Protein 8V9M (pdb70)

InterPro domains:
  IPR005814 Aminotransferase class-III [PF00202] (50-436)
  IPR005814 Aminotransferase class-III [PIRSF000521] (23-436)
  IPR005814 Aminotransferase class-III [cd00610] (43-436)
  IPR010164 Ornithine aminotransferase [TIGR01885] (40-436)
  IPR015421 Pyridoxal phosphate-dependent transferase, major domain [G3DSA:3.40.640.10] (94-344)
  IPR015422 Pyridoxal phosphate-dependent transferase, small domain [G3DSA:3.90.1150.10] (47-427)
  IPR015424 Pyridoxal phosphate-dependent transferase [SSF53383] (38-435)
  IPR049704 Aminotransferases class-III pyridoxal-phosphate attachment site [PS00600] (260-297)
  IPR050103 Class-III Pyridoxal-phosphate-dependent Aminotransferase [PTHR11986] (35-436)

Foldseek 3Di:
DDDDLVSVVVVCVPPPDPLDDDQSFAFDDWFFQWTAGPVGFIFGEQCLVLQQQLVTPPNVLLVVLLVVCVVPFWADFVVDDDDQLVVLFVVVCVVQVAATKWKDFAQLQLVVVVVVLLQLCCVPPVPAPPPLAAEEEAELAARDQDLARLLQYPPCVRPPPPDDGDPRYHYDHPLDLVRVLVVLVDLRYRAYEYECFRAQSFRRHHDPPSLVSRQVSCVVSVHFYEYECQNVALLQQLDNGSSVVVPHDGQKYKYWNLLQSPPGRMIMIGHYCSRPPSQDPPRDDDRNTSTNSSSSSSVSSSVSSVVVVLSNLQQVVVVVLQVLVVVPDCQAWVDWDGGRQWIKTFGPDDPPDWPSVLQSVLVVLRYHWDDDPGGMIIGHTRSPDDNVNSVVSSVSSCCSSVVD/DDDDLVSVVVVCVVPHDPPDDDQSFAFDDWFFQWTAGPVGFIFGEQCLVLQQQLVTPPDVLLVVLLVVCVVPFFFPFPVDDDDQLVVLFVVVCVVQVAATKFKDFAQLQLVVVVVVLLQLCLCPPLNAPPPLAAEEEAELAARDQDLARLLQYPDCVRPPPPDDGDPRYHYDHPLDLVRVLVVLVDLRYRAYEYECFHALSFRRHHDPCSLVSVQVSCVVSVHFYEYEQQNVALLQQLDNGPSVVVPDDGQKYKYWRNLQSPPGRMIMIGHYDSRPPSQDPPRDHDRNTSTNSSSSSSVSSSVSSVVVVLSNLQQVVVVVLQVLVVVDDCQFWVDWDGGRQWIKTFGPDDPPDFVSVLQSVLVVLRYHWDASDRGMTIGHTRSPDDNVNSVVSSVSSRCSSVVD/DDDDLVRVVVVCVVPPDPPDDDQSFAFDDWFFQWTAGPVGAIFGEFCCVLQQQLVTPPNVLLVVLLVVCVVPFWFPFPVDDDPQLVVLFVVVCVVQVAATKAKDFAQLLLVVVVVVLLQLCLCPPVNADPPQAAEEEAALAARDQDLARLLQYPDCVRPPPPDDGDPRYHYDHPLDLVRVLVVLVPLRYRAYEYECFRALSFRRHHDPCSLVSVLVSCVVSVHFYEYEQQNVALLQQLYNGSSVVVPHDGQKYKHWRNLQSPPGRMIMIGHYCSRPVSQDPPRDHDGNTSTNSSSSSSVSSSVSCVVVVLSNLLQVQVVVLQVLVVPPDCQAWVDWDGGRQWIKTFGNDDPPDWQSVLQSVLVVLRYHWHASDRGMIIGGTRSPDDNVNSVVSSVSSVCSSVVD

Sequence (1212 aa):
GPPTSDDIFEREYKYGAHNYHPLPVALERGKGIYLWDVEGRKYFDFLSSYSAVNQGHCHPKIVNALKSQVDKLTLTSRAFYNNVLGEYEEYITKLFNYHKVLPMNTGVEAGETACKLARKKWGYTVKGIQKYKAKIVFAAGNFWGRTLSAISSSTDPTSYDGFGPFMPGFDIIPYNDLPALERALQDPNVAAFMVEPIQGEAGVVVPDPGYLMGVRELCTRHQVLFIADEIQTGLARTGRWLAVDYENVRPDIVLLGKKALSGGLYPVSAVLCDDDIMLTIKPGEHGSTYGGNPLGCRVAIAALEVLEEENLAENADKLGIILRNELMKLPSDVVTAVRGKGLLNAIVIKETKDWDAWKVCLRLRDNGLLAKPTHGDIIRFAPPLVIKEDELRESIEIINKTILSFGPPTSDDIFEREYKYGAHNYHPLPVALERGKGIYLWDVEGRKYFDFLSSYSAVNQGHCHPKIVNALKSQVDKLTLTSRAFYNNVLGEYEEYITKLFNNYHKVLPMNTGVEAGETACKLARKWGYTVKGIQKYKAKIVFAAGNFWGRTLSAISSSTDPTSYDDGFGPFMPGFDIIPYNDLPALERALQDPNVAAFMVEPIQGEAGVVVPDPGYLMGVRELCTRHQVLFIADEIQTGLARTGRWLAVDYENVRPDIVLLGKALSGGLYPVSAVLCDDDIMLTIKPGEHGSTYGGNPLGCRVAIAALEVLEEENLAENADKLGIILRNELMKLPSDVVTAVRGKGLLNAIVIKETKDWDAWKVCLRLRDNGLLAKPTHGDIIRFAPPLVIKEDELRESIEIINKTILSFGPPTSDDIFEREYKYGAHNYHPLPVALERGKGIYLWDVEGRKYFDFLSSYSAVNQGHCHPKIVNALKSQVDKLTLTSRAFYNNVLGEYEEYITKLFNYHKVLPMNTGVEAGETACKLARKWGYTVKGIQKYKAKIVFAAGNFWGRTLSAISSSTDPTSYDGFGPFMPGFDIIPYNDLPALERALQDPNVAAFMVEPIQGEAGVVVPDPGYLMGVRELCTRHQVLFIADEIQTGLARTGRWLAVDYENVRPDIVLLGKALSGGLYPVSAVLCDDDIMLTIKPGEHGSSTYGGNPLGCRVAIAALEVLEEENLAENADKLGIILRNELMKLPSDVVTAVRGKGLLNAIVIKETKDWDAWKVCLRLRDNGLLAKPTHGDIIRFAPPLVIKEDELRESIEIINKTILSF

Organism: Homo sapiens (NCBI:txid9606)

Solvent-accessible surface area: 52910 Å² total; per-residue (Å²): 122,120,58,68,11,105,76,32,69,97,136,119,146,138,161,34,89,117,112,170,144,94,26,50,26,7,72,124,118,14,109,22,8,37,21,36,2,40,86,52,132,107,10,10,5,0,32,0,51,68,3,17,9,0,2,0,25,70,26,94,63,0,35,94,20,46,132,59,5,79,125,142,67,52,60,37,39,125,80,143,219,19,114,0,18,41,96,0,48,99,56,0,15,145,44,20,112,16,109,80,13,28,8,10,19,59,20,27,49,0,0,45,0,0,8,91,0,0,63,69,17,0,30,85,78,38,59,12,122,135,175,109,5,62,0,0,0,1,35,26,11,67,13,14,153,48,116,17,3,6,8,0,3,32,67,44,108,4,3,71,73,119,38,127,52,63,102,23,26,49,62,18,50,25,54,18,56,36,4,0,62,46,24,5,98,48,98,43,1,0,0,0,5,3,18,2,3,4,0,39,25,0,1,47,45,12,84,130,28,5,9,107,16,0,45,53,14,0,94,162,47,95,4,9,0,0,0,8,1,16,26,2,2,3,2,1,0,3,89,65,10,3,0,53,60,30,142,13,107,2,31,0,0,0,0,1,64,1,0,2,1,44,41,44,83,14,0,0,0,0,0,32,44,116,13,11,97,12,27,118,139,87,70,50,42,33,91,110,2,7,8,0,16,2,4,56,0,0,20,4,0,0,56,1,4,81,119,76,81,5,9,80,40,0,35,133,10,0,87,30,0,40,78,34,0,110,153,14,53,73,81,42,9,52,34,30,69,14,59,1,0,2,0,0,0,20,4,56,89,70,211,97,30,36,0,81,86,0,0,44,88,0,50,97,42,16,0,13,4,65,18,26,108,22,40,14,0,6,0,2,0,0,0,32,1,121,78,98,33,0,101,88,0,8,113,17,0,44,114,0,6,103,57,110,122,117,59,67,12,108,73,32,72,101,135,119,142,138,166,34,91,114,113,170,142,84,16,49,26,7,71,124,130,14,114,22,8,39,22,42,1,39,90,51,132,108,7,11,4,0,37,0,52,77,2,15,9,0,1,0,24,66,25,86,73,0,38,96,17,45,134,55,6,76,128,141,69,50,61,34,34,121,81,143,219,22,116,0,16,41,95,1,49,99,58,0,14,143,39,18,108,14,107,78,14,29,8,10,21,58,19,27,51,0,0,44,0,0,7,90,0,0,66,72,17,0,34,88,78,40,59,13,125,129,168,116,5,54,0,0,1,0,34,26,12,66,15,14,157,47,112,10,3,8,16,0,10,64,68,77,110,3,70,106,78,117,40,132,94,71,103,27,23,51,68,18,71,24,56,39,56,83,5,0,60,161,24,4,111,42,97,50,0,0,0,0,5,3,16,3,2,4,1,52,26,0,0,46,44,12,86,133,28,6,9,20,16,0,41,50,13,0,50,17,27,80,5,8,0,0,0,9,1,16,24,3,2,2,2,0,0,3,89,62,10,3,0,53,49,22,47,10,101,2,33,0,0,0,0,0,70,2,0,1,1,46,40,44,81,12,0,0,0,0,0,34,43,118,13,13,92,10,25,111,138,88,74,49,39,35,91,114,2,7,8,0,16,2,3,61,0,0,20,5,0,0,52,1,4,82,113,79,75,6,14,103,45,0,39,119,4,0,87,19,0,37,76,37,1,112,151,15,53,97,102,30,10,79,37,32,66,14,56,1,0,0,0,0,0,14,3,111,86,68,214,89,25,34,0,75,99,0,0,47,86,0,53,100,68,17,0,12,4,58,22,30,77,41,50,15,0,8,0,2,0,0,0,37,1,113,68,87,35,0,100,97,0,8,90,30,0,27,119,0,2,101,63,104,123,117,60,68,13,103,71,35,72,59,130,113,158,146,169,34,91,115,114,152,141,85,14,50,25,6,72,121,132,10,91,20,9,35,23,50,1,42,90,50,129,110,8,10,3,0,37,0,49,94,1,18,9,0,2,0,25,58,21,80,44,0,39,96,20,44,133,66,5,76,130,146,69,52,62,36,37,124,78,144,216,18,116,1,15,40,96,1,51,102,65,0,13,142,54,20,112,14,107,78,13,28,10,9,20,58,18,28,52,0,0,45,0,0,8,89,0,0,61,68,14,0,33,84,81,44,56,13,115,133,177,107,4,60,0,0,1,1,36,26,12,64,14,15,156,49,120,18,2,7,9,0,4,31,68,41,110,3,2,72,75,114,39,130,53,70,103,17,28,44,62,17,52,23,52,19,55,39,4,0,63,48,22,4,98,50,100,43,0,0,0,0,6,4,18,4,2,4,0,53,25,0,0,47,42,11,86,120,24,5,6,45,11,0,40,92,7,0,92,142,53,96,6,8,0,0,0,8,0,16,25,2,3,3,2,0,0,2,32,59,11,3,0,57,14,10,85,10,110,1,33,0,0,0,0,0,67,2,0,1,1,44,40,42,84,13,0,0,0,0,0,23,48,97,7,12,89,10,27,115,139,87,71,49,42,35,90,112,2,7,8,0,15,1,4,62,0,0,17,10,0,0,67,3,6,88,132,78,80,7,16,91,41,0,2,85,9,0,36,34,0,24,75,40,0,124,152,17,59,61,85,27,9,49,39,26,65,12,42,1,0,0,0,0,0,20,4,64,86,69,212,90,25,35,0,69,97,0,0,45,86,0,54,99,69,17,0,13,3,57,26,31,80,42,48,16,0,9,0,0,0,0,0,33,1,132,80,104,39,0,98,93,0,6,91,24,0,35,128,0,2,97,62,113

Structure (mmCIF, N/CA/C/O backbone):
data_8V9M
#
_entry.id   8V9M
#
_cell.length_a   115.334
_cell.length_b   115.334
_cell.length_c   186.292
_cell.angle_alpha   90.000
_cell.angle_beta   90.000
_cell.angle_gamma   120.000
#
_symmetry.space_group_name_H-M   'P 32 2 1'
#
loop_
_entity.id
_entity.type
_entity.pdbx_description
1 polymer 'Ornithine aminotransferase, mitochondrial'
2 non-polymer '3-fluoro-5-[({3-hydroxy-2-methyl-5-[(phosphonooxy)methyl]pyridin-4-yl}methyl)amino]benzoic acid'
3 non-polymer GLYCEROL
4 water water
#
loop_
_atom_site.group_PDB
_atom_site.id
_atom_site.type_symbol
_atom_site.label_atom_id
_atom_site.label_alt_id
_atom_site.label_comp_id
_atom_site.label_asym_id
_atom_site.label_entity_id
_atom_site.label_seq_id
_atom_site.pdbx_PDB_ins_code
_atom_site.Cartn_x
_atom_site.Cartn_y
_atom_site.Cartn_z
_atom_site.occupancy
_atom_site.B_iso_or_equiv
_atom_site.auth_seq_id
_atom_site.auth_comp_id
_atom_site.auth_asym_id
_atom_site.auth_atom_id
_atom_site.pdbx_PDB_model_num
ATOM 1 N N . GLY A 1 1 ? 12.72749 2.53538 25.95430 1.000 70.21831 36 GLY A N 1
ATOM 2 C CA . GLY A 1 1 ? 13.46883 2.28410 24.72926 1.000 69.13436 36 GLY A CA 1
ATOM 3 C C . GLY A 1 1 ? 12.69127 1.41953 23.74488 1.000 69.44241 36 GLY A C 1
ATOM 4 O O . GLY A 1 1 ? 11.60057 0.95892 24.05380 1.000 67.05507 36 GLY A O 1
ATOM 5 N N . PRO A 1 2 ? 13.25797 1.18335 22.56497 1.000 71.69956 37 PRO A N 1
ATOM 6 C CA . PRO A 1 2 ? 12.56268 0.38436 21.54288 1.000 68.95232 37 PRO A CA 1
ATOM 7 C C . PRO A 1 2 ? 12.59347 -1.08886 21.90702 1.000 61.65491 37 PRO A C 1
ATOM 8 O O . PRO A 1 2 ? 13.56852 -1.56123 22.51238 1.000 65.32211 37 PRO A O 1
ATOM 12 N N . PRO A 1 3 ? 11.56446 -1.86095 21.55364 1.000 67.54438 38 PRO A N 1
ATOM 13 C CA . PRO A 1 3 ? 11.57582 -3.28782 21.92036 1.000 60.82611 38 PRO A CA 1
ATOM 14 C C . PRO A 1 3 ? 12.77729 -4.01956 21.32746 1.000 57.53323 38 PRO A C 1
ATOM 15 O O . PRO A 1 3 ? 13.21953 -3.72374 20.21117 1.000 56.27348 38 PRO A O 1
ATOM 19 N N . THR A 1 4 ? 13.34632 -4.93485 22.12630 1.000 50.91969 39 THR A N 1
ATOM 20 C CA . THR A 1 4 ? 14.37484 -5.85167 21.65143 1.000 52.59991 39 THR A CA 1
ATOM 21 C C . THR A 1 4 ? 13.70079 -6.94874 20.84942 1.000 50.32746 39 THR A C 1
ATOM 22 O O . THR A 1 4 ? 12.46719 -7.05949 20.82265 1.000 50.42512 39 THR A O 1
ATOM 26 N N . SER A 1 5 ? 14.52129 -7.82488 20.26489 1.000 48.41650 40 SER A N 1
ATOM 27 C CA . SER A 1 5 ? 13.99014 -8.96068 19.52852 1.000 47.76662 40 SER A CA 1
ATOM 28 C C . SER A 1 5 ? 13.14502 -9.84469 20.43385 1.000 50.87852 40 SER A C 1
ATOM 29 O O . SER A 1 5 ? 12.01654 -10.22608 20.08059 1.000 45.45777 40 SER A O 1
ATOM 32 N N . ASP A 1 6 ? 13.66352 -10.14741 21.62889 1.000 50.45856 41 ASP A N 1
ATOM 33 C CA . ASP A 1 6 ? 12.92706 -11.00120 22.55999 1.000 53.12059 41 ASP A CA 1
ATOM 34 C C . ASP A 1 6 ? 11.59872 -10.37527 22.96310 1.000 49.01218 41 ASP A C 1
ATOM 35 O O . ASP A 1 6 ? 10.57166 -11.06992 23.02811 1.000 47.46239 41 ASP A O 1
ATOM 40 N N . ASP A 1 7 ? 11.60475 -9.06973 23.25660 1.000 52.60458 42 ASP A N 1
ATOM 41 C CA . ASP A 1 7 ? 10.35232 -8.35539 23.48178 1.000 47.71080 42 ASP A CA 1
ATOM 42 C C . ASP A 1 7 ? 9.38431 -8.59477 22.34510 1.000 46.77151 42 ASP A C 1
ATOM 43 O O . ASP A 1 7 ? 8.19389 -8.84163 22.58316 1.000 45.17477 42 ASP A O 1
ATOM 48 N N . ILE A 1 8 ? 9.86857 -8.48378 21.10227 1.000 42.66538 43 ILE A N 1
ATOM 49 C CA . ILE A 1 8 ? 8.98209 -8.60530 19.94077 1.000 48.64946 43 ILE A CA 1
ATOM 50 C C . ILE A 1 8 ? 8.34365 -10.00001 19.86562 1.000 45.13341 43 ILE A C 1
ATOM 51 O O . ILE A 1 8 ? 7.13701 -10.14114 19.56837 1.000 41.88893 43 ILE A O 1
ATOM 56 N N . PHE A 1 9 ? 9.13932 -11.04793 20.12381 1.000 42.42210 44 PHE A N 1
ATOM 57 C CA . PHE A 1 9 ? 8.63433 -12.41920 20.12178 1.000 43.17201 44 PHE A CA 1
ATOM 58 C C . PHE A 1 9 ? 7.59778 -12.61232 21.22231 1.000 43.23679 44 PHE A C 1
ATOM 59 O O . PHE A 1 9 ? 6.56683 -13.26821 21.02018 1.000 38.43935 44 PHE A O 1
ATOM 67 N N . GLU A 1 10 ? 7.87191 -12.05326 22.39332 1.000 47.12897 45 GLU A N 1
ATOM 68 C CA . GLU A 1 10 ? 6.98173 -12.24175 23.52527 1.000 44.56999 45 GLU A CA 1
ATOM 69 C C . GLU A 1 10 ? 5.65887 -11.50937 23.30840 1.000 41.82174 45 GLU A C 1
ATOM 70 O O . GLU A 1 10 ? 4.59571 -12.05224 23.61682 1.000 40.48851 45 GLU A O 1
ATOM 76 N N . ARG A 1 11 ? 5.68667 -10.30909 22.72150 1.000 40.03362 46 ARG A N 1
ATOM 77 C CA . ARG A 1 11 ? 4.43419 -9.58079 22.51624 1.000 39.14230 46 ARG A CA 1
ATOM 78 C C . ARG A 1 11 ? 3.51932 -10.32029 21.53485 1.000 41.51463 46 ARG A C 1
ATOM 79 O O . ARG A 1 11 ? 2.29785 -10.38724 21.73392 1.000 40.35652 46 ARG A O 1
ATOM 87 N N . GLU A 1 12 ? 4.09170 -10.89199 20.46728 1.000 37.18813 47 GLU A N 1
ATOM 88 C CA . GLU A 1 12 ? 3.26711 -11.67369 19.54060 1.000 35.32388 47 GLU A CA 1
ATOM 89 C C . GLU A 1 12 ? 2.74153 -12.93887 20.20904 1.000 36.41936 47 GLU A C 1
ATOM 90 O O . GLU A 1 12 ? 1.62753 -13.37982 19.91976 1.000 37.49366 47 GLU A O 1
ATOM 96 N N . TYR A 1 13 ? 3.55376 -13.55549 21.07871 1.000 39.45397 48 TYR A N 1
ATOM 97 C CA . TYR A 1 13 ? 3.11122 -14.74560 21.79410 1.000 38.20553 48 TYR A CA 1
ATOM 98 C C . TYR A 1 13 ? 1.85363 -14.45532 22.59639 1.000 37.72349 48 TYR A C 1
ATOM 99 O O . TYR A 1 13 ? 0.94530 -15.29180 22.64542 1.000 34.91543 48 TYR A O 1
ATOM 108 N N . LYS A 1 14 ? 1.80182 -13.26680 23.24788 1.000 36.56785 49 LYS A N 1
ATOM 109 C CA . LYS A 1 14 ? 0.67817 -12.90578 24.11738 1.000 34.39642 49 LYS A CA 1
ATOM 110 C C . LYS A 1 14 ? -0.56646 -12.54721 23.31455 1.000 38.79646 49 LYS A C 1
ATOM 111 O O . LYS A 1 14 ? -1.67227 -12.99398 23.65557 1.000 34.99808 49 LYS A O 1
ATOM 117 N N . TYR A 1 15 ? -0.42300 -11.77304 22.23367 1.000 33.86311 50 TYR A N 1
ATOM 118 C CA . TYR A 1 15 ? -1.59369 -11.14505 21.59474 1.000 34.91286 50 TYR A CA 1
ATOM 119 C C . TYR A 1 15 ? -1.92361 -11.65611 20.19812 1.000 37.09385 50 TYR A C 1
ATOM 120 O O . TYR A 1 15 ? -2.96143 -11.27807 19.63643 1.000 31.64578 50 TYR A O 1
ATOM 129 N N . GLY A 1 16 ? -1.12508 -12.54537 19.61431 1.000 32.26776 51 GLY A N 1
ATOM 130 C CA . GLY A 1 16 ? -1.40243 -13.04613 18.29308 1.000 29.20409 51 GLY A CA 1
ATOM 131 C C . GLY A 1 16 ? -1.64288 -14.54413 18.33432 1.000 29.93235 51 GLY A C 1
ATOM 132 O O . GLY A 1 16 ? -1.14048 -15.23425 19.21861 1.000 30.24775 51 GLY A O 1
ATOM 133 N N . ALA A 1 17 ? -2.41739 -15.03953 17.36355 1.000 27.97566 52 ALA A N 1
ATOM 134 C CA . ALA A 1 17 ? -2.58565 -16.49212 17.16176 1.000 25.96343 52 ALA A CA 1
ATOM 135 C C . ALA A 1 17 ? -1.23676 -17.19827 17.01631 1.000 26.36622 52 ALA A C 1
ATOM 136 O O . ALA A 1 17 ? -0.21740 -16.60849 16.61764 1.000 30.00489 52 ALA A O 1
ATOM 138 N N . HIS A 1 18 ? -1.23673 -18.47517 17.37235 1.000 27.51700 53 HIS A N 1
ATOM 139 C CA . HIS A 1 18 ? -0.02231 -19.29028 17.33935 1.000 29.52632 53 HIS A CA 1
ATOM 140 C C . HIS A 1 18 ? 0.01257 -20.15118 16.07717 1.000 29.94887 53 HIS A C 1
ATOM 141 O O . HIS A 1 18 ? 0.37385 -21.33307 16.09378 1.000 27.21861 53 HIS A O 1
ATOM 148 N N . ASN A 1 19 ? -0.35533 -19.56625 14.94693 1.000 26.08080 54 ASN A N 1
ATOM 149 C CA . ASN A 1 19 ? -0.41480 -20.34394 13.72293 1.000 26.06326 54 ASN A CA 1
ATOM 150 C C . ASN A 1 19 ? 0.92749 -20.42451 12.99693 1.000 29.08514 54 ASN A C 1
ATOM 151 O O . ASN A 1 19 ? 1.01809 -21.16853 12.00472 1.000 28.40094 54 ASN A O 1
ATOM 156 N N . TYR A 1 20 ? 1.94729 -19.71032 13.47309 1.000 28.73586 55 TYR A N 1
ATOM 157 C CA . TYR A 1 20 ? 3.28306 -19.83494 12.90495 1.000 29.20257 55 TYR A CA 1
ATOM 158 C C . TYR A 1 20 ? 4.27644 -20.03387 14.02125 1.000 32.75660 55 TYR A C 1
ATOM 159 O O . TYR A 1 20 ? 4.04908 -19.61900 15.14995 1.000 32.13542 55 TYR A O 1
ATOM 168 N N . HIS A 1 21 ? 5.40357 -20.64449 13.66697 1.000 32.71217 56 HIS A N 1
ATOM 169 C CA . HIS A 1 21 ? 6.56847 -20.72020 14.53457 1.000 37.15704 56 HIS A CA 1
ATOM 170 C C . HIS A 1 21 ? 7.73424 -20.18728 13.70629 1.000 35.99798 56 HIS A C 1
ATOM 171 O O . HIS A 1 21 ? 8.48686 -20.95800 13.08754 1.000 36.87162 56 HIS A O 1
ATOM 178 N N . PRO A 1 22 ? 7.88238 -18.87023 13.62732 1.000 36.52491 57 PRO A N 1
ATOM 179 C CA . PRO A 1 22 ? 8.91746 -18.29939 12.74870 1.000 35.79267 57 PRO A CA 1
ATOM 180 C C . PRO A 1 22 ? 10.31151 -18.54435 13.30022 1.000 34.78606 57 PRO A C 1
ATOM 181 O O . PRO A 1 22 ? 10.51123 -18.73310 14.50322 1.000 36.11350 57 PRO A O 1
ATOM 185 N N . LEU A 1 23 ? 11.27876 -18.49167 12.39890 1.000 38.76485 58 LEU A N 1
ATOM 186 C CA . LEU A 1 23 ? 12.66880 -18.42151 12.84282 1.000 35.52484 58 LEU A CA 1
ATOM 187 C C . LEU A 1 23 ? 12.83879 -17.19432 13.73034 1.000 40.07660 58 LEU A C 1
ATOM 188 O O . LEU A 1 23 ? 12.32255 -16.12140 13.39100 1.000 39.16402 58 LEU A O 1
ATOM 193 N N . PRO A 1 24 ? 13.53513 -17.31078 14.88247 1.000 38.85687 59 PRO A N 1
ATOM 194 C CA . PRO A 1 24 ? 13.66349 -16.17102 15.81635 1.000 41.02917 59 PRO A CA 1
ATOM 195 C C . PRO A 1 24 ? 14.60310 -15.05646 15.35426 1.000 40.50042 59 PRO A C 1
ATOM 196 O O . PRO A 1 24 ? 15.76572 -15.01326 15.77971 1.000 41.34327 59 PRO A O 1
ATOM 200 N N . VAL A 1 25 ? 14.09378 -14.15811 14.51289 1.000 38.41103 60 VAL A N 1
ATOM 201 C CA . VAL A 1 25 ? 14.76333 -12.95320 14.05028 1.000 44.75607 60 VAL A CA 1
ATOM 202 C C . VAL A 1 25 ? 13.68505 -11.89589 13.81346 1.000 45.36581 60 VAL A C 1
ATOM 203 O O . VAL A 1 25 ? 12.62812 -12.18741 13.24671 1.000 43.44891 60 VAL A O 1
ATOM 207 N N . ALA A 1 26 ? 13.93978 -10.66623 14.25292 1.000 45.59583 61 ALA A N 1
ATOM 208 C CA . ALA A 1 26 ? 12.88692 -9.63480 14.26702 1.000 46.71861 61 ALA A CA 1
ATOM 209 C C . ALA A 1 26 ? 13.33218 -8.46591 13.38986 1.000 47.39504 61 ALA A C 1
ATOM 210 O O . ALA A 1 26 ? 14.12874 -7.62954 13.82311 1.000 47.36479 61 ALA A O 1
ATOM 212 N N . LEU A 1 27 ? 12.80765 -8.39983 12.17103 1.000 46.69729 62 LEU A N 1
ATOM 213 C CA . LEU A 1 27 ? 13.26968 -7.41914 11.20271 1.000 41.64775 62 LEU A CA 1
ATOM 214 C C . LEU A 1 27 ? 12.47891 -6.12350 11.27470 1.000 43.16581 62 LEU A C 1
ATOM 215 O O . LEU A 1 27 ? 11.25732 -6.12147 11.50472 1.000 41.34695 62 LEU A O 1
ATOM 220 N N . GLU A 1 28 ? 13.17166 -5.01637 11.02226 1.000 46.96943 63 GLU A N 1
ATOM 221 C CA . GLU A 1 28 ? 12.49850 -3.73369 10.92206 1.000 45.43800 63 GLU A CA 1
ATOM 222 C C . GLU A 1 28 ? 12.81227 -2.97110 9.65401 1.000 45.65085 63 GLU A C 1
ATOM 223 O O . GLU A 1 28 ? 12.14848 -1.96257 9.39845 1.000 45.26083 63 GLU A O 1
ATOM 229 N N . ARG A 1 29 ? 13.77074 -3.42083 8.84034 1.000 44.64582 64 ARG A N 1
ATOM 230 C CA . ARG A 1 29 ? 14.10929 -2.70223 7.62493 1.000 43.73794 64 ARG A CA 1
ATOM 231 C C . ARG A 1 29 ? 14.57153 -3.67420 6.55306 1.000 43.76139 64 ARG A C 1
ATOM 232 O O . ARG A 1 29 ? 15.26211 -4.64813 6.84828 1.000 45.67918 64 ARG A O 1
ATOM 240 N N . GLY A 1 30 ? 14.17163 -3.39714 5.31879 1.000 42.40582 65 GLY A N 1
ATOM 241 C CA . GLY A 1 30 ? 14.60174 -4.17246 4.17435 1.000 43.37029 65 GLY A CA 1
ATOM 242 C C . GLY A 1 30 ? 14.95631 -3.27691 3.00422 1.000 44.67577 65 GLY A C 1
ATOM 243 O O . GLY A 1 30 ? 14.24116 -2.31792 2.70452 1.000 46.18733 65 GLY A O 1
ATOM 244 N N . LYS A 1 31 ? 16.04553 -3.58085 2.31518 1.000 43.45033 66 LYS A N 1
ATOM 245 C CA . LYS A 1 31 ? 16.39188 -2.83030 1.11726 1.000 46.37367 66 LYS A CA 1
ATOM 246 C C . LYS A 1 31 ? 17.14814 -3.75400 0.18535 1.000 43.40591 66 LYS A C 1
ATOM 247 O O . LYS A 1 31 ? 18.21435 -4.25356 0.55975 1.000 44.01524 66 LYS A O 1
ATOM 253 N N . GLY A 1 32 ? 16.57985 -3.98284 -1.00333 1.000 42.43871 67 GLY A N 1
ATOM 254 C CA . GLY A 1 32 ? 17.21463 -4.87710 -1.97133 1.000 42.00719 67 GLY A CA 1
ATOM 255 C C . GLY A 1 32 ? 17.34683 -6.28339 -1.41442 1.000 48.33362 67 GLY A C 1
ATOM 256 O O . GLY A 1 32 ? 16.35592 -6.91399 -0.98876 1.000 40.57649 67 GLY A O 1
ATOM 257 N N . ILE A 1 33 ? 18.58637 -6.79529 -1.41760 1.000 44.00697 68 ILE A N 1
ATOM 258 C CA . ILE A 1 33 ? 18.83243 -8.16821 -0.97285 1.000 41.32943 68 ILE A CA 1
ATOM 259 C C . ILE A 1 33 ? 18.98787 -8.28218 0.53611 1.000 41.26655 68 ILE A C 1
ATOM 260 O O . ILE A 1 33 ? 19.16198 -9.39998 1.03975 1.000 41.29078 68 ILE A O 1
ATOM 265 N N . TYR A 1 34 ? 18.90055 -7.17648 1.28142 1.000 42.27409 69 TYR A N 1
ATOM 266 C CA . TYR A 1 34 ? 19.23349 -7.20543 2.69681 1.000 42.97272 69 TYR A CA 1
ATOM 267 C C . TYR A 1 34 ? 18.05801 -6.92911 3.62948 1.000 42.37539 69 TYR A C 1
ATOM 268 O O . TYR A 1 34 ? 17.12910 -6.19361 3.30037 1.000 42.88501 69 TYR A O 1
ATOM 277 N N . LEU A 1 35 ? 18.19802 -7.42282 4.85248 1.000 44.57393 70 LEU A N 1
ATOM 278 C CA . LEU A 1 35 ? 17.27287 -7.16541 5.94942 1.000 42.21982 70 LEU A CA 1
ATOM 279 C C . LEU A 1 35 ? 18.07173 -6.81971 7.20423 1.000 50.58229 70 LEU A C 1
ATOM 280 O O . LEU A 1 35 ? 19.17679 -7.32679 7.41095 1.000 44.91151 70 LEU A O 1
ATOM 285 N N . TRP A 1 36 ? 17.49623 -5.95810 8.04825 1.000 44.23052 71 TRP A N 1
ATOM 286 C CA . TRP A 1 36 ? 18.10883 -5.48732 9.29185 1.000 45.74667 71 TRP A CA 1
ATOM 287 C C . TRP A 1 36 ? 17.17458 -5.77411 10.44755 1.000 46.09054 71 TRP A C 1
ATOM 288 O O . TRP A 1 36 ? 15.99139 -5.49242 10.35148 1.000 47.12947 71 TRP A O 1
ATOM 299 N N . ASP A 1 37 ? 17.70496 -6.28826 11.54833 1.000 48.91796 72 ASP A N 1
ATOM 300 C CA . ASP A 1 37 ? 16.84279 -6.54045 12.68622 1.000 45.89967 72 ASP A CA 1
ATOM 301 C C . ASP A 1 37 ? 16.91078 -5.36502 13.65629 1.000 46.71270 72 ASP A C 1
ATOM 302 O O . ASP A 1 37 ? 17.63698 -4.38596 13.45066 1.000 48.19847 72 ASP A O 1
ATOM 307 N N . VAL A 1 38 ? 16.11452 -5.44734 14.72606 1.000 47.61279 73 VAL A N 1
ATOM 308 C CA . VAL A 1 38 ? 15.99620 -4.30927 15.62811 1.000 47.72440 73 VAL A CA 1
ATOM 309 C C . VAL A 1 38 ? 17.26601 -4.05324 16.41839 1.000 51.49549 73 VAL A C 1
ATOM 310 O O . VAL A 1 38 ? 17.42417 -2.95403 16.96197 1.000 54.92541 73 VAL A O 1
ATOM 314 N N . GLU A 1 39 ? 18.19750 -5.00487 16.46707 1.000 49.87910 74 GLU A N 1
ATOM 315 C CA . GLU A 1 39 ? 19.51526 -4.72812 17.02497 1.000 53.17864 74 GLU A CA 1
ATOM 316 C C . GLU A 1 39 ? 20.47775 -4.14119 15.99917 1.000 53.23313 74 GLU A C 1
ATOM 317 O O . GLU A 1 39 ? 21.60997 -3.79807 16.35875 1.000 56.29786 74 GLU A O 1
ATOM 323 N N . GLY A 1 40 ? 20.05409 -3.98492 14.74802 1.000 53.50004 75 GLY A N 1
ATOM 324 C CA . GLY A 1 40 ? 20.89022 -3.41058 13.71886 1.000 52.61826 75 GLY A CA 1
ATOM 325 C C . GLY A 1 40 ? 21.71420 -4.41303 12.94255 1.000 53.76967 75 GLY A C 1
ATOM 326 O O . GLY A 1 40 ? 22.56815 -4.00047 12.14726 1.000 54.82484 75 GLY A O 1
ATOM 327 N N . ARG A 1 41 ? 21.50737 -5.70724 13.17525 1.000 51.56844 76 ARG A N 1
ATOM 328 C CA . ARG A 1 41 ? 22.20997 -6.73517 12.42806 1.000 52.09549 76 ARG A CA 1
ATOM 329 C C . ARG A 1 41 ? 21.68116 -6.80344 11.00281 1.000 52.48247 76 ARG A C 1
ATOM 330 O O . ARG A 1 41 ? 20.46551 -6.69651 10.76340 1.000 48.43114 76 ARG A O 1
ATOM 338 N N . LYS A 1 42 ? 22.61434 -6.98794 10.05665 1.000 50.13987 77 LYS A N 1
ATOM 339 C CA . LYS A 1 42 ? 22.33482 -7.05298 8.62648 1.000 50.94204 77 LYS A CA 1
ATOM 340 C C . LYS A 1 42 ? 22.38821 -8.50133 8.14092 1.000 47.15167 77 LYS A C 1
ATOM 341 O O . LYS A 1 42 ? 23.32303 -9.23033 8.47454 1.000 47.72904 77 LYS A O 1
ATOM 347 N N . TYR A 1 43 ? 21.39727 -8.90337 7.32867 1.000 45.43929 78 TYR A N 1
ATOM 348 C CA . TYR A 1 43 ? 21.29743 -10.26619 6.81977 1.000 44.96488 78 TYR A CA 1
ATOM 349 C C . TYR A 1 43 ? 21.01793 -10.27939 5.31895 1.000 43.28305 78 TYR A C 1
ATOM 350 O O . TYR A 1 43 ? 20.36373 -9.37841 4.78097 1.000 44.51525 78 TYR A O 1
ATOM 359 N N . PHE A 1 44 ? 21.49443 -11.32901 4.64878 1.000 42.61013 79 PHE A N 1
ATOM 360 C CA . PHE A 1 44 ? 21.06310 -11.61877 3.28739 1.000 41.47489 79 PHE A CA 1
ATOM 361 C C . PHE A 1 44 ? 19.70160 -12.27958 3.36900 1.000 39.71229 79 PHE A C 1
ATOM 362 O O . PHE A 1 44 ? 19.50961 -13.18745 4.17202 1.000 40.45783 79 PHE A O 1
ATOM 370 N N . ASP A 1 45 ? 18.77267 -11.84523 2.54595 1.000 38.88134 80 ASP A N 1
ATOM 371 C CA . ASP A 1 45 ? 17.45805 -12.49174 2.48496 1.000 37.20798 80 ASP A CA 1
ATOM 372 C C . ASP A 1 45 ? 17.54370 -13.60694 1.46332 1.000 36.21708 80 ASP A C 1
ATOM 373 O O . ASP A 1 45 ? 17.63566 -13.32660 0.27046 1.000 37.61167 80 ASP A O 1
ATOM 378 N N . PHE A 1 46 ? 17.48612 -14.86328 1.92152 1.000 36.15794 81 PHE A N 1
ATOM 379 C CA . PHE A 1 46 ? 17.47373 -16.00051 1.00388 1.000 36.53354 81 PHE A CA 1
ATOM 380 C C . PHE A 1 46 ? 16.14038 -16.74267 0.99977 1.000 37.14387 81 PHE A C 1
ATOM 381 O O . PHE A 1 46 ? 16.06823 -17.90219 0.56889 1.000 33.81586 81 PHE A O 1
ATOM 389 N N . LEU A 1 47 ? 15.08213 -16.07366 1.43190 1.000 37.73252 82 LEU A N 1
ATOM 390 C CA . LEU A 1 47 ? 13.70279 -16.52301 1.27033 1.000 36.41883 82 LEU A CA 1
ATOM 391 C C . LEU A 1 47 ? 12.89164 -15.67127 0.30216 1.000 37.01138 82 LEU A C 1
ATOM 392 O O . LEU A 1 47 ? 12.03822 -16.20374 -0.39794 1.000 36.24649 82 LEU A O 1
ATOM 397 N N . SER A 1 48 ? 13.13630 -14.36318 0.25120 1.000 34.71246 83 SER A N 1
ATOM 398 C CA . SER A 1 48 ? 12.42532 -13.43829 -0.62817 1.000 34.57821 83 SER A CA 1
ATOM 399 C C . SER A 1 48 ? 10.92674 -13.51876 -0.43773 1.000 37.72525 83 SER A C 1
ATOM 400 O O . SER A 1 48 ? 10.17861 -13.35795 -1.40354 1.000 35.95588 83 SER A O 1
ATOM 403 N N . SER A 1 49 ? 10.50019 -13.80517 0.78937 1.000 34.27019 84 SER A N 1
ATOM 404 C CA . SER A 1 49 ? 9.06607 -13.82182 1.12996 1.000 39.07586 84 SER A CA 1
ATOM 405 C C . SER A 1 49 ? 8.28619 -14.71493 0.16312 1.000 44.11089 84 SER A C 1
ATOM 406 O O . SER A 1 49 ? 7.19809 -14.36549 -0.31306 1.000 39.50618 84 SER A O 1
ATOM 409 N N . TYR A 1 50 ? 8.87683 -15.88918 -0.15410 1.000 38.90683 85 TYR A N 1
ATOM 410 C CA . TYR A 1 50 ? 8.30366 -16.90758 -1.04132 1.000 37.58038 85 TYR A CA 1
ATOM 411 C C . TYR A 1 50 ? 8.04766 -16.38042 -2.44350 1.000 42.50654 85 TYR A C 1
ATOM 412 O O . TYR A 1 50 ? 7.03528 -16.72168 -3.05353 1.000 43.86895 85 TYR A O 1
ATOM 421 N N . SER A 1 51 ? 8.96304 -15.56770 -2.96413 1.000 35.28185 86 SER A N 1
ATOM 422 C CA . SER A 1 51 ? 9.01291 -15.00888 -4.33048 1.000 36.59418 86 SER A CA 1
ATOM 423 C C . SER A 1 51 ? 8.37615 -13.61032 -4.36352 1.000 45.72430 86 SER A C 1
ATOM 424 O O . SER A 1 51 ? 8.57463 -12.85332 -5.34899 1.000 43.79210 86 SER A O 1
ATOM 427 N N . ALA A 1 52 ? 7.75279 -13.16700 -3.28125 1.000 34.25673 87 ALA A N 1
ATOM 428 C CA . ALA A 1 52 ? 7.07767 -11.88394 -3.36966 1.000 37.74242 87 ALA A CA 1
ATOM 429 C C . ALA A 1 52 ? 8.05886 -10.72020 -3.49879 1.000 38.74554 87 ALA A C 1
ATOM 430 O O . ALA A 1 52 ? 7.71904 -9.71066 -4.12510 1.000 40.14163 87 ALA A O 1
ATOM 432 N N . VAL A 1 53 ? 9.27856 -10.81394 -2.96038 1.000 36.03170 88 VAL A N 1
ATOM 433 C CA . VAL A 1 53 ? 10.17163 -9.68622 -3.24309 1.000 36.47608 88 VAL A CA 1
ATOM 434 C C . VAL A 1 53 ? 11.28021 -10.12259 -4.21017 1.000 35.51134 88 VAL A C 1
ATOM 435 O O . VAL A 1 53 ? 12.48081 -9.91716 -3.95811 1.000 37.77304 88 VAL A O 1
ATOM 439 N N . ASN A 1 54 ? 10.87516 -10.67460 -5.35934 1.000 35.26600 89 ASN A N 1
ATOM 440 C CA . ASN A 1 54 ? 11.82801 -10.90887 -6.44300 1.000 35.59196 89 ASN A CA 1
ATOM 441 C C . ASN A 1 54 ? 12.65532 -9.66506 -6.75748 1.000 40.12534 89 ASN A C 1
ATOM 442 O O . ASN A 1 54 ? 13.85790 -9.76037 -7.04402 1.000 37.17124 89 ASN A O 1
ATOM 447 N N . GLN A 1 55 ? 12.01634 -8.50677 -6.75369 1.000 35.56919 90 GLN A N 1
ATOM 448 C CA . GLN A 1 55 ? 12.60910 -7.21331 -7.12239 1.000 38.21201 90 GLN A CA 1
ATOM 449 C C . GLN A 1 55 ? 13.46999 -6.60497 -6.01923 1.000 39.19601 90 GLN A C 1
ATOM 450 O O . GLN A 1 55 ? 13.96738 -5.46203 -6.18682 1.000 38.24694 90 GLN A O 1
ATOM 456 N N . GLY A 1 56 ? 13.67606 -7.33266 -4.92361 1.000 36.93654 91 GLY A N 1
ATOM 457 C CA . GLY A 1 56 ? 14.28981 -6.80514 -3.72442 1.000 43.08126 91 GLY A CA 1
ATOM 458 C C . GLY A 1 56 ? 13.30984 -6.04711 -2.83885 1.000 42.09908 91 GLY A C 1
ATOM 459 O O . GLY A 1 56 ? 12.25236 -5.57871 -3.27744 1.000 41.66927 91 GLY A O 1
ATOM 460 N N . HIS A 1 57 ? 13.67822 -5.92341 -1.55829 1.000 38.14395 92 HIS A N 1
ATOM 461 C CA . HIS A 1 57 ? 12.83127 -5.19177 -0.61909 1.000 40.27213 92 HIS A CA 1
ATOM 462 C C . HIS A 1 57 ? 12.76170 -3.72294 -1.01883 1.000 41.90343 92 HIS A C 1
ATOM 463 O O . HIS A 1 57 ? 13.77979 -3.12026 -1.38384 1.000 43.43530 92 HIS A O 1
ATOM 470 N N . CYS A 1 58 ? 11.55232 -3.15102 -0.98203 1.000 44.51148 93 CYS A N 1
ATOM 471 C CA . CYS A 1 58 ? 11.36635 -1.69875 -1.13472 1.000 43.84616 93 CYS A CA 1
ATOM 472 C C . CYS A 1 58 ? 12.01611 -1.13973 -2.39835 1.000 41.08375 93 CYS A C 1
ATOM 473 O O . CYS A 1 58 ? 12.79696 -0.17192 -2.35176 1.000 42.67574 93 CYS A O 1
ATOM 476 N N . HIS A 1 59 ? 11.71140 -1.75171 -3.54324 1.000 44.19958 94 HIS A N 1
ATOM 477 C CA . HIS A 1 59 ? 12.31993 -1.29776 -4.80019 1.000 40.94947 94 HIS A CA 1
ATOM 478 C C . HIS A 1 59 ? 11.87550 0.13137 -5.08610 1.000 49.33932 94 HIS A C 1
ATOM 479 O O . HIS A 1 59 ? 10.67581 0.41110 -5.10463 1.000 47.74834 94 HIS A O 1
ATOM 486 N N . PRO A 1 60 ? 12.79589 1.05963 -5.33087 1.000 44.98361 95 PRO A N 1
ATOM 487 C CA . PRO A 1 60 ? 12.37608 2.46922 -5.39300 1.000 46.06803 95 PRO A CA 1
ATOM 488 C C . PRO A 1 60 ? 11.32608 2.75644 -6.45290 1.000 44.31410 95 PRO A C 1
ATOM 489 O O . PRO A 1 60 ? 10.44572 3.59185 -6.22725 1.000 50.34426 95 PRO A O 1
ATOM 493 N N . LYS A 1 61 ? 11.40885 2.11594 -7.61904 1.000 43.85846 96 LYS A N 1
ATOM 494 C CA . LYS A 1 61 ? 10.39612 2.35727 -8.64185 1.000 48.87051 96 LYS A CA 1
ATOM 495 C C . LYS A 1 61 ? 9.02563 1.88531 -8.18027 1.000 49.08645 96 LYS A C 1
ATOM 496 O O . LYS A 1 61 ? 8.01495 2.54551 -8.44784 1.000 44.76504 96 LYS A O 1
ATOM 502 N N . ILE A 1 62 ? 8.97036 0.75594 -7.48121 1.000 43.66400 97 ILE A N 1
ATOM 503 C CA . ILE A 1 62 ? 7.65749 0.27383 -7.03783 1.000 39.08045 97 ILE A CA 1
ATOM 504 C C . ILE A 1 62 ? 7.13430 1.13495 -5.88231 1.000 44.67258 97 ILE A C 1
ATOM 505 O O . ILE A 1 62 ? 5.94392 1.46421 -5.83143 1.000 41.69458 97 ILE A O 1
ATOM 510 N N . VAL A 1 63 ? 8.01553 1.53049 -4.95925 1.000 40.60582 98 VAL A N 1
ATOM 511 C CA . VAL A 1 63 ? 7.64357 2.49134 -3.91981 1.000 42.45668 98 VAL A CA 1
ATOM 512 C C . VAL A 1 63 ? 7.09505 3.77663 -4.54061 1.000 46.36610 98 VAL A C 1
ATOM 513 O O . VAL A 1 63 ? 6.06991 4.30583 -4.11562 1.000 44.82987 98 VAL A O 1
ATOM 517 N N . ASN A 1 64 ? 7.78890 4.31632 -5.53656 1.000 47.40725 99 ASN A N 1
ATOM 518 C CA . ASN A 1 64 ? 7.34832 5.55904 -6.17320 1.000 50.64761 99 ASN A CA 1
ATOM 519 C C . ASN A 1 64 ? 5.95268 5.45040 -6.76176 1.000 47.40995 99 ASN A C 1
ATOM 520 O O . ASN A 1 64 ? 5.18891 6.42439 -6.73236 1.000 48.53302 99 ASN A O 1
ATOM 525 N N . ALA A 1 65 ? 5.62459 4.30114 -7.36016 1.000 44.52147 100 ALA A N 1
ATOM 526 C CA . ALA A 1 65 ? 4.29601 4.16147 -7.92442 1.000 41.78723 100 ALA A CA 1
ATOM 527 C C . ALA A 1 65 ? 3.26729 4.16992 -6.81533 1.000 44.16127 100 ALA A C 1
ATOM 528 O O . ALA A 1 65 ? 2.21177 4.81307 -6.94580 1.000 46.50216 100 ALA A O 1
ATOM 530 N N . LEU A 1 66 ? 3.57831 3.48384 -5.70340 1.000 40.49029 101 LEU A N 1
ATOM 531 C CA . LEU A 1 66 ? 2.67163 3.45185 -4.55917 1.000 41.52126 101 LEU A CA 1
ATOM 532 C C . LEU A 1 66 ? 2.46128 4.85954 -3.98683 1.000 41.63446 101 LEU A C 1
ATOM 533 O O . LEU A 1 66 ? 1.33195 5.27179 -3.71433 1.000 42.99259 101 LEU A O 1
ATOM 538 N N . LYS A 1 67 ? 3.54713 5.61186 -3.78751 1.000 42.90188 102 LYS A N 1
ATOM 539 C CA . LYS A 1 67 ? 3.42694 6.92752 -3.17559 1.000 46.49189 102 LYS A CA 1
ATOM 540 C C . LYS A 1 67 ? 2.71954 7.91055 -4.09920 1.000 44.48081 102 LYS A C 1
ATOM 541 O O . LYS A 1 67 ? 2.01156 8.81375 -3.62379 1.000 52.34626 102 LYS A O 1
ATOM 547 N N . SER A 1 68 ? 2.88796 7.75886 -5.41151 1.000 44.86680 103 SER A N 1
ATOM 548 C CA . SER A 1 68 ? 2.18905 8.63983 -6.34630 1.000 48.16293 103 SER A CA 1
ATOM 549 C C . SER A 1 68 ? 0.69258 8.34268 -6.37724 1.000 45.10406 103 SER A C 1
ATOM 550 O O . SER A 1 68 ? -0.13646 9.25737 -6.42817 1.000 47.03555 103 SER A O 1
ATOM 553 N N . GLN A 1 69 ? 0.31388 7.07061 -6.34545 1.000 44.94320 104 GLN A N 1
ATOM 554 C CA . GLN A 1 69 ? -1.10168 6.76042 -6.49944 1.000 41.82135 104 GLN A CA 1
ATOM 555 C C . GLN A 1 69 ? -1.87920 6.90451 -5.19780 1.000 40.68869 104 GLN A C 1
ATOM 556 O O . GLN A 1 69 ? -3.08238 7.19754 -5.23012 1.000 42.16579 104 GLN A O 1
ATOM 562 N N . VAL A 1 70 ? -1.22964 6.69658 -4.04861 1.000 45.82692 105 VAL A N 1
ATOM 563 C CA . VAL A 1 70 ? -1.92681 6.81909 -2.76600 1.000 46.74257 105 VAL A CA 1
ATOM 564 C C . VAL A 1 70 ? -2.39764 8.25072 -2.53445 1.000 44.07643 105 VAL A C 1
ATOM 565 O O . VAL A 1 70 ? -3.33226 8.48432 -1.75776 1.000 50.84174 105 VAL A O 1
ATOM 569 N N . ASP A 1 71 ? -1.78577 9.21588 -3.21585 1.000 43.71430 106 ASP A N 1
ATOM 570 C CA . ASP A 1 71 ? -2.26170 10.59566 -3.14860 1.000 48.74226 106 ASP A CA 1
ATOM 571 C C . ASP A 1 71 ? -3.46414 10.85401 -4.04617 1.000 52.14152 106 ASP A C 1
ATOM 572 O O . ASP A 1 71 ? -4.13575 11.87711 -3.88142 1.000 55.14264 106 ASP A O 1
ATOM 577 N N . LYS A 1 72 ? -3.75108 9.97484 -5.00294 1.000 51.84667 107 LYS A N 1
ATOM 578 C CA . LYS A 1 72 ? -4.84167 10.23249 -5.92998 1.000 42.89166 107 LYS A CA 1
ATOM 579 C C . LYS A 1 72 ? -6.10197 9.46047 -5.57226 1.000 45.32163 107 LYS A C 1
ATOM 580 O O . LYS A 1 72 ? -7.18441 10.03974 -5.50654 1.000 42.14872 107 LYS A O 1
ATOM 586 N N . LEU A 1 73 ? -5.96902 8.17688 -5.29439 1.000 44.89010 108 LEU A N 1
ATOM 587 C CA . LEU A 1 73 ? -7.13560 7.30839 -5.17651 1.000 41.92000 108 LEU A CA 1
ATOM 588 C C . LEU A 1 73 ? -6.68044 5.90722 -4.84236 1.000 41.16954 108 LEU A C 1
ATOM 589 O O . LEU A 1 73 ? -5.77187 5.39669 -5.50478 1.000 41.18095 108 LEU A O 1
ATOM 594 N N . THR A 1 74 ? -7.32104 5.23102 -3.86265 1.000 40.65675 109 THR A N 1
ATOM 595 C CA . THR A 1 74 ? -6.85828 3.88103 -3.55202 1.000 37.49779 109 THR A CA 1
ATOM 596 C C . THR A 1 74 ? -7.92114 2.80960 -3.71429 1.000 34.48467 109 THR A C 1
ATOM 597 O O . THR A 1 74 ? -7.57659 1.66050 -4.03395 1.000 36.05429 109 THR A O 1
ATOM 601 N N . LEU A 1 75 ? -9.18679 3.14144 -3.55097 1.000 37.25272 110 LEU A N 1
ATOM 602 C CA . LEU A 1 75 ? -10.20639 2.09071 -3.59659 1.000 36.52398 110 LEU A CA 1
ATOM 603 C C . LEU A 1 75 ? -11.55084 2.69451 -3.93015 1.000 40.11790 110 LEU A C 1
ATOM 604 O O . LEU A 1 75 ? -12.06730 3.48036 -3.13569 1.000 37.27865 110 LEU A O 1
ATOM 609 N N . THR A 1 76 ? -12.13683 2.29084 -5.06210 1.000 35.87526 111 THR A N 1
ATOM 610 C CA . THR A 1 76 ? -13.52258 2.65686 -5.37111 1.000 38.79637 111 THR A CA 1
ATOM 611 C C . THR A 1 76 ? -14.50178 1.52511 -5.13872 1.000 39.88909 111 THR A C 1
ATOM 612 O O . THR A 1 76 ? -15.71109 1.79241 -4.96531 1.000 39.34201 111 THR A O 1
ATOM 616 N N . SER A 1 77 ? -13.99106 0.29709 -5.04668 1.000 32.25582 112 SER A N 1
ATOM 617 C CA . SER A 1 77 ? -14.77122 -0.94490 -5.20615 1.000 33.40976 112 SER A CA 1
ATOM 618 C C . SER A 1 77 ? -15.14742 -1.13330 -6.66787 1.000 36.57629 112 SER A C 1
ATOM 619 O O . SER A 1 77 ? -15.01429 -0.19380 -7.47148 1.000 35.54826 112 SER A O 1
ATOM 622 N N . ARG A 1 78 ? -15.60088 -2.33892 -7.03667 1.000 31.52386 113 ARG A N 1
ATOM 623 C CA . ARG A 1 78 ? -15.96554 -2.57779 -8.42669 1.000 32.98063 113 ARG A CA 1
ATOM 624 C C . ARG A 1 78 ? -17.40080 -2.16989 -8.73008 1.000 34.29392 113 ARG A C 1
ATOM 625 O O . ARG A 1 78 ? -17.90418 -2.48590 -9.82199 1.000 37.15326 113 ARG A O 1
ATOM 633 N N . ALA A 1 79 ? -18.06740 -1.47384 -7.79889 1.000 34.01948 114 ALA A N 1
ATOM 634 C CA . ALA A 1 79 ? -19.36298 -0.89997 -8.12233 1.000 35.81257 114 ALA A CA 1
ATOM 635 C C . ALA A 1 79 ? -19.24330 0.20287 -9.17034 1.000 36.43887 114 ALA A C 1
ATOM 636 O O . ALA A 1 79 ? -20.24839 0.58072 -9.78824 1.000 36.05765 114 ALA A O 1
ATOM 638 N N . PHE A 1 80 ? -18.04128 0.75325 -9.32316 1.000 37.92212 115 PHE A N 1
ATOM 639 C CA . PHE A 1 80 ? -17.68752 1.78277 -10.29169 1.000 37.71800 115 PHE A CA 1
ATOM 640 C C . PHE A 1 80 ? -16.38296 1.39425 -10.95776 1.000 36.63347 115 PHE A C 1
ATOM 641 O O . PHE A 1 80 ? -15.73149 0.42629 -10.55271 1.000 35.81370 115 PHE A O 1
ATOM 649 N N . TYR A 1 81 ? -16.00924 2.16264 -11.98986 1.000 39.79671 116 TYR A N 1
ATOM 650 C CA . TYR A 1 81 ? -14.72184 2.03511 -12.66416 1.000 36.28680 116 TYR A CA 1
ATOM 651 C C . TYR A 1 81 ? -13.71332 2.99443 -12.05439 1.000 40.95544 116 TYR A C 1
ATOM 652 O O . TYR A 1 81 ? -14.04395 4.14683 -11.74718 1.000 40.99785 116 TYR A O 1
ATOM 661 N N . ASN A 1 82 ? -12.47397 2.52976 -11.91711 1.000 37.99990 117 ASN A N 1
ATOM 662 C CA . ASN A 1 82 ? -11.34745 3.41739 -11.67077 1.000 37.73292 117 ASN A CA 1
ATOM 663 C C . ASN A 1 82 ? -10.52539 3.47911 -12.95443 1.000 44.85079 117 ASN A C 1
ATOM 664 O O . ASN A 1 82 ? -10.66932 2.63355 -13.84170 1.000 44.22558 117 ASN A O 1
ATOM 669 N N . ASN A 1 83 ? -9.65961 4.48315 -13.08026 1.000 41.18891 118 ASN A N 1
ATOM 670 C CA . ASN A 1 83 ? -9.00369 4.67771 -14.36262 1.000 38.68022 118 ASN A CA 1
ATOM 671 C C . ASN A 1 83 ? -7.76519 3.82717 -14.56720 1.000 43.16555 118 ASN A C 1
ATOM 672 O O . ASN A 1 83 ? -7.27844 3.75748 -15.70148 1.000 45.35473 118 ASN A O 1
ATOM 677 N N . VAL A 1 84 ? -7.26685 3.16056 -13.52941 1.000 40.15105 119 VAL A N 1
ATOM 678 C CA . VAL A 1 84 ? -6.00063 2.44609 -13.62006 1.000 36.08266 119 VAL A CA 1
ATOM 679 C C . VAL A 1 84 ? -6.18334 1.01432 -14.11035 1.000 36.00629 119 VAL A C 1
ATOM 680 O O . VAL A 1 84 ? -5.32068 0.50499 -14.83853 1.000 36.53812 119 VAL A O 1
ATOM 684 N N . LEU A 1 85 ? -7.29307 0.36155 -13.72553 1.000 35.62521 120 LEU A N 1
ATOM 685 C CA . LEU A 1 85 ? -7.43422 -1.09009 -13.89956 1.000 35.79335 120 LEU A CA 1
ATOM 686 C C . LEU A 1 85 ? -7.30374 -1.51286 -15.36415 1.000 32.07348 120 LEU A C 1
ATOM 687 O O . LEU A 1 85 ? -6.62105 -2.50186 -15.66835 1.000 35.34021 120 LEU A O 1
ATOM 692 N N . GLY A 1 86 ? -7.90102 -0.75994 -16.29766 1.000 34.32136 121 GLY A N 1
ATOM 693 C CA . GLY A 1 86 ? -7.79522 -1.16421 -17.69211 1.000 35.92798 121 GLY A CA 1
ATOM 694 C C . GLY A 1 86 ? -6.39355 -1.00349 -18.25916 1.000 37.36583 121 GLY A C 1
ATOM 695 O O . GLY A 1 86 ? -5.97379 -1.77286 -19.14176 1.000 36.38626 121 GLY A O 1
ATOM 696 N N . GLU A 1 87 ? -5.65731 -0.00426 -17.78210 1.000 36.94824 122 GLU A N 1
ATOM 697 C CA . GLU A 1 87 ? -4.27390 0.15838 -18.21804 1.000 35.63623 122 GLU A CA 1
ATOM 698 C C . GLU A 1 87 ? -3.45032 -1.04192 -17.77987 1.000 36.77585 122 GLU A C 1
ATOM 699 O O . GLU A 1 87 ? -2.63475 -1.58801 -18.55626 1.000 39.25849 122 GLU A O 1
ATOM 705 N N . TYR A 1 88 ? -3.66302 -1.47893 -16.53706 1.000 35.93202 123 TYR A N 1
ATOM 706 C CA . TYR A 1 88 ? -2.99113 -2.68445 -16.05229 1.000 36.23636 123 TYR A CA 1
ATOM 707 C C . TYR A 1 88 ? -3.44881 -3.91816 -16.82843 1.000 34.12646 123 TYR A C 1
ATOM 708 O O . TYR A 1 88 ? -2.62882 -4.77755 -17.19161 1.000 33.23819 123 TYR A O 1
ATOM 717 N N . GLU A 1 89 ? -4.75934 -4.04299 -17.06734 1.000 34.07035 124 GLU A N 1
ATOM 718 C CA . GLU A 1 89 ? -5.26694 -5.23490 -17.74063 1.000 32.22991 124 GLU A CA 1
ATOM 719 C C . GLU A 1 89 ? -4.69582 -5.37680 -19.15177 1.000 33.51826 124 GLU A C 1
ATOM 720 O O . GLU A 1 89 ? -4.27260 -6.47918 -19.56077 1.000 35.63328 124 GLU A O 1
ATOM 726 N N . GLU A 1 90 ? -4.69495 -4.29408 -19.91416 1.000 32.97967 125 GLU A N 1
ATOM 727 C CA . GLU A 1 90 ? -4.02215 -4.28862 -21.20990 1.000 33.41901 125 GLU A CA 1
ATOM 728 C C . GLU A 1 90 ? -2.55035 -4.67172 -21.10282 1.000 37.71089 125 GLU A C 1
ATOM 729 O O . GLU A 1 90 ? -2.05968 -5.51124 -21.87536 1.000 39.74879 125 GLU A O 1
ATOM 735 N N . TYR A 1 91 ? -1.82181 -4.06962 -20.16235 1.000 34.21301 126 TYR A N 1
ATOM 736 C CA . TYR A 1 91 ? -0.38536 -4.35804 -20.04182 1.000 36.94897 126 TYR A CA 1
ATOM 737 C C . TYR A 1 91 ? -0.11448 -5.85046 -19.79673 1.000 35.58438 126 TYR A C 1
ATOM 738 O O . TYR A 1 91 ? 0.69885 -6.47206 -20.50652 1.000 35.87420 126 TYR A O 1
ATOM 747 N N . ILE A 1 92 ? -0.78100 -6.43793 -18.79205 1.000 33.23546 127 ILE A N 1
ATOM 748 C CA . ILE A 1 92 ? -0.44425 -7.79870 -18.38420 1.000 32.82913 127 ILE A CA 1
ATOM 749 C C . ILE A 1 92 ? -0.96217 -8.82629 -19.38706 1.000 33.62040 127 ILE A C 1
ATOM 750 O O . ILE A 1 92 ? -0.28508 -9.83072 -19.64893 1.000 34.47072 127 ILE A O 1
ATOM 755 N N . THR A 1 93 ? -2.15099 -8.60113 -19.98069 1.000 32.03411 128 THR A N 1
ATOM 756 C CA . THR A 1 93 ? -2.61532 -9.55152 -20.99531 1.000 34.47922 128 THR A CA 1
ATOM 757 C C . THR A 1 93 ? -1.70964 -9.56198 -22.22815 1.000 33.23880 128 THR A C 1
ATOM 758 O O . THR A 1 93 ? -1.44527 -10.63321 -22.79014 1.000 34.15439 128 THR A O 1
ATOM 762 N N . LYS A 1 94 ? -1.22989 -8.38269 -22.66809 1.000 36.56602 129 LYS A N 1
ATOM 763 C CA . LYS A 1 94 ? -0.27428 -8.31228 -23.79103 1.000 35.00926 129 LYS A CA 1
ATOM 764 C C . LYS A 1 94 ? 1.05466 -8.96807 -23.42112 1.000 39.12574 129 LYS A C 1
ATOM 765 O O . LYS A 1 94 ? 1.67092 -9.66079 -24.24791 1.000 41.15050 129 LYS A O 1
ATOM 771 N N . LEU A 1 95 ? 1.50491 -8.77123 -22.17820 1.000 34.67559 130 LEU A N 1
ATOM 772 C CA . LEU A 1 95 ? 2.78459 -9.31177 -21.74716 1.000 36.54994 130 LEU A CA 1
ATOM 773 C C . LEU A 1 95 ? 2.76949 -10.83207 -21.77163 1.000 34.36422 130 LEU A C 1
ATOM 774 O O . LEU A 1 95 ? 3.73926 -11.46056 -22.21753 1.000 35.36298 130 LEU A O 1
ATOM 779 N N . PHE A 1 96 ? 1.66642 -11.43842 -21.34933 1.000 31.17867 131 PHE A N 1
ATOM 780 C CA . PHE A 1 96 ? 1.57466 -12.89390 -21.27691 1.000 31.14611 131 PHE A CA 1
ATOM 781 C C . PHE A 1 96 ? 0.79758 -13.53157 -22.43054 1.000 33.15217 131 PHE A C 1
ATOM 782 O O . PHE A 1 96 ? 0.77508 -14.77194 -22.52737 1.000 33.95081 131 PHE A O 1
ATOM 790 N N . ASN A 1 97 ? 0.23570 -12.72805 -23.33368 1.000 32.36908 132 ASN A N 1
ATOM 791 C CA . ASN A 1 97 ? -0.44264 -13.19766 -24.54896 1.000 33.97458 132 ASN A CA 1
ATOM 792 C C . ASN A 1 97 ? -1.66685 -14.07280 -24.22460 1.000 32.55448 132 ASN A C 1
ATOM 793 O O . ASN A 1 97 ? -1.80556 -15.21374 -24.71127 1.000 30.74291 132 ASN A O 1
ATOM 798 N N . TYR A 1 98 ? -2.53305 -13.57266 -23.33917 1.000 28.85983 133 TYR A N 1
ATOM 799 C CA . TYR A 1 98 ? -3.84915 -14.15544 -23.09735 1.000 28.97843 133 TYR A CA 1
ATOM 800 C C . TYR A 1 98 ? -4.87791 -13.07029 -23.36941 1.000 29.33148 133 TYR A C 1
ATOM 801 O O . TYR A 1 98 ? -4.55421 -11.88286 -23.32167 1.000 29.81362 133 TYR A O 1
ATOM 810 N N . HIS A 1 99 ? -6.11128 -13.46459 -23.68224 1.000 28.37287 134 HIS A N 1
ATOM 811 C CA . HIS A 1 99 ? -7.09233 -12.41387 -24.00490 1.000 27.69942 134 HIS A CA 1
ATOM 812 C C . HIS A 1 99 ? -7.35733 -11.50695 -22.81269 1.000 29.79371 134 HIS A C 1
ATOM 813 O O . HIS A 1 99 ? -7.53178 -10.29180 -22.98830 1.000 30.88774 134 HIS A O 1
ATOM 820 N N . LYS A 1 100 ? -7.41594 -12.07461 -21.60109 1.000 28.86134 135 LYS A N 1
ATOM 821 C CA . LYS A 1 100 ? -8.03341 -11.36585 -20.49233 1.000 28.62613 135 LYS A CA 1
ATOM 822 C C . LYS A 1 100 ? -7.39733 -11.77720 -19.16945 1.000 25.30289 135 LYS A C 1
ATOM 823 O O . LYS A 1 100 ? -6.84025 -12.86113 -19.02701 1.000 27.92673 135 LYS A O 1
ATOM 829 N N . VAL A 1 101 ? -7.55982 -10.91449 -18.18265 1.000 29.62395 136 VAL A N 1
ATOM 830 C CA . VAL A 1 101 ? -7.14547 -11.18618 -16.81537 1.000 25.90115 136 VAL A CA 1
ATOM 831 C C . VAL A 1 101 ? -8.31749 -10.92196 -15.87726 1.000 25.23729 136 VAL A C 1
ATOM 832 O O . VAL A 1 101 ? -9.13393 -10.01159 -16.10601 1.000 26.40167 136 VAL A O 1
ATOM 836 N N . LEU A 1 102 ? -8.37799 -11.70442 -14.80716 1.000 24.43118 137 LEU A N 1
ATOM 837 C CA . LEU A 1 102 ? -9.30812 -11.43493 -13.72566 1.000 24.97864 137 LEU A CA 1
ATOM 838 C C . LEU A 1 102 ? -8.49762 -11.06701 -12.50045 1.000 28.70727 137 LEU A C 1
ATOM 839 O O . LEU A 1 102 ? -7.70705 -11.89781 -12.04853 1.000 25.13195 13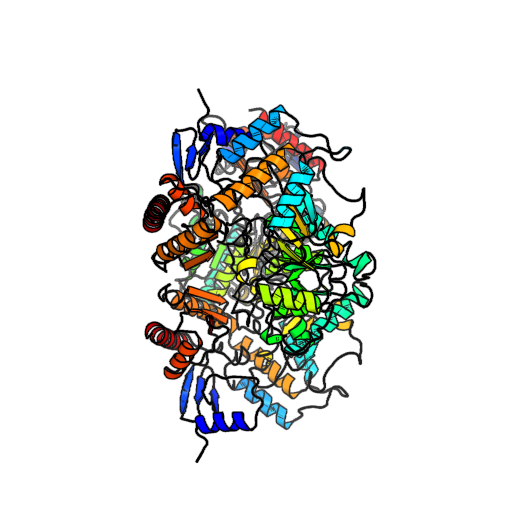7 LEU A O 1
ATOM 844 N N . PRO A 1 103 ? -8.60875 -9.85717 -11.95124 1.000 26.05466 138 PRO A N 1
ATOM 845 C CA . PRO A 1 103 ? -7.75984 -9.46289 -10.81678 1.000 25.11353 138 PRO A CA 1
ATOM 846 C C . PRO A 1 103 ? -8.32250 -9.87603 -9.46570 1.000 24.04001 138 PRO A C 1
ATOM 847 O O . PRO A 1 103 ? -9.51486 -9.71264 -9.16744 1.000 26.80750 138 PRO A O 1
ATOM 851 N N . MET A 1 104 ? -7.44385 -10.41462 -8.63337 1.000 23.31248 139 MET A N 1
ATOM 852 C CA . MET A 1 104 ? -7.79112 -10.73189 -7.25458 1.000 26.90637 139 MET A CA 1
ATOM 853 C C . MET A 1 104 ? -6.67902 -10.23174 -6.34714 1.000 25.73247 139 MET A C 1
ATOM 854 O O . MET A 1 104 ? -5.85385 -9.42362 -6.79999 1.000 27.96107 139 MET A O 1
ATOM 859 N N . ASN A 1 105 ? -6.67387 -10.59969 -5.05457 1.000 25.67229 140 ASN A N 1
ATOM 860 C CA . ASN A 1 105 ? -5.67868 -10.04748 -4.12705 1.000 26.26229 140 ASN A CA 1
ATOM 861 C C . ASN A 1 105 ? -4.61001 -11.05069 -3.71162 1.000 26.07194 140 ASN A C 1
ATOM 862 O O . ASN A 1 105 ? -3.43215 -10.80486 -3.91092 1.000 27.44783 140 ASN A O 1
ATOM 867 N N . THR A 1 106 ? -5.00784 -12.21308 -3.17454 1.000 26.21635 141 THR A N 1
ATOM 868 C CA . THR A 1 106 ? -4.05022 -13.18112 -2.65027 1.000 25.95517 141 THR A CA 1
ATOM 869 C C . THR A 1 106 ? -3.93390 -14.38216 -3.58935 1.000 24.29072 141 THR A C 1
ATOM 870 O O . THR A 1 106 ? -4.74149 -14.59154 -4.49720 1.000 23.42185 141 THR A O 1
ATOM 874 N N . GLY A 1 107 ? -2.87371 -15.16340 -3.38426 1.000 22.94190 142 GLY A N 1
ATOM 875 C CA . GLY A 1 107 ? -2.66132 -16.29573 -4.26884 1.000 21.37217 142 GLY A CA 1
ATOM 876 C C . GLY A 1 107 ? -3.77415 -17.31219 -4.15381 1.000 22.17373 142 GLY A C 1
ATOM 877 O O . GLY A 1 107 ? -4.23903 -17.85765 -5.15336 1.000 23.44280 142 GLY A O 1
ATOM 878 N N . VAL A 1 108 ? -4.22195 -17.57518 -2.93662 1.000 19.51666 143 VAL A N 1
ATOM 879 C CA . VAL A 1 108 ? -5.28302 -18.57187 -2.82569 1.000 21.20878 143 VAL A CA 1
ATOM 880 C C . VAL A 1 108 ? -6.56036 -18.10856 -3.52697 1.000 22.47453 143 VAL A C 1
ATOM 881 O O . VAL A 1 108 ? -7.29016 -18.92540 -4.08462 1.000 22.46105 143 VAL A O 1
ATOM 885 N N . GLU A 1 109 ? -6.82390 -16.78590 -3.57482 1.000 22.30435 144 GLU A N 1
ATOM 886 C CA . GLU A 1 109 ? -8.00780 -16.31825 -4.28817 1.000 22.31444 144 GLU A CA 1
ATOM 887 C C . GLU A 1 109 ? -7.86633 -16.54343 -5.78328 1.000 19.83697 144 GLU A C 1
ATOM 888 O O . GLU A 1 109 ? -8.86253 -16.83630 -6.46119 1.000 22.10325 144 GLU A O 1
ATOM 894 N N . ALA A 1 110 ? -6.62891 -16.41596 -6.31762 1.000 21.90215 145 ALA A N 1
ATOM 895 C CA . ALA A 1 110 ? -6.41881 -16.75351 -7.72536 1.000 23.01351 145 ALA A CA 1
ATOM 896 C C . ALA A 1 110 ? -6.71141 -18.22890 -7.99392 1.000 22.95463 145 ALA A C 1
ATOM 897 O O . ALA A 1 110 ? -7.40520 -18.57273 -8.97249 1.000 22.50982 145 ALA A O 1
ATOM 899 N N . GLY A 1 111 ? -6.25964 -19.10127 -7.08878 1.000 21.38818 146 GLY A N 1
ATOM 900 C CA . GLY A 1 111 ? -6.57546 -20.52254 -7.19731 1.000 18.62999 146 GLY A CA 1
ATOM 901 C C . GLY A 1 111 ? -8.07725 -20.78339 -7.12662 1.000 20.94477 146 GLY A C 1
ATOM 902 O O . GLY A 1 111 ? -8.59999 -21.56812 -7.90396 1.000 20.38255 146 GLY A O 1
ATOM 903 N N . GLU A 1 112 ? -8.76359 -20.16653 -6.16355 1.000 19.90785 147 GLU A N 1
ATOM 904 C CA . GLU A 1 112 ? -10.21635 -20.33350 -6.06613 1.000 21.05918 147 GLU A CA 1
ATOM 905 C C . GLU A 1 112 ? -10.90765 -19.88869 -7.34864 1.000 22.37030 147 GLU A C 1
ATOM 906 O O . GLU A 1 112 ? -11.82360 -20.58606 -7.85634 1.000 20.11541 147 GLU A O 1
ATOM 912 N N . THR A 1 113 ? -10.45580 -18.75770 -7.89910 1.000 20.65442 148 THR A N 1
ATOM 913 C CA . THR A 1 113 ? -11.00836 -18.25994 -9.14139 1.000 22.35791 148 THR A CA 1
ATOM 914 C C . THR A 1 113 ? -10.81827 -19.29253 -10.25237 1.000 20.45093 148 THR A C 1
ATOM 915 O O . THR A 1 113 ? -11.72228 -19.53652 -11.06525 1.000 21.51241 148 THR A O 1
ATOM 919 N N . ALA A 1 114 ? -9.63487 -19.88099 -10.32735 1.000 20.52973 149 ALA A N 1
ATOM 920 C CA . ALA A 1 114 ? -9.36869 -20.84385 -11.38764 1.000 22.15457 149 ALA A CA 1
ATOM 921 C C . ALA A 1 114 ? -10.25761 -22.07249 -11.23356 1.000 21.13794 149 ALA A C 1
ATOM 922 O O . ALA A 1 114 ? -10.69872 -22.64093 -12.23159 1.000 22.31594 149 ALA A O 1
ATOM 924 N N . CYS A 1 115 ? -10.49238 -22.52816 -9.99571 1.000 19.51034 150 CYS A N 1
ATOM 925 C CA . CYS A 1 115 ? -11.40477 -23.67106 -9.80529 1.000 18.22852 150 CYS A CA 1
ATOM 926 C C . CYS A 1 115 ? -12.81727 -23.32710 -10.23443 1.000 17.75269 150 CYS A C 1
ATOM 927 O O . CYS A 1 115 ? -13.52889 -24.15118 -10.81867 1.000 18.59418 150 CYS A O 1
ATOM 930 N N . LYS A 1 116 ? -13.25460 -22.10077 -9.92355 1.000 17.72762 151 LYS A N 1
ATOM 931 C CA . LYS A 1 116 ? -14.58316 -21.65058 -10.34680 1.000 16.22268 151 LYS A CA 1
ATOM 932 C C . LYS A 1 116 ? -14.65733 -21.54786 -11.86598 1.000 20.22855 151 LYS A C 1
ATOM 933 O O . LYS A 1 116 ? -15.65568 -21.97161 -12.46996 1.000 21.13216 151 LYS A O 1
ATOM 939 N N . LEU A 1 117 ? -13.61041 -20.99576 -12.50100 1.000 21.34550 152 LEU A N 1
ATOM 940 C CA . LEU A 1 117 ? -13.60778 -20.96081 -13.96212 1.000 22.47735 152 LEU A CA 1
ATOM 941 C C . LEU A 1 117 ? -13.65325 -22.37147 -14.52798 1.000 21.74639 152 LEU A C 1
ATOM 942 O O . LEU A 1 117 ? -14.33746 -22.62207 -15.52399 1.000 21.88802 152 LEU A O 1
ATOM 947 N N . ALA A 1 118 ? -12.84331 -23.29556 -13.97226 1.000 18.67812 153 ALA A N 1
ATOM 948 C CA . ALA A 1 118 ? -12.80396 -24.64252 -14.53323 1.000 18.39421 153 ALA A CA 1
ATOM 949 C C . ALA A 1 118 ? -14.16500 -25.31128 -14.40754 1.000 19.81855 153 ALA A C 1
ATOM 950 O O . ALA A 1 118 ? -14.64030 -25.96293 -15.35175 1.000 21.24278 153 ALA A O 1
ATOM 952 N N . ARG A 1 119 ? -14.79133 -25.19246 -13.24634 1.000 18.66750 154 ARG A N 1
ATOM 953 C CA . ARG A 1 119 ? -16.10755 -25.78834 -13.07855 1.000 19.37592 154 ARG A CA 1
ATOM 954 C C . ARG A 1 119 ? -17.15525 -25.18439 -14.02749 1.000 21.59339 154 ARG A C 1
ATOM 955 O O . ARG A 1 119 ? -17.90567 -25.91994 -14.69869 1.000 20.85030 154 ARG A O 1
ATOM 963 N N A LYS A 1 120 ? -17.19953 -23.85297 -14.13088 0.562 19.80270 155 LYS A N 1
ATOM 964 N N B LYS A 1 120 ? -17.20788 -23.85871 -14.10464 0.438 19.82100 155 LYS A N 1
ATOM 965 C CA A LYS A 1 120 ? -18.23562 -23.20347 -14.94088 0.562 18.75943 155 LYS A CA 1
ATOM 966 C CA B LYS A 1 120 ? -18.19276 -23.18659 -14.94830 0.438 18.83124 155 LYS A CA 1
ATOM 967 C C A LYS A 1 120 ? -18.00728 -23.48242 -16.42220 0.562 21.17920 155 LYS A C 1
ATOM 968 C C B LYS A 1 120 ? -17.98958 -23.53124 -16.41183 0.438 21.19443 155 LYS A C 1
ATOM 969 O O A LYS A 1 120 ? -18.96287 -23.61347 -17.18826 0.562 23.34354 155 LYS A O 1
ATOM 970 O O B LYS A 1 120 ? -18.95014 -23.75827 -17.15002 0.438 23.22032 155 LYS A O 1
ATOM 981 N N . TRP A 1 121 ? -16.73183 -23.58169 -16.85178 1.000 20.94887 156 TRP A N 1
ATOM 982 C CA . TRP A 1 121 ? -16.46512 -24.00601 -18.21470 1.000 18.49418 156 TRP A CA 1
ATOM 983 C C . TRP A 1 121 ? -16.83857 -25.48015 -18.40934 1.000 19.40787 156 TRP A C 1
ATOM 984 O O . TRP A 1 121 ? -17.38336 -25.86109 -19.45040 1.000 23.00199 156 TRP A O 1
ATOM 995 N N . GLY A 1 122 ? -16.58519 -26.31162 -17.39960 1.000 18.44907 157 GLY A N 1
ATOM 996 C CA . GLY A 1 122 ? -16.93239 -27.72357 -17.53157 1.000 20.10232 157 GLY A CA 1
ATOM 997 C C . GLY A 1 122 ? -18.42598 -27.90366 -17.70796 1.000 21.13763 157 GLY A C 1
ATOM 998 O O . GLY A 1 122 ? -18.87122 -28.73833 -18.51350 1.000 21.97987 157 GLY A O 1
ATOM 999 N N . TYR A 1 123 ? -19.21255 -27.09456 -16.98982 1.000 20.05658 158 TYR A N 1
ATOM 1000 C CA . TYR A 1 123 ? -20.66775 -27.25672 -17.11637 1.000 20.09029 158 TYR A CA 1
ATOM 1001 C C . TYR A 1 123 ? -21.18955 -26.60375 -18.38403 1.000 25.50035 158 TYR A C 1
ATOM 1002 O O . TYR A 1 123 ? -21.99003 -27.19967 -19.11318 1.000 29.06678 158 TYR A O 1
ATOM 1011 N N . THR A 1 124 ? -20.71554 -25.40608 -18.69205 1.000 22.45211 159 THR A N 1
ATOM 1012 C CA . THR A 1 124 ? -21.37219 -24.67113 -19.76642 1.000 21.77523 159 THR A CA 1
ATOM 1013 C C . THR A 1 124 ? -20.76741 -24.95004 -21.12714 1.000 30.66273 159 THR A C 1
ATOM 1014 O O . THR A 1 124 ? -21.46405 -24.83315 -22.14188 1.000 31.53045 159 THR A O 1
ATOM 1018 N N . VAL A 1 125 ? -19.48588 -25.27265 -21.20914 1.000 26.63648 160 VAL A N 1
ATOM 1019 C CA . VAL A 1 125 ? -18.84011 -25.56365 -22.49431 1.000 26.29742 160 VAL A CA 1
ATOM 1020 C C . VAL A 1 125 ? -18.66847 -27.04926 -22.69659 1.000 26.87553 160 VAL A C 1
ATOM 1021 O O . VAL A 1 125 ? -19.07503 -27.58130 -23.72067 1.000 29.64076 160 VAL A O 1
ATOM 1025 N N . LYS A 1 126 ? -18.04234 -27.75197 -21.74129 1.000 23.44010 161 LYS A N 1
ATOM 1026 C CA . LYS A 1 126 ? -17.76972 -29.17787 -21.94942 1.000 25.16416 161 LYS A CA 1
ATOM 1027 C C . LYS A 1 126 ? -19.04203 -30.00919 -21.85463 1.000 24.91209 161 LYS A C 1
ATOM 1028 O O . LYS A 1 126 ? -19.09356 -31.10044 -22.44127 1.000 28.79806 161 LYS A O 1
ATOM 1034 N N . GLY A 1 127 ? -20.05696 -29.54574 -21.11049 1.000 23.97595 162 GLY A N 1
ATOM 1035 C CA . GLY A 1 127 ? -21.31897 -30.26332 -21.05560 1.000 22.69905 162 GLY A CA 1
ATOM 1036 C C . GLY A 1 127 ? -21.41934 -31.24696 -19.90025 1.000 24.28684 162 GLY A C 1
ATOM 1037 O O . GLY A 1 127 ? -22.29608 -32.13594 -19.91097 1.000 22.46735 162 GLY A O 1
ATOM 1038 N N . ILE A 1 128 ? -20.56636 -31.09718 -18.89055 1.000 19.54640 163 ILE A N 1
ATOM 1039 C CA . ILE A 1 128 ? -20.64956 -31.95121 -17.70631 1.000 21.99115 163 ILE A CA 1
ATOM 1040 C C . ILE A 1 128 ? -21.96059 -31.64417 -17.00770 1.000 20.78512 163 ILE A C 1
ATOM 1041 O O . ILE A 1 128 ? -22.37832 -30.47395 -16.92461 1.000 20.89994 163 ILE A O 1
ATOM 1046 N N . GLN A 1 129 ? -22.61027 -32.68284 -16.45986 1.000 20.10582 164 GLN A N 1
ATOM 1047 C CA . GLN A 1 129 ? -23.87683 -32.45445 -15.74075 1.000 20.32153 164 GLN A CA 1
ATOM 1048 C C . GLN A 1 129 ? -23.60210 -31.74672 -14.41792 1.000 19.70339 164 GLN A C 1
ATOM 1049 O O . GLN A 1 129 ? -22.67219 -32.10341 -13.73512 1.000 19.42894 164 GLN A O 1
ATOM 1055 N N . LYS A 1 130 ? -24.44587 -30.75514 -14.03608 1.000 19.39329 165 LYS A N 1
ATOM 1056 C CA . LYS A 1 130 ? -24.26651 -30.14761 -12.70573 1.000 18.57847 165 LYS A CA 1
ATOM 1057 C C . LYS A 1 130 ? -24.66155 -31.13975 -11.61626 1.000 19.31791 165 LYS A C 1
ATOM 1058 O O . LYS A 1 130 ? -25.73920 -31.73207 -11.70488 1.000 20.30671 165 LYS A O 1
ATOM 1064 N N . TYR A 1 131 ? -23.81707 -31.32361 -10.57603 1.000 16.43207 166 TYR A N 1
ATOM 1065 C CA . TYR A 1 131 ? -22.49163 -30.74344 -10.26156 1.000 16.72195 166 TYR A CA 1
ATOM 1066 C C . TYR A 1 131 ? -21.43342 -31.85228 -10.19228 1.000 20.67385 166 TYR A C 1
ATOM 1067 O O . TYR A 1 131 ? -20.83776 -32.12981 -9.11555 1.000 19.50056 166 TYR A O 1
ATOM 1076 N N . LYS A 1 132 ? -21.16159 -32.50057 -11.33362 1.000 17.75075 167 LYS A N 1
ATOM 1077 C CA . LYS A 1 132 ? -20.26825 -33.64820 -11.34917 1.000 18.02911 167 LYS A CA 1
ATOM 1078 C C . LYS A 1 132 ? -18.85100 -33.29486 -11.77909 1.000 18.79704 167 LYS A C 1
ATOM 1079 O O . LYS A 1 132 ? -18.03978 -34.22185 -11.96844 1.000 19.62021 167 LYS A O 1
ATOM 1085 N N . ALA A 1 133 ? -18.51504 -32.00927 -11.92373 1.000 16.89950 168 ALA A N 1
ATOM 1086 C CA . ALA A 1 133 ? -17.19630 -31.67077 -12.45970 1.000 17.78688 168 ALA A CA 1
ATOM 1087 C C . ALA A 1 133 ? -16.10666 -31.99720 -11.45801 1.000 19.24445 168 ALA A C 1
ATOM 1088 O O . ALA A 1 133 ? -16.23876 -31.75325 -10.24499 1.000 19.96676 168 ALA A O 1
ATOM 1090 N N . LYS A 1 134 ? -15.00028 -32.50748 -11.95680 1.000 20.27015 169 LYS A N 1
ATOM 1091 C CA . LYS A 1 134 ? -13.88487 -32.81408 -11.08060 1.000 19.15841 169 LYS A CA 1
ATOM 1092 C C . LYS A 1 134 ? -12.66800 -31.97750 -11.48538 1.000 15.76321 169 LYS A C 1
ATOM 1093 O O . LYS A 1 134 ? -12.51736 -31.56342 -12.64523 1.000 16.67378 169 LYS A O 1
ATOM 1099 N N . ILE A 1 135 ? -11.81545 -31.67824 -10.50678 1.000 17.32609 170 ILE A N 1
ATOM 1100 C CA . ILE A 1 135 ? -10.51487 -31.05472 -10.76988 1.000 17.70774 170 ILE A CA 1
ATOM 1101 C C . ILE A 1 135 ? -9.44413 -31.97399 -10.19805 1.000 15.16441 170 ILE A C 1
ATOM 1102 O O . ILE A 1 135 ? -9.56683 -32.44917 -9.05933 1.000 17.18662 170 ILE A O 1
ATOM 1107 N N . VAL A 1 136 ? -8.39924 -32.23048 -10.97646 1.000 16.40976 171 VAL A N 1
ATOM 1108 C CA . VAL A 1 136 ? -7.27580 -33.09058 -10.55246 1.000 16.37582 171 VAL A CA 1
ATOM 1109 C C . VAL A 1 136 ? -6.12936 -32.19865 -10.09407 1.000 17.98532 171 VAL A C 1
ATOM 1110 O O . VAL A 1 136 ? -5.85423 -31.16900 -10.70389 1.000 18.82448 171 VAL A O 1
ATOM 1114 N N . PHE A 1 137 ? -5.47466 -32.59259 -8.98484 1.000 17.93029 172 PHE A N 1
ATOM 1115 C CA . PHE A 1 137 ? -4.30555 -31.92678 -8.41610 1.000 18.08732 172 PHE A CA 1
ATOM 1116 C C . PHE A 1 137 ? -3.18095 -32.94157 -8.24584 1.000 17.58133 172 PHE A C 1
ATOM 1117 O O . PHE A 1 137 ? -3.44921 -34.15005 -8.26531 1.000 18.61252 172 PHE A O 1
ATOM 1125 N N . ALA A 1 138 ? -1.95531 -32.43773 -8.03516 1.000 17.73938 173 ALA A N 1
ATOM 1126 C CA . ALA A 1 138 ? -0.78397 -33.28564 -7.82695 1.000 18.49525 173 ALA A CA 1
ATOM 1127 C C . ALA A 1 138 ? -0.44006 -33.33929 -6.34004 1.000 20.04630 173 ALA A C 1
ATOM 1128 O O . ALA A 1 138 ? -0.37848 -32.29703 -5.66409 1.000 21.58268 173 ALA A O 1
ATOM 1130 N N . ALA A 1 139 ? -0.19866 -34.55702 -5.83629 1.000 18.39776 174 ALA A N 1
ATOM 1131 C CA . ALA A 1 139 ? 0.20543 -34.72272 -4.43772 1.000 19.13001 174 ALA A CA 1
ATOM 1132 C C . ALA A 1 139 ? 1.42399 -33.84092 -4.18202 1.000 19.29776 174 ALA A C 1
ATOM 1133 O O . ALA A 1 139 ? 2.32080 -33.75616 -5.03096 1.000 23.11588 174 ALA A O 1
ATOM 1135 N N . GLY A 1 140 ? 1.48423 -33.22472 -2.97056 1.000 19.11743 175 GLY A N 1
ATOM 1136 C CA . GLY A 1 140 ? 2.52225 -32.24515 -2.66282 1.000 23.27735 175 GLY A CA 1
ATOM 1137 C C . GLY A 1 140 ? 2.13171 -30.80066 -2.93415 1.000 21.58886 175 GLY A C 1
ATOM 1138 O O . GLY A 1 140 ? 2.89487 -29.88423 -2.56422 1.000 22.85993 175 GLY A O 1
ATOM 1139 N N . ASN A 1 141 ? 1.03589 -30.57732 -3.66215 1.000 20.35252 176 ASN A N 1
ATOM 1140 C CA . ASN A 1 141 ? 0.64437 -29.21982 -4.00900 1.000 17.39138 176 ASN A CA 1
ATOM 1141 C C . ASN A 1 141 ? 0.42960 -28.40506 -2.75891 1.000 21.18227 176 ASN A C 1
ATOM 1142 O O . ASN A 1 141 ? 0.02931 -28.90850 -1.70547 1.000 22.65816 176 ASN A O 1
ATOM 1147 N N . PHE A 1 142 ? 0.70124 -27.11283 -2.88967 1.000 20.07748 177 PHE A N 1
ATOM 1148 C CA . PHE A 1 142 ? 0.27158 -26.16303 -1.88252 1.000 20.99158 177 PHE A CA 1
ATOM 1149 C C . PHE A 1 142 ? -0.19915 -24.92493 -2.61803 1.000 24.66603 177 PHE A C 1
ATOM 1150 O O . PHE A 1 142 ? 0.57924 -24.30577 -3.34889 1.000 25.29606 177 PHE A O 1
ATOM 1158 N N . TRP A 1 143 ? -1.44994 -24.52326 -2.39526 1.000 21.48399 178 TRP A N 1
ATOM 1159 C CA . TRP A 1 143 ? -1.86110 -23.24890 -2.97941 1.000 21.62526 178 TRP A CA 1
ATOM 1160 C C . TRP A 1 143 ? -2.64988 -22.40965 -1.98765 1.000 22.94196 178 TRP A C 1
ATOM 1161 O O . TRP A 1 143 ? -3.37415 -21.50417 -2.38174 1.000 23.56886 178 TRP A O 1
ATOM 1172 N N . GLY A 1 144 ? -2.43265 -22.63018 -0.69496 1.000 22.23166 179 GLY A N 1
ATOM 1173 C CA . GLY A 1 144 ? -3.01844 -21.70234 0.25333 1.000 21.28061 179 GLY A CA 1
ATOM 1174 C C . GLY A 1 144 ? -3.84772 -22.41003 1.32959 1.000 22.40800 179 GLY A C 1
ATOM 1175 O O . GLY A 1 144 ? -3.78141 -23.63641 1.51429 1.000 22.89664 179 GLY A O 1
ATOM 1176 N N . ARG A 1 145 ? -4.66347 -21.63319 2.04072 1.000 20.92349 180 ARG A N 1
ATOM 1177 C CA . ARG A 1 145 ? -5.20554 -22.10158 3.31324 1.000 20.14203 180 ARG A CA 1
ATOM 1178 C C . ARG A 1 145 ? -6.71727 -22.04689 3.42015 1.000 21.60087 180 ARG A C 1
ATOM 1179 O O . ARG A 1 145 ? -7.24298 -22.29753 4.50337 1.000 23.93227 180 ARG A O 1
ATOM 1187 N N . THR A 1 146 ? -7.43863 -21.77992 2.33897 1.000 20.77034 181 THR A N 1
ATOM 1188 C CA . THR A 1 146 ? -8.90316 -21.85025 2.39619 1.000 20.49804 181 THR A CA 1
ATOM 1189 C C . THR A 1 146 ? -9.34051 -23.31730 2.51227 1.000 21.08659 181 THR A C 1
ATOM 1190 O O . THR A 1 146 ? -8.53780 -24.27025 2.33427 1.000 19.60673 181 THR A O 1
ATOM 1194 N N . LEU A 1 147 ? -10.60929 -23.51981 2.88243 1.000 19.21826 182 LEU A N 1
ATOM 1195 C CA . LEU A 1 147 ? -11.10425 -24.90761 2.97449 1.000 18.03354 182 LEU A CA 1
ATOM 1196 C C . LEU A 1 147 ? -10.94269 -25.63878 1.64878 1.000 20.06623 182 LEU A C 1
ATOM 1197 O O . LEU A 1 147 ? -10.59915 -26.82372 1.65112 1.000 21.79088 182 LEU A O 1
ATOM 1202 N N . SER A 1 148 ? -11.09055 -24.94816 0.51052 1.000 20.37879 183 SER A N 1
ATOM 1203 C CA . SER A 1 148 ? -10.90717 -25.63854 -0.76773 1.000 20.30185 183 SER A CA 1
ATOM 1204 C C . SER A 1 148 ? -9.43423 -26.00138 -0.98086 1.000 19.83571 183 SER A C 1
ATOM 1205 O O . SER A 1 148 ? -9.10111 -27.09878 -1.43167 1.000 19.87982 183 SER A O 1
ATOM 1208 N N . ALA A 1 149 ? -8.51961 -25.07260 -0.66781 1.000 18.08490 184 ALA A N 1
ATOM 1209 C CA . ALA A 1 149 ? -7.11360 -25.32324 -0.94409 1.000 21.52500 184 ALA A CA 1
ATOM 1210 C C . ALA A 1 149 ? -6.58992 -26.49266 -0.10123 1.000 21.54855 184 ALA A C 1
ATOM 1211 O O . ALA A 1 149 ? -5.82646 -27.31940 -0.60870 1.000 23.40634 184 ALA A O 1
ATOM 1213 N N . ILE A 1 150 ? -6.98494 -26.57728 1.18713 1.000 18.41450 185 ILE A N 1
ATOM 1214 C CA . ILE A 1 150 ? -6.52650 -27.69000 2.01487 1.000 19.03573 185 ILE A CA 1
ATOM 1215 C C . ILE A 1 150 ? -7.18844 -28.98966 1.61725 1.000 20.68089 185 ILE A C 1
ATOM 1216 O O . ILE A 1 150 ? -6.66241 -30.05469 1.93736 1.000 20.47564 185 ILE A O 1
ATOM 1221 N N . SER A 1 151 ? -8.34827 -28.94273 0.93482 1.000 20.31864 186 SER A N 1
ATOM 1222 C CA . SER A 1 151 ? -9.02245 -30.16678 0.50078 1.000 20.04421 186 SER A CA 1
ATOM 1223 C C . SER A 1 151 ? -8.26081 -30.87499 -0.60985 1.000 21.53408 186 SER A C 1
ATOM 1224 O O . SER A 1 151 ? -8.45300 -32.07458 -0.78385 1.000 21.38882 186 SER A O 1
ATOM 1227 N N . SER A 1 152 ? -7.40949 -30.17748 -1.36964 1.000 19.69307 187 SER A N 1
ATOM 1228 C CA . SER A 1 152 ? -6.59554 -30.84910 -2.37613 1.000 21.86999 187 SER A CA 1
ATOM 1229 C C . SER A 1 152 ? -5.21612 -31.24554 -1.85831 1.000 21.03494 187 SER A C 1
ATOM 1230 O O . SER A 1 152 ? -4.41797 -31.83957 -2.60248 1.000 23.48621 187 SER A O 1
ATOM 1233 N N . SER A 1 153 ? -4.89342 -30.89443 -0.60304 1.000 19.90775 188 SER A N 1
ATOM 1234 C CA . SER A 1 153 ? -3.54395 -31.14321 -0.07636 1.000 18.19302 188 SER A CA 1
ATOM 1235 C C . SER A 1 153 ? -3.40561 -32.58163 0.39795 1.000 20.56322 188 SER A C 1
ATOM 1236 O O . SER A 1 153 ? -4.35861 -33.19194 0.89229 1.000 21.17847 188 SER A O 1
ATOM 1239 N N . THR A 1 154 ? -2.19418 -33.13375 0.24594 1.000 18.77852 189 THR A N 1
ATOM 1240 C CA . THR A 1 154 ? -1.86984 -34.38408 0.94267 1.000 20.36244 189 THR A CA 1
ATOM 1241 C C . THR A 1 154 ? -1.06799 -34.14334 2.20668 1.000 20.74187 189 THR A C 1
ATOM 1242 O O . THR A 1 154 ? -0.48186 -35.09612 2.74823 1.000 24.52809 189 THR A O 1
ATOM 1246 N N . ASP A 1 155 ? -0.96119 -32.88085 2.65359 1.000 20.41304 190 ASP A N 1
ATOM 1247 C CA . ASP A 1 155 ? -0.14465 -32.59122 3.82526 1.000 24.26362 190 ASP A CA 1
ATOM 1248 C C . ASP A 1 155 ? -1.07371 -32.55593 5.03114 1.000 23.19964 190 ASP A C 1
ATOM 1249 O O . ASP A 1 155 ? -1.90031 -31.65173 5.10765 1.000 21.12690 190 ASP A O 1
ATOM 1254 N N . PRO A 1 156 ? -0.96092 -33.46675 6.01680 1.000 23.56774 191 PRO A N 1
ATOM 1255 C CA . PRO A 1 156 ? -1.89243 -33.39838 7.15957 1.000 22.86993 191 PRO A CA 1
ATOM 1256 C C . PRO A 1 156 ? -1.82780 -32.07973 7.92887 1.000 22.64543 191 PRO A C 1
ATOM 1257 O O . PRO A 1 156 ? -2.84396 -31.67947 8.52784 1.000 23.31132 191 PRO A O 1
ATOM 1261 N N . THR A 1 157 ? -0.68382 -31.39980 7.95652 1.000 23.05974 192 THR A N 1
ATOM 1262 C CA . THR A 1 157 ? -0.68664 -30.09245 8.61100 1.000 24.01993 192 THR A CA 1
ATOM 1263 C C . THR A 1 157 ? -1.63315 -29.11259 7.94337 1.000 25.69311 192 THR A C 1
ATOM 1264 O O . THR A 1 157 ? -2.09738 -28.17358 8.61027 1.000 28.33752 192 THR A O 1
ATOM 1268 N N . SER A 1 158 ? -1.92493 -29.28523 6.65436 1.000 23.22442 193 SER A N 1
ATOM 1269 C CA . SER A 1 158 ? -2.88701 -28.43210 5.98501 1.000 22.94988 193 SER A CA 1
ATOM 1270 C C . SER A 1 158 ? -4.31156 -28.84044 6.32675 1.000 23.27983 193 SER A C 1
ATOM 1271 O O . SER A 1 158 ? -5.15714 -27.97739 6.59253 1.000 22.25747 193 SER A O 1
ATOM 1274 N N . TYR A 1 159 ? -4.63603 -30.15057 6.27354 1.000 19.86051 194 TYR A N 1
ATOM 1275 C CA . TYR A 1 159 ? -6.05935 -30.51417 6.33651 1.000 17.77609 194 TYR A CA 1
ATOM 1276 C C . TYR A 1 159 ? -6.54332 -31.10922 7.64992 1.000 20.01515 194 TYR A C 1
ATOM 1277 O O . TYR A 1 159 ? -7.75519 -31.07378 7.89295 1.000 19.67246 194 TYR A O 1
ATOM 1286 N N . ASP A 1 160 ? -5.66818 -31.67668 8.47482 1.000 20.51513 195 ASP A N 1
ATOM 1287 C CA . ASP A 1 160 ? -6.14217 -32.41700 9.64182 1.000 19.32844 195 ASP A CA 1
ATOM 1288 C C . ASP A 1 160 ? -6.84480 -31.49424 10.63619 1.000 24.17811 195 ASP A C 1
ATOM 1289 O O . ASP A 1 160 ? -6.32984 -30.43387 11.00894 1.000 20.71316 195 ASP A O 1
ATOM 1294 N N . GLY A 1 161 ? -8.04917 -31.88965 11.03479 1.000 19.18685 196 GLY A N 1
ATOM 1295 C CA . GLY A 1 161 ? -8.84525 -31.09856 11.95775 1.000 20.83889 196 GLY A CA 1
ATOM 1296 C C . GLY A 1 161 ? -9.72762 -30.04563 11.32519 1.000 17.61443 196 GLY A C 1
ATOM 1297 O O . GLY A 1 161 ? -10.40981 -29.32792 12.04071 1.000 19.04102 196 GLY A O 1
ATOM 1298 N N . PHE A 1 162 ? -9.77857 -29.93808 9.98843 1.000 18.98527 197 PHE A N 1
ATOM 1299 C CA . PHE A 1 162 ? -10.47768 -28.81801 9.37445 1.000 18.76125 197 PHE A CA 1
ATOM 1300 C C . PHE A 1 162 ? -11.53984 -29.26594 8.40620 1.000 20.05863 197 PHE A C 1
ATOM 1301 O O . PHE A 1 162 ? -12.16422 -28.40638 7.75019 1.000 18.67364 197 PHE A O 1
ATOM 1309 N N . GLY A 1 163 ? -11.79484 -30.58909 8.29573 1.000 18.29599 198 GLY A N 1
ATOM 1310 C CA . GLY A 1 163 ? -12.86251 -31.03600 7.40680 1.000 17.25479 198 GLY A CA 1
ATOM 1311 C C . GLY A 1 163 ? -14.26225 -30.83253 8.00801 1.000 17.78036 198 GLY A C 1
ATOM 1312 O O . GLY A 1 163 ? -14.43869 -30.32305 9.13019 1.000 18.81776 198 GLY A O 1
ATOM 1313 N N . PRO A 1 164 ? -15.28799 -31.25775 7.26992 1.000 15.20890 199 PRO A N 1
ATOM 1314 C CA . PRO A 1 164 ? -15.23202 -32.07918 6.04434 1.000 17.74281 199 PRO A CA 1
ATOM 1315 C C . PRO A 1 164 ? -14.77756 -31.29189 4.84565 1.000 19.31427 199 PRO A C 1
ATOM 1316 O O . PRO A 1 164 ? -14.77764 -30.05081 4.79781 1.000 20.42202 199 PRO A O 1
ATOM 1320 N N . PHE A 1 165 ? -14.41598 -31.98821 3.78609 1.000 17.78051 200 PHE A N 1
ATOM 1321 C CA . PHE A 1 165 ? -13.63167 -31.41505 2.69871 1.000 17.36404 200 PHE A CA 1
ATOM 1322 C C . PHE A 1 165 ? -14.47012 -31.26133 1.43828 1.000 17.83665 200 PHE A C 1
ATOM 1323 O O . PHE A 1 165 ? -15.51665 -31.90118 1.27290 1.000 19.51350 200 PHE A O 1
ATOM 1331 N N . MET A 1 166 ? -13.97039 -30.40089 0.57501 1.000 18.02276 201 MET A N 1
ATOM 1332 C CA . MET A 1 166 ? -14.59422 -30.08174 -0.70067 1.000 20.53654 201 MET A CA 1
ATOM 1333 C C . MET A 1 166 ? -14.61044 -31.31998 -1.58505 1.000 18.78558 201 MET A C 1
ATOM 1334 O O . MET A 1 166 ? -13.54291 -31.92880 -1.83003 1.000 19.03805 201 MET A O 1
ATOM 1339 N N . PRO A 1 167 ? -15.76702 -31.71222 -2.09550 1.000 17.30584 202 PRO A N 1
ATOM 1340 C CA . PRO A 1 167 ? -15.84337 -32.82004 -3.03977 1.000 16.75349 202 PRO A CA 1
ATOM 1341 C C . PRO A 1 167 ? -15.39731 -32.38652 -4.43291 1.000 18.31566 202 PRO A C 1
ATOM 1342 O O . PRO A 1 167 ? -15.27649 -31.19222 -4.75674 1.000 19.28338 202 PRO A O 1
ATOM 1346 N N . GLY A 1 168 ? -15.06005 -33.40237 -5.22660 1.000 21.77899 203 GLY A N 1
ATOM 1347 C CA . GLY A 1 168 ? -14.76090 -33.12479 -6.62004 1.000 18.84047 203 GLY A CA 1
ATOM 1348 C C . GLY A 1 168 ? -13.30654 -32.82263 -6.85859 1.000 17.80337 203 GLY A C 1
ATOM 1349 O O . GLY A 1 168 ? -12.96873 -32.38542 -7.96931 1.000 19.09289 203 GLY A O 1
ATOM 1350 N N . PHE A 1 169 ? -12.45034 -33.07431 -5.87494 1.000 18.10495 204 PHE A N 1
ATOM 1351 C CA . PHE A 1 169 ? -11.01139 -32.83364 -5.99914 1.000 17.62288 204 PHE A CA 1
ATOM 1352 C C . PHE A 1 169 ? -10.30437 -34.17036 -5.93915 1.000 24.05729 204 PHE A C 1
ATOM 1353 O O . PHE A 1 169 ? -10.32664 -34.81668 -4.87853 1.000 27.16095 204 PHE A O 1
ATOM 1361 N N . ASP A 1 170 ? -9.62793 -34.55019 -7.02933 1.000 19.54366 205 ASP A N 1
ATOM 1362 C CA . ASP A 1 170 ? -8.91436 -35.81735 -7.10387 1.000 19.95662 205 ASP A CA 1
ATOM 1363 C C . ASP A 1 170 ? -7.41558 -35.55520 -7.07900 1.000 19.87662 205 ASP A C 1
ATOM 1364 O O . ASP A 1 170 ? -6.96713 -34.48971 -7.49734 1.000 18.92563 205 ASP A O 1
ATOM 1369 N N . ILE A 1 171 ? -6.64469 -36.50427 -6.53552 1.000 16.79196 206 ILE A N 1
ATOM 1370 C CA . ILE A 1 171 ? -5.21161 -36.25010 -6.36181 1.000 16.93606 206 ILE A CA 1
ATOM 1371 C C . ILE A 1 171 ? -4.43504 -37.37874 -7.02703 1.000 19.95694 206 ILE A C 1
ATOM 1372 O O . ILE A 1 171 ? -4.75631 -38.55112 -6.80629 1.000 22.04809 206 ILE A O 1
ATOM 1377 N N . ILE A 1 172 ? -3.40384 -37.03535 -7.81466 1.000 20.15670 207 ILE A N 1
ATOM 1378 C CA . ILE A 1 172 ? -2.49988 -38.01755 -8.42721 1.000 17.58459 207 ILE A CA 1
ATOM 1379 C C . ILE A 1 172 ? -1.07263 -37.63412 -8.06662 1.000 19.13989 207 ILE A C 1
ATOM 1380 O O . ILE A 1 172 ? -0.80583 -36.49337 -7.64160 1.000 18.92164 207 ILE A O 1
ATOM 1385 N N . PRO A 1 173 ? -0.11637 -38.55563 -8.22328 1.000 18.40372 208 PRO A N 1
ATOM 1386 C CA . PRO A 1 173 ? 1.29367 -38.17798 -8.00779 1.000 19.72413 208 PRO A CA 1
ATOM 1387 C C . PRO A 1 173 ? 1.76382 -37.05403 -8.93369 1.000 21.20549 208 PRO A C 1
ATOM 1388 O O . PRO A 1 173 ? 1.34002 -36.93148 -10.08726 1.000 20.29426 208 PRO A O 1
ATOM 1392 N N . TYR A 1 174 ? 2.68002 -36.23992 -8.41403 1.000 21.77824 209 TYR A N 1
ATOM 1393 C CA . TYR A 1 174 ? 3.38612 -35.27685 -9.24357 1.000 21.60978 209 TYR A CA 1
ATOM 1394 C C . TYR A 1 174 ? 4.33232 -35.98642 -10.19750 1.000 20.66747 209 TYR A C 1
ATOM 1395 O O . TYR A 1 174 ? 4.79540 -37.10444 -9.94582 1.000 21.78151 209 TYR A O 1
ATOM 1404 N N . ASN A 1 175 ? 4.66719 -35.29672 -11.29167 1.000 20.64154 210 ASN A N 1
ATOM 1405 C CA . ASN A 1 175 ? 5.74541 -35.75651 -12.17773 1.000 22.85564 210 ASN A CA 1
ATOM 1406 C C . ASN A 1 175 ? 5.45612 -37.16177 -12.71444 1.000 22.42440 210 ASN A C 1
ATOM 1407 O O . ASN A 1 175 ? 6.36635 -38.00764 -12.81476 1.000 22.19907 210 ASN A O 1
ATOM 1412 N N . ASP A 1 176 ? 4.17379 -37.42243 -13.03614 1.000 22.58637 211 ASP A N 1
ATOM 1413 C CA . ASP A 1 176 ? 3.70261 -38.77677 -13.39463 1.000 22.93239 211 ASP A CA 1
ATOM 1414 C C . ASP A 1 176 ? 2.68305 -38.66904 -14.53139 1.000 23.12958 211 ASP A C 1
ATOM 1415 O O . ASP A 1 176 ? 1.48001 -38.47078 -14.30653 1.000 19.92056 211 ASP A O 1
ATOM 1420 N N . LEU A 1 177 ? 3.19823 -38.76765 -15.76405 1.000 21.67974 212 LEU A N 1
ATOM 1421 C CA . LEU A 1 177 ? 2.28815 -38.68771 -16.89069 1.000 19.55152 212 LEU A CA 1
ATOM 1422 C C . LEU A 1 177 ? 1.34609 -39.87795 -17.01598 1.000 18.35575 212 LEU A C 1
ATOM 1423 O O . LEU A 1 177 ? 0.15297 -39.67678 -17.29356 1.000 20.23517 212 LEU A O 1
ATOM 1428 N N . PRO A 1 178 ? 1.78823 -41.12518 -16.80325 1.000 21.43181 213 PRO A N 1
ATOM 1429 C CA . PRO A 1 178 ? 0.79496 -42.21227 -16.83888 1.000 21.06891 213 PRO A CA 1
ATOM 1430 C C . PRO A 1 178 ? -0.32845 -42.00939 -15.87482 1.000 18.94176 213 PRO A C 1
ATOM 1431 O O . PRO A 1 178 ? -1.47891 -42.34198 -16.18607 1.000 19.04399 213 PRO A O 1
ATOM 1435 N N . ALA A 1 179 ? -0.05872 -41.43750 -14.69545 1.000 19.84984 214 ALA A N 1
ATOM 1436 C CA . ALA A 1 179 ? -1.14486 -41.28008 -13.74345 1.000 17.84877 214 ALA A CA 1
ATOM 1437 C C . ALA A 1 179 ? -2.12582 -40.20276 -14.18334 1.000 19.16290 214 ALA A C 1
ATOM 1438 O O . ALA A 1 179 ? -3.33820 -40.29773 -13.91306 1.000 19.06201 214 ALA A O 1
ATOM 1440 N N . LEU A 1 180 ? -1.60532 -39.14482 -14.81975 1.000 17.99676 215 LEU A N 1
ATOM 1441 C CA . LEU A 1 180 ? -2.49405 -38.12933 -15.37053 1.000 18.04953 215 LEU A CA 1
ATOM 1442 C C . LEU A 1 180 ? -3.31671 -38.70161 -16.51205 1.000 17.71302 215 LEU A C 1
ATOM 1443 O O . LEU A 1 180 ? -4.52216 -38.47888 -16.56912 1.000 18.08222 215 LEU A O 1
ATOM 1448 N N . GLU A 1 181 ? -2.68205 -39.46947 -17.40638 1.000 20.68736 216 GLU A N 1
ATOM 1449 C CA . GLU A 1 181 ? -3.44413 -40.08406 -18.48998 1.000 20.80581 216 GLU A CA 1
ATOM 1450 C C . GLU A 1 181 ? -4.55479 -40.96054 -17.94166 1.000 20.52910 216 GLU A C 1
ATOM 1451 O O . GLU A 1 181 ? -5.66977 -40.98238 -18.46838 1.000 20.48027 216 GLU A O 1
ATOM 1457 N N . ARG A 1 182 ? -4.26351 -41.69878 -16.87229 1.000 19.54770 217 ARG A N 1
ATOM 1458 C CA . ARG A 1 182 ? -5.30704 -42.51825 -16.26846 1.000 19.65406 217 ARG A CA 1
ATOM 1459 C C . ARG A 1 182 ? -6.41462 -41.65560 -15.65473 1.000 20.48199 217 ARG A C 1
ATOM 1460 O O . ARG A 1 182 ? -7.59916 -41.94824 -15.83328 1.000 20.24604 217 ARG A O 1
ATOM 1468 N N . ALA A 1 183 ? -6.05767 -40.55389 -14.94798 1.000 16.32667 218 ALA A N 1
ATOM 1469 C CA . ALA A 1 183 ? -7.09583 -39.70389 -14.35347 1.000 20.03256 218 ALA A CA 1
ATOM 1470 C C . ALA A 1 183 ? -7.96782 -39.03955 -15.39883 1.000 19.99068 218 ALA A C 1
ATOM 1471 O O . ALA A 1 183 ? -9.16550 -38.86002 -15.16716 1.000 21.39546 218 ALA A O 1
ATOM 1473 N N . LEU A 1 184 ? -7.41504 -38.65852 -16.56018 1.000 17.47738 219 LEU A N 1
ATOM 1474 C CA . LEU A 1 184 ? -8.23096 -37.91939 -17.53312 1.000 19.64520 219 LEU A CA 1
ATOM 1475 C C . LEU A 1 184 ? -9.16825 -38.82119 -18.36774 1.000 22.38249 219 LEU A C 1
ATOM 1476 O O . LEU A 1 184 ? -9.87720 -38.31582 -19.24538 1.000 20.97929 219 LEU A O 1
ATOM 1481 N N . GLN A 1 185 ? -9.26293 -40.11727 -18.06870 1.000 18.72283 220 GLN A N 1
ATOM 1482 C CA . GLN A 1 185 ? -10.25209 -40.95762 -18.76431 1.000 19.43762 220 GLN A CA 1
ATOM 1483 C C . GLN A 1 185 ? -11.68433 -40.62548 -18.36157 1.000 23.22409 220 GLN A C 1
ATOM 1484 O O . GLN A 1 185 ? -12.62062 -40.99759 -19.07556 1.000 22.93769 220 GLN A O 1
ATOM 1490 N N . ASP A 1 186 ? -11.87162 -39.98292 -17.21065 1.000 19.04703 221 ASP A N 1
ATOM 1491 C CA . ASP A 1 186 ? -13.19428 -39.64061 -16.73088 1.000 19.08433 221 ASP A CA 1
ATOM 1492 C C . ASP A 1 186 ? -13.64709 -38.36760 -17.42882 1.000 20.68269 221 ASP A C 1
ATOM 1493 O O . ASP A 1 186 ? -13.04129 -37.30838 -17.20487 1.000 19.33718 221 ASP A O 1
ATOM 1498 N N . PRO A 1 187 ? -14.70941 -38.39131 -18.25120 1.000 20.29274 222 PRO A N 1
ATOM 1499 C CA . PRO A 1 187 ? -15.07466 -37.16477 -18.96840 1.000 21.13820 222 PRO A CA 1
ATOM 1500 C C . PRO A 1 187 ? -15.63163 -36.11364 -18.05968 1.000 22.02305 222 PRO A C 1
ATOM 1501 O O . PRO A 1 187 ? -15.84477 -34.97782 -18.50877 1.000 22.09515 222 PRO A O 1
ATOM 1505 N N . ASN A 1 188 ? -15.86272 -36.42553 -16.79035 1.000 18.51570 223 ASN A N 1
ATOM 1506 C CA . ASN A 1 188 ? -16.30661 -35.37202 -15.86448 1.000 17.45966 223 ASN A CA 1
ATOM 1507 C C . ASN A 1 188 ? -15.14364 -34.54039 -15.28114 1.000 18.21323 223 ASN A C 1
ATOM 1508 O O . ASN A 1 188 ? -15.38999 -33.56647 -14.54261 1.000 19.02917 223 ASN A O 1
ATOM 1513 N N . VAL A 1 189 ? -13.89889 -34.87107 -15.62417 1.000 17.79037 224 VAL A N 1
ATOM 1514 C CA . VAL A 1 189 ? -12.79228 -34.01311 -15.22287 1.000 19.15043 224 VAL A CA 1
ATOM 1515 C C . VAL A 1 189 ? -12.80608 -32.72905 -16.03689 1.000 20.00175 224 VAL A C 1
ATOM 1516 O O . VAL A 1 189 ? -12.83453 -32.73918 -17.28213 1.000 21.08474 224 VAL A O 1
ATOM 1520 N N . ALA A 1 190 ? -12.77823 -31.59961 -15.34147 1.000 17.85441 225 ALA A N 1
ATOM 1521 C CA . ALA A 1 190 ? -12.76595 -30.33214 -16.05276 1.000 17.61422 225 ALA A CA 1
ATOM 1522 C C . ALA A 1 190 ? -11.36827 -29.72604 -16.17707 1.000 20.71467 225 ALA A C 1
ATOM 1523 O O . ALA A 1 190 ? -11.13270 -28.95313 -17.11542 1.000 19.66362 225 ALA A O 1
ATOM 1525 N N . ALA A 1 191 ? -10.46588 -30.03103 -15.23983 1.000 17.45259 226 ALA A N 1
ATOM 1526 C CA . ALA A 1 191 ? -9.16043 -29.36739 -15.26182 1.000 17.10573 226 ALA A CA 1
ATOM 1527 C C . ALA A 1 191 ? -8.17616 -30.15953 -14.43187 1.000 17.02119 226 ALA A C 1
ATOM 1528 O O . ALA A 1 191 ? -8.56535 -30.96591 -13.57395 1.000 18.61819 226 ALA A O 1
ATOM 1530 N N . PHE A 1 192 ? -6.89006 -29.87113 -14.70771 1.000 18.68538 227 PHE A N 1
ATOM 1531 C CA . PHE A 1 192 ? -5.73596 -30.31201 -13.92519 1.000 19.36992 227 PHE A CA 1
ATOM 1532 C C . PHE A 1 192 ? -4.96481 -29.05921 -13.49388 1.000 19.99481 227 PHE A C 1
ATOM 1533 O O . PHE A 1 192 ? -4.58219 -28.25378 -14.33019 1.000 19.66400 227 PHE A O 1
ATOM 1541 N N . MET A 1 193 ? -4.79632 -28.86326 -12.18190 1.000 17.11254 228 MET A N 1
ATOM 1542 C CA . MET A 1 193 ? -4.01571 -27.77541 -11.59956 1.000 18.09497 228 MET A CA 1
ATOM 1543 C C . MET A 1 193 ? -2.69116 -28.30147 -11.12429 1.000 21.11936 228 MET A C 1
ATOM 1544 O O . MET A 1 193 ? -2.66625 -29.28807 -10.37720 1.000 19.83998 228 MET A O 1
ATOM 1549 N N . VAL A 1 194 ? -1.60577 -27.60362 -11.46658 1.000 18.35087 229 VAL A N 1
ATOM 1550 C CA . VAL A 1 194 ? -0.29728 -28.14298 -11.17405 1.000 17.02387 229 VAL A CA 1
ATOM 1551 C C . VAL A 1 194 ? 0.68879 -26.97340 -11.10693 1.000 18.95325 229 VAL A C 1
ATOM 1552 O O . VAL A 1 194 ? 0.60068 -26.00633 -11.88203 1.000 21.39698 229 VAL A O 1
ATOM 1556 N N . GLU A 1 195 ? 1.65786 -27.08527 -10.17114 1.000 22.44687 230 GLU A N 1
ATOM 1557 C CA . GLU A 1 195 ? 2.80029 -26.15790 -10.09977 1.000 23.43494 230 GLU A CA 1
ATOM 1558 C C . GLU A 1 195 ? 3.91307 -26.64737 -11.02162 1.000 23.80931 230 GLU A C 1
ATOM 1559 O O . GLU A 1 195 ? 4.25031 -27.83593 -10.97157 1.000 21.64133 230 GLU A O 1
ATOM 1565 N N . PRO A 1 196 ? 4.51976 -25.77681 -11.85283 1.000 21.64084 231 PRO A N 1
ATOM 1566 C CA . PRO A 1 196 ? 5.58501 -26.24322 -12.78156 1.000 22.76374 231 PRO A CA 1
ATOM 1567 C C . PRO A 1 196 ? 6.82361 -26.73429 -12.06262 1.000 23.77207 231 PRO A C 1
ATOM 1568 O O . PRO A 1 196 ? 7.60229 -27.51946 -12.61784 1.000 26.82493 231 PRO A O 1
ATOM 1572 N N . ILE A 1 197 ? 7.02000 -26.23986 -10.85049 1.000 23.65879 232 ILE A N 1
ATOM 1573 C CA . ILE A 1 197 ? 7.97116 -26.71053 -9.86877 1.000 24.72047 232 ILE A CA 1
ATOM 1574 C C . ILE A 1 197 ? 7.22444 -26.57516 -8.56230 1.000 23.33100 232 ILE A C 1
ATOM 1575 O O . ILE A 1 197 ? 6.68575 -25.49396 -8.27982 1.000 26.35339 232 ILE A O 1
ATOM 1580 N N . GLN A 1 198 ? 7.19105 -27.65494 -7.76774 1.000 23.21486 233 GLN A N 1
ATOM 1581 C CA . GLN A 1 198 ? 6.45905 -27.63926 -6.50736 1.000 22.14648 233 GLN A CA 1
ATOM 1582 C C . GLN A 1 198 ? 7.28543 -26.93720 -5.45624 1.000 29.24822 233 GLN A C 1
ATOM 1583 O O . GLN A 1 198 ? 8.36643 -27.39631 -5.09825 1.000 26.85157 233 GLN A O 1
ATOM 1589 N N . GLY A 1 199 ? 6.74287 -25.85724 -4.93015 1.000 28.18196 234 GLY A N 1
ATOM 1590 C CA . GLY A 1 199 ? 7.46374 -25.02383 -3.98312 1.000 29.44879 234 GLY A CA 1
ATOM 1591 C C . GLY A 1 199 ? 7.49982 -25.62913 -2.59230 1.000 26.44734 234 GLY A C 1
ATOM 1592 O O . GLY A 1 199 ? 8.56572 -26.05964 -2.14860 1.000 27.67495 234 GLY A O 1
ATOM 1593 N N . GLU A 1 200 ? 6.35285 -25.68161 -1.89462 1.000 26.15948 235 GLU A N 1
ATOM 1594 C CA . GLU A 1 200 ? 6.35592 -26.15037 -0.51172 1.000 27.37977 235 GLU A CA 1
ATOM 1595 C C . GLU A 1 200 ? 6.56345 -27.65714 -0.38749 1.000 28.33944 235 GLU A C 1
ATOM 1596 O O . GLU A 1 200 ? 6.91817 -28.13329 0.69337 1.000 34.50214 235 GLU A O 1
ATOM 1602 N N . ALA A 1 201 ? 6.44976 -28.41751 -1.47458 1.000 24.24148 236 ALA A N 1
ATOM 1603 C CA . ALA A 1 201 ? 6.84523 -29.81377 -1.41008 1.000 27.92020 236 ALA A CA 1
ATOM 1604 C C . ALA A 1 201 ? 8.35524 -29.97547 -1.25459 1.000 30.57220 236 ALA A C 1
ATOM 1605 O O . ALA A 1 201 ? 8.83286 -31.08288 -0.95682 1.000 31.12170 236 ALA A O 1
ATOM 1607 N N . GLY A 1 202 ? 9.10927 -28.89245 -1.44144 1.000 25.95459 237 GLY A N 1
ATOM 1608 C CA . GLY A 1 202 ? 10.54751 -28.92302 -1.34049 1.000 26.97621 237 GLY A CA 1
ATOM 1609 C C . GLY A 1 202 ? 11.34608 -28.60803 -2.60364 1.000 29.16461 237 GLY A C 1
ATOM 1610 O O . GLY A 1 202 ? 12.40532 -29.20277 -2.82369 1.000 29.35472 237 GLY A O 1
ATOM 1611 N N . VAL A 1 203 ? 10.86289 -27.68111 -3.42595 1.000 25.38100 238 VAL A N 1
ATOM 1612 C CA . VAL A 1 203 ? 11.45674 -27.35648 -4.72140 1.000 23.99729 238 VAL A CA 1
ATOM 1613 C C . VAL A 1 203 ? 11.61333 -28.64030 -5.53434 1.000 26.98615 238 VAL A C 1
ATOM 1614 O O . VAL A 1 203 ? 12.72732 -29.04659 -5.93827 1.000 27.06599 238 VAL A O 1
ATOM 1618 N N . VAL A 1 204 ? 10.47024 -29.23199 -5.85212 1.000 26.33857 239 VAL A N 1
ATOM 1619 C CA . VAL A 1 204 ? 10.46136 -30.48344 -6.59935 1.000 28.33717 239 VAL A CA 1
ATOM 1620 C C . VAL A 1 204 ? 10.31981 -30.13086 -8.06929 1.000 26.51185 239 VAL A C 1
ATOM 1621 O O . VAL A 1 204 ? 9.25951 -29.65239 -8.50344 1.000 25.91472 239 VAL A O 1
ATOM 1625 N N . VAL A 1 205 ? 11.40374 -30.33929 -8.80473 1.000 25.27771 240 VAL A N 1
ATOM 1626 C CA . VAL A 1 205 ? 11.45910 -30.06223 -10.23797 1.000 27.25394 240 VAL A CA 1
ATOM 1627 C C . VAL A 1 205 ? 11.06098 -31.33837 -10.98959 1.000 29.50344 240 VAL A C 1
ATOM 1628 O O . VAL A 1 205 ? 11.72374 -32.36484 -10.83316 1.000 26.08064 240 VAL A O 1
ATOM 1632 N N . PRO A 1 206 ? 10.02525 -31.31041 -11.80665 1.000 24.33262 241 PRO A N 1
ATOM 1633 C CA . PRO A 1 206 ? 9.64409 -32.50881 -12.55826 1.000 26.49192 241 PRO A CA 1
ATOM 1634 C C . PRO A 1 206 ? 10.63844 -32.78118 -13.68984 1.000 25.18640 241 PRO A C 1
ATOM 1635 O O . PRO A 1 206 ? 11.49859 -31.97999 -14.04538 1.000 28.21877 241 PRO A O 1
ATOM 1639 N N . ASP A 1 207 ? 10.52618 -33.97023 -14.24911 1.000 23.91921 242 ASP A N 1
ATOM 1640 C CA . ASP A 1 207 ? 11.47748 -34.37400 -15.26352 1.000 28.16952 242 ASP A CA 1
ATOM 1641 C C . ASP A 1 207 ? 11.24899 -33.56009 -16.53314 1.000 29.68885 242 ASP A C 1
ATOM 1642 O O . ASP A 1 207 ? 10.11969 -33.20169 -16.85451 1.000 29.51509 242 ASP A O 1
ATOM 1647 N N . PRO A 1 208 ? 12.30425 -33.29192 -17.28419 1.000 26.40727 243 PRO A N 1
ATOM 1648 C CA . PRO A 1 208 ? 12.14164 -32.73228 -18.63316 1.000 27.31422 243 PRO A CA 1
ATOM 1649 C C . PRO A 1 208 ? 11.04880 -33.45958 -19.41142 1.000 29.42955 243 PRO A C 1
ATOM 1650 O O . PRO A 1 208 ? 10.92817 -34.68742 -19.36261 1.000 30.09256 243 PRO A O 1
ATOM 1654 N N . GLY A 1 209 ? 10.21044 -32.67721 -20.09878 1.000 28.38289 244 GLY A N 1
ATOM 1655 C CA . GLY A 1 209 ? 9.10617 -33.22472 -20.84920 1.000 24.66528 244 GLY A CA 1
ATOM 1656 C C . GLY A 1 209 ? 7.80989 -33.34719 -20.08235 1.000 24.44973 244 GLY A C 1
ATOM 1657 O O . GLY A 1 209 ? 6.77577 -33.64028 -20.69380 1.000 25.78036 244 GLY A O 1
ATOM 1658 N N . TYR A 1 210 ? 7.83317 -33.19929 -18.75440 1.000 24.91770 245 TYR A N 1
ATOM 1659 C CA . TYR A 1 210 ? 6.59446 -33.32940 -17.99201 1.000 22.60598 245 TYR A CA 1
ATOM 1660 C C . TYR A 1 210 ? 5.57904 -32.28336 -18.42605 1.000 21.60038 245 TYR A C 1
ATOM 1661 O O . TYR A 1 210 ? 4.40406 -32.60060 -18.66434 1.000 22.24720 245 TYR A O 1
ATOM 1670 N N . LEU A 1 211 ? 6.01009 -31.01200 -18.49435 1.000 23.15834 246 LEU A N 1
ATOM 1671 C CA . LEU A 1 211 ? 5.03712 -29.95276 -18.77092 1.000 22.47253 246 LEU A CA 1
ATOM 1672 C C . LEU A 1 211 ? 4.49345 -30.09025 -20.18770 1.000 24.39548 246 LEU A C 1
ATOM 1673 O O . LEU A 1 211 ? 3.28599 -29.92436 -20.39262 1.000 21.36608 246 LEU A O 1
ATOM 1678 N N . MET A 1 212 ? 5.33727 -30.46899 -21.15838 1.000 25.98074 247 MET A N 1
ATOM 1679 C CA . MET A 1 212 ? 4.80854 -30.72855 -22.50039 1.000 26.52986 247 MET A CA 1
ATOM 1680 C C . MET A 1 212 ? 3.82433 -31.88963 -22.48724 1.000 26.24253 247 MET A C 1
ATOM 1681 O O . MET A 1 212 ? 2.78229 -31.83204 -23.15981 1.000 23.99000 247 MET A O 1
ATOM 1686 N N . GLY A 1 213 ? 4.13632 -32.96119 -21.72854 1.000 24.04346 248 GLY A N 1
ATOM 1687 C CA . GLY A 1 213 ? 3.23863 -34.09905 -21.67634 1.000 23.09570 248 GLY A CA 1
ATOM 1688 C C . GLY A 1 213 ? 1.90374 -33.75575 -21.00459 1.000 23.02877 248 GLY A C 1
ATOM 1689 O O . GLY A 1 213 ? 0.84260 -34.24195 -21.40280 1.000 22.35863 248 GLY A O 1
ATOM 1690 N N . VAL A 1 214 ? 1.94032 -32.89315 -19.98843 1.000 20.73298 249 VAL A N 1
ATOM 1691 C CA . VAL A 1 214 ? 0.70589 -32.42357 -19.36505 1.000 18.66339 249 VAL A CA 1
ATOM 1692 C C . VAL A 1 214 ? -0.15305 -31.66894 -20.38501 1.000 20.74485 249 VAL A C 1
ATOM 1693 O O . VAL A 1 214 ? -1.37500 -31.88565 -20.50456 1.000 19.59411 249 VAL A O 1
ATOM 1697 N N . ARG A 1 215 ? 0.48801 -30.76360 -21.13278 1.000 21.53703 250 ARG A N 1
ATOM 1698 C CA . ARG A 1 215 ? -0.24429 -29.99966 -22.13688 1.000 21.53749 250 ARG A CA 1
ATOM 1699 C C . ARG A 1 215 ? -0.87093 -30.92801 -23.17655 1.000 25.36065 250 ARG A C 1
ATOM 1700 O O . ARG A 1 215 ? -2.03542 -30.75578 -23.55910 1.000 22.68977 250 ARG A O 1
ATOM 1708 N N . GLU A 1 216 ? -0.10820 -31.91683 -23.64742 1.000 23.45302 251 GLU A N 1
ATOM 1709 C CA . GLU A 1 216 ? -0.61012 -32.82465 -24.67685 1.000 21.88846 251 GLU A CA 1
ATOM 1710 C C . GLU A 1 216 ? -1.78734 -33.62759 -24.15147 1.000 22.50603 251 GLU A C 1
ATOM 1711 O O . GLU A 1 216 ? -2.83379 -33.73740 -24.81609 1.000 25.29702 251 GLU A O 1
ATOM 1713 N N . LEU A 1 217 ? -1.67621 -34.15501 -22.92393 1.000 20.77840 252 LEU A N 1
ATOM 1714 C CA . LEU A 1 217 ? -2.77952 -34.97179 -22.40485 1.000 18.18703 252 LEU A CA 1
ATOM 1715 C C . LEU A 1 217 ? -4.02923 -34.13901 -22.13001 1.000 24.37161 252 LEU A C 1
ATOM 1716 O O . LEU A 1 217 ? -5.15248 -34.60136 -22.36435 1.000 21.94312 252 LEU A O 1
ATOM 1721 N N . CYS A 1 218 ? -3.86324 -32.90815 -21.61456 1.000 19.87368 253 CYS A N 1
ATOM 1722 C CA . CYS A 1 218 ? -5.02940 -32.06814 -21.34510 1.000 21.79850 253 CYS A CA 1
ATOM 1723 C C . CYS A 1 218 ? -5.75874 -31.76009 -22.64201 1.000 20.53374 253 CYS A C 1
ATOM 1724 O O . CYS A 1 218 ? -6.99262 -31.75366 -22.67641 1.000 21.11123 253 CYS A O 1
ATOM 1727 N N . THR A 1 219 ? -5.01039 -31.44990 -23.70552 1.000 21.63567 254 THR A N 1
ATOM 1728 C CA . THR A 1 219 ? -5.62289 -31.11671 -25.00192 1.000 23.19015 254 THR A CA 1
ATOM 1729 C C . THR A 1 219 ? -6.35013 -32.31934 -25.57291 1.000 21.49454 254 THR A C 1
ATOM 1730 O O . THR A 1 219 ? -7.52101 -32.19741 -26.00899 1.000 23.29711 254 THR A O 1
ATOM 1734 N N . ARG A 1 220 ? -5.70431 -33.46611 -25.50785 1.000 21.08604 255 ARG A N 1
ATOM 1735 C CA . ARG A 1 220 ? -6.26275 -34.71177 -26.02171 1.000 22.18534 255 ARG A CA 1
ATOM 1736 C C . ARG A 1 220 ? -7.59757 -35.03813 -25.37166 1.000 23.39457 255 ARG A C 1
ATOM 1737 O O . ARG A 1 220 ? -8.53055 -35.47912 -26.04657 1.000 25.38151 255 ARG A O 1
ATOM 1745 N N . HIS A 1 221 ? -7.71996 -34.83145 -24.05951 1.000 21.54219 256 HIS A N 1
ATOM 1746 C CA . HIS A 1 221 ? -8.93500 -35.24752 -23.33793 1.000 21.65824 256 HIS A CA 1
ATOM 1747 C C . HIS A 1 221 ? -9.87500 -34.08955 -23.01455 1.000 22.03819 256 HIS A C 1
ATOM 1748 O O . HIS A 1 221 ? -10.85347 -34.27406 -22.27814 1.000 22.92918 256 HIS A O 1
ATOM 1755 N N . GLN A 1 222 ? -9.65202 -32.91132 -23.60503 1.000 23.37550 257 GLN A N 1
ATOM 1756 C CA . GLN A 1 222 ? -10.52471 -31.75658 -23.42129 1.000 22.10028 257 GLN A CA 1
ATOM 1757 C C . GLN A 1 222 ? -10.62108 -31.34103 -21.95049 1.000 26.56918 257 GLN A C 1
ATOM 1758 O O . GLN A 1 222 ? -11.71253 -31.27265 -21.37449 1.000 23.17453 257 GLN A O 1
ATOM 1764 N N . VAL A 1 223 ? -9.45924 -31.10556 -21.34487 1.000 21.60169 258 VAL A N 1
ATOM 1765 C CA . VAL A 1 223 ? -9.33203 -30.75240 -19.92341 1.000 19.64730 258 VAL A CA 1
ATOM 1766 C C . VAL A 1 223 ? -8.52483 -29.46235 -19.87310 1.000 20.03697 258 VAL A C 1
ATOM 1767 O O . VAL A 1 223 ? -7.55099 -29.31551 -20.62262 1.000 21.90208 258 VAL A O 1
ATOM 1771 N N . LEU A 1 224 ? -8.89028 -28.54827 -18.97517 1.000 18.97691 259 LEU A N 1
ATOM 1772 C CA . LEU A 1 224 ? -8.10337 -27.33075 -18.85939 1.000 20.45937 259 LEU A CA 1
ATOM 1773 C C . LEU A 1 224 ? -6.81579 -27.55827 -18.07942 1.000 21.88822 259 LEU A C 1
ATOM 1774 O O . LEU A 1 224 ? -6.81600 -28.20150 -17.03543 1.000 21.59589 259 LEU A O 1
ATOM 1779 N N . PHE A 1 225 ? -5.70713 -27.05325 -18.60849 1.000 19.55167 260 PHE A N 1
ATOM 1780 C CA . PHE A 1 225 ? -4.41336 -27.07553 -17.90899 1.000 19.85348 260 PHE A CA 1
ATOM 1781 C C . PHE A 1 225 ? -4.26712 -25.76803 -17.13245 1.000 20.40083 260 PHE A C 1
ATOM 1782 O O . PHE A 1 225 ? -4.05920 -24.71570 -17.73596 1.000 23.37585 260 PHE A O 1
ATOM 1790 N N . ILE A 1 226 ? -4.38524 -25.83558 -15.80284 1.000 18.67380 261 ILE A N 1
ATOM 1791 C CA . ILE A 1 226 ? -4.15100 -24.67070 -14.92190 1.000 18.14345 261 ILE A CA 1
ATOM 1792 C C . ILE A 1 226 ? -2.72958 -24.72537 -14.37635 1.000 20.46325 261 ILE A C 1
ATOM 1793 O O . ILE A 1 226 ? -2.38049 -25.68391 -13.67581 1.000 21.12255 261 ILE A O 1
ATOM 1798 N N . ALA A 1 227 ? -1.89998 -23.71094 -14.68626 1.000 20.09713 262 ALA A N 1
ATOM 1799 C CA . ALA A 1 227 ? -0.50187 -23.68448 -14.20871 1.000 22.03481 262 ALA A CA 1
ATOM 1800 C C . ALA A 1 227 ? -0.42664 -22.68421 -13.05614 1.000 26.12268 262 ALA A C 1
ATOM 1801 O O . ALA A 1 227 ? -0.69402 -21.49857 -13.23886 1.000 23.52002 262 ALA A O 1
ATOM 1803 N N . ASP A 1 228 ? -0.14951 -23.17119 -11.84363 1.000 19.20711 263 ASP A N 1
ATOM 1804 C CA . ASP A 1 228 ? -0.04128 -22.27574 -10.71667 1.000 20.91704 263 ASP A CA 1
ATOM 1805 C C . ASP A 1 228 ? 1.39941 -21.74555 -10.72488 1.000 22.69933 263 ASP A C 1
ATOM 1806 O O . ASP A 1 228 ? 2.31507 -22.43705 -10.29997 1.000 25.54998 263 ASP A O 1
ATOM 1811 N N . GLU A 1 229 ? 1.58453 -20.51412 -11.21533 1.000 23.71475 264 GLU A N 1
ATOM 1812 C CA . GLU A 1 229 ? 2.90529 -19.86274 -11.26494 1.000 23.56427 264 GLU A CA 1
ATOM 1813 C C . GLU A 1 229 ? 3.01493 -18.76051 -10.21680 1.000 23.91765 264 GLU A C 1
ATOM 1814 O O . GLU A 1 229 ? 3.75337 -17.78496 -10.38774 1.000 26.41485 264 GLU A O 1
ATOM 1820 N N . ILE A 1 230 ? 2.29762 -18.90708 -9.11360 1.000 22.79218 265 ILE A N 1
ATOM 1821 C CA . ILE A 1 230 ? 2.29315 -17.86986 -8.08920 1.000 25.78275 265 ILE A CA 1
ATOM 1822 C C . ILE A 1 230 ? 3.67566 -17.77129 -7.43418 1.000 29.31699 265 ILE A C 1
ATOM 1823 O O . ILE A 1 230 ? 4.13800 -16.68007 -7.10976 1.000 27.64546 265 ILE A O 1
ATOM 1828 N N . GLN A 1 231 ? 4.40189 -18.89338 -7.31383 1.000 26.63180 266 GLN A N 1
ATOM 1829 C CA . GLN A 1 231 ? 5.76542 -18.82480 -6.80952 1.000 31.26901 266 GLN A CA 1
ATOM 1830 C C . GLN A 1 231 ? 6.78760 -18.89330 -7.92466 1.000 27.50969 266 GLN A C 1
ATOM 1831 O O . GLN A 1 231 ? 7.82247 -18.20737 -7.84534 1.000 28.50508 266 GLN A O 1
ATOM 1837 N N . THR A 1 232 ? 6.53410 -19.71884 -8.95752 1.000 28.00205 267 THR A N 1
ATOM 1838 C CA . THR A 1 232 ? 7.51336 -19.91324 -10.02906 1.000 28.29994 267 THR A CA 1
ATOM 1839 C C . THR A 1 232 ? 7.51086 -18.81177 -11.09706 1.000 30.98306 267 THR A C 1
ATOM 1840 O O . THR A 1 232 ? 8.51846 -18.65779 -11.81182 1.000 30.93714 267 THR A O 1
ATOM 1844 N N . GLY A 1 233 ? 6.42278 -18.04584 -11.23622 1.000 28.06109 268 GLY A N 1
ATOM 1845 C CA . GLY A 1 233 ? 6.33607 -17.07965 -12.30384 1.000 28.72336 268 GLY A CA 1
ATOM 1846 C C . GLY A 1 233 ? 7.18684 -15.83727 -12.02511 1.000 34.65446 268 GLY A C 1
ATOM 1847 O O . GLY A 1 233 ? 7.89574 -15.71707 -11.01263 1.000 36.10748 268 GLY A O 1
ATOM 1848 N N . LEU A 1 234 ? 7.16175 -14.92055 -13.00466 1.000 31.88430 269 LEU A N 1
ATOM 1849 C CA . LEU A 1 234 ? 7.71914 -13.56559 -12.82089 1.000 33.38305 269 LEU A CA 1
ATOM 1850 C C . LEU A 1 234 ? 9.20881 -13.61251 -12.50708 1.000 34.41605 269 LEU A C 1
ATOM 1851 O O . LEU A 1 234 ? 9.70097 -12.99475 -11.55526 1.000 32.63208 269 LEU A O 1
ATOM 1856 N N . ALA A 1 235 ? 9.92428 -14.39145 -13.31705 1.000 32.57177 270 ALA A N 1
ATOM 1857 C CA . ALA A 1 235 ? 11.37249 -14.39518 -13.51097 1.000 32.75574 270 ALA A CA 1
ATOM 1858 C C . ALA A 1 235 ? 12.11550 -15.26204 -12.49759 1.000 33.80598 270 ALA A C 1
ATOM 1859 O O . ALA A 1 235 ? 13.32664 -15.47970 -12.67119 1.000 35.83363 270 ALA A O 1
ATOM 1861 N N . ARG A 1 236 ? 11.44323 -15.74223 -11.43761 1.000 36.37022 271 ARG A N 1
ATOM 1862 C CA . ARG A 1 236 ? 12.12547 -16.42703 -10.33030 1.000 35.04356 271 ARG A CA 1
ATOM 1863 C C . ARG A 1 236 ? 12.88874 -17.66679 -10.81835 1.000 35.87890 271 ARG A C 1
ATOM 1864 O O . ARG A 1 236 ? 14.00678 -17.92921 -10.35659 1.000 37.58206 271 ARG A O 1
ATOM 1872 N N . THR A 1 237 ? 12.36726 -18.38814 -11.81245 1.000 31.74760 272 THR A N 1
ATOM 1873 C CA . THR A 1 237 ? 13.10121 -19.55351 -12.32525 1.000 31.53693 272 THR A CA 1
ATOM 1874 C C . THR A 1 237 ? 13.99874 -19.27095 -13.53503 1.000 34.30284 272 THR A C 1
ATOM 1875 O O . THR A 1 237 ? 14.57299 -20.21044 -14.07894 1.000 34.30480 272 THR A O 1
ATOM 1879 N N . GLY A 1 238 ? 14.13622 -18.02851 -13.98466 1.000 35.41715 273 GLY A N 1
ATOM 1880 C CA . GLY A 1 238 ? 14.97496 -17.72811 -15.13393 1.000 37.98985 273 GLY A CA 1
ATOM 1881 C C . GLY A 1 238 ? 14.24641 -17.60803 -16.45498 1.000 37.60096 273 GLY A C 1
ATOM 1882 O O . GLY A 1 238 ? 14.91545 -17.56989 -17.51119 1.000 37.29101 273 GLY A O 1
ATOM 1883 N N . ARG A 1 239 ? 12.90292 -17.61636 -16.43510 1.000 38.82389 274 ARG A N 1
ATOM 1884 C CA . ARG A 1 239 ? 12.06390 -17.22018 -17.56240 1.000 39.86848 274 ARG A CA 1
ATOM 1885 C C . ARG A 1 239 ? 10.89637 -16.41404 -17.01088 1.000 36.77365 274 ARG A C 1
ATOM 1886 O O . ARG A 1 239 ? 10.68949 -16.36824 -15.79973 1.000 38.39809 274 ARG A O 1
ATOM 1894 N N . TRP A 1 240 ? 10.11613 -15.75613 -17.89007 1.000 36.55152 275 TRP A N 1
ATOM 1895 C CA . TRP A 1 240 ? 8.90477 -15.08016 -17.41827 1.000 35.84390 275 TRP A CA 1
ATOM 1896 C C . TRP A 1 240 ? 7.98152 -16.04978 -16.68140 1.000 34.49727 275 TRP A C 1
ATOM 1897 O O . TRP A 1 240 ? 7.43029 -15.71490 -15.62676 1.000 40.93660 275 TRP A O 1
ATOM 1908 N N . LEU A 1 241 ? 7.79445 -17.24177 -17.22495 1.000 30.29026 276 LEU A N 1
ATOM 1909 C CA . LEU A 1 241 ? 7.03142 -18.30557 -16.55976 1.000 26.57123 276 LEU A CA 1
ATOM 1910 C C . LEU A 1 241 ? 7.85361 -19.58906 -16.58455 1.000 29.90182 276 LEU A C 1
ATOM 1911 O O . LEU A 1 241 ? 8.58320 -19.85099 -17.54896 1.000 31.83827 276 LEU A O 1
ATOM 1916 N N . ALA A 1 242 ? 7.74304 -20.39514 -15.53537 1.000 26.54063 277 ALA A N 1
ATOM 1917 C CA . ALA A 1 242 ? 8.52415 -21.64913 -15.58264 1.000 27.48965 277 ALA A CA 1
ATOM 1918 C C . ALA A 1 242 ? 8.08636 -22.53765 -16.75566 1.000 26.73144 277 ALA A C 1
ATOM 1919 O O . ALA A 1 242 ? 8.89894 -23.30537 -17.29272 1.000 30.10057 277 ALA A O 1
ATOM 1921 N N . VAL A 1 243 ? 6.81384 -22.44916 -17.17802 1.000 27.76226 278 VAL A N 1
ATOM 1922 C CA . VAL A 1 243 ? 6.37936 -23.20708 -18.35596 1.000 28.50084 278 VAL A CA 1
ATOM 1923 C C . VAL A 1 243 ? 7.05779 -22.75526 -19.64065 1.000 25.94377 278 VAL A C 1
ATOM 1924 O O . VAL A 1 243 ? 7.02951 -23.50463 -20.62275 1.000 27.23088 278 VAL A O 1
ATOM 1928 N N . ASP A 1 244 ? 7.71651 -21.58060 -19.66293 1.000 29.64950 279 ASP A N 1
ATOM 1929 C CA . ASP A 1 244 ? 8.39067 -21.15984 -20.88209 1.000 27.08082 279 ASP A CA 1
ATOM 1930 C C . ASP A 1 244 ? 9.56428 -22.08267 -21.22756 1.000 31.50270 279 ASP A C 1
ATOM 1931 O O . ASP A 1 244 ? 9.98496 -22.12841 -22.38573 1.000 30.78171 279 ASP A O 1
ATOM 1936 N N . TYR A 1 245 ? 10.10381 -22.81245 -20.25855 1.000 28.15409 280 TYR A N 1
ATOM 1937 C CA . TYR A 1 245 ? 11.28673 -23.64431 -20.54294 1.000 31.53598 280 TYR A CA 1
ATOM 1938 C C . TYR A 1 245 ? 10.94981 -24.76049 -21.52409 1.000 33.66038 280 TYR A C 1
ATOM 1939 O O . TYR A 1 245 ? 11.84340 -25.25177 -22.22177 1.000 33.65475 280 TYR A O 1
ATOM 1948 N N . GLU A 1 246 ? 9.68298 -25.18040 -21.59043 1.000 29.31756 281 GLU A N 1
ATOM 1949 C CA . GLU A 1 246 ? 9.24496 -26.16126 -22.58566 1.000 33.84525 281 GLU A CA 1
ATOM 1950 C C . GLU A 1 246 ? 8.26615 -25.57632 -23.60454 1.000 35.22978 281 GLU A C 1
ATOM 1951 O O . GLU A 1 246 ? 7.60883 -26.32915 -24.32792 1.000 33.55723 281 GLU A O 1
ATOM 1957 N N . ASN A 1 247 ? 8.21358 -24.25069 -23.71294 1.000 30.58590 282 ASN A N 1
ATOM 1958 C CA . ASN A 1 247 ? 7.35194 -23.55036 -24.67462 1.000 36.44144 282 ASN A CA 1
ATOM 1959 C C . ASN A 1 247 ? 5.90929 -24.01346 -24.58212 1.000 30.30636 282 ASN A C 1
ATOM 1960 O O . ASN A 1 247 ? 5.23152 -24.19690 -25.59076 1.000 33.63845 282 ASN A O 1
ATOM 1965 N N . VAL A 1 248 ? 5.42958 -24.18881 -23.34558 1.000 26.39722 283 VAL A N 1
ATOM 1966 C CA . VAL A 1 248 ? 4.11125 -24.72850 -23.07187 1.000 27.66858 283 VAL A CA 1
ATOM 1967 C C . VAL A 1 248 ? 3.16074 -23.58780 -22.73141 1.000 27.47519 283 VAL A C 1
ATOM 1968 O O . VAL A 1 248 ? 3.50834 -22.69656 -21.95553 1.000 27.78861 283 VAL A O 1
ATOM 1972 N N . ARG A 1 249 ? 1.96871 -23.61597 -23.32379 1.000 25.09675 284 ARG A N 1
ATOM 1973 C CA . ARG A 1 249 ? 0.92576 -22.62780 -23.03867 1.000 28.10828 284 ARG A CA 1
ATOM 1974 C C . ARG A 1 249 ? -0.21366 -23.23883 -22.23418 1.000 25.25628 284 ARG A C 1
ATOM 1975 O O . ARG A 1 249 ? -1.09183 -23.90160 -22.80469 1.000 24.89197 284 ARG A O 1
ATOM 1983 N N . PRO A 1 250 ? -0.29357 -22.99656 -20.93532 1.000 25.05823 285 PRO A N 1
ATOM 1984 C CA . PRO A 1 250 ? -1.45615 -23.44463 -20.18308 1.000 22.23989 285 PRO A CA 1
ATOM 1985 C C . PRO A 1 250 ? -2.73725 -22.74904 -20.63349 1.000 23.88974 285 PRO A C 1
ATOM 1986 O O . PRO A 1 250 ? -2.73293 -21.69093 -21.28288 1.000 24.70495 285 PRO A O 1
ATOM 1990 N N . ASP A 1 251 ? -3.85531 -23.35804 -20.26123 1.000 21.66635 286 ASP A N 1
ATOM 1991 C CA . ASP A 1 251 ? -5.15088 -22.68403 -20.48093 1.000 23.63635 286 ASP A CA 1
ATOM 1992 C C . ASP A 1 251 ? -5.40839 -21.57114 -19.47938 1.000 22.97539 286 ASP A C 1
ATOM 1993 O O . ASP A 1 251 ? -6.03156 -20.55530 -19.81386 1.000 24.95037 286 ASP A O 1
ATOM 1998 N N . ILE A 1 252 ? -5.01934 -21.77964 -18.23374 1.000 23.72487 287 ILE A N 1
ATOM 1999 C CA . ILE A 1 252 ? -5.14569 -20.76942 -17.18584 1.000 24.36133 287 ILE A CA 1
ATOM 2000 C C . ILE A 1 252 ? -3.78888 -20.62039 -16.50659 1.000 24.51007 287 ILE A C 1
ATOM 2001 O O . ILE A 1 252 ? -3.20157 -21.62324 -16.11023 1.000 27.05113 287 ILE A O 1
ATOM 2006 N N . VAL A 1 253 ? -3.31802 -19.37655 -16.32371 1.000 24.69433 288 VAL A N 1
ATOM 2007 C CA . VAL A 1 253 ? -2.06447 -19.08112 -15.62842 1.000 22.68718 288 VAL A CA 1
ATOM 2008 C C . VAL A 1 253 ? -2.38784 -18.26248 -14.37941 1.000 23.44613 288 VAL A C 1
ATOM 2009 O O . VAL A 1 253 ? -3.15523 -17.28918 -14.45968 1.000 26.72689 288 VAL A O 1
ATOM 2013 N N . LEU A 1 254 ? -1.87908 -18.70039 -13.22406 1.000 21.32767 289 LEU A N 1
ATOM 2014 C CA . LEU A 1 254 ? -2.04308 -17.97859 -11.95636 1.000 24.22939 289 LEU A CA 1
ATOM 2015 C C . LEU A 1 254 ? -0.75961 -17.24876 -11.57205 1.000 23.51017 289 LEU A C 1
ATOM 2016 O O . LEU A 1 254 ? 0.33973 -17.84682 -11.58499 1.000 26.10308 289 LEU A O 1
ATOM 2021 N N . LEU A 1 255 ? -0.89176 -15.95082 -11.28183 1.000 24.70602 290 LEU A N 1
ATOM 2022 C CA . LEU A 1 255 ? 0.22650 -15.14786 -10.80554 1.000 26.75172 290 LEU A CA 1
ATOM 2023 C C . LEU A 1 255 ? -0.14486 -14.52239 -9.46277 1.000 29.12895 290 LEU A C 1
ATOM 2024 O O . LEU A 1 255 ? -1.32162 -14.30082 -9.16231 1.000 26.85619 290 LEU A O 1
ATOM 2029 N N . GLY A 1 256 ? 0.88132 -14.16112 -8.70795 1.000 27.39048 291 GLY A N 1
ATOM 2030 C CA . GLY A 1 256 ? 0.70922 -13.49894 -7.42098 1.000 28.73807 291 GLY A CA 1
ATOM 2031 C C . GLY A 1 256 ? 2.07612 -13.06728 -6.92144 1.000 30.79379 291 GLY A C 1
ATOM 2032 O O . GLY A 1 256 ? 2.97483 -12.86727 -7.71040 1.000 33.37220 291 GLY A O 1
ATOM 2033 N N . LYS A 1 257 ? 2.20659 -12.94295 -5.59692 1.000 34.23632 292 LYS A N 1
ATOM 2034 C CA A LYS A 1 257 ? 3.47925 -12.68793 -4.93414 0.581 31.70424 292 LYS A CA 1
ATOM 2035 C CA B LYS A 1 257 ? 3.49175 -12.69152 -4.94427 0.419 31.74832 292 LYS A CA 1
ATOM 2036 C C . LYS A 1 257 ? 4.29963 -11.56509 -5.57636 1.000 36.81732 292 LYS A C 1
ATOM 2037 O O . LYS A 1 257 ? 4.09676 -10.37730 -5.25313 1.000 38.61019 292 LYS A O 1
ATOM 2048 N N . ALA A 1 258 ? 5.25434 -11.90325 -6.44930 1.000 36.30101 293 ALA A N 1
ATOM 2049 C CA . ALA A 1 258 ? 6.12930 -10.87859 -7.02530 1.000 36.03470 293 ALA A CA 1
ATOM 2050 C C . ALA A 1 258 ? 5.40164 -9.87007 -7.90315 1.000 35.13179 293 ALA A C 1
ATOM 2051 O O . ALA A 1 258 ? 6.00386 -8.85269 -8.28667 1.000 34.53111 293 ALA A O 1
ATOM 2053 N N . LEU A 1 259 ? 4.13848 -10.13270 -8.23365 1.000 32.96339 294 LEU A N 1
ATOM 2054 C CA . LEU A 1 259 ? 3.31801 -9.22978 -9.01334 1.000 30.15862 294 LEU A CA 1
ATOM 2055 C C . LEU A 1 259 ? 3.28641 -7.82592 -8.42176 1.000 30.92315 294 LEU A C 1
ATOM 2056 O O . LEU A 1 259 ? 3.05613 -6.86234 -9.16339 1.000 34.08873 294 LEU A O 1
ATOM 2061 N N . SER A 1 260 ? 3.55887 -7.69447 -7.12163 1.000 34.96062 295 SER A N 1
ATOM 2062 C CA . SER A 1 260 ? 3.53855 -6.40823 -6.42263 1.000 34.62502 295 SER A CA 1
ATOM 2063 C C . SER A 1 260 ? 4.88265 -5.98015 -5.86503 1.000 34.47433 295 SER A C 1
ATOM 2064 O O . SER A 1 260 ? 4.97114 -4.92403 -5.19184 1.000 34.84822 295 SER A O 1
ATOM 2067 N N . GLY A 1 261 ? 5.90763 -6.80681 -6.04265 1.000 36.26607 296 GLY A N 1
ATOM 2068 C CA . GLY A 1 261 ? 7.18343 -6.56615 -5.40147 1.000 34.55677 296 GLY A CA 1
ATOM 2069 C C . GLY A 1 261 ? 7.10986 -6.56774 -3.89312 1.000 35.87289 296 GLY A C 1
ATOM 2070 O O . GLY A 1 261 ? 7.99050 -6.00012 -3.23563 1.000 40.51855 296 GLY A O 1
ATOM 2071 N N . GLY A 1 262 ? 6.05396 -7.15738 -3.32903 1.000 31.80404 297 GLY A N 1
ATOM 2072 C CA . GLY A 1 262 ? 5.86825 -7.22968 -1.89594 1.000 36.44155 297 GLY A CA 1
ATOM 2073 C C . GLY A 1 262 ? 5.20869 -6.00722 -1.27802 1.000 35.92882 297 GLY A C 1
ATOM 2074 O O . GLY A 1 262 ? 5.07530 -5.95540 -0.04180 1.000 37.94888 297 GLY A O 1
ATOM 2075 N N . LEU A 1 263 ? 4.80647 -5.01879 -2.08444 1.000 33.15086 298 LEU A N 1
ATOM 2076 C CA . LEU A 1 263 ? 4.21812 -3.78816 -1.53020 1.000 33.19268 298 LEU A CA 1
ATOM 2077 C C . LEU A 1 263 ? 2.70110 -3.86866 -1.35331 1.000 36.77691 298 LEU A C 1
ATOM 2078 O O . LEU A 1 263 ? 2.11378 -2.96996 -0.73688 1.000 34.77717 298 LEU A O 1
ATOM 2083 N N . TYR A 1 264 ? 2.03942 -4.91769 -1.86038 1.000 34.62214 299 TYR A N 1
ATOM 2084 C CA . TYR A 1 264 ? 0.56277 -4.95507 -1.87782 1.000 31.46355 299 TYR A CA 1
ATOM 2085 C C . TYR A 1 264 ? 0.10457 -6.36493 -2.27176 1.000 30.15205 299 TYR A C 1
ATOM 2086 O O . TYR A 1 264 ? 0.70179 -6.93165 -3.17960 1.000 34.13662 299 TYR A O 1
ATOM 2095 N N . PRO A 1 265 ? -0.94426 -6.96615 -1.69389 1.000 28.72897 300 PRO A N 1
ATOM 2096 C CA . PRO A 1 265 ? -1.35977 -8.29642 -2.18482 1.000 30.39762 300 PRO A CA 1
ATOM 2097 C C . PRO A 1 265 ? -2.11883 -8.16440 -3.49602 1.000 28.49325 300 PRO A C 1
ATOM 2098 O O . PRO A 1 265 ? -3.26282 -7.70112 -3.52248 1.000 29.04384 300 PRO A O 1
ATOM 2102 N N . VAL A 1 266 ? -1.48216 -8.56849 -4.58956 1.000 27.46920 301 VAL A N 1
ATOM 2103 C CA . VAL A 1 266 ? -2.07785 -8.54038 -5.92208 1.000 29.90128 301 VAL A CA 1
ATOM 2104 C C . VAL A 1 266 ? -1.92310 -9.92159 -6.55205 1.000 29.59123 301 VAL A C 1
ATOM 2105 O O . VAL A 1 266 ? -0.83582 -10.50439 -6.50588 1.000 28.77000 301 VAL A O 1
ATOM 2109 N N . SER A 1 267 ? -3.01562 -10.46542 -7.10779 1.000 27.48724 302 SER A N 1
ATOM 2110 C CA . SER A 1 267 ? -2.89660 -11.73215 -7.81151 1.000 29.35791 302 SER A CA 1
ATOM 2111 C C . SER A 1 267 ? -3.67590 -11.64274 -9.10921 1.000 28.95577 302 SER A C 1
ATOM 2112 O O . SER A 1 267 ? -4.46328 -10.71468 -9.31972 1.000 27.83323 302 SER A O 1
ATOM 2115 N N . ALA A 1 268 ? -3.47998 -12.63512 -9.98257 1.000 25.25434 303 ALA A N 1
ATOM 2116 C CA . ALA A 1 268 ? -4.03070 -12.51372 -11.32794 1.000 25.66909 303 ALA A CA 1
ATOM 2117 C C . ALA A 1 268 ? -4.32388 -13.88037 -11.90234 1.000 29.81247 303 ALA A C 1
ATOM 2118 O O . ALA A 1 268 ? -3.58329 -14.85136 -11.67520 1.000 25.33481 303 ALA A O 1
ATOM 2120 N N . VAL A 1 269 ? -5.41055 -13.93927 -12.65463 1.000 22.92595 304 VAL A N 1
ATOM 2121 C CA . VAL A 1 269 ? -5.80478 -15.15391 -13.35108 1.000 22.32983 304 VAL A CA 1
ATOM 2122 C C . VAL A 1 269 ? -5.88863 -14.82054 -14.82875 1.000 24.38715 304 VAL A C 1
ATOM 2123 O O . VAL A 1 269 ? -6.70308 -13.98321 -15.22441 1.000 27.18025 304 VAL A O 1
ATOM 2127 N N . LEU A 1 270 ? -5.04486 -15.46354 -15.63940 1.000 23.30950 305 LEU A N 1
ATOM 2128 C CA . LEU A 1 270 ? -4.98997 -15.20320 -17.07545 1.000 24.55509 305 LEU A CA 1
ATOM 2129 C C . LEU A 1 270 ? -5.60609 -16.35367 -17.87493 1.000 30.89553 305 LEU A C 1
ATOM 2130 O O . LEU A 1 270 ? -5.23655 -17.52427 -17.68794 1.000 26.67882 305 LEU A O 1
ATOM 2135 N N . CYS A 1 271 ? -6.48287 -16.01826 -18.82040 1.000 26.49819 306 CYS A N 1
ATOM 2136 C CA . CYS A 1 271 ? -6.92268 -17.02636 -19.78257 1.000 26.96831 306 CYS A CA 1
ATOM 2137 C C . CYS A 1 271 ? -7.63741 -16.34584 -20.94477 1.000 28.59517 306 CYS A C 1
ATOM 2138 O O . CYS A 1 271 ? -7.92018 -15.14007 -20.90421 1.000 27.95196 306 CYS A O 1
ATOM 2141 N N . ASP A 1 272 ? -7.98093 -17.16207 -21.95253 1.000 26.69700 307 ASP A N 1
ATOM 2142 C CA . ASP A 1 272 ? -8.64193 -16.64161 -23.13892 1.000 27.33489 307 ASP A CA 1
ATOM 2143 C C . ASP A 1 272 ? -10.15468 -16.52935 -22.91327 1.000 24.89753 307 ASP A C 1
ATOM 2144 O O . ASP A 1 272 ? -10.71340 -17.06073 -21.93369 1.000 26.93479 307 ASP A O 1
ATOM 2149 N N . ASP A 1 273 ? -10.81755 -15.86186 -23.86990 1.000 27.80444 308 ASP A N 1
ATOM 2150 C CA . ASP A 1 273 ? -12.24899 -15.54683 -23.75204 1.000 27.87002 308 ASP A CA 1
ATOM 2151 C C . ASP A 1 273 ? -13.11763 -16.79084 -23.61095 1.000 29.98691 308 ASP A C 1
ATOM 2152 O O . ASP A 1 273 ? -14.13351 -16.77584 -22.88926 1.000 28.33785 308 ASP A O 1
ATOM 2157 N N . ASP A 1 274 ? -12.76229 -17.88080 -24.29866 1.000 29.51804 309 ASP A N 1
ATOM 2158 C CA . ASP A 1 274 ? -13.65849 -19.02979 -24.22771 1.000 26.77386 309 ASP A CA 1
ATOM 2159 C C . ASP A 1 274 ? -13.74341 -19.58358 -22.82139 1.000 31.07939 309 ASP A C 1
ATOM 2160 O O . ASP A 1 274 ? -14.72012 -20.28630 -22.49252 1.000 27.24192 309 ASP A O 1
ATOM 2165 N N . ILE A 1 275 ? -12.74793 -19.30528 -21.98801 1.000 25.55025 310 ILE A N 1
ATOM 2166 C CA . ILE A 1 275 ? -12.78508 -19.71607 -20.56559 1.000 25.41900 310 ILE A CA 1
ATOM 2167 C C . ILE A 1 275 ? -13.23301 -18.56928 -19.68546 1.000 26.28891 310 ILE A C 1
ATOM 2168 O O . ILE A 1 275 ? -14.15240 -18.69320 -18.87015 1.000 25.65085 310 ILE A O 1
ATOM 2173 N N . MET A 1 276 ? -12.63684 -17.40581 -19.87949 1.000 26.84757 311 MET A N 1
ATOM 2174 C CA . MET A 1 276 ? -12.93027 -16.29902 -18.97447 1.000 23.37481 311 MET A CA 1
ATOM 2175 C C . MET A 1 276 ? -14.41499 -15.96180 -18.95966 1.000 27.05095 311 MET A C 1
ATOM 2176 O O . MET A 1 276 ? -14.97225 -15.58120 -17.91942 1.000 27.15194 311 MET A O 1
ATOM 2181 N N . LEU A 1 277 ? -15.02661 -15.91304 -20.13389 1.000 26.85306 312 LEU A N 1
ATOM 2182 C CA . LEU A 1 277 ? -16.35990 -15.34715 -20.23041 1.000 26.54791 312 LEU A CA 1
ATOM 2183 C C . LEU A 1 277 ? -17.43329 -16.33692 -19.82735 1.000 28.65013 312 LEU A C 1
ATOM 2184 O O . LEU A 1 277 ? -18.63174 -16.03029 -19.96060 1.000 28.58426 312 LEU A O 1
ATOM 2189 N N . THR A 1 278 ? -17.04649 -17.49090 -19.28476 1.000 24.66695 313 THR A N 1
ATOM 2190 C CA . THR A 1 278 ? -18.07746 -18.33768 -18.68507 1.000 22.82382 313 THR A CA 1
ATOM 2191 C C . THR A 1 278 ? -18.59945 -17.74605 -17.40022 1.000 27.28194 313 THR A C 1
ATOM 2192 O O . THR A 1 278 ? -19.72434 -18.10011 -16.98242 1.000 26.83397 313 THR A O 1
ATOM 2196 N N . ILE A 1 279 ? -17.83939 -16.83893 -16.77574 1.000 25.14333 314 ILE A N 1
ATOM 2197 C CA . ILE A 1 279 ? -18.30439 -16.09947 -15.58991 1.000 25.23346 314 ILE A CA 1
ATOM 2198 C C . ILE A 1 279 ? -18.94878 -14.79973 -16.02997 1.000 25.35650 314 ILE A C 1
ATOM 2199 O O . ILE A 1 279 ? -18.33729 -13.98122 -16.72549 1.000 28.07577 314 ILE A O 1
ATOM 2204 N N . LYS A 1 280 ? -20.19585 -14.62198 -15.66120 1.000 24.79252 315 LYS A N 1
ATOM 2205 C CA . LYS A 1 280 ? -20.98064 -13.48844 -16.12521 1.000 26.55033 315 LYS A CA 1
ATOM 2206 C C . LYS A 1 280 ? -21.01341 -12.39062 -15.06393 1.000 26.61655 315 LYS A C 1
ATOM 2207 O O . LYS A 1 280 ? -20.62326 -12.60890 -13.90912 1.000 25.18963 315 LYS A O 1
ATOM 2213 N N . PRO A 1 281 ? -21.48039 -11.18977 -15.40843 1.000 30.27564 316 PRO A N 1
ATOM 2214 C CA . PRO A 1 281 ? -21.49696 -10.10996 -14.41267 1.000 27.55951 316 PRO A CA 1
ATOM 2215 C C . PRO A 1 281 ? -22.25655 -10.48627 -13.14454 1.000 29.76993 316 PRO A C 1
ATOM 2216 O O . PRO A 1 281 ? -23.37380 -11.03196 -13.17821 1.000 27.75776 316 PRO A O 1
ATOM 2220 N N . GLY A 1 282 ? -21.63912 -10.19514 -12.00880 1.000 25.69641 317 GLY A N 1
ATOM 2221 C CA . GLY A 1 282 ? -22.31026 -10.46444 -10.74041 1.000 24.23181 317 GLY A CA 1
ATOM 2222 C C . GLY A 1 282 ? -22.01200 -11.82213 -10.14130 1.000 25.93157 317 GLY A C 1
ATOM 2223 O O . GLY A 1 282 ? -22.53244 -12.12363 -9.05854 1.000 27.75264 317 GLY A O 1
ATOM 2224 N N . GLU A 1 283 ? -21.16467 -12.62839 -10.78591 1.000 25.14592 318 GLU A N 1
ATOM 2225 C CA . GLU A 1 283 ? -20.93653 -14.01860 -10.37534 1.000 21.89221 318 GLU A CA 1
ATOM 2226 C C . GLU A 1 283 ? -19.57103 -14.23489 -9.73376 1.000 21.86700 318 GLU A C 1
ATOM 2227 O O . GLU A 1 283 ? -19.26156 -15.36084 -9.32838 1.000 24.68441 318 GLU A O 1
ATOM 2233 N N . HIS A 1 284 ? -18.72354 -13.21410 -9.67164 1.000 22.67584 319 HIS A N 1
ATOM 2234 C CA . HIS A 1 284 ? -17.43111 -13.44931 -9.03527 1.000 21.06997 319 HIS A CA 1
ATOM 2235 C C . HIS A 1 284 ? -16.74750 -12.12136 -8.80838 1.000 29.32379 319 HIS A C 1
ATOM 2236 O O . HIS A 1 284 ? -17.00058 -11.14125 -9.52532 1.000 28.55877 319 HIS A O 1
ATOM 2243 N N . GLY A 1 285 ? -15.87705 -12.10057 -7.82827 1.000 25.13231 320 GLY A N 1
ATOM 2244 C CA . GLY A 1 285 ? -15.05688 -10.90556 -7.60412 1.000 28.67314 320 GLY A CA 1
ATOM 2245 C C . GLY A 1 285 ? -14.54234 -10.87367 -6.18293 1.000 28.08329 320 GLY A C 1
ATOM 2246 O O . GLY A 1 285 ? -14.36400 -11.91995 -5.54996 1.000 26.29568 320 GLY A O 1
ATOM 2247 N N . SER A 1 286 ? -14.31889 -9.65180 -5.70459 1.000 27.61467 321 SER A N 1
ATOM 2248 C CA . SER A 1 286 ? -13.55973 -9.37044 -4.49826 1.000 26.88251 321 SER A CA 1
ATOM 2249 C C . SER A 1 286 ? -13.65912 -7.87380 -4.20556 1.000 24.47960 321 SER A C 1
ATOM 2250 O O . SER A 1 286 ? -13.61544 -7.07387 -5.13612 1.000 28.82867 321 SER A O 1
ATOM 2253 N N . THR A 1 287 ? -13.77511 -7.48939 -2.92913 1.000 25.12209 322 THR A N 1
ATOM 2254 C CA . THR A 1 287 ? -13.78923 -6.05971 -2.61995 1.000 27.68377 322 THR A CA 1
ATOM 2255 C C . THR A 1 287 ? -12.55330 -5.33920 -3.17160 1.000 28.61621 322 THR A C 1
ATOM 2256 O O . THR A 1 287 ? -12.66787 -4.29341 -3.82894 1.000 29.52764 322 THR A O 1
ATOM 2260 N N . TYR A 1 288 ? -11.35345 -5.85667 -2.88353 1.000 29.68010 323 TYR A N 1
ATOM 2261 C CA . TYR A 1 288 ? -10.14342 -5.12651 -3.22460 1.000 30.10005 323 TYR A CA 1
ATOM 2262 C C . TYR A 1 288 ? -9.57531 -5.51262 -4.58282 1.000 30.15230 323 TYR A C 1
ATOM 2263 O O . TYR A 1 288 ? -8.63813 -4.82604 -5.05432 1.000 31.34610 323 TYR A O 1
ATOM 2272 N N . GLY A 1 289 ? -10.11526 -6.58214 -5.21600 1.000 28.54339 324 GLY A N 1
ATOM 2273 C CA . GLY A 1 289 ? -9.59737 -7.00240 -6.52142 1.000 31.01637 324 GLY A CA 1
ATOM 2274 C C . GLY A 1 289 ? -9.60769 -5.88235 -7.55128 1.000 33.87180 324 GLY A C 1
ATOM 2275 O O . GLY A 1 289 ? -10.65080 -5.24725 -7.76609 1.000 32.02252 324 GLY A O 1
ATOM 2276 N N . GLY A 1 290 ? -8.45134 -5.59499 -8.17926 1.000 26.95999 325 GLY A N 1
ATOM 2277 C CA . GLY A 1 290 ? -8.38948 -4.61482 -9.24890 1.000 29.25541 325 GLY A CA 1
ATOM 2278 C C . GLY A 1 290 ? -8.45504 -3.17695 -8.78959 1.000 32.49413 325 GLY A C 1
ATOM 2279 O O . GLY A 1 290 ? -8.68642 -2.27461 -9.61773 1.000 30.84301 325 GLY A O 1
ATOM 2280 N N . ASN A 1 291 ? -8.23296 -2.92240 -7.49962 1.000 30.04201 326 ASN A N 1
ATOM 2281 C CA . ASN A 1 291 ? -8.21390 -1.54100 -7.00654 1.000 34.39046 326 ASN A CA 1
ATOM 2282 C C . ASN A 1 291 ? -7.03146 -0.76957 -7.60445 1.000 33.69908 326 ASN A C 1
ATOM 2283 O O . ASN A 1 291 ? -5.98755 -1.35131 -7.96688 1.000 34.38996 326 ASN A O 1
ATOM 2288 N N . PRO A 1 292 ? -7.16985 0.54162 -7.73771 1.000 32.85411 327 PRO A N 1
ATOM 2289 C CA . PRO A 1 292 ? -6.16695 1.29582 -8.51031 1.000 36.74809 327 PRO A CA 1
ATOM 2290 C C . PRO A 1 292 ? -4.79661 1.36708 -7.85737 1.000 34.47222 327 PRO A C 1
ATOM 2291 O O . PRO A 1 292 ? -3.79913 1.55927 -8.56007 1.000 36.18285 327 PRO A O 1
ATOM 2295 N N . LEU A 1 293 ? -4.70626 1.30217 -6.52920 1.000 36.98354 328 LEU A N 1
ATOM 2296 C CA . LEU A 1 293 ? -3.39977 1.34426 -5.88531 1.000 39.20320 328 LEU A CA 1
ATOM 2297 C C . LEU A 1 293 ? -2.58545 0.07365 -6.19030 1.000 34.73712 328 LEU A C 1
ATOM 2298 O O . LEU A 1 293 ? -1.44128 0.16014 -6.66071 1.000 35.05542 328 LEU A O 1
ATOM 2303 N N . GLY A 1 294 ? -3.18946 -1.10905 -5.97061 1.000 34.61474 329 GLY A N 1
ATOM 2304 C CA . GLY A 1 294 ? -2.53380 -2.37605 -6.34070 1.000 31.33478 329 GLY A CA 1
ATOM 2305 C C . GLY A 1 294 ? -2.15174 -2.43894 -7.80870 1.000 36.63678 329 GLY A C 1
ATOM 2306 O O . GLY A 1 294 ? -1.07010 -2.93846 -8.16589 1.000 33.22640 329 GLY A O 1
ATOM 2307 N N . CYS A 1 295 ? -3.00255 -1.89774 -8.67532 1.000 36.79806 330 CYS A N 1
ATOM 2308 C CA . CYS A 1 295 ? -2.71374 -1.92806 -10.10346 1.000 38.02830 330 CYS A CA 1
ATOM 2309 C C . CYS A 1 295 ? -1.50351 -1.06618 -10.44456 1.000 36.75327 330 CYS A C 1
ATOM 2310 O O . CYS A 1 295 ? -0.65090 -1.50220 -11.21683 1.000 35.16471 330 CYS A O 1
ATOM 2313 N N . ARG A 1 296 ? -1.41097 0.16932 -9.90515 1.000 37.61776 331 ARG A N 1
ATOM 2314 C CA . ARG A 1 296 ? -0.18995 0.96891 -10.16981 1.000 36.04713 331 ARG A CA 1
ATOM 2315 C C . ARG A 1 296 ? 1.06000 0.24594 -9.68683 1.000 38.87128 331 ARG A C 1
ATOM 2316 O O . ARG A 1 296 ? 2.11562 0.27131 -10.33804 1.000 39.19284 331 ARG A O 1
ATOM 2324 N N . VAL A 1 297 ? 0.95100 -0.41884 -8.53962 1.000 38.84098 332 VAL A N 1
ATOM 2325 C CA . VAL A 1 297 ? 2.08656 -1.12825 -7.97989 1.000 36.56751 332 VAL A CA 1
ATOM 2326 C C . VAL A 1 297 ? 2.46228 -2.29342 -8.88912 1.000 37.15359 332 VAL A C 1
ATOM 2327 O O . VAL A 1 297 ? 3.64862 -2.51606 -9.19455 1.000 36.97844 332 VAL A O 1
ATOM 2331 N N . ALA A 1 298 ? 1.44773 -3.02049 -9.37817 1.000 36.79262 333 ALA A N 1
ATOM 2332 C CA . ALA A 1 298 ? 1.70206 -4.19212 -10.22759 1.000 35.39988 333 ALA A CA 1
ATOM 2333 C C . ALA A 1 298 ? 2.31049 -3.80271 -11.56991 1.000 38.84397 333 ALA A C 1
ATOM 2334 O O . ALA A 1 298 ? 3.22510 -4.47939 -12.05953 1.000 37.33902 333 ALA A O 1
ATOM 2336 N N . ILE A 1 299 ? 1.84637 -2.71164 -12.17550 1.000 38.58408 334 ILE A N 1
ATOM 2337 C CA . ILE A 1 299 ? 2.47057 -2.23389 -13.41092 1.000 37.83712 334 ILE A CA 1
ATOM 2338 C C . ILE A 1 299 ? 3.95795 -1.97030 -13.18984 1.000 41.77387 334 ILE A C 1
ATOM 2339 O O . ILE A 1 299 ? 4.81106 -2.46267 -13.94334 1.000 42.34724 334 ILE A O 1
ATOM 2344 N N . ALA A 1 300 ? 4.29092 -1.23647 -12.11981 1.000 38.11205 335 ALA A N 1
ATOM 2345 C CA . ALA A 1 300 ? 5.68893 -0.92113 -11.82562 1.000 42.29289 335 ALA A CA 1
ATOM 2346 C C . ALA A 1 300 ? 6.49341 -2.17881 -11.53812 1.000 39.46781 335 ALA A C 1
ATOM 2347 O O . ALA A 1 300 ? 7.65088 -2.31334 -11.97791 1.000 38.09517 335 ALA A O 1
ATOM 2349 N N . ALA A 1 301 ? 5.90716 -3.10317 -10.78147 1.000 38.91351 336 ALA A N 1
ATOM 2350 C CA . ALA A 1 301 ? 6.60415 -4.33722 -10.45375 1.000 36.53439 336 ALA A CA 1
ATOM 2351 C C . ALA A 1 301 ? 6.91468 -5.13582 -11.70998 1.000 39.64948 336 ALA A C 1
ATOM 2352 O O . ALA A 1 301 ? 7.99072 -5.74167 -11.82669 1.000 37.99011 336 ALA A O 1
ATOM 2354 N N . LEU A 1 302 ? 5.97188 -5.16368 -12.65692 1.000 36.19374 337 LEU A N 1
ATOM 2355 C CA . LEU A 1 302 ? 6.19718 -5.91322 -13.88168 1.000 36.68560 337 LEU A CA 1
ATOM 2356 C C . LEU A 1 302 ? 7.24554 -5.21745 -14.71930 1.000 40.49148 337 LEU A C 1
ATOM 2357 O O . LEU A 1 302 ? 8.12062 -5.87414 -15.29675 1.000 39.61320 337 LEU A O 1
ATOM 2362 N N . GLU A 1 303 ? 7.16634 -3.88348 -14.78992 1.000 39.95754 338 GLU A N 1
ATOM 2363 C CA . GLU A 1 303 ? 8.17069 -3.11713 -15.53232 1.000 45.17994 338 GLU A CA 1
ATOM 2364 C C . GLU A 1 303 ? 9.57706 -3.35228 -14.99160 1.000 46.94734 338 GLU A C 1
ATOM 2365 O O . GLU A 1 303 ? 10.54454 -3.39291 -15.76306 1.000 51.88574 338 GLU A O 1
ATOM 2371 N N . VAL A 1 304 ? 9.72759 -3.45309 -13.66935 1.000 39.95517 339 VAL A N 1
ATOM 2372 C CA . VAL A 1 304 ? 11.05465 -3.67042 -13.09744 1.000 42.80328 339 VAL A CA 1
ATOM 2373 C C . VAL A 1 304 ? 11.63811 -4.99212 -13.57766 1.000 42.35385 339 VAL A C 1
ATOM 2374 O O . VAL A 1 304 ? 12.81761 -5.07817 -13.96100 1.000 44.61926 339 VAL A O 1
ATOM 2378 N N . LEU A 1 305 ? 10.83341 -6.04699 -13.55703 1.000 41.28634 340 LEU A N 1
ATOM 2379 C CA . LEU A 1 305 ? 11.33112 -7.34625 -13.99095 1.000 39.64945 340 LEU A CA 1
ATOM 2380 C C . LEU A 1 305 ? 11.76710 -7.30677 -15.44650 1.000 41.89025 340 LEU A C 1
ATOM 2381 O O . LEU A 1 305 ? 12.76224 -7.93797 -15.82434 1.000 42.63114 340 LEU A O 1
ATOM 2386 N N . GLU A 1 306 ? 11.03485 -6.57395 -16.28153 1.000 43.40409 341 GLU A N 1
ATOM 2387 C CA . GLU A 1 306 ? 11.40310 -6.47777 -17.69090 1.000 46.55758 341 GLU A CA 1
ATOM 2388 C C . GLU A 1 306 ? 12.65158 -5.62140 -17.87196 1.000 45.61320 341 GLU A C 1
ATOM 2389 O O . GLU A 1 306 ? 13.65995 -6.08161 -18.42976 1.000 45.87486 341 GLU A O 1
ATOM 2395 N N . GLU A 1 307 ? 12.62020 -4.38248 -17.36065 1.000 47.38349 342 GLU A N 1
ATOM 2396 C CA . GLU A 1 307 ? 13.69723 -3.42163 -17.64387 1.000 43.18894 342 GLU A CA 1
ATOM 2397 C C . GLU A 1 307 ? 15.03256 -3.89449 -17.09955 1.000 46.10226 342 GLU A C 1
ATOM 2398 O O . GLU A 1 307 ? 16.09775 -3.56742 -17.65622 1.000 48.91357 342 GLU A O 1
ATOM 2404 N N . GLU A 1 308 ? 15.02235 -4.59179 -15.97971 1.000 40.79089 343 GLU A N 1
ATOM 2405 C CA . GLU A 1 308 ? 16.26316 -5.01135 -15.35126 1.000 46.86395 343 GLU A CA 1
ATOM 2406 C C . GLU A 1 308 ? 16.69635 -6.42188 -15.74307 1.000 44.34323 343 GLU A C 1
ATOM 2407 O O . GLU A 1 308 ? 17.69376 -6.91196 -15.20940 1.000 47.34425 343 GLU A O 1
ATOM 2413 N N . ASN A 1 309 ? 15.97302 -7.08793 -16.63957 1.000 46.18091 344 ASN A N 1
ATOM 2414 C CA . ASN A 1 309 ? 16.40118 -8.37092 -17.17752 1.000 46.07598 344 ASN A CA 1
ATOM 2415 C C . ASN A 1 309 ? 16.63994 -9.36501 -16.04739 1.000 45.22062 344 ASN A C 1
ATOM 2416 O O . ASN A 1 309 ? 17.65591 -10.05720 -15.96860 1.000 43.22224 344 ASN A O 1
ATOM 2421 N N . LEU A 1 310 ? 15.68190 -9.40238 -15.13013 1.000 47.05238 345 LEU A N 1
ATOM 2422 C CA . LEU A 1 310 ? 15.85132 -10.20725 -13.92917 1.000 43.96621 345 LEU A CA 1
ATOM 2423 C C . LEU A 1 310 ? 15.73296 -11.70606 -14.21930 1.000 41.35962 345 LEU A C 1
ATOM 2424 O O . LEU A 1 310 ? 16.36965 -12.50473 -13.53504 1.000 40.68591 345 LEU A O 1
ATOM 2429 N N . ALA A 1 311 ? 15.00407 -12.10175 -15.26047 1.000 41.53381 346 ALA A N 1
ATOM 2430 C CA . ALA A 1 311 ? 14.95995 -13.52420 -15.58341 1.000 42.03620 346 ALA A CA 1
ATOM 2431 C C . ALA A 1 311 ? 16.32225 -14.00762 -16.06205 1.000 44.06008 346 ALA A C 1
ATOM 2432 O O . ALA A 1 311 ? 16.79655 -15.06099 -15.62640 1.000 39.18812 346 ALA A O 1
ATOM 2434 N N . GLU A 1 312 ? 16.99337 -13.21676 -16.90683 1.000 47.04589 347 GLU A N 1
ATOM 2435 C CA . GLU A 1 312 ? 18.33966 -13.57422 -17.35728 1.000 43.89163 347 GLU A CA 1
ATOM 2436 C C . GLU A 1 312 ? 19.28707 -13.63173 -16.17538 1.000 43.01362 347 GLU A C 1
ATOM 2437 O O . GLU A 1 312 ? 20.09419 -14.55477 -16.06041 1.000 42.82726 347 GLU A O 1
ATOM 2443 N N . ASN A 1 313 ? 19.16782 -12.66799 -15.25175 1.000 46.39700 348 ASN A N 1
ATOM 2444 C CA . ASN A 1 313 ? 20.03860 -12.66684 -14.08198 1.000 45.53221 348 ASN A CA 1
ATOM 2445 C C . ASN A 1 313 ? 19.77010 -13.88911 -13.21257 1.000 42.81587 348 ASN A C 1
ATOM 2446 O O . ASN A 1 313 ? 20.71321 -14.53142 -12.73740 1.000 40.49302 348 ASN A O 1
ATOM 2451 N N . ALA A 1 314 ? 18.48296 -14.24475 -13.02522 1.000 38.70382 349 ALA A N 1
ATOM 2452 C CA . ALA A 1 314 ? 18.13821 -15.40953 -12.20519 1.000 36.58572 349 ALA A CA 1
ATOM 2453 C C . ALA A 1 314 ? 18.70964 -16.69299 -12.80742 1.000 42.55420 349 ALA A C 1
ATOM 2454 O O . ALA A 1 314 ? 19.24355 -17.54751 -12.09169 1.000 38.59362 349 ALA A O 1
ATOM 2456 N N . ASP A 1 315 ? 18.59527 -16.84002 -14.12535 1.000 37.08404 350 ASP A N 1
ATOM 2457 C CA . ASP A 1 315 ? 19.15022 -18.00557 -14.79848 1.000 38.18740 350 ASP A CA 1
ATOM 2458 C C . ASP A 1 315 ? 20.65495 -18.09654 -14.60707 1.000 41.01563 350 ASP A C 1
ATOM 2459 O O . ASP A 1 315 ? 21.16975 -19.12530 -14.15130 1.000 40.34269 350 ASP A O 1
ATOM 2464 N N . LYS A 1 316 ? 21.39029 -17.02823 -14.96122 1.000 42.14768 351 LYS A N 1
ATOM 2465 C CA . LYS A 1 316 ? 22.84962 -17.08828 -14.89677 1.000 44.87093 351 LYS A CA 1
ATOM 2466 C C . LYS A 1 316 ? 23.35131 -17.29549 -13.47667 1.000 39.91625 351 LYS A C 1
ATOM 2467 O O . LYS A 1 316 ? 24.27657 -18.07613 -13.26416 1.000 41.07551 351 LYS A O 1
ATOM 2473 N N . LEU A 1 317 ? 22.73725 -16.63520 -12.49265 1.000 40.82741 352 LEU A N 1
ATOM 2474 C CA . LEU A 1 317 ? 23.20858 -16.75445 -11.12893 1.000 38.84777 352 LEU A CA 1
ATOM 2475 C C . LEU A 1 317 ? 22.72278 -18.02026 -10.46149 1.000 38.08701 352 LEU A C 1
ATOM 2476 O O . LEU A 1 317 ? 23.37217 -18.51041 -9.54011 1.000 39.61065 352 LEU A O 1
ATOM 2481 N N . GLY A 1 318 ? 21.57074 -18.56088 -10.89016 1.000 38.28164 353 GLY A N 1
ATOM 2482 C CA . GLY A 1 318 ? 21.13132 -19.85212 -10.36982 1.000 36.11325 353 GLY A CA 1
ATOM 2483 C C . GLY A 1 318 ? 22.10743 -20.96159 -10.69233 1.000 38.77978 353 GLY A C 1
ATOM 2484 O O . GLY A 1 318 ? 22.33051 -21.86714 -9.88609 1.000 36.65285 353 GLY A O 1
ATOM 2485 N N . ILE A 1 319 ? 22.73549 -20.88304 -11.86156 1.000 36.79644 354 ILE A N 1
ATOM 2486 C CA . ILE A 1 319 ? 23.66366 -21.93111 -12.25791 1.000 36.92957 354 ILE A CA 1
ATOM 2487 C C . ILE A 1 319 ? 24.90675 -21.86936 -11.38309 1.000 39.62102 354 ILE A C 1
ATOM 2488 O O . ILE A 1 319 ? 25.38002 -22.89568 -10.87304 1.000 37.95539 354 ILE A O 1
ATOM 2493 N N . ILE A 1 320 ? 25.37015 -20.64954 -11.08966 1.000 40.20193 355 ILE A N 1
ATOM 2494 C CA . ILE A 1 320 ? 26.46042 -20.48012 -10.14262 1.000 40.42195 355 ILE A CA 1
ATOM 2495 C C . ILE A 1 320 ? 26.07778 -21.03393 -8.78060 1.000 41.43885 355 ILE A C 1
ATOM 2496 O O . ILE A 1 320 ? 26.86355 -21.74413 -8.13301 1.000 40.54907 355 ILE A O 1
ATOM 2501 N N . LEU A 1 321 ? 24.86943 -20.72630 -8.31878 1.000 40.52193 356 LEU A N 1
ATOM 2502 C CA . LEU A 1 321 ? 24.49778 -21.14580 -6.97695 1.000 38.40140 356 LEU A CA 1
ATOM 2503 C C . LEU A 1 321 ? 24.43761 -22.67691 -6.86100 1.000 37.78503 356 LEU A C 1
ATOM 2504 O O . LEU A 1 321 ? 24.93589 -23.26672 -5.89119 1.000 39.66736 356 LEU A O 1
ATOM 2509 N N . ARG A 1 322 ? 23.80558 -23.34128 -7.82301 1.000 36.88401 357 ARG A N 1
ATOM 2510 C CA . ARG A 1 322 ? 23.68444 -24.77725 -7.69808 1.000 35.53203 357 ARG A CA 1
ATOM 2511 C C . ARG A 1 322 ? 25.04960 -25.42414 -7.86572 1.000 42.93979 357 ARG A C 1
ATOM 2512 O O . ARG A 1 322 ? 25.36919 -26.40186 -7.18797 1.000 38.47098 357 ARG A O 1
ATOM 2520 N N . ASN A 1 323 ? 25.88038 -24.85039 -8.72999 1.000 38.94019 358 ASN A N 1
ATOM 2521 C CA . ASN A 1 323 ? 27.19059 -25.45756 -8.96245 1.000 42.74773 358 ASN A CA 1
ATOM 2522 C C . ASN A 1 323 ? 28.04572 -25.37112 -7.71097 1.000 44.75024 358 ASN A C 1
ATOM 2523 O O . ASN A 1 323 ? 28.75395 -26.32117 -7.36443 1.000 45.70152 358 ASN A O 1
ATOM 2528 N N . GLU A 1 324 ? 27.96471 -24.24594 -7.00044 1.000 42.61198 359 GLU A N 1
ATOM 2529 C CA . GLU A 1 324 ? 28.77916 -24.09466 -5.80264 1.000 42.10976 359 GLU A CA 1
ATOM 2530 C C . GLU A 1 324 ? 28.20887 -24.91879 -4.66492 1.000 41.40860 359 GLU A C 1
ATOM 2531 O O . GLU A 1 324 ? 28.96503 -25.49911 -3.87143 1.000 44.31253 359 GLU A O 1
ATOM 2537 N N . LEU A 1 325 ? 26.86652 -24.97614 -4.55994 1.000 39.76982 360 LEU A N 1
ATOM 2538 C CA . LEU A 1 325 ? 26.27588 -25.78205 -3.50683 1.000 43.68859 360 LEU A CA 1
ATOM 2539 C C . LEU A 1 325 ? 26.59045 -27.25497 -3.68601 1.000 41.67293 360 LEU A C 1
ATOM 2540 O O . LEU A 1 325 ? 26.72587 -27.97935 -2.69750 1.000 45.15888 360 LEU A O 1
ATOM 2545 N N . MET A 1 326 ? 26.74296 -27.71711 -4.92368 1.000 43.65922 361 MET A N 1
ATOM 2546 C CA . MET A 1 326 ? 27.04683 -29.12710 -5.13666 1.000 44.23551 361 MET A CA 1
ATOM 2547 C C . MET A 1 326 ? 28.46428 -29.51034 -4.68699 1.000 46.20871 361 MET A C 1
ATOM 2548 O O . MET A 1 326 ? 28.78878 -30.69833 -4.63992 1.000 49.92379 361 MET A O 1
ATOM 2553 N N . LYS A 1 327 ? 29.30446 -28.55024 -4.32250 1.000 45.68992 362 LYS A N 1
ATOM 2554 C CA . LYS A 1 327 ? 30.63177 -28.92031 -3.83555 1.000 46.64802 362 LYS A CA 1
ATOM 2555 C C . LYS A 1 327 ? 30.63368 -29.36568 -2.37466 1.000 52.31828 362 LYS A C 1
ATOM 2556 O O . LYS A 1 327 ? 31.62611 -29.94555 -1.92277 1.000 50.63588 362 LYS A O 1
ATOM 2562 N N . LEU A 1 328 ? 29.55309 -29.12728 -1.62629 1.000 51.05218 363 LEU A N 1
ATOM 2563 C CA . LEU A 1 328 ? 29.50211 -29.55643 -0.23704 1.000 48.24233 363 LEU A CA 1
ATOM 2564 C C . LEU A 1 328 ? 29.52292 -31.08103 -0.16208 1.000 55.04353 363 LEU A C 1
ATOM 2565 O O . LEU A 1 328 ? 29.06255 -31.75063 -1.08387 1.000 49.85802 363 LEU A O 1
ATOM 2570 N N . PRO A 1 329 ? 30.12315 -31.65681 0.88705 1.000 54.43876 364 PRO A N 1
ATOM 2571 C CA . PRO A 1 329 ? 30.21604 -33.11986 0.95885 1.000 59.40598 364 PRO A CA 1
ATOM 2572 C C . PRO A 1 329 ? 28.86804 -33.83327 0.87799 1.000 63.71499 364 PRO A C 1
ATOM 2573 O O . PRO A 1 329 ? 27.87645 -33.44039 1.50342 1.000 51.47213 364 PRO A O 1
ATOM 2577 N N . SER A 1 330 ? 28.86457 -34.92318 0.10257 1.000 61.60104 365 SER A N 1
ATOM 2578 C CA . SER A 1 330 ? 27.65107 -35.69146 -0.16810 1.000 60.40604 365 SER A CA 1
ATOM 2579 C C . SER A 1 330 ? 27.07846 -36.31612 1.08241 1.000 60.31432 365 SER A C 1
ATOM 2580 O O . SER A 1 330 ? 25.89731 -36.66461 1.11004 1.000 64.03454 365 SER A O 1
ATOM 2583 N N . ASP A 1 331 ? 27.92278 -36.56188 2.08100 1.000 65.61200 366 ASP A N 1
ATOM 2584 C CA . ASP A 1 331 ? 27.44603 -37.18334 3.30211 1.000 70.51094 366 ASP A CA 1
ATOM 2585 C C . ASP A 1 331 ? 26.66125 -36.21251 4.16530 1.000 67.58841 366 ASP A C 1
ATOM 2586 O O . ASP A 1 331 ? 25.93262 -36.66150 5.05494 1.000 73.10337 366 ASP A O 1
ATOM 2591 N N . VAL A 1 332 ? 26.73984 -34.90960 3.89845 1.000 64.60807 367 VAL A N 1
ATOM 2592 C CA . VAL A 1 332 ? 25.99611 -33.91848 4.66422 1.000 56.01829 367 VAL A CA 1
ATOM 2593 C C . VAL A 1 332 ? 24.89648 -33.26413 3.83085 1.000 53.42740 367 VAL A C 1
ATOM 2594 O O . VAL A 1 332 ? 23.79832 -33.04579 4.33524 1.000 56.05915 367 VAL A O 1
ATOM 2598 N N . VAL A 1 333 ? 25.16781 -32.92883 2.56655 1.000 51.77446 368 VAL A N 1
ATOM 2599 C CA . VAL A 1 333 ? 24.17070 -32.36740 1.65747 1.000 47.68525 368 VAL A CA 1
ATOM 2600 C C . VAL A 1 333 ? 23.92624 -33.43294 0.59613 1.000 50.77230 368 VAL A C 1
ATOM 2601 O O . VAL A 1 333 ? 24.81854 -33.72592 -0.20996 1.000 53.36186 368 VAL A O 1
ATOM 2605 N N . THR A 1 334 ? 22.73265 -34.04011 0.60319 1.000 49.58447 369 THR A N 1
ATOM 2606 C CA . THR A 1 334 ? 22.48010 -35.21720 -0.22563 1.000 49.39569 369 THR A CA 1
ATOM 2607 C C . THR A 1 334 ? 21.84672 -34.88353 -1.58156 1.000 52.00331 369 THR A C 1
ATOM 2608 O O . THR A 1 334 ? 21.77727 -35.76383 -2.44424 1.000 49.94880 369 THR A O 1
ATOM 2612 N N . ALA A 1 335 ? 21.38218 -33.65385 -1.78393 1.000 40.58054 370 ALA A N 1
ATOM 2613 C CA . ALA A 1 335 ? 20.72467 -33.24041 -3.02199 1.000 46.71196 370 ALA A CA 1
ATOM 2614 C C . ALA A 1 335 ? 20.79586 -31.72445 -3.12726 1.000 41.28104 370 ALA A C 1
ATOM 2615 O O . ALA A 1 335 ? 20.66197 -31.01385 -2.12254 1.000 41.66845 370 ALA A O 1
ATOM 2617 N N . VAL A 1 336 ? 20.97456 -31.23757 -4.35032 1.000 43.04118 371 VAL A N 1
ATOM 2618 C CA . VAL A 1 336 ? 20.82042 -29.82167 -4.68809 1.000 36.30248 371 VAL A CA 1
ATOM 2619 C C . VAL A 1 336 ? 19.82511 -29.73079 -5.83587 1.000 35.72598 371 VAL A C 1
ATOM 2620 O O . VAL A 1 336 ? 19.99026 -30.41230 -6.84517 1.000 40.13267 371 VAL A O 1
ATOM 2624 N N . ARG A 1 337 ? 18.80391 -28.88406 -5.70821 1.000 36.33649 372 ARG A N 1
ATOM 2625 C CA . ARG A 1 337 ? 17.86841 -28.85529 -6.81267 1.000 37.73493 372 ARG A CA 1
ATOM 2626 C C . ARG A 1 337 ? 17.28093 -27.46674 -6.98949 1.000 31.25354 372 ARG A C 1
ATOM 2627 O O . ARG A 1 337 ? 17.35712 -26.60780 -6.09818 1.000 32.22026 372 ARG A O 1
ATOM 2635 N N . GLY A 1 338 ? 16.73516 -27.24599 -8.17335 1.000 31.40540 373 GLY A N 1
ATOM 2636 C CA . GLY A 1 338 ? 16.16116 -25.95035 -8.46544 1.000 32.02247 373 GLY A CA 1
ATOM 2637 C C . GLY A 1 338 ? 16.32080 -25.55673 -9.91806 1.000 36.39612 373 GLY A C 1
ATOM 2638 O O . GLY A 1 338 ? 16.95654 -26.24724 -10.72051 1.000 32.77125 373 GLY A O 1
ATOM 2639 N N . LYS A 1 339 ? 15.69123 -24.41010 -10.24692 1.000 32.60656 374 LYS A N 1
ATOM 2640 C CA . LYS A 1 339 ? 15.86519 -23.73522 -11.52677 1.000 31.86535 374 LYS A CA 1
ATOM 2641 C C . LYS A 1 339 ? 15.95370 -22.24190 -11.23457 1.000 34.91117 374 LYS A C 1
ATOM 2642 O O . LYS A 1 339 ? 15.26847 -21.74411 -10.34089 1.000 31.28995 374 LYS A O 1
ATOM 2648 N N . GLY A 1 340 ? 16.79316 -21.53395 -11.99131 1.000 37.24770 375 GLY A N 1
ATOM 2649 C CA . GLY A 1 340 ? 16.94141 -20.12243 -11.71700 1.000 34.22946 375 GLY A CA 1
ATOM 2650 C C . GLY A 1 340 ? 17.30207 -19.91003 -10.25923 1.000 36.68763 375 GLY A C 1
ATOM 2651 O O . GLY A 1 340 ? 18.17106 -20.60596 -9.70925 1.000 34.59507 375 GLY A O 1
ATOM 2652 N N . LEU A 1 341 ? 16.64624 -18.94019 -9.60859 1.000 33.36984 376 LEU A N 1
ATOM 2653 C CA . LEU A 1 341 ? 16.93683 -18.63355 -8.21306 1.000 35.02753 376 LEU A CA 1
ATOM 2654 C C . LEU A 1 341 ? 15.88241 -19.21184 -7.27459 1.000 33.38020 376 LEU A C 1
ATOM 2655 O O . LEU A 1 341 ? 15.64390 -18.67510 -6.18901 1.000 35.83971 376 LEU A O 1
ATOM 2660 N N . LEU A 1 342 ? 15.25360 -20.33718 -7.66414 1.000 30.61481 377 LEU A N 1
ATOM 2661 C CA . LEU A 1 342 ? 14.40355 -21.12504 -6.77197 1.000 30.67345 377 LEU A CA 1
ATOM 2662 C C . LEU A 1 342 ? 15.14892 -22.44151 -6.55483 1.000 32.72667 377 LEU A C 1
ATOM 2663 O O . LEU A 1 342 ? 15.11934 -23.31271 -7.41585 1.000 32.90865 377 LEU A O 1
ATOM 2668 N N . ASN A 1 343 ? 15.81494 -22.58455 -5.41046 1.000 30.74767 378 ASN A N 1
ATOM 2669 C CA . ASN A 1 343 ? 16.65457 -23.74931 -5.16680 1.000 31.34447 378 ASN A CA 1
ATOM 2670 C C . ASN A 1 343 ? 16.45262 -24.25755 -3.74835 1.000 35.54741 378 ASN A C 1
ATOM 2671 O O . ASN A 1 343 ? 15.88107 -23.56992 -2.89914 1.000 33.44865 378 ASN A O 1
ATOM 2676 N N . ALA A 1 344 ? 16.95499 -25.47284 -3.49337 1.000 38.09063 379 ALA A N 1
ATOM 2677 C CA . ALA A 1 344 ? 16.89879 -26.09604 -2.17241 1.000 37.07319 379 ALA A CA 1
ATOM 2678 C C . ALA A 1 344 ? 18.05645 -27.07826 -2.02134 1.000 34.96781 379 ALA A C 1
ATOM 2679 O O . ALA A 1 344 ? 18.50525 -27.67448 -2.98998 1.000 37.73718 379 ALA A O 1
ATOM 2681 N N . ILE A 1 345 ? 18.51190 -27.26152 -0.80364 1.000 33.61238 380 ILE A N 1
ATOM 2682 C CA . ILE A 1 345 ? 19.39548 -28.37485 -0.49392 1.000 38.96987 380 ILE A CA 1
ATOM 2683 C C . ILE A 1 345 ? 18.64052 -29.33935 0.40947 1.000 38.17072 380 ILE A C 1
ATOM 2684 O O . ILE A 1 345 ? 17.69082 -28.96179 1.10867 1.000 39.45987 380 ILE A O 1
ATOM 2689 N N . VAL A 1 346 ? 19.03180 -30.60499 0.33956 1.000 41.58778 381 VAL A N 1
ATOM 2690 C CA . VAL A 1 346 ? 18.57510 -31.62643 1.26181 1.000 42.05011 381 VAL A CA 1
ATOM 2691 C C . VAL A 1 346 ? 19.76181 -32.00421 2.13996 1.000 43.03016 381 VAL A C 1
ATOM 2692 O O . VAL A 1 346 ? 20.88514 -32.15002 1.64444 1.000 42.70841 381 VAL A O 1
ATOM 2696 N N . ILE A 1 347 ? 19.50129 -32.09325 3.43816 1.000 42.89599 382 ILE A N 1
ATOM 2697 C CA . ILE A 1 347 ? 20.43169 -32.37177 4.53280 1.000 45.77868 382 ILE A CA 1
ATOM 2698 C C . ILE A 1 347 ? 20.33027 -33.80840 5.00528 1.000 46.35989 382 ILE A C 1
ATOM 2699 O O . ILE A 1 347 ? 19.26929 -34.41351 4.97698 1.000 49.86779 382 ILE A O 1
ATOM 2704 N N . LYS A 1 348 ? 21.45814 -34.38157 5.43649 1.000 49.08001 383 LYS A N 1
ATOM 2705 C CA . LYS A 1 348 ? 21.39314 -35.70565 6.04698 1.000 52.46047 383 LYS A CA 1
ATOM 2706 C C . LYS A 1 348 ? 20.98365 -35.53136 7.51041 1.000 60.63617 383 LYS A C 1
ATOM 2707 O O . LYS A 1 348 ? 21.80680 -35.50557 8.42670 1.000 63.38972 383 LYS A O 1
ATOM 2713 N N . GLU A 1 349 ? 19.67799 -35.38933 7.72167 1.000 57.51358 384 GLU A N 1
ATOM 2714 C CA . GLU A 1 349 ? 19.12443 -35.24265 9.06339 1.000 66.91060 384 GLU A CA 1
ATOM 2715 C C . GLU A 1 349 ? 19.49127 -36.41020 9.96270 1.000 75.04876 384 GLU A C 1
ATOM 2716 O O . GLU A 1 349 ? 19.45464 -37.57255 9.54944 1.000 77.12508 384 GLU A O 1
ATOM 2722 N N . THR A 1 350 ? 19.82311 -36.08708 11.20927 1.000 71.62718 385 THR A N 1
ATOM 2723 C CA . THR A 1 350 ? 20.16937 -37.05839 12.23063 1.000 78.36288 385 THR A CA 1
ATOM 2724 C C . THR A 1 350 ? 19.22132 -36.90297 13.41809 1.000 78.90156 385 THR A C 1
ATOM 2725 O O . THR A 1 350 ? 18.23199 -36.16636 13.35978 1.000 82.44506 385 THR A O 1
ATOM 2729 N N . LYS A 1 351 ? 19.54166 -37.61673 14.50131 1.000 92.77013 386 LYS A N 1
ATOM 2730 C CA . LYS A 1 351 ? 18.80072 -37.47153 15.75071 1.000 99.54956 386 LYS A CA 1
ATOM 2731 C C . LYS A 1 351 ? 18.83952 -36.03226 16.24404 1.000 100.77169 386 LYS A C 1
ATOM 2732 O O . LYS A 1 351 ? 17.82611 -35.49719 16.71141 1.000 94.30200 386 LYS A O 1
ATOM 2738 N N . ASP A 1 352 ? 19.99784 -35.38270 16.12219 1.000 103.81922 387 ASP A N 1
ATOM 2739 C CA . ASP A 1 352 ? 20.23551 -34.07590 16.71698 1.000 103.62083 387 ASP A CA 1
ATOM 2740 C C . ASP A 1 352 ? 20.33499 -32.94397 15.71117 1.000 93.83974 387 ASP A C 1
ATOM 2741 O O . ASP A 1 352 ? 20.02725 -31.80265 16.06053 1.000 96.32866 387 ASP A O 1
ATOM 2746 N N . TRP A 1 353 ? 20.76877 -33.21348 14.48504 1.000 73.18564 388 TRP A N 1
ATOM 2747 C CA . TRP A 1 353 ? 21.05935 -32.15643 13.53098 1.000 62.12957 388 TRP A CA 1
ATOM 2748 C C . TRP A 1 353 ? 19.98993 -32.11088 12.45269 1.000 61.62189 388 TRP A C 1
ATOM 2749 O O . TRP A 1 353 ? 19.71015 -33.12629 11.80836 1.000 64.35591 388 TRP A O 1
ATOM 2760 N N . ASP A 1 354 ? 19.42182 -30.92896 12.23598 1.000 55.48464 389 ASP A N 1
ATOM 2761 C CA . ASP A 1 354 ? 18.28072 -30.80041 11.34600 1.000 54.03372 389 ASP A CA 1
ATOM 2762 C C . ASP A 1 354 ? 18.31082 -29.45065 10.64407 1.000 47.99308 389 ASP A C 1
ATOM 2763 O O . ASP A 1 354 ? 19.12660 -28.57668 10.93478 1.000 48.80957 389 ASP A O 1
ATOM 2768 N N . ALA A 1 355 ? 17.35796 -29.28684 9.73740 1.000 49.07537 390 ALA A N 1
ATOM 2769 C CA . ALA A 1 355 ? 17.23176 -28.07973 8.94242 1.000 41.90549 390 ALA A CA 1
ATOM 2770 C C . ALA A 1 355 ? 17.02000 -26.84474 9.81478 1.000 42.36050 390 ALA A C 1
ATOM 2771 O O . ALA A 1 355 ? 17.56330 -25.76702 9.51978 1.000 39.94994 390 ALA A O 1
ATOM 2773 N N . TRP A 1 356 ? 16.25798 -26.98631 10.89945 1.000 43.88062 391 TRP A N 1
ATOM 2774 C CA . TRP A 1 356 ? 16.02843 -25.86387 11.79851 1.000 43.25619 391 TRP A CA 1
ATOM 2775 C C . TRP A 1 356 ? 17.33710 -25.37315 12.41191 1.000 42.90748 391 TRP A C 1
ATOM 2776 O O . TRP A 1 356 ? 17.59650 -24.16753 12.45489 1.000 43.98015 391 TRP A O 1
ATOM 2787 N N . LYS A 1 357 ? 18.17619 -26.29952 12.89932 1.000 45.68545 392 LYS A N 1
ATOM 2788 C CA . LYS A 1 357 ? 19.45624 -25.90575 13.48635 1.000 44.45022 392 LYS A CA 1
ATOM 2789 C C . LYS A 1 357 ? 20.37455 -25.25769 12.45542 1.000 43.88364 392 LYS A C 1
ATOM 2790 O O . LYS A 1 357 ? 21.06678 -24.27443 12.75450 1.000 45.80200 392 LYS A O 1
ATOM 2796 N N . VAL A 1 358 ? 20.38806 -25.77709 11.22781 1.000 42.08326 393 VAL A N 1
ATOM 2797 C CA . VAL A 1 358 ? 21.20424 -25.12641 10.21348 1.000 42.37956 393 VAL A CA 1
ATOM 2798 C C . VAL A 1 358 ? 20.72165 -23.70335 9.99854 1.000 42.22605 393 VAL A C 1
ATOM 2799 O O . VAL A 1 358 ? 21.52028 -22.76914 9.92206 1.000 42.86920 393 VAL A O 1
ATOM 2803 N N . CYS A 1 359 ? 19.38771 -23.49788 9.93971 1.000 42.20592 394 CYS A N 1
ATOM 2804 C CA . CYS A 1 359 ? 18.92295 -22.15685 9.66093 1.000 41.27598 394 CYS A CA 1
ATOM 2805 C C . CYS A 1 359 ? 19.15665 -21.21552 10.82892 1.000 41.92905 394 CYS A C 1
ATOM 2806 O O . CYS A 1 359 ? 19.33277 -20.01976 10.60593 1.000 45.32692 394 CYS A O 1
ATOM 2809 N N . LEU A 1 360 ? 19.11579 -21.71214 12.06646 1.000 42.18011 395 LEU A N 1
ATOM 2810 C CA . LEU A 1 360 ? 19.50212 -20.86542 13.18908 1.000 46.22244 395 LEU A CA 1
ATOM 2811 C C . LEU A 1 360 ? 20.93247 -20.38321 13.01819 1.000 43.88065 395 LEU A C 1
ATOM 2812 O O . LEU A 1 360 ? 21.23776 -19.19344 13.20940 1.000 44.41341 395 LEU A O 1
ATOM 2817 N N . ARG A 1 361 ? 21.81020 -21.27979 12.58552 1.000 44.10195 396 ARG A N 1
ATOM 2818 C CA . ARG A 1 361 ? 23.22146 -20.88701 12.51835 1.000 45.07203 396 ARG A CA 1
ATOM 2819 C C . ARG A 1 361 ? 23.47726 -20.03033 11.29392 1.000 46.19150 396 ARG A C 1
ATOM 2820 O O . ARG A 1 361 ? 24.29206 -19.11332 11.34387 1.000 46.88032 396 ARG A O 1
ATOM 2828 N N . LEU A 1 362 ? 22.73606 -20.27477 10.20150 1.000 44.25150 397 LEU A N 1
ATOM 2829 C CA . LEU A 1 362 ? 22.82096 -19.37452 9.06163 1.000 44.24480 397 LEU A CA 1
ATOM 2830 C C . LEU A 1 362 ? 22.46970 -17.96128 9.48794 1.000 44.49208 397 LEU A C 1
ATOM 2831 O O . LEU A 1 362 ? 23.09897 -16.98723 9.04682 1.000 45.09787 397 LEU A O 1
ATOM 2836 N N . ARG A 1 363 ? 21.42587 -17.82854 10.32745 1.000 44.05104 398 ARG A N 1
ATOM 2837 C CA . ARG A 1 363 ? 21.04377 -16.52288 10.82827 1.000 44.31619 398 ARG A CA 1
ATOM 2838 C C . ARG A 1 363 ? 22.18568 -15.91230 11.64445 1.000 45.49335 398 ARG A C 1
ATOM 2839 O O . ARG A 1 363 ? 22.51679 -14.73230 11.48722 1.000 46.06458 398 ARG A O 1
ATOM 2847 N N . ASP A 1 364 ? 22.80003 -16.71264 12.51313 1.000 45.90400 399 ASP A N 1
ATOM 2848 C CA . ASP A 1 364 ? 23.94657 -16.22583 13.28623 1.000 47.05538 399 ASP A CA 1
ATOM 2849 C C . ASP A 1 364 ? 25.03116 -15.66761 12.37016 1.000 49.51460 399 ASP A C 1
ATOM 2850 O O . ASP A 1 364 ? 25.66889 -14.64945 12.69695 1.000 48.69913 399 ASP A O 1
ATOM 2855 N N . ASN A 1 365 ? 25.26008 -16.32595 11.21994 1.000 47.33918 400 ASN A N 1
ATOM 2856 C CA . ASN A 1 365 ? 26.28090 -15.89386 10.26565 1.000 47.96385 400 ASN A CA 1
ATOM 2857 C C . ASN A 1 365 ? 25.79281 -14.92470 9.20380 1.000 47.83648 400 ASN A C 1
ATOM 2858 O O . ASN A 1 365 ? 26.52417 -14.68828 8.23501 1.000 53.43977 400 ASN A O 1
ATOM 2863 N N . GLY A 1 366 ? 24.62846 -14.30893 9.38013 1.000 47.13952 401 GLY A N 1
ATOM 2864 C CA . GLY A 1 366 ? 24.22580 -13.24751 8.47977 1.000 47.04759 401 GLY A CA 1
ATOM 2865 C C . GLY A 1 366 ? 23.37078 -13.64393 7.29175 1.000 46.03534 401 GLY A C 1
ATOM 2866 O O . GLY A 1 366 ? 23.27536 -12.85864 6.34556 1.000 46.10794 401 GLY A O 1
ATOM 2867 N N . LEU A 1 367 ? 22.74840 -14.82173 7.29880 1.000 45.17201 402 LEU A N 1
ATOM 2868 C CA . LEU A 1 367 ? 21.90370 -15.22962 6.17673 1.000 44.21615 402 LEU A CA 1
ATOM 2869 C C . LEU A 1 367 ? 20.59046 -15.80897 6.69256 1.000 43.22540 402 LEU A C 1
ATOM 2870 O O . LEU A 1 367 ? 20.60508 -16.66752 7.58454 1.000 43.16446 402 LEU A O 1
ATOM 2875 N N . LEU A 1 368 ? 19.46838 -15.36732 6.10025 1.000 42.48202 403 LEU A N 1
ATOM 2876 C CA . LEU A 1 368 ? 18.12187 -15.79070 6.49277 1.000 41.53367 403 LEU A CA 1
ATOM 2877 C C . LEU A 1 368 ? 17.51922 -16.75665 5.46473 1.000 40.63242 403 LEU A C 1
ATOM 2878 O O . LEU A 1 368 ? 17.35213 -16.40907 4.28602 1.000 40.39004 403 LEU A O 1
ATOM 2883 N N . ALA A 1 369 ? 17.21528 -17.96661 5.91324 1.000 40.20110 404 ALA A N 1
ATOM 2884 C CA . ALA A 1 369 ? 16.63076 -18.99840 5.06135 1.000 39.39090 404 ALA A CA 1
ATOM 2885 C C . ALA A 1 369 ? 15.63446 -19.79452 5.88941 1.000 42.64636 404 ALA A C 1
ATOM 2886 O O . ALA A 1 369 ? 15.67876 -19.79453 7.12295 1.000 46.91229 404 ALA A O 1
ATOM 2888 N N . LYS A 1 370 ? 14.73496 -20.49565 5.20393 1.000 40.88783 405 LYS A N 1
ATOM 2889 C CA . LYS A 1 370 ? 13.70805 -21.18607 5.95423 1.000 38.78432 405 LYS A CA 1
ATOM 2890 C C . LYS A 1 370 ? 13.75634 -22.67960 5.69442 1.000 37.97324 405 LYS A C 1
ATOM 2891 O O . LYS A 1 370 ? 13.87698 -23.10114 4.53631 1.000 41.68389 405 LYS A O 1
ATOM 2897 N N . PRO A 1 371 ? 13.64562 -23.49985 6.73532 1.000 40.15593 406 PRO A N 1
ATOM 2898 C CA . PRO A 1 371 ? 13.56946 -24.94568 6.53951 1.000 46.89626 406 PRO A CA 1
ATOM 2899 C C . PRO A 1 371 ? 12.17195 -25.38559 6.14734 1.000 49.18510 406 PRO A C 1
ATOM 2900 O O . PRO A 1 371 ? 11.14735 -24.77554 6.49295 1.000 39.77040 406 PRO A O 1
ATOM 2904 N N . THR A 1 372 ? 12.14476 -26.50461 5.45238 1.000 47.59744 407 THR A N 1
ATOM 2905 C CA . THR A 1 372 ? 10.94644 -27.30818 5.47418 1.000 52.25378 407 THR A CA 1
ATOM 2906 C C . THR A 1 372 ? 11.31637 -28.79331 5.57510 1.000 51.83543 407 THR A C 1
ATOM 2907 O O . THR A 1 372 ? 12.45085 -29.19207 5.29118 1.000 60.18276 407 THR A O 1
ATOM 2911 N N . HIS A 1 373 ? 10.37899 -29.58327 6.09681 1.000 64.13918 408 HIS A N 1
ATOM 2912 C CA . HIS A 1 373 ? 10.47936 -31.03558 6.23378 1.000 63.76205 408 HIS A CA 1
ATOM 2913 C C . HIS A 1 373 ? 11.53547 -31.53885 7.20840 1.000 64.56758 408 HIS A C 1
ATOM 2914 O O . HIS A 1 373 ? 11.57754 -32.74115 7.48818 1.000 72.98644 408 HIS A O 1
ATOM 2921 N N . GLY A 1 374 ? 12.38354 -30.66312 7.73881 1.000 53.03045 409 GLY A N 1
ATOM 2922 C CA . GLY A 1 374 ? 13.41946 -31.08250 8.66868 1.000 49.90509 409 GLY A CA 1
ATOM 2923 C C . GLY A 1 374 ? 14.72867 -31.44287 8.02493 1.000 50.21569 409 GLY A C 1
ATOM 2924 O O . GLY A 1 374 ? 15.76849 -31.43939 8.69971 1.000 53.47072 409 GLY A O 1
ATOM 2925 N N . ASP A 1 375 ? 14.71147 -31.75319 6.73976 1.000 47.51586 410 ASP A N 1
ATOM 2926 C CA . ASP A 1 375 ? 15.93230 -31.95625 5.99800 1.000 48.63673 410 ASP A CA 1
ATOM 2927 C C . ASP A 1 375 ? 16.00858 -31.09703 4.74657 1.000 44.39328 410 ASP A C 1
ATOM 2928 O O . ASP A 1 375 ? 16.96080 -31.23750 3.99209 1.000 42.29338 410 ASP A O 1
ATOM 2933 N N . ILE A 1 376 ? 15.06032 -30.17571 4.51504 1.000 46.88104 411 ILE A N 1
ATOM 2934 C CA . ILE A 1 376 ? 15.08285 -29.34396 3.31078 1.000 43.74847 411 ILE A CA 1
ATOM 2935 C C . ILE A 1 376 ? 15.23422 -27.87356 3.68007 1.000 43.38541 411 ILE A C 1
ATOM 2936 O O . ILE A 1 376 ? 14.48701 -27.35729 4.51471 1.000 48.49080 411 ILE A O 1
ATOM 2941 N N . ILE A 1 377 ? 16.18026 -27.20164 3.02785 1.000 41.46288 412 ILE A N 1
ATOM 2942 C CA . ILE A 1 377 ? 16.37942 -25.77220 3.19215 1.000 43.02413 412 ILE A CA 1
ATOM 2943 C C . ILE A 1 377 ? 16.26928 -25.08023 1.83699 1.000 45.04957 412 ILE A C 1
ATOM 2944 O O . ILE A 1 377 ? 17.01656 -25.39706 0.90090 1.000 43.30025 412 ILE A O 1
ATOM 2949 N N . ARG A 1 378 ? 15.34041 -24.12320 1.75791 1.000 38.72105 413 ARG A N 1
ATOM 2950 C CA . ARG A 1 378 ? 15.16983 -23.25015 0.60851 1.000 41.55364 413 ARG A CA 1
ATOM 2951 C C . ARG A 1 378 ? 16.25117 -22.17968 0.51044 1.000 44.03613 413 ARG A C 1
ATOM 2952 O O . ARG A 1 378 ? 16.62470 -21.53946 1.50353 1.000 42.78479 413 ARG A O 1
ATOM 2960 N N . PHE A 1 379 ? 16.74195 -21.97105 -0.70741 1.000 37.93656 414 PHE A N 1
ATOM 2961 C CA . PHE A 1 379 ? 17.66926 -20.88149 -1.00635 1.000 38.73273 414 PHE A CA 1
ATOM 2962 C C . PHE A 1 379 ? 17.11552 -20.13008 -2.19860 1.000 44.06074 414 PHE A C 1
ATOM 2963 O O . PHE A 1 379 ? 17.21256 -20.61268 -3.33187 1.000 41.48164 414 PHE A O 1
ATOM 2971 N N . ALA A 1 380 ? 16.57465 -18.93772 -1.94033 1.000 38.33963 415 ALA A N 1
ATOM 2972 C CA . ALA A 1 380 ? 15.86695 -18.15412 -2.95543 1.000 37.97001 415 ALA A CA 1
ATOM 2973 C C . ALA A 1 380 ? 16.05600 -16.66984 -2.66493 1.000 38.51957 415 ALA A C 1
ATOM 2974 O O . ALA A 1 380 ? 15.16543 -16.02199 -2.11022 1.000 40.06714 415 ALA A O 1
ATOM 2976 N N . PRO A 1 381 ? 17.19357 -16.08521 -3.06134 1.000 41.75559 416 PRO A N 1
ATOM 2977 C CA . PRO A 1 381 ? 17.43541 -14.64144 -2.77454 1.000 40.09891 416 PRO A CA 1
ATOM 2978 C C . PRO A 1 381 ? 16.75220 -13.75940 -3.80741 1.000 39.84906 416 PRO A C 1
ATOM 2979 O O . PRO A 1 381 ? 16.37141 -14.22829 -4.89153 1.000 39.36900 416 PRO A O 1
ATOM 2983 N N . PRO A 1 382 ? 16.59385 -12.45711 -3.53540 1.000 43.41458 417 PRO A N 1
ATOM 2984 C CA . PRO A 1 382 ? 15.98989 -11.58301 -4.54919 1.000 40.06305 417 PRO A CA 1
ATOM 2985 C C . PRO A 1 382 ? 16.82222 -11.54603 -5.83527 1.000 40.64527 417 PRO A C 1
ATOM 2986 O O . PRO A 1 382 ? 18.04655 -11.70645 -5.82064 1.000 41.49022 417 PRO A O 1
ATOM 2990 N N . LEU A 1 383 ? 16.11583 -11.40469 -6.96479 1.000 40.58497 418 LEU A N 1
ATOM 2991 C CA . LEU A 1 383 ? 16.68572 -11.56580 -8.29950 1.000 40.54494 418 LEU A CA 1
ATOM 2992 C C . LEU A 1 383 ? 17.55903 -10.38965 -8.70860 1.000 41.87080 418 LEU A C 1
ATOM 2993 O O . LEU A 1 383 ? 18.24379 -10.47663 -9.73425 1.000 43.70044 418 LEU A O 1
ATOM 2998 N N . VAL A 1 384 ? 17.53280 -9.29924 -7.93314 1.000 43.05631 419 VAL A N 1
ATOM 2999 C CA . VAL A 1 384 ? 18.44154 -8.16803 -8.12825 1.000 45.67829 419 VAL A CA 1
ATOM 3000 C C . VAL A 1 384 ? 19.81616 -8.41802 -7.53868 1.000 48.69246 419 VAL A C 1
ATOM 3001 O O . VAL A 1 384 ? 20.71201 -7.55967 -7.67617 1.000 46.57779 419 VAL A O 1
ATOM 3005 N N . ILE A 1 385 ? 20.03763 -9.58915 -6.93303 1.000 43.90636 420 ILE A N 1
ATOM 3006 C CA . ILE A 1 385 ? 21.33465 -9.87025 -6.33449 1.000 48.30608 420 ILE A CA 1
ATOM 3007 C C . ILE A 1 385 ? 22.38269 -9.91915 -7.44243 1.000 47.63169 420 ILE A C 1
ATOM 3008 O O . ILE A 1 385 ? 22.08876 -10.27839 -8.59205 1.000 45.29362 420 ILE A O 1
ATOM 3013 N N . LYS A 1 386 ? 23.60760 -9.50930 -7.10623 1.000 46.79675 421 LYS A N 1
ATOM 3014 C CA . LYS A 1 386 ? 24.72724 -9.52945 -8.03156 1.000 47.75859 421 LYS A CA 1
ATOM 3015 C C . LYS A 1 386 ? 25.61620 -10.74335 -7.75942 1.000 48.97027 421 LYS A C 1
ATOM 3016 O O . LYS A 1 386 ? 25.57475 -11.34808 -6.68398 1.000 47.55865 421 LYS A O 1
ATOM 3022 N N . GLU A 1 387 ? 26.50213 -11.05814 -8.71928 1.000 48.59380 422 GLU A N 1
ATOM 3023 C CA . GLU A 1 387 ? 27.36497 -12.21412 -8.53219 1.000 48.79883 422 GLU A CA 1
ATOM 3024 C C . GLU A 1 387 ? 28.25618 -12.06936 -7.30361 1.000 49.51742 422 GLU A C 1
ATOM 3025 O O . GLU A 1 387 ? 28.42481 -13.02046 -6.53408 1.000 49.20428 422 GLU A O 1
ATOM 3031 N N . ASP A 1 388 ? 28.86731 -10.89545 -7.11873 1.000 52.71891 423 ASP A N 1
ATOM 3032 C CA . ASP A 1 388 ? 29.72489 -10.69682 -5.95301 1.000 54.14117 423 ASP A CA 1
ATOM 3033 C C . ASP A 1 388 ? 28.96752 -10.94959 -4.65187 1.000 51.73339 423 ASP A C 1
ATOM 3034 O O . ASP A 1 388 ? 29.45917 -11.66071 -3.76177 1.000 50.55279 423 ASP A O 1
ATOM 3039 N N . GLU A 1 389 ? 27.76256 -10.37141 -4.53583 1.000 51.92541 424 GLU A N 1
ATOM 3040 C CA . GLU A 1 389 ? 26.88645 -10.60572 -3.38647 1.000 52.66795 424 GLU A CA 1
ATOM 3041 C C . GLU A 1 389 ? 26.50638 -12.08270 -3.27049 1.000 49.66755 424 GLU A C 1
ATOM 3042 O O . GLU A 1 389 ? 26.58951 -12.68117 -2.18553 1.000 47.76661 424 GLU A O 1
ATOM 3048 N N . LEU A 1 390 ? 26.17607 -12.70688 -4.40274 1.000 47.40771 425 LEU A N 1
ATOM 3049 C CA . LEU A 1 390 ? 25.85485 -14.12619 -4.39311 1.000 46.69332 425 LEU A CA 1
ATOM 3050 C C . LEU A 1 390 ? 27.00692 -14.95355 -3.84149 1.000 49.15220 425 LEU A C 1
ATOM 3051 O O . LEU A 1 390 ? 26.80636 -15.83787 -2.99712 1.000 46.71953 425 LEU A O 1
ATOM 3056 N N . ARG A 1 391 ? 28.23490 -14.65640 -4.27334 1.000 48.30614 426 ARG A N 1
ATOM 3057 C CA . ARG A 1 391 ? 29.36389 -15.46207 -3.84287 1.000 51.68030 426 ARG A CA 1
ATOM 3058 C C . ARG A 1 391 ? 29.65572 -15.28336 -2.35279 1.000 49.21749 426 ARG A C 1
ATOM 3059 O O . ARG A 1 391 ? 29.96904 -16.26247 -1.66529 1.000 49.12225 426 ARG A O 1
ATOM 3067 N N . GLU A 1 392 ? 29.47591 -14.06969 -1.82562 1.000 51.82049 427 GLU A N 1
ATOM 3068 C CA . GLU A 1 392 ? 29.58492 -13.85496 -0.37720 1.000 51.05118 427 GLU A CA 1
ATOM 3069 C C . GLU A 1 392 ? 28.54332 -14.66222 0.38671 1.000 55.86489 427 GLU A C 1
ATOM 3070 O O . GLU A 1 392 ? 28.85930 -15.28325 1.41312 1.000 51.21370 427 GLU A O 1
ATOM 3076 N N . SER A 1 393 ? 27.29239 -14.67183 -0.10689 1.000 52.00325 428 SER A N 1
ATOM 3077 C CA . SER A 1 393 ? 26.26152 -15.52232 0.48823 1.000 50.17565 428 SER A CA 1
ATOM 3078 C C . SER A 1 393 ? 26.64993 -16.98926 0.48719 1.000 46.35345 428 SER A C 1
ATOM 3079 O O . SER A 1 393 ? 26.44787 -17.68517 1.48818 1.000 46.05999 428 SER A O 1
ATOM 3082 N N . ILE A 1 394 ? 27.16420 -17.49385 -0.63539 1.000 46.51853 429 ILE A N 1
ATOM 3083 C CA . ILE A 1 394 ? 27.55272 -18.90016 -0.67549 1.000 50.43960 429 ILE A CA 1
ATOM 3084 C C . ILE A 1 394 ? 28.61673 -19.19390 0.37446 1.000 49.88681 429 ILE A C 1
ATOM 3085 O O . ILE A 1 394 ? 28.60997 -20.25836 1.01944 1.000 47.12247 429 ILE A O 1
ATOM 3090 N N . GLU A 1 395 ? 29.56026 -18.26206 0.54849 1.000 48.20797 430 GLU A N 1
ATOM 3091 C CA . GLU A 1 395 ? 30.56235 -18.41742 1.57870 1.000 51.47797 430 GLU A CA 1
ATOM 3092 C C . GLU A 1 395 ? 29.93910 -18.49233 2.98010 1.000 51.31194 430 GLU A C 1
ATOM 3093 O O . GLU A 1 395 ? 30.35040 -19.32931 3.79705 1.000 48.76723 430 GLU A O 1
ATOM 3099 N N . ILE A 1 396 ? 28.88934 -17.69759 3.25320 1.000 49.07357 431 ILE A N 1
ATOM 3100 C CA . ILE A 1 396 ? 28.14311 -17.88300 4.50024 1.000 52.31653 431 ILE A CA 1
ATOM 3101 C C . ILE A 1 396 ? 27.53716 -19.28496 4.58378 1.000 48.52401 431 ILE A C 1
ATOM 3102 O O . ILE A 1 396 ? 27.53362 -19.91193 5.64783 1.000 46.73419 431 ILE A O 1
ATOM 3107 N N . ILE A 1 397 ? 26.97935 -19.78654 3.48362 1.000 46.06022 432 ILE A N 1
ATOM 3108 C CA . ILE A 1 397 ? 26.37050 -21.11514 3.52269 1.000 45.28113 432 ILE A CA 1
ATOM 3109 C C . ILE A 1 397 ? 27.43678 -22.18120 3.76636 1.000 47.78939 432 ILE A C 1
ATOM 3110 O O . ILE A 1 397 ? 27.27965 -23.05455 4.62837 1.000 45.65617 432 ILE A O 1
ATOM 3115 N N . ASN A 1 398 ? 28.54513 -22.11031 3.02547 1.000 46.58894 433 ASN A N 1
ATOM 3116 C CA . ASN A 1 398 ? 29.65054 -23.05238 3.24622 1.000 50.15413 433 ASN A CA 1
ATOM 3117 C C . ASN A 1 398 ? 30.13812 -23.00799 4.68638 1.000 47.76791 433 ASN A C 1
ATOM 3118 O O . ASN A 1 398 ? 30.23157 -24.04239 5.36026 1.000 47.96264 433 ASN A O 1
ATOM 3123 N N . LYS A 1 399 ? 30.43250 -21.80139 5.17612 1.000 48.58128 434 LYS A N 1
ATOM 3124 C CA . LYS A 1 399 ? 30.91051 -21.64460 6.54099 1.000 52.27740 434 LYS A CA 1
ATOM 3125 C C . LYS A 1 399 ? 29.95703 -22.30573 7.52551 1.000 51.83524 434 LYS A C 1
ATOM 3126 O O . LYS A 1 399 ? 30.38926 -22.99097 8.45950 1.000 51.46763 434 LYS A O 1
ATOM 3132 N N . THR A 1 400 ? 28.63901 -22.15251 7.30663 1.000 47.25873 435 THR A N 1
ATOM 3133 C CA . THR A 1 400 ? 27.68720 -22.69600 8.25380 1.000 46.64010 435 THR A CA 1
ATOM 3134 C C . THR A 1 400 ? 27.58279 -24.21058 8.14524 1.000 46.24789 435 THR A C 1
ATOM 3135 O O . THR A 1 400 ? 27.59141 -24.91847 9.15696 1.000 46.34188 435 THR A O 1
ATOM 3139 N N . ILE A 1 401 ? 27.39884 -24.71818 6.92682 1.000 45.79868 436 ILE A N 1
ATOM 3140 C CA . ILE A 1 401 ? 27.23907 -26.15857 6.74152 1.000 50.00494 436 ILE A CA 1
ATOM 3141 C C . ILE A 1 401 ? 28.46358 -26.89933 7.26268 1.000 53.69673 436 ILE A C 1
ATOM 3142 O O . ILE A 1 401 ? 28.34795 -27.93471 7.93728 1.000 53.29652 436 ILE A O 1
ATOM 3147 N N . LEU A 1 402 ? 29.64965 -26.37150 6.96366 1.000 54.12681 437 LEU A N 1
ATOM 3148 C CA . LEU A 1 402 ? 30.89591 -27.01152 7.35507 1.000 54.44749 437 LEU A CA 1
ATOM 3149 C C . LEU A 1 402 ? 31.29408 -26.68663 8.78474 1.000 52.10040 437 LEU A C 1
ATOM 3150 O O . LEU A 1 402 ? 32.38561 -27.06625 9.19047 1.000 59.08563 437 LEU A O 1
ATOM 3155 N N . SER A 1 403 ? 30.46397 -25.98474 9.55417 1.000 50.88289 438 SER A N 1
ATOM 3156 C CA . SER A 1 403 ? 30.79961 -25.70099 10.94833 1.000 49.13631 438 SER A CA 1
ATOM 3157 C C . SER A 1 403 ? 30.28152 -26.76379 11.89880 1.000 52.83460 438 SER A C 1
ATOM 3158 O O . SER A 1 403 ? 30.49095 -26.64545 13.11079 1.000 55.59648 438 SER A O 1
ATOM 3161 N N . PHE A 1 404 ? 29.53925 -27.74036 11.38762 1.000 48.08156 439 PHE A N 1
ATOM 3162 C CA . PHE A 1 404 ? 28.85864 -28.73783 12.20416 1.000 51.20496 439 PHE A CA 1
ATOM 3163 C C . PHE A 1 404 ? 29.69362 -30.00341 12.29150 1.000 63.90516 439 PHE A C 1
ATOM 3164 O O . PHE A 1 404 ? 29.36703 -30.94025 13.03342 1.000 69.68365 439 PHE A O 1
ATOM 3173 N N . GLY B 1 1 ? -17.29427 -42.49757 76.94303 1.000 68.78995 36 GLY B N 1
ATOM 3174 C CA . GLY B 1 1 ? -17.57741 -42.18125 75.54745 1.000 71.14079 36 GLY B CA 1
ATOM 3175 C C . GLY B 1 1 ? -16.66010 -42.87796 74.55344 1.000 70.04035 36 GLY B C 1
ATOM 3176 O O . GLY B 1 1 ? -15.73176 -43.59127 74.94662 1.000 70.38548 36 GLY B O 1
ATOM 3177 N N . PRO B 1 2 ? -16.91412 -42.69767 73.25962 1.000 69.40920 37 PRO B N 1
ATOM 3178 C CA . PRO B 1 2 ? -16.02258 -43.27190 72.24496 1.000 61.43753 37 PRO B CA 1
ATOM 3179 C C . PRO B 1 2 ? -14.76037 -42.44419 72.10876 1.000 54.15197 37 PRO B C 1
ATOM 3180 O O . PRO B 1 2 ? -14.79136 -41.22498 72.32169 1.000 55.75930 37 PRO B O 1
ATOM 3184 N N . PRO B 1 3 ? -13.63533 -43.06278 71.74127 1.000 56.18017 38 PRO B N 1
ATOM 3185 C CA . PRO B 1 3 ? -12.41168 -42.28133 71.51880 1.000 49.85146 38 PRO B CA 1
ATOM 3186 C C . PRO B 1 3 ? -12.60780 -41.22420 70.43456 1.000 55.58611 38 PRO B C 1
ATOM 3187 O O . PRO B 1 3 ? -13.31257 -41.44023 69.44550 1.000 54.80171 38 PRO B O 1
ATOM 3191 N N . THR B 1 4 ? -11.99283 -40.06394 70.64909 1.000 46.05036 39 THR B N 1
ATOM 3192 C CA . THR B 1 4 ? -11.90544 -39.02080 69.63978 1.000 49.25244 39 THR B CA 1
ATOM 3193 C C . THR B 1 4 ? -10.82070 -39.37338 68.63431 1.000 45.67383 39 THR B C 1
ATOM 3194 O O . THR B 1 4 ? -10.06438 -40.33904 68.81238 1.000 43.75702 39 THR B O 1
ATOM 3198 N N . SER B 1 5 ? -10.66612 -38.50454 67.62471 1.000 40.07033 40 SER B N 1
ATOM 3199 C CA . SER B 1 5 ? -9.56902 -38.64977 66.66646 1.000 44.31955 40 SER B CA 1
ATOM 3200 C C . SER B 1 5 ? -8.21277 -38.59858 67.36322 1.000 43.43548 40 SER B C 1
ATOM 3201 O O . SER B 1 5 ? -7.34569 -39.44265 67.11241 1.000 41.48322 40 SER B O 1
ATOM 3204 N N . ASP B 1 6 ? -8.01284 -37.62724 68.26535 1.000 44.55472 41 ASP B N 1
ATOM 3205 C CA . ASP B 1 6 ? -6.70327 -37.53001 68.91299 1.000 43.29978 41 ASP B CA 1
ATOM 3206 C C . ASP B 1 6 ? -6.45975 -38.71434 69.83754 1.000 42.86648 41 ASP B C 1
ATOM 3207 O O . ASP B 1 6 ? -5.32661 -39.18869 69.94816 1.000 41.01390 41 ASP B O 1
ATOM 3212 N N . ASP B 1 7 ? -7.51034 -39.20126 70.51672 1.000 44.82409 42 ASP B N 1
ATOM 3213 C CA . ASP B 1 7 ? -7.39835 -40.46459 71.25434 1.000 42.19512 42 ASP B CA 1
ATOM 3214 C C . ASP B 1 7 ? -6.90917 -41.58150 70.35160 1.000 40.61259 42 ASP B C 1
ATOM 3215 O O . ASP B 1 7 ? -6.03815 -42.37765 70.73745 1.000 37.38096 42 ASP B O 1
ATOM 3220 N N . ILE B 1 8 ? -7.47088 -41.66304 69.14265 1.000 37.21413 43 ILE B N 1
ATOM 3221 C CA . ILE B 1 8 ? -7.12667 -42.76513 68.25925 1.000 33.93852 43 ILE B CA 1
ATOM 3222 C C . ILE B 1 8 ? -5.65878 -42.67608 67.85513 1.000 31.32181 43 ILE B C 1
ATOM 3223 O O . ILE B 1 8 ? -4.94237 -43.68592 67.84419 1.000 30.90025 43 ILE B O 1
ATOM 3228 N N . PHE B 1 9 ? -5.17742 -41.46055 67.55973 1.000 33.74124 44 PHE B N 1
ATOM 3229 C CA . PHE B 1 9 ? -3.77359 -41.28989 67.16630 1.000 35.84413 44 PHE B CA 1
ATOM 3230 C C . PHE B 1 9 ? -2.84184 -41.66177 68.29904 1.000 33.09601 44 PHE B C 1
ATOM 3231 O O . PHE B 1 9 ? -1.78280 -42.26072 68.07262 1.000 36.68929 44 PHE B O 1
ATOM 3239 N N . GLU B 1 10 ? -3.19333 -41.25300 69.52089 1.000 35.18227 45 GLU B N 1
ATOM 3240 C CA . GLU B 1 10 ? -2.30608 -41.45030 70.65633 1.000 38.19819 45 GLU B CA 1
ATOM 3241 C C . GLU B 1 10 ? -2.20544 -42.93193 71.00615 1.000 34.93695 45 GLU B C 1
ATOM 3242 O O . GLU B 1 10 ? -1.12579 -43.41463 71.37034 1.000 34.48037 45 GLU B O 1
ATOM 3248 N N . ARG B 1 11 ? -3.31664 -43.67182 70.89663 1.000 32.46889 46 ARG B N 1
ATOM 3249 C CA . ARG B 1 11 ? -3.29179 -45.10067 71.19848 1.000 30.70612 46 ARG B CA 1
ATOM 3250 C C . ARG B 1 11 ? -2.38548 -45.83691 70.22883 1.000 30.10254 46 ARG B C 1
ATOM 3251 O O . ARG B 1 11 ? -1.57703 -46.67499 70.63647 1.000 31.86800 46 ARG B O 1
ATOM 3259 N N . GLU B 1 12 ? -2.52283 -45.56126 68.92548 1.000 28.95122 47 GLU B N 1
ATOM 3260 C CA . GLU B 1 12 ? -1.63509 -46.21585 67.98027 1.000 26.78161 47 GLU B CA 1
ATOM 3261 C C . GLU B 1 12 ? -0.17784 -45.85477 68.23653 1.000 28.06877 47 GLU B C 1
ATOM 3262 O O . GLU B 1 12 ? 0.70918 -46.69868 68.09623 1.000 29.11183 47 GLU B O 1
ATOM 3268 N N . TYR B 1 13 ? 0.10407 -44.60272 68.56866 1.000 27.85491 48 TYR B N 1
ATOM 3269 C CA . TYR B 1 13 ? 1.48859 -44.24350 68.87784 1.000 29.80175 48 TYR B CA 1
ATOM 3270 C C . TYR B 1 13 ? 2.04766 -45.08709 70.02393 1.000 30.12052 48 TYR B C 1
ATOM 3271 O O . TYR B 1 13 ? 3.23501 -45.48534 70.01656 1.000 28.31538 48 TYR B O 1
ATOM 3280 N N . LYS B 1 14 ? 1.19172 -45.41877 70.99936 1.000 28.93756 49 LYS B N 1
ATOM 3281 C CA . LYS B 1 14 ? 1.68272 -46.13266 72.16370 1.000 28.90585 49 LYS B CA 1
ATOM 3282 C C . LYS B 1 14 ? 1.91101 -47.60825 71.85504 1.000 27.88748 49 LYS B C 1
ATOM 3283 O O . LYS B 1 14 ? 2.90553 -48.18754 72.30614 1.000 28.83732 49 LYS B O 1
ATOM 3289 N N . TYR B 1 15 ? 0.99763 -48.25081 71.11046 1.000 26.57715 50 TYR B N 1
ATOM 3290 C CA . TYR B 1 15 ? 0.95767 -49.69011 71.05522 1.000 25.52216 50 TYR B CA 1
ATOM 3291 C C . TYR B 1 15 ? 1.28785 -50.25967 69.69104 1.000 26.36230 50 TYR B C 1
ATOM 3292 O O . TYR B 1 15 ? 1.41089 -51.49094 69.57351 1.000 23.15666 50 TYR B O 1
ATOM 3301 N N . GLY B 1 16 ? 1.45561 -49.41623 68.67758 1.000 24.87947 51 GLY B N 1
ATOM 3302 C CA . GLY B 1 16 ? 1.72261 -49.88385 67.32293 1.000 22.55959 51 GLY B CA 1
ATOM 3303 C C . GLY B 1 16 ? 3.09729 -49.43814 66.86500 1.000 25.85002 51 GLY B C 1
ATOM 3304 O O . GLY B 1 16 ? 3.59064 -48.36824 67.26528 1.000 26.48642 51 GLY B O 1
ATOM 3305 N N . ALA B 1 17 ? 3.68123 -50.22963 65.95269 1.000 23.65431 52 ALA B N 1
ATOM 3306 C CA . ALA B 1 17 ? 4.89200 -49.80258 65.26756 1.000 20.70880 52 ALA B CA 1
ATOM 3307 C C . ALA B 1 17 ? 4.69328 -48.42733 64.64071 1.000 25.69244 52 ALA B C 1
ATOM 3308 O O . ALA B 1 17 ? 3.58610 -48.03972 64.25894 1.000 25.64394 52 ALA B O 1
ATOM 3310 N N . HIS B 1 18 ? 5.79111 -47.71359 64.47942 1.000 22.07626 53 HIS B N 1
ATOM 3311 C CA . HIS B 1 18 ? 5.84298 -46.38623 63.88974 1.000 24.56769 53 HIS B CA 1
ATOM 3312 C C . HIS B 1 18 ? 6.33574 -46.45463 62.44903 1.000 26.00657 53 HIS B C 1
ATOM 3313 O O . HIS B 1 18 ? 7.11367 -45.60816 62.02190 1.000 26.33984 53 HIS B O 1
ATOM 3320 N N . ASN B 1 19 ? 5.80763 -47.39739 61.68555 1.000 23.83994 54 ASN B N 1
ATOM 3321 C CA . ASN B 1 19 ? 6.21264 -47.55817 60.28552 1.000 24.08331 54 ASN B CA 1
ATOM 3322 C C . ASN B 1 19 ? 5.39069 -46.71607 59.32371 1.000 23.99776 54 ASN B C 1
ATOM 3323 O O . ASN B 1 19 ? 5.74244 -46.65032 58.13382 1.000 25.60613 54 ASN B O 1
ATOM 3328 N N . TYR B 1 20 ? 4.39854 -45.95687 59.81327 1.000 24.51528 55 TYR B N 1
ATOM 3329 C CA . TYR B 1 20 ? 3.65534 -45.00982 58.99121 1.000 23.85234 55 TYR B CA 1
ATOM 3330 C C . TYR B 1 20 ? 3.50674 -43.64844 59.66955 1.000 28.65995 55 TYR B C 1
ATOM 3331 O O . TYR B 1 20 ? 3.48832 -43.53853 60.89191 1.000 31.81285 55 TYR B O 1
ATOM 3340 N N . HIS B 1 21 ? 3.31359 -42.61886 58.85659 1.000 27.11732 56 HIS B N 1
ATOM 3341 C CA . HIS B 1 21 ? 2.91544 -41.27967 59.28728 1.000 32.21218 56 HIS B CA 1
ATOM 3342 C C . HIS B 1 21 ? 1.68609 -40.94076 58.47053 1.000 31.06231 56 HIS B C 1
ATOM 3343 O O . HIS B 1 21 ? 1.78457 -40.25465 57.44246 1.000 35.91780 56 HIS B O 1
ATOM 3350 N N . PRO B 1 22 ? 0.52316 -41.46798 58.86294 1.000 34.19602 57 PRO B N 1
ATOM 3351 C CA . PRO B 1 22 ? -0.70488 -41.22755 58.10004 1.000 29.93258 57 PRO B CA 1
ATOM 3352 C C . PRO B 1 22 ? -1.14045 -39.77398 58.17468 1.000 31.96703 57 PRO B C 1
ATOM 3353 O O . PRO B 1 22 ? -0.78115 -39.02780 59.09791 1.000 33.99593 57 PRO B O 1
ATOM 3357 N N . LEU B 1 23 ? -1.92529 -39.37089 57.17098 1.000 33.11183 58 LEU B N 1
ATOM 3358 C CA . LEU B 1 23 ? -2.62259 -38.09933 57.28349 1.000 36.88691 58 LEU B CA 1
ATOM 3359 C C . LEU B 1 23 ? -3.48728 -38.14182 58.53965 1.000 33.50400 58 LEU B C 1
ATOM 3360 O O . LEU B 1 23 ? -4.11767 -39.17279 58.81987 1.000 35.87978 58 LEU B O 1
ATOM 3365 N N . PRO B 1 24 ? -3.46565 -37.08748 59.35381 1.000 38.18773 59 PRO B N 1
ATOM 3366 C CA . PRO B 1 24 ? -4.23668 -37.06695 60.61331 1.000 41.02468 59 PRO B CA 1
ATOM 3367 C C . PRO B 1 24 ? -5.74989 -37.01733 60.43604 1.000 36.50428 59 PRO B C 1
ATOM 3368 O O . PRO B 1 24 ? -6.36669 -35.94392 60.59940 1.000 36.23200 59 PRO B O 1
ATOM 3372 N N . VAL B 1 25 ? -6.37325 -38.16696 60.16555 1.000 36.91193 60 VAL B N 1
ATOM 3373 C CA . VAL B 1 25 ? -7.83683 -38.25894 60.11848 1.000 32.27470 60 VAL B CA 1
ATOM 3374 C C . VAL B 1 25 ? -8.18770 -39.68272 60.54463 1.000 37.11937 60 VAL B C 1
ATOM 3375 O O . VAL B 1 25 ? -7.50452 -40.63607 60.15666 1.000 34.86485 60 VAL B O 1
ATOM 3379 N N . ALA B 1 26 ? -9.21133 -39.83755 61.38319 1.000 36.91924 61 ALA B N 1
ATOM 3380 C CA . ALA B 1 26 ? -9.51452 -41.14541 61.97840 1.000 35.75526 61 ALA B CA 1
ATOM 3381 C C . ALA B 1 26 ? -10.88161 -41.62921 61.48198 1.000 37.14172 61 ALA B C 1
ATOM 3382 O O . ALA B 1 26 ? -11.90647 -41.18350 61.98300 1.000 35.69913 61 ALA B O 1
ATOM 3384 N N . LEU B 1 27 ? -10.89158 -42.57534 60.54528 1.000 34.76607 62 LEU B N 1
ATOM 3385 C CA . LEU B 1 27 ? -12.11234 -43.01239 59.89670 1.000 34.60692 62 LEU B CA 1
ATOM 3386 C C . LEU B 1 27 ? -12.77052 -44.19671 60.59467 1.000 35.89222 62 LEU B C 1
ATOM 3387 O O . LEU B 1 27 ? -12.10073 -45.14399 61.01270 1.000 32.92461 62 LEU B O 1
ATOM 3392 N N . GLU B 1 28 ? -14.09905 -44.17844 60.65876 1.000 33.67824 63 GLU B N 1
ATOM 3393 C CA . GLU B 1 28 ? -14.80485 -45.33825 61.20358 1.000 34.08174 63 GLU B CA 1
ATOM 3394 C C . GLU B 1 28 ? -15.86655 -45.90822 60.27632 1.000 34.79477 63 GLU B C 1
ATOM 3395 O O . GLU B 1 28 ? -16.34783 -47.01153 60.53560 1.000 33.51416 63 GLU B O 1
ATOM 3401 N N . ARG B 1 29 ? -16.16761 -45.25818 59.15495 1.000 34.87578 64 ARG B N 1
ATOM 3402 C CA . ARG B 1 29 ? -17.21945 -45.74180 58.27576 1.000 32.86466 64 ARG B CA 1
ATOM 3403 C C . ARG B 1 29 ? -16.88969 -45.36255 56.85396 1.000 33.80864 64 ARG B C 1
ATOM 3404 O O . ARG B 1 29 ? -16.37925 -44.26491 56.60843 1.000 36.38793 64 ARG B O 1
ATOM 3412 N N . GLY B 1 30 ? -17.18229 -46.26813 55.92352 1.000 36.17730 65 GLY B N 1
ATOM 3413 C CA . GLY B 1 30 ? -16.98437 -45.94092 54.51935 1.000 34.35613 65 GLY B CA 1
ATOM 3414 C C . GLY B 1 30 ? -18.12636 -46.51431 53.71400 1.000 40.10954 65 GLY B C 1
ATOM 3415 O O . GLY B 1 30 ? -18.61191 -47.59375 54.04766 1.000 35.47435 65 GLY B O 1
ATOM 3416 N N . LYS B 1 31 ? -18.57472 -45.83053 52.66166 1.000 38.73415 66 LYS B N 1
ATOM 3417 C CA . LYS B 1 31 ? -19.63780 -46.38717 51.82800 1.000 32.49878 66 LYS B CA 1
ATOM 3418 C C . LYS B 1 31 ? -19.55154 -45.69517 50.48453 1.000 33.22359 66 LYS B C 1
ATOM 3419 O O . LYS B 1 31 ? -19.71289 -44.46539 50.41329 1.000 37.43219 66 LYS B O 1
ATOM 3425 N N . GLY B 1 32 ? -19.31560 -46.46988 49.44182 1.000 34.55756 67 GLY B N 1
ATOM 3426 C CA . GLY B 1 32 ? -19.14665 -45.89516 48.11902 1.000 38.32377 67 GLY B CA 1
ATOM 3427 C C . GLY B 1 32 ? -17.91726 -44.99872 48.05804 1.000 32.31188 67 GLY B C 1
ATOM 3428 O O . GLY B 1 32 ? -16.78719 -45.41096 48.38865 1.000 33.37323 67 GLY B O 1
ATOM 3429 N N . ILE B 1 33 ? -18.15428 -43.74729 47.64243 1.000 36.51898 68 ILE B N 1
ATOM 3430 C CA . ILE B 1 33 ? -17.08643 -42.76998 47.49333 1.000 36.14647 68 ILE B CA 1
ATOM 3431 C C . ILE B 1 33 ? -16.76421 -42.01397 48.76878 1.000 40.01737 68 ILE B C 1
ATOM 3432 O O . ILE B 1 33 ? -15.82691 -41.20554 48.75530 1.000 36.96451 68 ILE B O 1
ATOM 3437 N N . TYR B 1 34 ? -17.46991 -42.27489 49.87822 1.000 35.09504 69 TYR B N 1
ATOM 3438 C CA . TYR B 1 34 ? -17.37235 -41.45647 51.07290 1.000 33.59384 69 TYR B CA 1
ATOM 3439 C C . TYR B 1 34 ? -16.78705 -42.21912 52.25728 1.000 35.50218 69 TYR B C 1
ATOM 3440 O O . TYR B 1 34 ? -17.01772 -43.42084 52.42373 1.000 34.33636 69 TYR B O 1
ATOM 3449 N N . LEU B 1 35 ? -16.08925 -41.45597 53.10461 1.000 36.41607 70 LEU B N 1
ATOM 3450 C CA . LEU B 1 35 ? -15.55198 -41.87312 54.39360 1.000 35.83792 70 LEU B CA 1
ATOM 3451 C C . LEU B 1 35 ? -16.04736 -40.90069 55.46451 1.000 34.89193 70 LEU B C 1
ATOM 3452 O O . LEU B 1 35 ? -16.20246 -39.69400 55.20947 1.000 38.11353 70 LEU B O 1
ATOM 3457 N N . TRP B 1 36 ? -16.27947 -41.42553 56.66491 1.000 36.11381 71 TRP B N 1
ATOM 3458 C CA . TRP B 1 36 ? -16.67643 -40.62726 57.81323 1.000 38.58686 71 TRP B CA 1
ATOM 3459 C C . TRP B 1 36 ? -15.68884 -40.87519 58.93870 1.000 37.08035 71 TRP B C 1
ATOM 3460 O O . TRP B 1 36 ? -15.30937 -42.02595 59.18363 1.000 34.47068 71 TRP B O 1
ATOM 3471 N N . ASP B 1 37 ? -15.29793 -39.80748 59.63490 1.000 37.63678 72 ASP B N 1
ATOM 3472 C CA . ASP B 1 37 ? -14.41350 -39.98261 60.77187 1.000 40.17205 72 ASP B CA 1
ATOM 3473 C C . ASP B 1 37 ? -15.23576 -40.11544 62.05667 1.000 43.42933 72 ASP B C 1
ATOM 3474 O O . ASP B 1 37 ? -16.46787 -40.10431 62.04822 1.000 43.73195 72 ASP B O 1
ATOM 3479 N N . VAL B 1 38 ? -14.54842 -40.25389 63.18958 1.000 40.33709 73 VAL B N 1
ATOM 3480 C CA . VAL B 1 38 ? -15.26683 -40.60974 64.41531 1.000 43.81281 73 VAL B CA 1
ATOM 3481 C C . VAL B 1 38 ? -16.06809 -39.43910 64.94081 1.000 46.58231 73 VAL B C 1
ATOM 3482 O O . VAL B 1 38 ? -16.96665 -39.63061 65.78099 1.000 43.97111 73 VAL B O 1
ATOM 3486 N N . GLU B 1 39 ? -15.77707 -38.22262 64.47344 1.000 44.15260 74 GLU B N 1
ATOM 3487 C CA . GLU B 1 39 ? -16.59053 -37.06367 64.81597 1.000 47.65151 74 GLU B CA 1
ATOM 3488 C C . GLU B 1 39 ? -17.82038 -36.93667 63.92656 1.000 46.37886 74 GLU B C 1
ATOM 3489 O O . GLU B 1 39 ? -18.67615 -36.09459 64.20177 1.000 47.20996 74 GLU B O 1
ATOM 3495 N N . GLY B 1 40 ? -17.93578 -37.76029 62.88652 1.000 44.21258 75 GLY B N 1
ATOM 3496 C CA . GLY B 1 40 ? -19.05123 -37.72641 61.96768 1.000 42.83489 75 GLY B CA 1
ATOM 3497 C C . GLY B 1 40 ? -18.86201 -36.85546 60.74441 1.000 47.34764 75 GLY B C 1
ATOM 3498 O O . GLY B 1 40 ? -19.82060 -36.67124 59.98328 1.000 47.16445 75 GLY B O 1
ATOM 3499 N N . ARG B 1 41 ? -17.67985 -36.28369 60.54939 1.000 42.45863 76 ARG B N 1
ATOM 3500 C CA . ARG B 1 41 ? -17.41077 -35.53191 59.32991 1.000 51.25390 76 ARG B CA 1
ATOM 3501 C C . ARG B 1 41 ? -17.36343 -36.46596 58.12886 1.000 42.22634 76 ARG B C 1
ATOM 3502 O O . ARG B 1 41 ? -16.86245 -37.59289 58.21367 1.000 44.35336 76 ARG B O 1
ATOM 3510 N N . LYS B 1 42 ? -17.83767 -35.96849 56.99020 1.000 44.18409 77 LYS B N 1
ATOM 3511 C CA . LYS B 1 42 ? -17.87852 -36.73202 55.74760 1.000 43.07641 77 LYS B CA 1
ATOM 3512 C C . LYS B 1 42 ? -16.79161 -36.24896 54.78885 1.000 39.99651 77 LYS B C 1
ATOM 3513 O O . LYS B 1 42 ? -16.61759 -35.03615 54.59669 1.000 41.00575 77 LYS B O 1
ATOM 3519 N N . TYR B 1 43 ? -16.13268 -37.19351 54.10529 1.000 36.44730 78 TYR B N 1
ATOM 3520 C CA . TYR B 1 43 ? -15.08118 -36.88219 53.14832 1.000 39.62531 78 TYR B CA 1
ATOM 3521 C C . TYR B 1 43 ? -15.25943 -37.63443 51.83953 1.000 35.25403 78 TYR B C 1
ATOM 3522 O O . TYR B 1 43 ? -15.59685 -38.82243 51.83183 1.000 38.50504 78 TYR B O 1
ATOM 3531 N N . PHE B 1 44 ? -14.92309 -36.96207 50.74253 1.000 36.24834 79 PHE B N 1
ATOM 3532 C CA . PHE B 1 44 ? -14.65187 -37.65543 49.48291 1.000 36.69309 79 PHE B CA 1
ATOM 3533 C C . PHE B 1 44 ? -13.34113 -38.40764 49.60896 1.000 37.26903 79 PHE B C 1
ATOM 3534 O O . PHE B 1 44 ? -12.32763 -37.82473 50.00736 1.000 37.65654 79 PHE B O 1
ATOM 3542 N N . ASP B 1 45 ? -13.34667 -39.69276 49.25771 1.000 35.49938 80 ASP B N 1
ATOM 3543 C CA . ASP B 1 45 ? -12.13245 -40.50875 49.25259 1.000 34.16670 80 ASP B CA 1
ATOM 3544 C C . ASP B 1 45 ? -11.46272 -40.32008 47.90668 1.000 35.14994 80 ASP B C 1
ATOM 3545 O O . ASP B 1 45 ? -12.00709 -40.75675 46.89475 1.000 35.50128 80 ASP B O 1
ATOM 3550 N N . PHE B 1 46 ? -10.32639 -39.62479 47.87406 1.000 31.35286 81 PHE B N 1
ATOM 3551 C CA . PHE B 1 46 ? -9.58524 -39.48710 46.62088 1.000 32.95239 81 PHE B CA 1
ATOM 3552 C C . PHE B 1 46 ? -8.27502 -40.26595 46.67806 1.000 36.04958 81 PHE B C 1
ATOM 3553 O O . PHE B 1 46 ? -7.30030 -39.92893 45.99996 1.000 37.34117 81 PHE B O 1
ATOM 3561 N N . LEU B 1 47 ? -8.25956 -41.31675 47.46458 1.000 31.91471 82 LEU B N 1
ATOM 3562 C CA . LEU B 1 47 ? -7.12108 -42.24742 47.50644 1.000 31.28124 82 LEU B CA 1
ATOM 3563 C C . LEU B 1 47 ? -7.52188 -43.67444 47.17596 1.000 30.89557 82 LEU B C 1
ATOM 3564 O O . LEU B 1 47 ? -6.73482 -44.38793 46.56448 1.000 31.88847 82 LEU B O 1
ATOM 3569 N N . SER B 1 48 ? -8.74110 -44.08936 47.52921 1.000 30.88113 83 SER B N 1
ATOM 3570 C CA . SER B 1 48 ? -9.25740 -45.41387 47.20264 1.000 27.92927 83 SER B CA 1
ATOM 3571 C C . SER B 1 48 ? -8.38713 -46.52482 47.75916 1.000 29.24887 83 SER B C 1
ATOM 3572 O O . SER B 1 48 ? -8.29068 -47.58220 47.14422 1.000 32.64251 83 SER B O 1
ATOM 3575 N N . SER B 1 49 ? -7.81694 -46.30132 48.94666 1.000 29.30199 84 SER B N 1
ATOM 3576 C CA . SER B 1 49 ? -6.97458 -47.30595 49.60913 1.000 31.45595 84 SER B CA 1
ATOM 3577 C C . SER B 1 49 ? -5.89410 -47.82384 48.66713 1.000 34.83363 84 SER B C 1
ATOM 3578 O O . SER B 1 49 ? -5.63377 -49.02797 48.55759 1.000 32.73569 84 SER B O 1
ATOM 3581 N N . TYR B 1 50 ? -5.24896 -46.87569 47.99293 1.000 34.24962 85 TYR B N 1
ATOM 3582 C CA . TYR B 1 50 ? -4.18972 -47.14057 47.01627 1.000 36.47734 85 TYR B CA 1
ATOM 3583 C C . TYR B 1 50 ? -4.67512 -48.08915 45.92279 1.000 36.18171 85 TYR B C 1
ATOM 3584 O O . TYR B 1 50 ? -3.96969 -49.02898 45.53928 1.000 38.43378 85 TYR B O 1
ATOM 3593 N N . SER B 1 51 ? -5.86975 -47.78209 45.40496 1.000 35.07302 86 SER B N 1
ATOM 3594 C CA . SER B 1 51 ? -6.63749 -48.47545 44.35961 1.000 36.77283 86 SER B CA 1
ATOM 3595 C C . SER B 1 51 ? -7.15347 -49.84988 44.76228 1.000 39.84269 86 SER B C 1
ATOM 3596 O O . SER B 1 51 ? -7.26031 -50.73303 43.91384 1.000 43.14544 86 SER B O 1
ATOM 3599 N N . ALA B 1 52 ? -7.46474 -50.08093 46.03545 1.000 29.84333 87 ALA B N 1
ATOM 3600 C CA . ALA B 1 52 ? -8.08887 -51.32906 46.43104 1.000 29.90854 87 ALA B CA 1
ATOM 3601 C C . ALA B 1 52 ? -9.61731 -51.22494 46.56932 1.000 29.63597 87 ALA B C 1
ATOM 3602 O O . ALA B 1 52 ? -10.29564 -52.25754 46.60868 1.000 34.89669 87 ALA B O 1
ATOM 3604 N N . VAL B 1 53 ? -10.19603 -50.02073 46.69296 1.000 32.83540 88 VAL B N 1
ATOM 3605 C CA . VAL B 1 53 ? -11.66036 -49.93514 46.73663 1.000 27.77950 88 VAL B CA 1
ATOM 3606 C C . VAL B 1 53 ? -12.14071 -49.25059 45.45517 1.000 27.81743 88 VAL B C 1
ATOM 3607 O O . VAL B 1 53 ? -12.92392 -48.29260 45.48733 1.000 35.23383 88 VAL B O 1
ATOM 3611 N N . ASN B 1 54 ? -11.65894 -49.73203 44.30559 1.000 29.75001 89 ASN B N 1
ATOM 3612 C CA . ASN B 1 54 ? -12.19886 -49.22829 43.03876 1.000 32.40400 89 ASN B CA 1
ATOM 3613 C C . ASN B 1 54 ? -13.72423 -49.29214 42.98223 1.000 34.94454 89 ASN B C 1
ATOM 3614 O O . ASN B 1 54 ? -14.35941 -48.44933 42.34261 1.000 34.72191 89 ASN B O 1
ATOM 3619 N N . GLN B 1 55 ? -14.33030 -50.27171 43.63754 1.000 30.09136 90 GLN B N 1
ATOM 3620 C CA . GLN B 1 55 ? -15.76949 -50.46527 43.60100 1.000 30.49655 90 GLN B CA 1
ATOM 3621 C C . GLN B 1 55 ? -16.49985 -49.62034 44.62438 1.000 33.73159 90 GLN B C 1
ATOM 3622 O O . GLN B 1 55 ? -17.71030 -49.77397 44.76723 1.000 33.07022 90 GLN B O 1
ATOM 3628 N N . GLY B 1 56 ? -15.78876 -48.77075 45.35610 1.000 30.90834 91 GLY B N 1
ATOM 3629 C CA . GLY B 1 56 ? -16.36813 -48.04952 46.46772 1.000 34.20288 91 GLY B CA 1
ATOM 3630 C C . GLY B 1 56 ? -16.20074 -48.85281 47.73755 1.000 32.20893 91 GLY B C 1
ATOM 3631 O O . GLY B 1 56 ? -15.99611 -50.05705 47.70613 1.000 33.32480 91 GLY B O 1
ATOM 3632 N N . HIS B 1 57 ? -16.25119 -48.15323 48.86861 1.000 29.48371 92 HIS B N 1
ATOM 3633 C CA . HIS B 1 57 ? -16.20023 -48.82805 50.16816 1.000 33.47008 92 HIS B CA 1
ATOM 3634 C C . HIS B 1 57 ? -17.45152 -49.67180 50.39623 1.000 34.59952 92 HIS B C 1
ATOM 3635 O O . HIS B 1 57 ? -18.56389 -49.19082 50.16169 1.000 35.37753 92 HIS B O 1
ATOM 3642 N N . CYS B 1 58 ? -17.26707 -50.93749 50.84696 1.000 30.76135 93 CYS B N 1
ATOM 3643 C CA . CYS B 1 58 ? -18.38025 -51.76621 51.34112 1.000 31.38197 93 CYS B CA 1
ATOM 3644 C C . CYS B 1 58 ? -19.47702 -51.90447 50.28421 1.000 37.78709 93 CYS B C 1
ATOM 3645 O O . CYS B 1 58 ? -20.67377 -51.64277 50.54112 1.000 35.17881 93 CYS B O 1
ATOM 3648 N N . HIS B 1 59 ? -19.06210 -52.27215 49.07143 1.000 35.56692 94 HIS B N 1
ATOM 3649 C CA . HIS B 1 59 ? -20.04643 -52.43564 48.00895 1.000 36.09990 94 HIS B CA 1
ATOM 3650 C C . HIS B 1 59 ? -21.02294 -53.54292 48.39220 1.000 32.69414 94 HIS B C 1
ATOM 3651 O O . HIS B 1 59 ? -20.59990 -54.65268 48.74608 1.000 35.03583 94 HIS B O 1
ATOM 3658 N N . PRO B 1 60 ? -22.33056 -53.28916 48.35813 1.000 36.96174 95 PRO B N 1
ATOM 3659 C CA . PRO B 1 60 ? -23.24327 -54.26909 48.93664 1.000 34.66792 95 PRO B CA 1
ATOM 3660 C C . PRO B 1 60 ? -23.20426 -55.62677 48.22904 1.000 35.80193 95 PRO B C 1
ATOM 3661 O O . PRO B 1 60 ? -23.39778 -56.64132 48.89359 1.000 35.17917 95 PRO B O 1
ATOM 3665 N N . LYS B 1 61 ? -22.86326 -55.70260 46.93750 1.000 34.81909 96 LYS B N 1
ATOM 3666 C CA . LYS B 1 61 ? -22.75908 -57.00948 46.28208 1.000 35.10787 96 LYS B CA 1
ATOM 3667 C C . LYS B 1 61 ? -21.58775 -57.82373 46.82018 1.000 33.83032 96 LYS B C 1
ATOM 3668 O O . LYS B 1 61 ? -21.68603 -59.05148 46.95783 1.000 36.28878 96 LYS B O 1
ATOM 3674 N N . ILE B 1 62 ? -20.45861 -57.16276 47.07878 1.000 32.51713 97 ILE B N 1
ATOM 3675 C CA . ILE B 1 62 ? -19.27617 -57.87186 47.56014 1.000 31.30561 97 ILE B CA 1
ATOM 3676 C C . ILE B 1 62 ? -19.45996 -58.25981 49.02176 1.000 35.64174 97 ILE B C 1
ATOM 3677 O O . ILE B 1 62 ? -19.06674 -59.35714 49.45055 1.000 32.53627 97 ILE B O 1
ATOM 3682 N N . VAL B 1 63 ? -20.06220 -57.35918 49.79864 1.000 34.70782 98 VAL B N 1
ATOM 3683 C CA . VAL B 1 63 ? -20.41780 -57.64740 51.18616 1.000 34.54674 98 VAL B CA 1
ATOM 3684 C C . VAL B 1 63 ? -21.31052 -58.87464 51.25631 1.000 34.49972 98 VAL B C 1
ATOM 3685 O O . VAL B 1 63 ? -21.11704 -59.77483 52.08570 1.000 32.83647 98 VAL B O 1
ATOM 3689 N N . ASN B 1 64 ? -22.34526 -58.89830 50.42585 1.000 35.58363 99 ASN B N 1
ATOM 3690 C CA . ASN B 1 64 ? -23.24622 -60.03295 50.44640 1.000 40.77221 99 ASN B CA 1
ATOM 3691 C C . ASN B 1 64 ? -22.50928 -61.32704 50.13138 1.000 37.98236 99 ASN B C 1
ATOM 3692 O O . ASN B 1 64 ? -22.79022 -62.37318 50.72187 1.000 38.09337 99 ASN B O 1
ATOM 3697 N N . ALA B 1 65 ? -21.54284 -61.27837 49.21523 1.000 37.62952 100 ALA B N 1
ATOM 3698 C CA . ALA B 1 65 ? -20.78167 -62.48426 48.92795 1.000 36.84944 100 ALA B CA 1
ATOM 3699 C C . ALA B 1 65 ? -19.99600 -62.94520 50.14855 1.000 32.88956 100 ALA B C 1
ATOM 3700 O O . ALA B 1 65 ? -19.95632 -64.14556 50.45043 1.000 39.65993 100 ALA B O 1
ATOM 3702 N N . LEU B 1 66 ? -19.36215 -62.01271 50.85608 1.000 31.38954 101 LEU B N 1
ATOM 3703 C CA . LEU B 1 66 ? -18.60569 -62.38867 52.04116 1.000 35.12882 101 LEU B CA 1
ATOM 3704 C C . LEU B 1 66 ? -19.53340 -63.00245 53.08828 1.000 33.59573 101 LEU B C 1
ATOM 3705 O O . LEU B 1 66 ? -19.22839 -64.03797 53.69300 1.000 35.15419 101 LEU B O 1
ATOM 3710 N N . LYS B 1 67 ? -20.69815 -62.38644 53.30040 1.000 33.09471 102 LYS B N 1
ATOM 3711 C CA . LYS B 1 67 ? -21.56976 -62.85424 54.37658 1.000 35.19378 102 LYS B CA 1
ATOM 3712 C C . LYS B 1 67 ? -22.18849 -64.20001 54.03999 1.000 40.94578 102 LYS B C 1
ATOM 3713 O O . LYS B 1 67 ? -22.42377 -65.01923 54.92661 1.000 42.70621 102 LYS B O 1
ATOM 3719 N N . SER B 1 68 ? -22.51403 -64.42658 52.77262 1.000 35.36598 103 SER B N 1
ATOM 3720 C CA . SER B 1 68 ? -23.03076 -65.73166 52.38533 1.000 43.07750 103 SER B CA 1
ATOM 3721 C C . SER B 1 68 ? -22.00299 -66.84089 52.64509 1.000 40.43102 103 SER B C 1
ATOM 3722 O O . SER B 1 68 ? -22.33091 -67.87725 53.25014 1.000 44.16134 103 SER B O 1
ATOM 3725 N N . GLN B 1 69 ? -20.72952 -66.62286 52.25600 1.000 34.54355 104 GLN B N 1
ATOM 3726 C CA . GLN B 1 69 ? -19.75786 -67.70497 52.34449 1.000 34.07370 104 GLN B CA 1
ATOM 3727 C C . GLN B 1 69 ? -19.20665 -67.88142 53.75098 1.000 33.35620 104 GLN B C 1
ATOM 3728 O O . GLN B 1 69 ? -18.85073 -68.99540 54.11896 1.000 33.59770 104 GLN B O 1
ATOM 3734 N N . VAL B 1 70 ? -19.11984 -66.80868 54.53962 1.000 32.59380 105 VAL B N 1
ATOM 3735 C CA . VAL B 1 70 ? -18.51782 -66.93936 55.86674 1.000 35.27870 105 VAL B CA 1
ATOM 3736 C C . VAL B 1 70 ? -19.27262 -67.94276 56.74216 1.000 33.31223 105 VAL B C 1
ATOM 3737 O O . VAL B 1 70 ? -18.70126 -68.48523 57.68412 1.000 34.22112 105 VAL B O 1
ATOM 3741 N N . ASP B 1 71 ? -20.56198 -68.20003 56.47479 1.000 34.68820 106 ASP B N 1
ATOM 3742 C CA . ASP B 1 71 ? -21.30643 -69.15631 57.27188 1.000 39.19076 106 ASP B CA 1
ATOM 3743 C C . ASP B 1 71 ? -21.13162 -70.60664 56.80344 1.000 35.42487 106 ASP B C 1
ATOM 3744 O O . ASP B 1 71 ? -21.55513 -71.54205 57.51029 1.000 37.45937 106 ASP B O 1
ATOM 3749 N N . LYS B 1 72 ? -20.53261 -70.81138 55.63085 1.000 34.33178 107 LYS B N 1
ATOM 3750 C CA . LYS B 1 72 ? -20.35468 -72.14206 55.06589 1.000 36.56665 107 LYS B CA 1
ATOM 3751 C C . LYS B 1 72 ? -18.98688 -72.74541 55.34477 1.000 30.93326 107 LYS B C 1
ATOM 3752 O O . LYS B 1 72 ? -18.89684 -73.84621 55.90602 1.000 33.64560 107 LYS B O 1
ATOM 3758 N N . LEU B 1 73 ? -17.93920 -72.05845 54.90315 1.000 29.73256 108 LEU B N 1
ATOM 3759 C CA . LEU B 1 73 ? -16.55416 -72.54001 54.89963 1.000 28.63902 108 LEU B CA 1
ATOM 3760 C C . LEU B 1 73 ? -15.63208 -71.37125 54.60165 1.000 27.77388 108 LEU B C 1
ATOM 3761 O O . LEU B 1 73 ? -15.83571 -70.68623 53.60119 1.000 28.37730 108 LEU B O 1
ATOM 3766 N N . THR B 1 74 ? -14.57253 -71.13000 55.39140 1.000 29.39704 109 THR B N 1
ATOM 3767 C CA . THR B 1 74 ? -13.66611 -70.03192 55.05685 1.000 26.58562 109 THR B CA 1
ATOM 3768 C C . THR B 1 74 ? -12.24782 -70.46035 54.72745 1.000 28.03272 109 THR B C 1
ATOM 3769 O O . THR B 1 74 ? -11.56063 -69.73929 53.96996 1.000 27.10476 109 THR B O 1
ATOM 3773 N N . LEU B 1 75 ? -11.81102 -71.61789 55.21650 1.000 24.60487 110 LEU B N 1
ATOM 3774 C CA . LEU B 1 75 ? -10.40488 -71.99791 54.98607 1.000 24.62124 110 LEU B CA 1
ATOM 3775 C C . LEU B 1 75 ? -10.21821 -73.49145 55.15305 1.000 27.71525 110 LEU B C 1
ATOM 3776 O O . LEU B 1 75 ? -10.36792 -74.00776 56.25789 1.000 26.83989 110 LEU B O 1
ATOM 3781 N N . THR B 1 76 ? -9.95326 -74.19743 54.04937 1.000 27.11781 111 THR B N 1
ATOM 3782 C CA . THR B 1 76 ? -9.51772 -75.58072 54.15535 1.000 29.39153 111 THR B CA 1
ATOM 3783 C C . THR B 1 76 ? -8.00878 -75.72573 54.08781 1.000 30.54795 111 THR B C 1
ATOM 3784 O O . THR B 1 76 ? -7.50456 -76.75996 54.52427 1.000 26.81107 111 THR B O 1
ATOM 3788 N N . SER B 1 77 ? -7.30942 -74.67933 53.62812 1.000 25.03289 112 SER B N 1
ATOM 3789 C CA . SER B 1 77 ? -5.95737 -74.77682 53.06766 1.000 29.16418 112 SER B CA 1
ATOM 3790 C C . SER B 1 77 ? -5.93183 -75.61726 51.80415 1.000 31.10733 112 SER B C 1
ATOM 3791 O O . SER B 1 77 ? -6.90131 -76.27455 51.46665 1.000 29.25573 112 SER B O 1
ATOM 3794 N N . ARG B 1 78 ? -4.79610 -75.62849 51.13054 1.000 32.10335 113 ARG B N 1
ATOM 3795 C CA . ARG B 1 78 ? -4.71912 -76.33273 49.86279 1.000 32.02943 113 ARG B CA 1
ATOM 3796 C C . ARG B 1 78 ? -4.36521 -77.78934 50.04393 1.000 33.44589 113 ARG B C 1
ATOM 3797 O O . ARG B 1 78 ? -4.09530 -78.48064 49.04876 1.000 33.24786 113 ARG B O 1
ATOM 3805 N N . ALA B 1 79 ? -4.28938 -78.25424 51.29179 1.000 29.70393 114 ALA B N 1
ATOM 3806 C CA . ALA B 1 79 ? -4.11300 -79.67377 51.55233 1.000 25.42933 114 ALA B CA 1
ATOM 3807 C C . ALA B 1 79 ? -5.28166 -80.46607 50.97079 1.000 27.99231 114 ALA B C 1
ATOM 3808 O O . ALA B 1 79 ? -5.13540 -81.65856 50.68628 1.000 28.93168 114 ALA B O 1
ATOM 3810 N N . PHE B 1 80 ? -6.43818 -79.82214 50.86332 1.000 27.06632 115 PHE B N 1
ATOM 3811 C CA . PHE B 1 80 ? -7.69717 -80.41004 50.39930 1.000 29.16409 115 PHE B CA 1
ATOM 3812 C C . PHE B 1 80 ? -8.31878 -79.50775 49.34970 1.000 34.06507 115 PHE B C 1
ATOM 3813 O O . PHE B 1 80 ? -7.95300 -78.33352 49.21852 1.000 34.88316 115 PHE B O 1
ATOM 3821 N N . TYR B 1 81 ? -9.27654 -80.04594 48.59706 1.000 31.21752 116 TYR B N 1
ATOM 3822 C CA . TYR B 1 81 ? -9.99999 -79.18875 47.67727 1.000 30.89093 116 TYR B CA 1
ATOM 3823 C C . TYR B 1 81 ? -11.17338 -78.56308 48.40592 1.000 35.69556 116 TYR B C 1
ATOM 3824 O O . TYR B 1 81 ? -11.77198 -79.15102 49.32290 1.000 36.01655 116 TYR B O 1
ATOM 3833 N N . ASN B 1 82 ? -11.52986 -77.38128 47.94742 1.000 39.28325 117 ASN B N 1
ATOM 3834 C CA . ASN B 1 82 ? -12.81862 -76.80161 48.24571 1.000 38.66028 117 ASN B CA 1
ATOM 3835 C C . ASN B 1 82 ? -13.55956 -76.51502 46.94877 1.000 44.44871 117 ASN B C 1
ATOM 3836 O O . ASN B 1 82 ? -12.96858 -76.45911 45.86332 1.000 46.08552 117 ASN B O 1
ATOM 3841 N N . ASN B 1 83 ? -14.85868 -76.32970 47.08105 1.000 38.41753 118 ASN B N 1
ATOM 3842 C CA . ASN B 1 83 ? -15.75585 -76.26420 45.93336 1.000 41.22444 118 ASN B CA 1
ATOM 3843 C C . ASN B 1 83 ? -15.77659 -74.89228 45.26753 1.000 40.05831 118 ASN B C 1
ATOM 3844 O O . ASN B 1 83 ? -16.39117 -74.76153 44.19982 1.000 42.43087 118 ASN B O 1
ATOM 3849 N N . VAL B 1 84 ? -15.14439 -73.87571 45.85027 1.000 31.41353 119 VAL B N 1
ATOM 3850 C CA . VAL B 1 84 ? -15.21378 -72.52138 45.31600 1.000 30.74321 119 VAL B CA 1
ATOM 3851 C C . VAL B 1 84 ? -14.01443 -72.19612 44.42956 1.000 31.12880 119 VAL B C 1
ATOM 3852 O O . VAL B 1 84 ? -14.15584 -71.50165 43.42278 1.000 31.80095 119 VAL B O 1
ATOM 3856 N N . LEU B 1 85 ? -12.81717 -72.66446 44.80247 1.000 27.72898 120 LEU B N 1
ATOM 3857 C CA . LEU B 1 85 ? -11.60425 -72.12975 44.17284 1.000 24.91159 120 LEU B CA 1
ATOM 3858 C C . LEU B 1 85 ? -11.64588 -72.31786 42.66134 1.000 30.66441 120 LEU B C 1
ATOM 3859 O O . LEU B 1 85 ? -11.35024 -71.38779 41.89995 1.000 27.00076 120 LEU B O 1
ATOM 3864 N N . GLY B 1 86 ? -12.05591 -73.50109 42.21102 1.000 28.68903 121 GLY B N 1
ATOM 3865 C CA . GLY B 1 86 ? -12.05662 -73.78089 40.77335 1.000 33.34932 121 GLY B CA 1
ATOM 3866 C C . GLY B 1 86 ? -13.07573 -72.97037 40.00031 1.000 33.55855 121 GLY B C 1
ATOM 3867 O O . GLY B 1 86 ? -12.87870 -72.67668 38.80711 1.000 31.07194 121 GLY B O 1
ATOM 3868 N N . GLU B 1 87 ? -14.15832 -72.56678 40.66066 1.000 34.20982 122 GLU B N 1
ATOM 3869 C CA . GLU B 1 87 ? -15.13022 -71.70023 40.00460 1.000 34.19686 122 GLU B CA 1
ATOM 3870 C C . GLU B 1 87 ? -14.51254 -70.32410 39.74112 1.000 32.95504 122 GLU B C 1
ATOM 3871 O O . GLU B 1 87 ? -14.62803 -69.78863 38.63243 1.000 34.33324 122 GLU B O 1
ATOM 3877 N N . TYR B 1 88 ? -13.85759 -69.74094 40.77506 1.000 26.36895 123 TYR B N 1
ATOM 3878 C CA . TYR B 1 88 ? -13.13256 -68.48927 40.63239 1.000 26.99079 123 TYR B CA 1
ATOM 3879 C C . TYR B 1 88 ? -12.03554 -68.61442 39.58582 1.000 28.23446 123 TYR B C 1
ATOM 3880 O O . TYR B 1 88 ? -11.88609 -67.72839 38.74409 1.000 28.67492 123 TYR B O 1
ATOM 3889 N N . GLU B 1 89 ? -11.29381 -69.73114 39.57607 1.000 25.24567 124 GLU B N 1
ATOM 3890 C CA . GLU B 1 89 ? -10.18156 -69.86984 38.61499 1.000 28.81398 124 GLU B CA 1
ATOM 3891 C C . GLU B 1 89 ? -10.70293 -69.87161 37.16865 1.000 28.14247 124 GLU B C 1
ATOM 3892 O O . GLU B 1 89 ? -10.12377 -69.23105 36.27111 1.000 30.17713 124 GLU B O 1
ATOM 3898 N N . GLU B 1 90 ? -11.76538 -70.62004 36.91436 1.000 28.50045 125 GLU B N 1
ATOM 3899 C CA . GLU B 1 90 ? -12.32876 -70.61309 35.56873 1.000 28.87783 125 GLU B CA 1
ATOM 3900 C C . GLU B 1 90 ? -12.80798 -69.21305 35.18207 1.000 32.44442 125 GLU B C 1
ATOM 3901 O O . GLU B 1 90 ? -12.61089 -68.77399 34.03777 1.000 30.38206 125 GLU B O 1
ATOM 3907 N N . TYR B 1 91 ? -13.38839 -68.47716 36.12840 1.000 32.10979 126 TYR B N 1
ATOM 3908 C CA . TYR B 1 91 ? -13.95548 -67.16901 35.81959 1.000 31.01560 126 TYR B CA 1
ATOM 3909 C C . TYR B 1 91 ? -12.84731 -66.16277 35.50939 1.000 32.09848 126 TYR B C 1
ATOM 3910 O O . TYR B 1 91 ? -12.89567 -65.46050 34.48234 1.000 32.08839 126 TYR B O 1
ATOM 3919 N N . ILE B 1 92 ? -11.80760 -66.10540 36.36542 1.000 27.96126 127 ILE B N 1
ATOM 3920 C CA . ILE B 1 92 ? -10.81270 -65.06123 36.16027 1.000 29.32103 127 ILE B CA 1
ATOM 3921 C C . ILE B 1 92 ? -9.91102 -65.37727 34.97842 1.000 29.70518 127 ILE B C 1
ATOM 3922 O O . ILE B 1 92 ? -9.48984 -64.45387 34.26499 1.000 30.47573 127 ILE B O 1
ATOM 3927 N N . THR B 1 93 ? -9.59851 -66.66336 34.73394 1.000 28.79557 128 THR B N 1
ATOM 3928 C CA . THR B 1 93 ? -8.75571 -66.96741 33.57757 1.000 29.27525 128 THR B CA 1
ATOM 3929 C C . THR B 1 93 ? -9.49304 -66.67644 32.26967 1.000 32.43103 128 THR B C 1
ATOM 3930 O O . THR B 1 93 ? -8.87580 -66.21964 31.29910 1.000 32.16807 128 THR B O 1
ATOM 3934 N N . LYS B 1 94 ? -10.81720 -66.90806 32.21664 1.000 28.55266 129 LYS B N 1
ATOM 3935 C CA . LYS B 1 94 ? -11.52112 -66.61557 30.97187 1.000 30.54843 129 LYS B CA 1
ATOM 3936 C C . LYS B 1 94 ? -11.67997 -65.12018 30.79631 1.000 32.42860 129 LYS B C 1
ATOM 3937 O O . LYS B 1 94 ? -11.67731 -64.61665 29.66174 1.000 32.58373 129 LYS B O 1
ATOM 3943 N N . LEU B 1 95 ? -11.84923 -64.40161 31.89702 1.000 31.95957 130 LEU B N 1
ATOM 3944 C CA . LEU B 1 95 ? -11.98193 -62.95498 31.81831 1.000 31.10772 130 LEU B CA 1
ATOM 3945 C C . LEU B 1 95 ? -10.73258 -62.31575 31.21727 1.000 32.75854 130 LEU B C 1
ATOM 3946 O O . LEU B 1 95 ? -10.83701 -61.45694 30.32726 1.000 31.11632 130 LEU B O 1
ATOM 3951 N N . PHE B 1 96 ? -9.54674 -62.77343 31.62320 1.000 28.63592 131 PHE B N 1
ATOM 3952 C CA . PHE B 1 96 ? -8.30108 -62.15921 31.17420 1.000 28.56466 131 PHE B CA 1
ATOM 3953 C C . PHE B 1 96 ? -7.63859 -62.90033 30.02861 1.000 28.94021 131 PHE B C 1
ATOM 3954 O O . PHE B 1 96 ? -6.65551 -62.39595 29.48454 1.000 31.79659 131 PHE B O 1
ATOM 3962 N N . ASN B 1 97 ? -8.14748 -64.07102 29.67275 1.000 28.97271 132 ASN B N 1
ATOM 3963 C CA A ASN B 1 97 ? -7.64499 -64.84699 28.53648 0.484 30.88696 132 ASN B CA 1
ATOM 3964 C CA B ASN B 1 97 ? -7.64272 -64.87256 28.55099 0.516 30.87405 132 ASN B CA 1
ATOM 3965 C C . ASN B 1 97 ? -6.22448 -65.38192 28.77586 1.000 29.63823 132 ASN B C 1
ATOM 3966 O O . ASN B 1 97 ? -5.34338 -65.23281 27.92810 1.000 28.81157 132 ASN B O 1
ATOM 3975 N N . TYR B 1 98 ? -6.01245 -66.03247 29.93580 1.000 26.83333 133 TYR B N 1
ATOM 3976 C CA . TYR B 1 98 ? -4.80639 -66.81563 30.19174 1.000 28.18439 133 TYR B CA 1
ATOM 3977 C C . TYR B 1 98 ? -5.23306 -68.23420 30.55747 1.000 29.43576 133 TYR B C 1
ATOM 3978 O O . TYR B 1 98 ? -6.37254 -68.46710 30.96597 1.000 27.30586 133 TYR B O 1
ATOM 3987 N N . HIS B 1 99 ? -4.31246 -69.19719 30.43381 1.000 26.90228 134 HIS B N 1
ATOM 3988 C CA . HIS B 1 99 ? -4.68836 -70.58149 30.74452 1.000 28.46349 134 HIS B CA 1
ATOM 3989 C C . HIS B 1 99 ? -5.01987 -70.75356 32.22451 1.000 27.62195 134 HIS B C 1
ATOM 3990 O O . HIS B 1 99 ? -5.98973 -71.44079 32.57504 1.000 28.03991 134 HIS B O 1
ATOM 3997 N N . LYS B 1 100 ? -4.21190 -70.16996 33.10541 1.000 25.74680 135 LYS B N 1
ATOM 3998 C CA . LYS B 1 100 ? -4.27355 -70.55543 34.50475 1.000 25.69983 135 LYS B CA 1
ATOM 3999 C C . LYS B 1 100 ? -4.03163 -69.37149 35.40757 1.000 23.93444 135 LYS B C 1
ATOM 4000 O O . LYS B 1 100 ? -3.47335 -68.35523 35.02011 1.000 26.45947 135 LYS B O 1
ATOM 4006 N N . VAL B 1 101 ? -4.42699 -69.52103 36.65956 1.000 25.39684 136 VAL B N 1
ATOM 4007 C CA . VAL B 1 101 ? -4.15821 -68.51395 37.67088 1.000 21.56351 136 VAL B CA 1
ATOM 4008 C C . VAL B 1 101 ? -3.53018 -69.23303 38.84522 1.000 25.62908 136 VAL B C 1
ATOM 4009 O O . VAL B 1 101 ? -3.82332 -70.41526 39.07903 1.000 24.15851 136 VAL B O 1
ATOM 4013 N N . LEU B 1 102 ? -2.61123 -68.54917 39.51995 1.000 23.52043 137 LEU B N 1
ATOM 4014 C CA . LEU B 1 102 ? -2.04141 -68.99621 40.78773 1.000 21.98052 137 LEU B CA 1
ATOM 4015 C C . LEU B 1 102 ? -2.50406 -68.02601 41.86762 1.000 22.66311 137 LEU B C 1
ATOM 4016 O O . LEU B 1 102 ? -2.11318 -66.84562 41.83605 1.000 22.36300 137 LEU B O 1
ATOM 4021 N N . PRO B 1 103 ? -3.32387 -68.46360 42.84429 1.000 23.15864 138 PRO B N 1
ATOM 4022 C CA . PRO B 1 103 ? -3.90548 -67.52508 43.81747 1.000 20.07009 138 PRO B CA 1
ATOM 4023 C C . PRO B 1 103 ? -2.98470 -67.28175 45.00262 1.000 22.20881 138 PRO B C 1
ATOM 4024 O O . PRO B 1 103 ? -2.39949 -68.21704 45.56284 1.000 22.07006 138 PRO B O 1
ATOM 4028 N N . MET B 1 104 ? -2.82393 -66.01155 45.36319 1.000 20.95247 139 MET B N 1
ATOM 4029 C CA . MET B 1 104 ? -2.07462 -65.62087 46.55480 1.000 20.06900 139 MET B CA 1
ATOM 4030 C C . MET B 1 104 ? -2.87288 -64.56383 47.31344 1.000 19.49940 139 MET B C 1
ATOM 4031 O O . MET B 1 104 ? -4.06856 -64.39638 47.05609 1.000 20.96506 139 MET B O 1
ATOM 4036 N N . ASN B 1 105 ? -2.28553 -63.92530 48.34000 1.000 21.50860 140 ASN B N 1
ATOM 4037 C CA . ASN B 1 105 ? -3.09140 -63.02947 49.18448 1.000 19.81688 140 ASN B CA 1
ATOM 4038 C C . ASN B 1 105 ? -2.78545 -61.55262 48.97111 1.000 21.80203 140 ASN B C 1
ATOM 4039 O O . ASN B 1 105 ? -3.67965 -60.76228 48.61908 1.000 22.56901 140 ASN B O 1
ATOM 4044 N N . THR B 1 106 ? -1.49987 -61.20310 49.02610 1.000 21.96105 141 THR B N 1
ATOM 4045 C CA . THR B 1 106 ? -1.10668 -59.80039 48.95156 1.000 19.50555 141 THR B CA 1
ATOM 4046 C C . THR B 1 106 ? -0.41472 -59.52211 47.63029 1.000 22.04066 141 THR B C 1
ATOM 4047 O O . THR B 1 106 ? 0.04549 -60.44655 46.93396 1.000 19.92020 141 THR B O 1
ATOM 4051 N N . GLY B 1 107 ? -0.31749 -58.22054 47.30994 1.000 20.89907 142 GLY B N 1
ATOM 4052 C CA . GLY B 1 107 ? 0.32896 -57.84549 46.06181 1.000 19.02989 142 GLY B CA 1
ATOM 4053 C C . GLY B 1 107 ? 1.77446 -58.31735 45.98390 1.000 18.60709 142 GLY B C 1
ATOM 4054 O O . GLY B 1 107 ? 2.23043 -58.80735 44.93857 1.000 19.80125 142 GLY B O 1
ATOM 4055 N N . VAL B 1 108 ? 2.52788 -58.13606 47.06871 1.000 16.91928 143 VAL B N 1
ATOM 4056 C CA . VAL B 1 108 ? 3.96172 -58.47698 47.02512 1.000 18.00481 143 VAL B CA 1
ATOM 4057 C C . VAL B 1 108 ? 4.12258 -59.98657 46.88228 1.000 18.29061 143 VAL B C 1
ATOM 4058 O O . VAL B 1 108 ? 5.06488 -60.45760 46.23583 1.000 20.38522 143 VAL B O 1
ATOM 4062 N N . GLU B 1 109 ? 3.17555 -60.77484 47.42422 1.000 17.26597 144 GLU B N 1
ATOM 4063 C CA . GLU B 1 109 ? 3.23687 -62.23077 47.21049 1.000 17.26991 144 GLU B CA 1
ATOM 4064 C C . GLU B 1 109 ? 3.04319 -62.58082 45.73525 1.000 18.03131 144 GLU B C 1
ATOM 4065 O O . GLU B 1 109 ? 3.6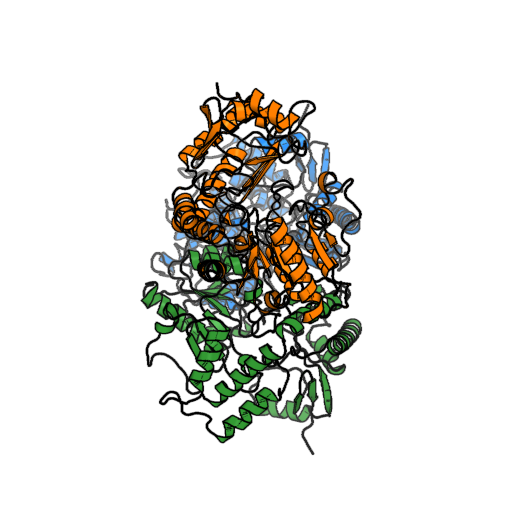2140 -63.56425 45.26819 1.000 20.78363 144 GLU B O 1
ATOM 4071 N N . ALA B 1 110 ? 2.14097 -61.86010 45.02882 1.000 20.89515 145 ALA B N 1
ATOM 4072 C CA . ALA B 1 110 ? 2.01086 -62.08748 43.57944 1.000 19.23702 145 ALA B CA 1
ATOM 4073 C C . ALA B 1 110 ? 3.34115 -61.79591 42.87296 1.000 20.08210 145 ALA B C 1
ATOM 4074 O O . ALA B 1 110 ? 3.77954 -62.54747 41.97417 1.000 20.05761 145 ALA B O 1
ATOM 4076 N N . GLY B 1 111 ? 3.99872 -60.71311 43.27143 1.000 17.43035 146 GLY B N 1
ATOM 4077 C CA . GLY B 1 111 ? 5.26737 -60.39097 42.65914 1.000 20.37861 146 GLY B CA 1
ATOM 4078 C C . GLY B 1 111 ? 6.30544 -61.45008 42.97510 1.000 21.03874 146 GLY B C 1
ATOM 4079 O O . GLY B 1 111 ? 7.10588 -61.82068 42.10724 1.000 18.61101 146 GLY B O 1
ATOM 4080 N N . GLU B 1 112 ? 6.35492 -61.91137 44.24171 1.000 17.56016 147 GLU B N 1
ATOM 4081 C CA . GLU B 1 112 ? 7.35064 -62.94749 44.54365 1.000 19.65826 147 GLU B CA 1
ATOM 4082 C C . GLU B 1 112 ? 7.08601 -64.21285 43.73620 1.000 20.11195 147 GLU B C 1
ATOM 4083 O O . GLU B 1 112 ? 8.01909 -64.88152 43.27296 1.000 18.81290 147 GLU B O 1
ATOM 4089 N N . THR B 1 113 ? 5.80513 -64.56135 43.57727 1.000 20.18616 148 THR B N 1
ATOM 4090 C CA . THR B 1 113 ? 5.40916 -65.70545 42.76889 1.000 16.53790 148 THR B CA 1
ATOM 4091 C C . THR B 1 113 ? 5.87049 -65.52700 41.33659 1.000 19.48483 148 THR B C 1
ATOM 4092 O O . THR B 1 113 ? 6.37749 -66.46698 40.73131 1.000 19.47674 148 THR B O 1
ATOM 4096 N N . ALA B 1 114 ? 5.68408 -64.32499 40.78098 1.000 19.66205 149 ALA B N 1
ATOM 4097 C CA . ALA B 1 114 ? 6.10218 -64.11746 39.40253 1.000 21.39516 149 ALA B CA 1
ATOM 4098 C C . ALA B 1 114 ? 7.62424 -64.24877 39.27335 1.000 21.53435 149 ALA B C 1
ATOM 4099 O O . ALA B 1 114 ? 8.12898 -64.74714 38.26646 1.000 18.66499 149 ALA B O 1
ATOM 4101 N N . CYS B 1 115 ? 8.36807 -63.76414 40.26027 1.000 19.30248 150 CYS B N 1
ATOM 4102 C CA . CYS B 1 115 ? 9.83071 -63.92670 40.23194 1.000 18.06342 150 CYS B CA 1
ATOM 4103 C C . CYS B 1 115 ? 10.21204 -65.39905 40.27117 1.000 18.76016 150 CYS B C 1
ATOM 4104 O O . CYS B 1 115 ? 11.17547 -65.81640 39.61022 1.000 19.30380 150 CYS B O 1
ATOM 4107 N N . LYS B 1 116 ? 9.50997 -66.19890 41.11030 1.000 17.61181 151 LYS B N 1
ATOM 4108 C CA . LYS B 1 116 ? 9.80772 -67.61645 41.14776 1.000 17.70114 151 LYS B CA 1
ATOM 4109 C C . LYS B 1 116 ? 9.46913 -68.28965 39.82064 1.000 18.85129 151 LYS B C 1
ATOM 4110 O O . LYS B 1 116 ? 10.23013 -69.13537 39.34533 1.000 19.87418 151 LYS B O 1
ATOM 4116 N N . LEU B 1 117 ? 8.29088 -68.00997 39.26673 1.000 19.79449 152 LEU B N 1
ATOM 4117 C CA . LEU B 1 117 ? 7.97259 -68.54150 37.94139 1.000 20.31924 152 LEU B CA 1
ATOM 4118 C C . LEU B 1 117 ? 9.02081 -68.14567 36.89717 1.000 21.72874 152 LEU B C 1
ATOM 4119 O O . LEU B 1 117 ? 9.42906 -68.98637 36.07307 1.000 21.55888 152 LEU B O 1
ATOM 4124 N N . ALA B 1 118 ? 9.44399 -66.87075 36.88437 1.000 18.34266 153 ALA B N 1
ATOM 4125 C CA . ALA B 1 118 ? 10.44833 -66.43370 35.90615 1.000 19.75599 153 ALA B CA 1
ATOM 4126 C C . ALA B 1 118 ? 11.73822 -67.23361 36.03052 1.000 16.36407 153 ALA B C 1
ATOM 4127 O O . ALA B 1 118 ? 12.34146 -67.62193 35.02454 1.000 19.86748 153 ALA B O 1
ATOM 4129 N N . ARG B 1 119 ? 12.21257 -67.41435 37.25613 1.000 18.80460 154 ARG B N 1
ATOM 4130 C CA . ARG B 1 119 ? 13.46056 -68.15288 37.45144 1.000 16.41952 154 ARG B CA 1
ATOM 4131 C C . ARG B 1 119 ? 13.31056 -69.61872 37.06286 1.000 19.37058 154 ARG B C 1
ATOM 4132 O O . ARG B 1 119 ? 14.15453 -70.15960 36.33870 1.000 20.24172 154 ARG B O 1
ATOM 4140 N N . LYS B 1 120 ? 12.23801 -70.25922 37.51387 1.000 18.15055 155 LYS B N 1
ATOM 4141 C CA . LYS B 1 120 ? 12.04049 -71.68195 37.25527 1.000 18.51296 155 LYS B CA 1
ATOM 4142 C C . LYS B 1 120 ? 11.88122 -71.93574 35.76075 1.000 20.08716 155 LYS B C 1
ATOM 4143 O O . LYS B 1 120 ? 12.46935 -72.88505 35.20654 1.000 21.60920 155 LYS B O 1
ATOM 4149 N N . TRP B 1 121 ? 11.12823 -71.05540 35.08380 1.000 20.18865 156 TRP B N 1
ATOM 4150 C CA . TRP B 1 121 ? 11.04682 -71.09981 33.61677 1.000 19.84087 156 TRP B CA 1
ATOM 4151 C C . TRP B 1 121 ? 12.40886 -70.84479 32.98726 1.000 20.38737 156 TRP B C 1
ATOM 4152 O O . TRP B 1 121 ? 12.78080 -71.49613 31.98027 1.000 20.60047 156 TRP B O 1
ATOM 4163 N N . GLY B 1 122 ? 13.13752 -69.84811 33.49870 1.000 18.64589 157 GLY B N 1
ATOM 4164 C CA . GLY B 1 122 ? 14.45761 -69.55730 32.95411 1.000 20.29489 157 GLY B CA 1
ATOM 4165 C C . GLY B 1 122 ? 15.37183 -70.77927 32.98834 1.000 21.28209 157 GLY B C 1
ATOM 4166 O O . GLY B 1 122 ? 16.03094 -71.09102 32.00401 1.000 21.86318 157 GLY B O 1
ATOM 4167 N N . TYR B 1 123 ? 15.38755 -71.50968 34.11956 1.000 19.31342 158 TYR B N 1
ATOM 4168 C CA . TYR B 1 123 ? 16.26081 -72.69472 34.20435 1.000 19.93990 158 TYR B CA 1
ATOM 4169 C C . TYR B 1 123 ? 15.69895 -73.87960 33.41293 1.000 24.15587 158 TYR B C 1
ATOM 4170 O O . TYR B 1 123 ? 16.42994 -74.54400 32.65458 1.000 23.95535 158 TYR B O 1
ATOM 4179 N N . THR B 1 124 ? 14.39597 -74.16354 33.55024 1.000 22.78806 159 THR B N 1
ATOM 4180 C CA . THR B 1 124 ? 13.87973 -75.41076 32.99357 1.000 23.98893 159 THR B CA 1
ATOM 4181 C C . THR B 1 124 ? 13.44342 -75.30643 31.54348 1.000 27.62803 159 THR B C 1
ATOM 4182 O O . THR B 1 124 ? 13.40900 -76.32535 30.83943 1.000 28.18807 159 THR B O 1
ATOM 4186 N N . VAL B 1 125 ? 13.10255 -74.14350 31.04362 1.000 22.07670 160 VAL B N 1
ATOM 4187 C CA . VAL B 1 125 ? 12.69389 -74.01981 29.64833 1.000 20.84027 160 VAL B CA 1
ATOM 4188 C C . VAL B 1 125 ? 13.73630 -73.27023 28.83074 1.000 24.60010 160 VAL B C 1
ATOM 4189 O O . VAL B 1 125 ? 14.14666 -73.72563 27.76103 1.000 26.81533 160 VAL B O 1
ATOM 4193 N N . LYS B 1 126 ? 14.10958 -72.06427 29.26595 1.000 22.83327 161 LYS B N 1
ATOM 4194 C CA . LYS B 1 126 ? 15.05757 -71.30469 28.46602 1.000 25.48058 161 LYS B CA 1
ATOM 4195 C C . LYS B 1 126 ? 16.45329 -71.93901 28.51679 1.000 27.12812 161 LYS B C 1
ATOM 4196 O O . LYS B 1 126 ? 17.22651 -71.80219 27.56566 1.000 28.17784 161 LYS B O 1
ATOM 4202 N N . GLY B 1 127 ? 16.76926 -72.65962 29.58566 1.000 25.13465 162 GLY B N 1
ATOM 4203 C CA . GLY B 1 127 ? 18.04778 -73.35750 29.65812 1.000 25.88902 162 GLY B CA 1
ATOM 4204 C C . GLY B 1 127 ? 19.17822 -72.58856 30.31917 1.000 24.42248 162 GLY B C 1
ATOM 4205 O O . GLY B 1 127 ? 20.35600 -72.94528 30.10647 1.000 25.06306 162 GLY B O 1
ATOM 4206 N N . ILE B 1 128 ? 18.86314 -71.54593 31.09509 1.000 22.03206 163 ILE B N 1
ATOM 4207 C CA . ILE B 1 128 ? 19.88688 -70.82991 31.86260 1.000 22.63772 163 ILE B CA 1
ATOM 4208 C C . ILE B 1 128 ? 20.51667 -71.77232 32.89200 1.000 21.52562 163 ILE B C 1
ATOM 4209 O O . ILE B 1 128 ? 19.83833 -72.61341 33.47435 1.000 23.81498 163 ILE B O 1
ATOM 4214 N N . GLN B 1 129 ? 21.83326 -71.64996 33.11350 1.000 22.73321 164 GLN B N 1
ATOM 4215 C CA . GLN B 1 129 ? 22.50556 -72.45495 34.12688 1.000 22.12403 164 GLN B CA 1
ATOM 4216 C C . GLN B 1 129 ? 22.06143 -71.99825 35.51386 1.000 19.09436 164 GLN B C 1
ATOM 4217 O O . GLN B 1 129 ? 21.99196 -70.81100 35.74915 1.000 19.56641 164 GLN B O 1
ATOM 4223 N N . LYS B 1 130 ? 21.78115 -72.95496 36.41535 1.000 20.34021 165 LYS B N 1
ATOM 4224 C CA . LYS B 1 130 ? 21.51777 -72.59272 37.81427 1.000 20.10881 165 LYS B CA 1
ATOM 4225 C C . LYS B 1 130 ? 22.80558 -72.09707 38.48218 1.000 21.41029 165 LYS B C 1
ATOM 4226 O O . LYS B 1 130 ? 23.82723 -72.77801 38.40581 1.000 20.80730 165 LYS B O 1
ATOM 4232 N N . TYR B 1 131 ? 22.75614 -70.94422 39.16550 1.000 19.37235 166 TYR B N 1
ATOM 4233 C CA . TYR B 1 131 ? 21.62813 -70.02912 39.41288 1.000 16.97434 166 TYR B CA 1
ATOM 4234 C C . TYR B 1 131 ? 21.97038 -68.65066 38.83222 1.000 19.15513 166 TYR B C 1
ATOM 4235 O O . TYR B 1 131 ? 22.16618 -67.69976 39.55622 1.000 21.57396 166 TYR B O 1
ATOM 4244 N N . LYS B 1 132 ? 22.04559 -68.57140 37.49310 1.000 19.62353 167 LYS B N 1
ATOM 4245 C CA . LYS B 1 132 ? 22.49960 -67.36194 36.81332 1.000 19.70176 167 LYS B CA 1
ATOM 4246 C C . LYS B 1 132 ? 21.34570 -66.50571 36.28062 1.000 20.05853 167 LYS B C 1
ATOM 4247 O O . LYS B 1 132 ? 21.60962 -65.52152 35.57255 1.000 22.92268 167 LYS B O 1
ATOM 4253 N N . ALA B 1 133 ? 20.08668 -66.88037 36.54695 1.000 19.24633 168 ALA B N 1
ATOM 4254 C CA . ALA B 1 133 ? 19.00999 -66.13713 35.90530 1.000 17.82336 168 ALA B CA 1
ATOM 4255 C C . ALA B 1 133 ? 18.91421 -64.72926 36.48379 1.000 22.91800 168 ALA B C 1
ATOM 4256 O O . ALA B 1 133 ? 19.06147 -64.51773 37.69683 1.000 21.71190 168 ALA B O 1
ATOM 4258 N N . LYS B 1 134 ? 18.63965 -63.76170 35.62019 1.000 17.45335 169 LYS B N 1
ATOM 4259 C CA . LYS B 1 134 ? 18.41296 -62.37922 36.03723 1.000 19.27849 169 LYS B CA 1
ATOM 4260 C C . LYS B 1 134 ? 16.96031 -61.95058 35.79545 1.000 20.91936 169 LYS B C 1
ATOM 4261 O O . LYS B 1 134 ? 16.30758 -62.41152 34.87051 1.000 21.22333 169 LYS B O 1
ATOM 4267 N N . ILE B 1 135 ? 16.47521 -61.00809 36.59671 1.000 17.77158 170 ILE B N 1
ATOM 4268 C CA . ILE B 1 135 ? 15.18657 -60.35702 36.36378 1.000 17.77391 170 ILE B CA 1
ATOM 4269 C C . ILE B 1 135 ? 15.49458 -58.87881 36.29822 1.000 21.73206 170 ILE B C 1
ATOM 4270 O O . ILE B 1 135 ? 16.25835 -58.36040 37.12890 1.000 18.92342 170 ILE B O 1
ATOM 4275 N N . VAL B 1 136 ? 14.96958 -58.21254 35.28200 1.000 21.12862 171 VAL B N 1
ATOM 4276 C CA . VAL B 1 136 ? 15.20567 -56.78944 35.10518 1.000 19.13248 171 VAL B CA 1
ATOM 4277 C C . VAL B 1 136 ? 13.99599 -55.99564 35.57941 1.000 20.46939 171 VAL B C 1
ATOM 4278 O O . VAL B 1 136 ? 12.85642 -56.42141 35.38961 1.000 21.30154 171 VAL B O 1
ATOM 4282 N N . PHE B 1 137 ? 14.25643 -54.85383 36.24450 1.000 18.20181 172 PHE B N 1
ATOM 4283 C CA . PHE B 1 137 ? 13.22502 -53.99786 36.79804 1.000 18.43134 172 PHE B CA 1
ATOM 4284 C C . PHE B 1 137 ? 13.46781 -52.57028 36.34227 1.000 20.12254 172 PHE B C 1
ATOM 4285 O O . PHE B 1 137 ? 14.57144 -52.22849 35.90732 1.000 19.88531 172 PHE B O 1
ATOM 4293 N N . ALA B 1 138 ? 12.44128 -51.72603 36.46810 1.000 20.91996 173 ALA B N 1
ATOM 4294 C CA . ALA B 1 138 ? 12.57093 -50.32267 36.10280 1.000 23.97411 173 ALA B CA 1
ATOM 4295 C C . ALA B 1 138 ? 12.77212 -49.46157 37.34405 1.000 23.40710 173 ALA B C 1
ATOM 4296 O O . ALA B 1 138 ? 12.00728 -49.57328 38.29996 1.000 24.71867 173 ALA B O 1
ATOM 4298 N N . ALA B 1 139 ? 13.73387 -48.54197 37.28107 1.000 22.82547 174 ALA B N 1
ATOM 4299 C CA . ALA B 1 139 ? 13.91566 -47.56261 38.36043 1.000 26.02721 174 ALA B CA 1
ATOM 4300 C C . ALA B 1 139 ? 12.60123 -46.84544 38.64473 1.000 23.48594 174 ALA B C 1
ATOM 4301 O O . ALA B 1 139 ? 11.85416 -46.52600 37.72895 1.000 24.78116 174 ALA B O 1
ATOM 4303 N N . GLY B 1 140 ? 12.31097 -46.60043 39.91698 1.000 24.16325 175 GLY B N 1
ATOM 4304 C CA . GLY B 1 140 ? 11.04019 -46.03098 40.30756 1.000 23.46105 175 GLY B CA 1
ATOM 4305 C C . GLY B 1 140 ? 10.01074 -47.06725 40.71908 1.000 24.24525 175 GLY B C 1
ATOM 4306 O O . GLY B 1 140 ? 8.97882 -46.68858 41.28233 1.000 23.53559 175 GLY B O 1
ATOM 4307 N N . ASN B 1 141 ? 10.25268 -48.36523 40.43453 1.000 22.00744 176 ASN B N 1
ATOM 4308 C CA . ASN B 1 141 ? 9.24657 -49.37686 40.73509 1.000 19.58086 176 ASN B CA 1
ATOM 4309 C C . ASN B 1 141 ? 8.95953 -49.43621 42.22257 1.000 21.23321 176 ASN B C 1
ATOM 4310 O O . ASN B 1 141 ? 9.80999 -49.12429 43.05965 1.000 22.18915 176 ASN B O 1
ATOM 4315 N N . PHE B 1 142 ? 7.73280 -49.82487 42.55086 1.000 20.08754 177 PHE B N 1
ATOM 4316 C CA . PHE B 1 142 ? 7.41726 -50.20176 43.92322 1.000 20.85201 177 PHE B CA 1
ATOM 4317 C C . PHE B 1 142 ? 6.49023 -51.39608 43.81748 1.000 23.99897 177 PHE B C 1
ATOM 4318 O O . PHE B 1 142 ? 5.44421 -51.29028 43.17729 1.000 25.65131 177 PHE B O 1
ATOM 4326 N N . TRP B 1 143 ? 6.86176 -52.53450 44.41105 1.000 21.66667 178 TRP B N 1
ATOM 4327 C CA . TRP B 1 143 ? 5.92977 -53.65285 44.43188 1.000 18.94019 178 TRP B CA 1
ATOM 4328 C C . TRP B 1 143 ? 5.86077 -54.30623 45.80135 1.000 19.30397 178 TRP B C 1
ATOM 4329 O O . TRP B 1 143 ? 5.43436 -55.46971 45.90939 1.000 21.98960 178 TRP B O 1
ATOM 4340 N N . GLY B 1 144 ? 6.18632 -53.54082 46.84664 1.000 22.67726 179 GLY B N 1
ATOM 4341 C CA . GLY B 1 144 ? 5.96174 -53.97261 48.23248 1.000 23.04091 179 GLY B CA 1
ATOM 4342 C C . GLY B 1 144 ? 7.21263 -54.02101 49.07386 1.000 22.26347 179 GLY B C 1
ATOM 4343 O O . GLY B 1 144 ? 8.20835 -53.32381 48.79276 1.000 20.21307 179 GLY B O 1
ATOM 4344 N N . ARG B 1 145 ? 7.15073 -54.80983 50.15902 1.000 19.05639 180 ARG B N 1
ATOM 4345 C CA . ARG B 1 145 ? 8.07519 -54.58125 51.27503 1.000 20.73150 180 ARG B CA 1
ATOM 4346 C C . ARG B 1 145 ? 8.82944 -55.82514 51.70664 1.000 21.14568 180 ARG B C 1
ATOM 4347 O O . ARG B 1 145 ? 9.49183 -55.77848 52.73328 1.000 19.94197 180 ARG B O 1
ATOM 4355 N N . THR B 1 146 ? 8.76944 -56.92701 50.96787 1.000 17.09712 181 THR B N 1
ATOM 4356 C CA . THR B 1 146 ? 9.64629 -58.04940 51.31890 1.000 18.20379 181 THR B CA 1
ATOM 4357 C C . THR B 1 146 ? 11.08928 -57.72687 50.96440 1.000 19.16098 181 THR B C 1
ATOM 4358 O O . THR B 1 146 ? 11.36694 -56.73701 50.29095 1.000 18.62219 181 THR B O 1
ATOM 4362 N N . LEU B 1 147 ? 12.01352 -58.58745 51.42914 1.000 19.60459 182 LEU B N 1
ATOM 4363 C CA . LEU B 1 147 ? 13.42003 -58.34387 51.09244 1.000 20.22978 182 LEU B CA 1
ATOM 4364 C C . LEU B 1 147 ? 13.64336 -58.41624 49.59321 1.000 20.17781 182 LEU B C 1
ATOM 4365 O O . LEU B 1 147 ? 14.46074 -57.66406 49.06865 1.000 20.42203 182 LEU B O 1
ATOM 4370 N N . SER B 1 148 ? 12.87512 -59.23187 48.87662 1.000 18.96442 183 SER B N 1
ATOM 4371 C CA . SER B 1 148 ? 12.99798 -59.23111 47.40936 1.000 19.78670 183 SER B CA 1
ATOM 4372 C C . SER B 1 148 ? 12.56357 -57.90534 46.81972 1.000 19.39493 183 SER B C 1
ATOM 4373 O O . SER B 1 148 ? 13.26029 -57.33804 45.95070 1.000 20.81206 183 SER B O 1
ATOM 4376 N N . ALA B 1 149 ? 11.38046 -57.41636 47.24032 1.000 17.41137 184 ALA B N 1
ATOM 4377 C CA . ALA B 1 149 ? 10.81430 -56.24017 46.61702 1.000 16.68864 184 ALA B CA 1
ATOM 4378 C C . ALA B 1 149 ? 11.70801 -55.03214 46.85160 1.000 19.46867 184 ALA B C 1
ATOM 4379 O O . ALA B 1 149 ? 11.89534 -54.19906 45.96574 1.000 21.32285 184 ALA B O 1
ATOM 4381 N N . ILE B 1 150 ? 12.25138 -54.89298 48.06064 1.000 18.81023 185 ILE B N 1
ATOM 4382 C CA . ILE B 1 150 ? 13.09133 -53.72302 48.24486 1.000 18.16551 185 ILE B CA 1
ATOM 4383 C C . ILE B 1 150 ? 14.43858 -53.85811 47.55899 1.000 21.38143 185 ILE B C 1
ATOM 4384 O O . ILE B 1 150 ? 15.08664 -52.81714 47.32549 1.000 20.32286 185 ILE B O 1
ATOM 4389 N N . SER B 1 151 ? 14.81696 -55.05828 47.12568 1.000 20.40370 186 SER B N 1
ATOM 4390 C CA . SER B 1 151 ? 16.10773 -55.27493 46.47277 1.000 18.09654 186 SER B CA 1
ATOM 4391 C C . SER B 1 151 ? 16.08244 -54.77073 45.02262 1.000 22.02712 186 SER B C 1
ATOM 4392 O O . SER B 1 151 ? 17.15150 -54.59775 44.42501 1.000 22.54907 186 SER B O 1
ATOM 4395 N N . SER B 1 152 ? 14.89192 -54.52029 44.45532 1.000 20.22530 187 SER B N 1
ATOM 4396 C CA . SER B 1 152 ? 14.79170 -53.90683 43.13663 1.000 20.34220 187 SER B CA 1
ATOM 4397 C C . SER B 1 152 ? 14.49318 -52.42819 43.19510 1.000 22.40717 187 SER B C 1
ATOM 4398 O O . SER B 1 152 ? 14.34448 -51.79452 42.15011 1.000 22.99138 187 SER B O 1
ATOM 4401 N N . SER B 1 153 ? 14.43539 -51.84360 44.37279 1.000 21.80745 188 SER B N 1
ATOM 4402 C CA . SER B 1 153 ? 14.01594 -50.46474 44.52119 1.000 23.07902 188 SER B CA 1
ATOM 4403 C C . SER B 1 153 ? 15.18817 -49.49202 44.33491 1.000 24.34852 188 SER B C 1
ATOM 4404 O O . SER B 1 153 ? 16.33306 -49.79847 44.70463 1.000 22.45152 188 SER B O 1
ATOM 4407 N N . THR B 1 154 ? 14.90850 -48.32640 43.73824 1.000 22.55232 189 THR B N 1
ATOM 4408 C CA . THR B 1 154 ? 15.87342 -47.22200 43.73451 1.000 22.61425 189 THR B CA 1
ATOM 4409 C C . THR B 1 154 ? 15.50440 -46.16848 44.77934 1.000 26.61375 189 THR B C 1
ATOM 4410 O O . THR B 1 154 ? 16.09417 -45.06970 44.80594 1.000 28.39366 189 THR B O 1
ATOM 4414 N N . ASP B 1 155 ? 14.59334 -46.50964 45.69493 1.000 24.15202 190 ASP B N 1
ATOM 4415 C CA . ASP B 1 155 ? 14.16573 -45.57305 46.72235 1.000 23.81638 190 ASP B CA 1
ATOM 4416 C C . ASP B 1 155 ? 14.88065 -45.89688 48.02186 1.000 23.52806 190 ASP B C 1
ATOM 4417 O O . ASP B 1 155 ? 14.62358 -46.96411 48.59900 1.000 22.95901 190 ASP B O 1
ATOM 4422 N N . PRO B 1 156 ? 15.78480 -45.03680 48.51427 1.000 25.93785 191 PRO B N 1
ATOM 4423 C CA . PRO B 1 156 ? 16.49288 -45.34252 49.78057 1.000 25.04533 191 PRO B CA 1
ATOM 4424 C C . PRO B 1 156 ? 15.58384 -45.62804 50.95720 1.000 28.28843 191 PRO B C 1
ATOM 4425 O O . PRO B 1 156 ? 15.94067 -46.45075 51.81095 1.000 23.78761 191 PRO B O 1
ATOM 4429 N N . THR B 1 157 ? 14.40752 -44.99092 51.04858 1.000 22.98905 192 THR B N 1
ATOM 4430 C CA . THR B 1 157 ? 13.50855 -45.34992 52.15714 1.000 24.15534 192 THR B CA 1
ATOM 4431 C C . THR B 1 157 ? 13.09116 -46.82244 52.11321 1.000 23.62023 192 THR B C 1
ATOM 4432 O O . THR B 1 157 ? 12.75278 -47.39964 53.15827 1.000 28.72150 192 THR B O 1
ATOM 4436 N N . SER B 1 158 ? 13.06928 -47.44744 50.93954 1.000 22.71082 193 SER B N 1
ATOM 4437 C CA . SER B 1 158 ? 12.71775 -48.85400 50.85412 1.000 22.35917 193 SER B CA 1
ATOM 4438 C C . SER B 1 158 ? 13.85302 -49.74750 51.30126 1.000 22.60785 193 SER B C 1
ATOM 4439 O O . SER B 1 158 ? 13.62994 -50.73125 52.01168 1.000 21.55363 193 SER B O 1
ATOM 4442 N N . TYR B 1 159 ? 15.09435 -49.43295 50.88698 1.000 23.14618 194 TYR B N 1
ATOM 4443 C CA . TYR B 1 159 ? 16.13987 -50.41651 51.07978 1.000 22.12373 194 TYR B CA 1
ATOM 4444 C C . TYR B 1 159 ? 17.14585 -50.07260 52.18150 1.000 22.27567 194 TYR B C 1
ATOM 4445 O O . TYR B 1 159 ? 17.80093 -50.99393 52.68567 1.000 21.16329 194 TYR B O 1
ATOM 4454 N N . ASP B 1 160 ? 17.28186 -48.80778 52.57603 1.000 20.35531 195 ASP B N 1
ATOM 4455 C CA A ASP B 1 160 ? 18.33008 -48.44092 53.52720 0.467 23.76691 195 ASP B CA 1
ATOM 4456 C CA B ASP B 1 160 ? 18.32017 -48.42748 53.54179 0.533 23.77919 195 ASP B CA 1
ATOM 4457 C C . ASP B 1 160 ? 18.16127 -49.19007 54.84464 1.000 23.91212 195 ASP B C 1
ATOM 4458 O O . ASP B 1 160 ? 17.07239 -49.20447 55.441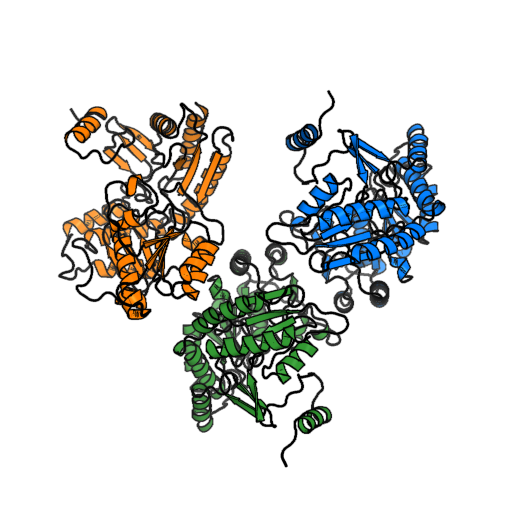39 1.000 24.94481 195 ASP B O 1
ATOM 4467 N N . GLY B 1 161 ? 19.25741 -49.83477 55.29091 1.000 21.09758 196 GLY B N 1
ATOM 4468 C CA . GLY B 1 161 ? 19.22233 -50.50339 56.57441 1.000 19.58147 196 GLY B CA 1
ATOM 4469 C C . GLY B 1 161 ? 18.72873 -51.92614 56.53240 1.000 19.50229 196 GLY B C 1
ATOM 4470 O O . GLY B 1 161 ? 18.64642 -52.57211 57.59467 1.000 20.06872 196 GLY B O 1
ATOM 4471 N N . PHE B 1 162 ? 18.34849 -52.42737 55.35968 1.000 18.69828 197 PHE B N 1
ATOM 4472 C CA . PHE B 1 162 ? 17.67855 -53.72354 55.28701 1.000 19.06801 197 PHE B CA 1
ATOM 4473 C C . PHE B 1 162 ? 18.46581 -54.73161 54.45999 1.000 19.60689 197 PHE B C 1
ATOM 4474 O O . PHE B 1 162 ? 17.99486 -55.85940 54.25084 1.000 20.15258 197 PHE B O 1
ATOM 4482 N N . GLY B 1 163 ? 19.70966 -54.39755 54.05116 1.000 19.47806 198 GLY B N 1
ATOM 4483 C CA . GLY B 1 163 ? 20.46079 -55.34064 53.24310 1.000 19.90034 198 GLY B CA 1
ATOM 4484 C C . GLY B 1 163 ? 21.13361 -56.41066 54.10330 1.000 17.18026 198 GLY B C 1
ATOM 4485 O O . GLY B 1 163 ? 21.04796 -56.41794 55.34935 1.000 18.16656 198 GLY B O 1
ATOM 4486 N N . PRO B 1 164 ? 21.81667 -57.33436 53.45310 1.000 18.76092 199 PRO B N 1
ATOM 4487 C CA . PRO B 1 164 ? 22.13594 -57.38094 52.01560 1.000 18.65820 199 PRO B CA 1
ATOM 4488 C C . PRO B 1 164 ? 20.97743 -57.78204 51.12494 1.000 20.45736 199 PRO B C 1
ATOM 4489 O O . PRO B 1 164 ? 19.91192 -58.22237 51.57807 1.000 19.33937 199 PRO B O 1
ATOM 4493 N N . PHE B 1 165 ? 21.16502 -57.54889 49.83279 1.000 18.23152 200 PHE B N 1
ATOM 4494 C CA . PHE B 1 165 ? 20.08051 -57.57187 48.87319 1.000 17.16052 200 PHE B CA 1
ATOM 4495 C C . PHE B 1 165 ? 20.11986 -58.78669 47.96232 1.000 17.41522 200 PHE B C 1
ATOM 4496 O O . PHE B 1 165 ? 21.14212 -59.47736 47.79738 1.000 20.21312 200 PHE B O 1
ATOM 4504 N N . MET B 1 166 ? 18.91463 -59.08546 47.41028 1.000 18.99051 201 MET B N 1
ATOM 4505 C CA . MET B 1 166 ? 18.73265 -60.27776 46.60103 1.000 20.72169 201 MET B CA 1
ATOM 4506 C C . MET B 1 166 ? 19.60112 -60.16357 45.34906 1.000 21.08934 201 MET B C 1
ATOM 4507 O O . MET B 1 166 ? 19.50942 -59.16163 44.61419 1.000 20.24725 201 MET B O 1
ATOM 4512 N N . PRO B 1 167 ? 20.38857 -61.17198 45.02440 1.000 22.06227 202 PRO B N 1
ATOM 4513 C CA . PRO B 1 167 ? 21.15052 -61.15071 43.76214 1.000 20.50733 202 PRO B CA 1
ATOM 4514 C C . PRO B 1 167 ? 20.27678 -61.38462 42.54154 1.000 22.89623 202 PRO B C 1
ATOM 4515 O O . PRO B 1 167 ? 19.15512 -61.91758 42.64203 1.000 19.84969 202 PRO B O 1
ATOM 4519 N N . GLY B 1 168 ? 20.81710 -60.97962 41.37203 1.000 21.83476 203 GLY B N 1
ATOM 4520 C CA . GLY B 1 168 ? 20.12072 -61.32554 40.13003 1.000 22.41855 203 GLY B CA 1
ATOM 4521 C C . GLY B 1 168 ? 18.98729 -60.38749 39.75607 1.000 21.44188 203 GLY B C 1
ATOM 4522 O O . GLY B 1 168 ? 18.17374 -60.73307 38.89482 1.000 19.20722 203 GLY B O 1
ATOM 4523 N N . PHE B 1 169 ? 18.92661 -59.20515 40.37080 1.000 19.61151 204 PHE B N 1
ATOM 4524 C CA . PHE B 1 169 ? 17.92059 -58.18299 40.09995 1.000 20.63281 204 PHE B CA 1
ATOM 4525 C C . PHE B 1 169 ? 18.67733 -57.01448 39.49335 1.000 25.34785 204 PHE B C 1
ATOM 4526 O O . PHE B 1 169 ? 19.51517 -56.40536 40.17340 1.000 30.11194 204 PHE B O 1
ATOM 4534 N N . ASP B 1 170 ? 18.44836 -56.73466 38.20954 1.000 22.43960 205 ASP B N 1
ATOM 4535 C CA . ASP B 1 170 ? 19.11307 -55.59442 37.58967 1.000 26.17325 205 ASP B CA 1
ATOM 4536 C C . ASP B 1 170 ? 18.10003 -54.49850 37.37294 1.000 28.13041 205 ASP B C 1
ATOM 4537 O O . ASP B 1 170 ? 16.91829 -54.77763 37.15738 1.000 25.19833 205 ASP B O 1
ATOM 4542 N N . ILE B 1 171 ? 18.55774 -53.24591 37.42284 1.000 22.33393 206 ILE B N 1
ATOM 4543 C CA . ILE B 1 171 ? 17.65480 -52.10389 37.33128 1.000 20.75647 206 ILE B CA 1
ATOM 4544 C C . ILE B 1 171 ? 18.03689 -51.24727 36.13831 1.000 25.42864 206 ILE B C 1
ATOM 4545 O O . ILE B 1 171 ? 19.22238 -50.91430 35.97602 1.000 28.55057 206 ILE B O 1
ATOM 4550 N N . ILE B 1 172 ? 17.05224 -50.88471 35.31674 1.000 24.30995 207 ILE B N 1
ATOM 4551 C CA . ILE B 1 172 ? 17.24749 -49.97443 34.18281 1.000 25.67975 207 ILE B CA 1
ATOM 4552 C C . ILE B 1 172 ? 16.29338 -48.79082 34.32298 1.000 25.39097 207 ILE B C 1
ATOM 4553 O O . ILE B 1 172 ? 15.32249 -48.85337 35.08509 1.000 23.61634 207 ILE B O 1
ATOM 4558 N N . PRO B 1 173 ? 16.52440 -47.68073 33.60532 1.000 24.11526 208 PRO B N 1
ATOM 4559 C CA . PRO B 1 173 ? 15.53244 -46.58946 33.63625 1.000 26.33913 208 PRO B CA 1
ATOM 4560 C C . PRO B 1 173 ? 14.16999 -47.01865 33.08739 1.000 27.53594 208 PRO B C 1
ATOM 4561 O O . PRO B 1 173 ? 14.06779 -47.81204 32.15196 1.000 27.59581 208 PRO B O 1
ATOM 4565 N N . TYR B 1 174 ? 13.12207 -46.48572 33.69202 1.000 23.89379 209 TYR B N 1
ATOM 4566 C CA . TYR B 1 174 ? 11.75899 -46.58034 33.15809 1.000 23.77436 209 TYR B CA 1
ATOM 4567 C C . TYR B 1 174 ? 11.66647 -45.85980 31.82461 1.000 26.40292 209 TYR B C 1
ATOM 4568 O O . TYR B 1 174 ? 12.44710 -44.95718 31.55022 1.000 28.38538 209 TYR B O 1
ATOM 4577 N N . ASN B 1 175 ? 10.67716 -46.24608 31.00274 1.000 25.26055 210 ASN B N 1
ATOM 4578 C CA . ASN B 1 175 ? 10.35622 -45.48304 29.78128 1.000 28.90177 210 ASN B CA 1
ATOM 4579 C C . ASN B 1 175 ? 11.57606 -45.32406 28.87929 1.000 33.05885 210 ASN B C 1
ATOM 4580 O O . ASN B 1 175 ? 11.81043 -44.26469 28.29584 1.000 31.81964 210 ASN B O 1
ATOM 4585 N N . ASP B 1 176 ? 12.33504 -46.41080 28.72190 1.000 29.05336 211 ASP B N 1
ATOM 4586 C CA . ASP B 1 176 ? 13.62048 -46.37749 28.02161 1.000 28.81456 211 ASP B CA 1
ATOM 4587 C C . ASP B 1 176 ? 13.81705 -47.69602 27.25295 1.000 26.61537 211 ASP B C 1
ATOM 4588 O O . ASP B 1 176 ? 14.33595 -48.68151 27.78742 1.000 27.01760 211 ASP B O 1
ATOM 4593 N N . LEU B 1 177 ? 13.43020 -47.68571 25.96784 1.000 26.15204 212 LEU B N 1
ATOM 4594 C CA . LEU B 1 177 ? 13.47034 -48.93346 25.20854 1.000 23.85514 212 LEU B CA 1
ATOM 4595 C C . LEU B 1 177 ? 14.91938 -49.27654 24.88560 1.000 25.29485 212 LEU B C 1
ATOM 4596 O O . LEU B 1 177 ? 15.29061 -50.45279 24.96385 1.000 25.25802 212 LEU B O 1
ATOM 4601 N N . PRO B 1 178 ? 15.78171 -48.30924 24.51582 1.000 27.63427 213 PRO B N 1
ATOM 4602 C CA . PRO B 1 178 ? 17.18567 -48.68400 24.26635 1.000 27.41036 213 PRO B CA 1
ATOM 4603 C C . PRO B 1 178 ? 17.84849 -49.31847 25.47082 1.000 26.31646 213 PRO B C 1
ATOM 4604 O O . PRO B 1 178 ? 18.57186 -50.29480 25.29857 1.000 27.65848 213 PRO B O 1
ATOM 4608 N N . ALA B 1 179 ? 17.60012 -48.83269 26.69583 1.000 23.32638 214 ALA B N 1
ATOM 4609 C CA . ALA B 1 179 ? 18.21863 -49.49375 27.84114 1.000 25.10121 214 ALA B CA 1
ATOM 4610 C C . ALA B 1 179 ? 17.69712 -50.91441 28.04068 1.000 24.54689 214 ALA B C 1
ATOM 4611 O O . ALA B 1 179 ? 18.43491 -51.77459 28.55374 1.000 25.53493 214 ALA B O 1
ATOM 4613 N N . LEU B 1 180 ? 16.40255 -51.14118 27.76120 1.000 24.60852 215 LEU B N 1
ATOM 4614 C CA . LEU B 1 180 ? 15.86587 -52.50408 27.85635 1.000 23.33949 215 LEU B CA 1
ATOM 4615 C C . LEU B 1 180 ? 16.52067 -53.41125 26.82001 1.000 23.18298 215 LEU B C 1
ATOM 4616 O O . LEU B 1 180 ? 16.93435 -54.53522 27.12558 1.000 25.22989 215 LEU B O 1
ATOM 4621 N N . GLU B 1 181 ? 16.63356 -52.93139 25.58323 1.000 22.98199 216 GLU B N 1
ATOM 4622 C CA . GLU B 1 181 ? 17.26358 -53.74968 24.55817 1.000 23.98864 216 GLU B CA 1
ATOM 4623 C C . GLU B 1 181 ? 18.70128 -54.09938 24.94792 1.000 24.62507 216 GLU B C 1
ATOM 4624 O O . GLU B 1 181 ? 19.14372 -55.24215 24.77749 1.000 25.36049 216 GLU B O 1
ATOM 4630 N N . ARG B 1 182 ? 19.43430 -53.14979 25.52813 1.000 26.62387 217 ARG B N 1
ATOM 4631 C CA . ARG B 1 182 ? 20.79899 -53.45325 25.95817 1.000 27.91936 217 ARG B CA 1
ATOM 4632 C C . ARG B 1 182 ? 20.80027 -54.50165 27.06281 1.000 27.72313 217 ARG B C 1
ATOM 4633 O O . ARG B 1 182 ? 21.60147 -55.45970 27.03707 1.000 27.89586 217 ARG B O 1
ATOM 4641 N N . ALA B 1 183 ? 19.90429 -54.34582 28.05258 1.000 26.81604 218 ALA B N 1
ATOM 4642 C CA . ALA B 1 183 ? 19.83717 -55.34918 29.11639 1.000 25.69200 218 ALA B CA 1
ATOM 4643 C C . ALA B 1 183 ? 19.48780 -56.72743 28.56002 1.000 25.84186 218 ALA B C 1
ATOM 4644 O O . ALA B 1 183 ? 20.04090 -57.74265 29.00587 1.000 26.38621 218 ALA B O 1
ATOM 4646 N N . LEU B 1 184 ? 18.60324 -56.79768 27.54776 1.000 25.36581 219 LEU B N 1
ATOM 4647 C CA . LEU B 1 184 ? 18.20388 -58.13464 27.11172 1.000 23.63466 219 LEU B CA 1
ATOM 4648 C C . LEU B 1 184 ? 19.23065 -58.78641 26.19728 1.000 25.66150 219 LEU B C 1
ATOM 4649 O O . LEU B 1 184 ? 18.98820 -59.88013 25.71126 1.000 26.26374 219 LEU B O 1
ATOM 4654 N N . GLN B 1 185 ? 20.36902 -58.14252 25.94811 1.000 26.24919 220 GLN B N 1
ATOM 4655 C CA . GLN B 1 185 ? 21.41000 -58.81547 25.19552 1.000 25.03034 220 GLN B CA 1
ATOM 4656 C C . GLN B 1 185 ? 22.02279 -59.93669 25.99978 1.000 25.62319 220 GLN B C 1
ATOM 4657 O O . GLN B 1 185 ? 22.69576 -60.78905 25.42477 1.000 31.37240 220 GLN B O 1
ATOM 4663 N N . ASP B 1 186 ? 21.84099 -59.94144 27.32278 1.000 22.81145 221 ASP B N 1
ATOM 4664 C CA . ASP B 1 186 ? 22.34705 -61.04518 28.14796 1.000 26.19521 221 ASP B CA 1
ATOM 4665 C C . ASP B 1 186 ? 21.37688 -62.21950 28.12343 1.000 23.86306 221 ASP B C 1
ATOM 4666 O O . ASP B 1 186 ? 20.25846 -62.09141 28.63113 1.000 22.93217 221 ASP B O 1
ATOM 4671 N N . PRO B 1 187 ? 21.76076 -63.38236 27.60464 1.000 25.10010 222 PRO B N 1
ATOM 4672 C CA . PRO B 1 187 ? 20.79237 -64.48527 27.53326 1.000 23.41369 222 PRO B CA 1
ATOM 4673 C C . PRO B 1 187 ? 20.43123 -65.05787 28.89258 1.000 24.76881 222 PRO B C 1
ATOM 4674 O O . PRO B 1 187 ? 19.54045 -65.91590 28.96537 1.000 22.86824 222 PRO B O 1
ATOM 4678 N N . ASN B 1 188 ? 21.09695 -64.63881 29.96121 1.000 20.93335 223 ASN B N 1
ATOM 4679 C CA . ASN B 1 188 ? 20.67984 -65.11720 31.26566 1.000 21.53448 223 ASN B CA 1
ATOM 4680 C C . ASN B 1 188 ? 19.53885 -64.31312 31.84670 1.000 23.22081 223 ASN B C 1
ATOM 4681 O O . ASN B 1 188 ? 19.11559 -64.58905 32.96628 1.000 20.69780 223 ASN B O 1
ATOM 4686 N N . VAL B 1 189 ? 19.05700 -63.28863 31.15870 1.000 19.15370 224 VAL B N 1
ATOM 4687 C CA . VAL B 1 189 ? 17.85658 -62.62163 31.65201 1.000 19.28227 224 VAL B CA 1
ATOM 4688 C C . VAL B 1 189 ? 16.65288 -63.51151 31.40166 1.000 23.34480 224 VAL B C 1
ATOM 4689 O O . VAL B 1 189 ? 16.40822 -63.91842 30.26092 1.000 21.99749 224 VAL B O 1
ATOM 4693 N N . ALA B 1 190 ? 15.87026 -63.75775 32.45229 1.000 18.29338 225 ALA B N 1
ATOM 4694 C CA . ALA B 1 190 ? 14.63333 -64.54179 32.34798 1.000 18.42249 225 ALA B CA 1
ATOM 4695 C C . ALA B 1 190 ? 13.40403 -63.65591 32.17655 1.000 21.04664 225 ALA B C 1
ATOM 4696 O O . ALA B 1 190 ? 12.42325 -64.11744 31.58318 1.000 19.38358 225 ALA B O 1
ATOM 4698 N N . ALA B 1 191 ? 13.39187 -62.43948 32.71650 1.000 20.51220 226 ALA B N 1
ATOM 4699 C CA . ALA B 1 191 ? 12.13078 -61.66794 32.71934 1.000 18.73781 226 ALA B CA 1
ATOM 4700 C C . ALA B 1 191 ? 12.41887 -60.19699 32.94499 1.000 19.40190 226 ALA B C 1
ATOM 4701 O O . ALA B 1 191 ? 13.49032 -59.81465 33.44348 1.000 20.94329 226 ALA B O 1
ATOM 4703 N N . PHE B 1 192 ? 11.41794 -59.39106 32.58212 1.000 19.40940 227 PHE B N 1
ATOM 4704 C CA . PHE B 1 192 ? 11.40852 -57.94827 32.82915 1.000 18.32020 227 PHE B CA 1
ATOM 4705 C C . PHE B 1 192 ? 10.08527 -57.68791 33.52857 1.000 22.79041 227 PHE B C 1
ATOM 4706 O O . PHE B 1 192 ? 9.04734 -58.04287 32.97972 1.000 21.28596 227 PHE B O 1
ATOM 4714 N N . MET B 1 193 ? 10.12428 -57.15398 34.74895 1.000 20.21271 228 MET B N 1
ATOM 4715 C CA . MET B 1 193 ? 8.92970 -56.77734 35.50811 1.000 21.63719 228 MET B CA 1
ATOM 4716 C C . MET B 1 193 ? 8.75907 -55.26043 35.49947 1.000 22.02335 228 MET B C 1
ATOM 4717 O O . MET B 1 193 ? 9.72625 -54.52231 35.75253 1.000 23.14019 228 MET B O 1
ATOM 4722 N N . VAL B 1 194 ? 7.54426 -54.79880 35.18979 1.000 21.07497 229 VAL B N 1
ATOM 4723 C CA . VAL B 1 194 ? 7.33232 -53.36762 34.98993 1.000 20.99735 229 VAL B CA 1
ATOM 4724 C C . VAL B 1 194 ? 5.86116 -53.01815 35.22974 1.000 21.95868 229 VAL B C 1
ATOM 4725 O O . VAL B 1 194 ? 4.95533 -53.80037 34.94161 1.000 22.81516 229 VAL B O 1
ATOM 4729 N N . GLU B 1 195 ? 5.63411 -51.82551 35.82969 1.000 20.51472 230 GLU B N 1
ATOM 4730 C CA . GLU B 1 195 ? 4.30501 -51.25293 35.97605 1.000 20.30453 230 GLU B CA 1
ATOM 4731 C C . GLU B 1 195 ? 3.95341 -50.47045 34.71380 1.000 22.60259 230 GLU B C 1
ATOM 4732 O O . GLU B 1 195 ? 4.74545 -49.62854 34.27456 1.000 24.58243 230 GLU B O 1
ATOM 4738 N N . PRO B 1 196 ? 2.76004 -50.64380 34.13905 1.000 22.43853 231 PRO B N 1
ATOM 4739 C CA . PRO B 1 196 ? 2.42084 -49.88802 32.90062 1.000 23.68059 231 PRO B CA 1
ATOM 4740 C C . PRO B 1 196 ? 2.28722 -48.38270 33.12051 1.000 24.69374 231 PRO B C 1
ATOM 4741 O O . PRO B 1 196 ? 2.40614 -47.59835 32.17476 1.000 27.83944 231 PRO B O 1
ATOM 4745 N N . ILE B 1 197 ? 1.96983 -47.98768 34.34087 1.000 25.16486 232 ILE B N 1
ATOM 4746 C CA . ILE B 1 197 ? 2.06196 -46.63508 34.86692 1.000 23.42029 232 ILE B CA 1
ATOM 4747 C C . ILE B 1 197 ? 2.65501 -46.82402 36.25365 1.000 24.49808 232 ILE B C 1
ATOM 4748 O O . ILE B 1 197 ? 2.12905 -47.61870 37.02968 1.000 24.97035 232 ILE B O 1
ATOM 4753 N N . GLN B 1 198 ? 3.75415 -46.13365 36.57450 1.000 24.90049 233 GLN B N 1
ATOM 4754 C CA . GLN B 1 198 ? 4.34156 -46.30109 37.90426 1.000 26.16969 233 GLN B CA 1
ATOM 4755 C C . GLN B 1 198 ? 3.55672 -45.50358 38.92945 1.000 30.48408 233 GLN B C 1
ATOM 4756 O O . GLN B 1 198 ? 3.39798 -44.28860 38.79302 1.000 28.10948 233 GLN B O 1
ATOM 4762 N N . GLY B 1 199 ? 3.10171 -46.17884 39.97749 1.000 27.03648 234 GLY B N 1
ATOM 4763 C CA . GLY B 1 199 ? 2.21415 -45.50656 40.91787 1.000 27.82737 234 GLY B CA 1
ATOM 4764 C C . GLY B 1 199 ? 2.96935 -44.68318 41.94314 1.000 28.99525 234 GLY B C 1
ATOM 4765 O O . GLY B 1 199 ? 2.86993 -43.45045 41.98283 1.000 32.18197 234 GLY B O 1
ATOM 4766 N N . GLU B 1 200 ? 3.75217 -45.36492 42.77260 1.000 29.23890 235 GLU B N 1
ATOM 4767 C CA . GLU B 1 200 ? 4.46973 -44.69108 43.84219 1.000 29.28503 235 GLU B CA 1
ATOM 4768 C C . GLU B 1 200 ? 5.58305 -43.78425 43.32960 1.000 32.64286 235 GLU B C 1
ATOM 4769 O O . GLU B 1 200 ? 5.98090 -42.86111 44.03764 1.000 33.85299 235 GLU B O 1
ATOM 4775 N N . ALA B 1 201 ? 6.06511 -43.97533 42.10192 1.000 26.57828 236 ALA B N 1
ATOM 4776 C CA . ALA B 1 201 ? 7.04305 -43.02316 41.58753 1.000 29.65600 236 ALA B CA 1
ATOM 4777 C C . ALA B 1 201 ? 6.39177 -41.67514 41.30282 1.000 29.80785 236 ALA B C 1
ATOM 4778 O O . ALA B 1 201 ? 7.09796 -40.69239 41.04449 1.000 35.12363 236 ALA B O 1
ATOM 4780 N N . GLY B 1 202 ? 5.06633 -41.61877 41.33639 1.000 29.11593 237 GLY B N 1
ATOM 4781 C CA . GLY B 1 202 ? 4.39753 -40.34946 41.14149 1.000 32.51282 237 GLY B CA 1
ATOM 4782 C C . GLY B 1 202 ? 3.42426 -40.33257 39.97346 1.000 34.54047 237 GLY B C 1
ATOM 4783 O O . GLY B 1 202 ? 3.26164 -39.29043 39.33790 1.000 36.14976 237 GLY B O 1
ATOM 4784 N N . VAL B 1 203 ? 2.71817 -41.44041 39.71915 1.000 30.05757 238 VAL B N 1
ATOM 4785 C CA . VAL B 1 203 ? 1.84383 -41.58445 38.53510 1.000 27.64240 238 VAL B CA 1
ATOM 4786 C C . VAL B 1 203 ? 2.64626 -41.20826 37.29285 1.000 30.07018 238 VAL B C 1
ATOM 4787 O O . VAL B 1 203 ? 2.34207 -40.26988 36.54226 1.000 32.01424 238 VAL B O 1
ATOM 4791 N N . VAL B 1 204 ? 3.69118 -41.97812 37.05827 1.000 29.72960 239 VAL B N 1
ATOM 4792 C CA . VAL B 1 204 ? 4.57186 -41.71921 35.93722 1.000 28.85316 239 VAL B CA 1
ATOM 4793 C C . VAL B 1 204 ? 4.08323 -42.54928 34.75888 1.000 30.17556 239 VAL B C 1
ATOM 4794 O O . VAL B 1 204 ? 4.16393 -43.78009 34.77578 1.000 29.22259 239 VAL B O 1
ATOM 4798 N N . VAL B 1 205 ? 3.57393 -41.85876 33.74421 1.000 29.22433 240 VAL B N 1
ATOM 4799 C CA . VAL B 1 205 ? 3.03328 -42.48230 32.54285 1.000 30.86218 240 VAL B CA 1
ATOM 4800 C C . VAL B 1 205 ? 4.13152 -42.52010 31.48186 1.000 31.02532 240 VAL B C 1
ATOM 4801 O O . VAL B 1 205 ? 4.66869 -41.46006 31.11892 1.000 32.27629 240 VAL B O 1
ATOM 4805 N N . PRO B 1 206 ? 4.52193 -43.69134 31.00446 1.000 31.59596 241 PRO B N 1
ATOM 4806 C CA . PRO B 1 206 ? 5.54970 -43.76139 29.97145 1.000 28.06817 241 PRO B CA 1
ATOM 4807 C C . PRO B 1 206 ? 4.98954 -43.27851 28.64333 1.000 31.00764 241 PRO B C 1
ATOM 4808 O O . PRO B 1 206 ? 3.78358 -43.12414 28.46940 1.000 32.29358 241 PRO B O 1
ATOM 4812 N N . ASP B 1 207 ? 5.89476 -42.99758 27.71302 1.000 28.34962 242 ASP B N 1
ATOM 4813 C CA . ASP B 1 207 ? 5.47384 -42.42953 26.43878 1.000 31.47445 242 ASP B CA 1
ATOM 4814 C C . ASP B 1 207 ? 4.65459 -43.42956 25.60703 1.000 35.98838 242 ASP B C 1
ATOM 4815 O O . ASP B 1 207 ? 4.84168 -44.65053 25.71268 1.000 30.09092 242 ASP B O 1
ATOM 4820 N N . PRO B 1 208 ? 3.72219 -42.93501 24.78779 1.000 31.77861 243 PRO B N 1
ATOM 4821 C CA . PRO B 1 208 ? 2.99343 -43.82064 23.87897 1.000 30.12981 243 PRO B CA 1
ATOM 4822 C C . PRO B 1 208 ? 3.95488 -44.73338 23.12084 1.000 33.15889 243 PRO B C 1
ATOM 4823 O O . PRO B 1 208 ? 5.02031 -44.31387 22.67205 1.000 33.32188 243 PRO B O 1
ATOM 4827 N N . GLY B 1 209 ? 3.60753 -46.00777 23.04107 1.000 31.53546 244 GLY B N 1
ATOM 4828 C CA . GLY B 1 209 ? 4.43397 -46.95689 22.34142 1.000 32.95202 244 GLY B CA 1
ATOM 4829 C C . GLY B 1 209 ? 5.42775 -47.67061 23.21866 1.000 31.07855 244 GLY B C 1
ATOM 4830 O O . GLY B 1 209 ? 6.02772 -48.65894 22.76871 1.000 29.96744 244 GLY B O 1
ATOM 4831 N N . TYR B 1 210 ? 5.60476 -47.22718 24.48053 1.000 26.17439 245 TYR B N 1
ATOM 4832 C CA . TYR B 1 210 ? 6.58421 -47.88242 25.33740 1.000 26.35906 245 TYR B CA 1
ATOM 4833 C C . TYR B 1 210 ? 6.21090 -49.34478 25.56540 1.000 26.94098 245 TYR B C 1
ATOM 4834 O O . TYR B 1 210 ? 7.05570 -50.23933 25.45765 1.000 25.63106 245 TYR B O 1
ATOM 4843 N N . LEU B 1 211 ? 4.94186 -49.60200 25.87182 1.000 27.09995 246 LEU B N 1
ATOM 4844 C CA . LEU B 1 211 ? 4.54220 -50.95521 26.23708 1.000 28.95396 246 LEU B CA 1
ATOM 4845 C C . LEU B 1 211 ? 4.58542 -51.87237 25.02397 1.000 28.33477 246 LEU B C 1
ATOM 4846 O O . LEU B 1 211 ? 5.02101 -53.03067 25.12361 1.000 25.30540 246 LEU B O 1
ATOM 4851 N N . MET B 1 212 ? 4.11842 -51.37480 23.87923 1.000 23.79761 247 MET B N 1
ATOM 4852 C CA . MET B 1 212 ? 4.26157 -52.11256 22.63008 1.000 26.00851 247 MET B CA 1
ATOM 4853 C C . MET B 1 212 ? 5.73003 -52.46239 22.36591 1.000 27.36629 247 MET B C 1
ATOM 4854 O O . MET B 1 212 ? 6.05459 -53.57727 21.91579 1.000 28.09748 247 MET B O 1
ATOM 4859 N N . GLY B 1 213 ? 6.63420 -51.51359 22.61833 1.000 27.84464 248 GLY B N 1
ATOM 4860 C CA . GLY B 1 213 ? 8.04817 -51.77225 22.40088 1.000 24.41991 248 GLY B CA 1
ATOM 4861 C C . GLY B 1 213 ? 8.61814 -52.77793 23.39018 1.000 26.79960 248 GLY B C 1
ATOM 4862 O O . GLY B 1 213 ? 9.43987 -53.62074 23.02759 1.000 27.29099 248 GLY B O 1
ATOM 4863 N N . VAL B 1 214 ? 8.19962 -52.69693 24.65802 1.000 24.93184 249 VAL B N 1
ATOM 4864 C CA . VAL B 1 214 ? 8.62468 -53.69026 25.64695 1.000 23.68427 249 VAL B CA 1
ATOM 4865 C C . VAL B 1 214 ? 8.22224 -55.09354 25.20463 1.000 24.96198 249 VAL B C 1
ATOM 4866 O O . VAL B 1 214 ? 9.01092 -56.05310 25.30252 1.000 23.22169 249 VAL B O 1
ATOM 4870 N N . ARG B 1 215 ? 6.98750 -55.23564 24.72239 1.000 23.39734 250 ARG B N 1
ATOM 4871 C CA . ARG B 1 215 ? 6.49574 -56.54085 24.28029 1.000 22.78111 250 ARG B CA 1
ATOM 4872 C C . ARG B 1 215 ? 7.32925 -57.08209 23.12105 1.000 24.52924 250 ARG B C 1
ATOM 4873 O O . ARG B 1 215 ? 7.70829 -58.26394 23.12328 1.000 23.20417 250 ARG B O 1
ATOM 4881 N N . GLU B 1 216 ? 7.66043 -56.22800 22.13636 1.000 23.28676 251 GLU B N 1
ATOM 4882 C CA . GLU B 1 216 ? 8.44526 -56.69456 20.99834 1.000 25.28803 251 GLU B CA 1
ATOM 4883 C C . GLU B 1 216 ? 9.83361 -57.15578 21.45204 1.000 26.54329 251 GLU B C 1
ATOM 4884 O O . GLU B 1 216 ? 10.35677 -58.20303 21.01425 1.000 25.99069 251 GLU B O 1
ATOM 4890 N N . LEU B 1 217 ? 10.45645 -56.38449 22.34104 1.000 20.88114 252 LEU B N 1
ATOM 4891 C CA . LEU B 1 217 ? 11.81232 -56.75093 22.79989 1.000 22.96501 252 LEU B CA 1
ATOM 4892 C C . LEU B 1 217 ? 11.82634 -58.05579 23.61634 1.000 23.50973 252 LEU B C 1
ATOM 4893 O O . LEU B 1 217 ? 12.70081 -58.91584 23.41924 1.000 22.49508 252 LEU B O 1
ATOM 4898 N N . CYS B 1 218 ? 10.85874 -58.21990 24.51729 1.000 20.86463 253 CYS B N 1
ATOM 4899 C CA . CYS B 1 218 ? 10.81005 -59.43882 25.33480 1.000 22.73181 253 CYS B CA 1
ATOM 4900 C C . CYS B 1 218 ? 10.55488 -60.65442 24.45845 1.000 23.40633 253 CYS B C 1
ATOM 4901 O O . CYS B 1 218 ? 11.20414 -61.69956 24.61295 1.000 21.70447 253 CYS B O 1
ATOM 4904 N N . THR B 1 219 ? 9.62301 -60.54826 23.51365 1.000 22.62905 254 THR B N 1
ATOM 4905 C CA . THR B 1 219 ? 9.39133 -61.69766 22.63083 1.000 22.12915 254 THR B CA 1
ATOM 4906 C C . THR B 1 219 ? 10.64107 -62.01758 21.78936 1.000 26.89449 254 THR B C 1
ATOM 4907 O O . THR B 1 219 ? 11.02650 -63.18127 21.64570 1.000 25.24330 254 THR B O 1
ATOM 4911 N N . ARG B 1 220 ? 11.30165 -61.00227 21.22692 1.000 22.38644 255 ARG B N 1
ATOM 4912 C CA . ARG B 1 220 ? 12.47371 -61.31242 20.40852 1.000 24.48176 255 ARG B CA 1
ATOM 4913 C C . ARG B 1 220 ? 13.53167 -62.06769 21.20111 1.000 24.97526 255 ARG B C 1
ATOM 4914 O O . ARG B 1 220 ? 14.19530 -62.97839 20.67310 1.000 24.47000 255 ARG B O 1
ATOM 4922 N N . HIS B 1 221 ? 13.73409 -61.68483 22.45455 1.000 21.41378 256 HIS B N 1
ATOM 4923 C CA . HIS B 1 221 ? 14.87515 -62.20533 23.21802 1.000 24.53469 256 HIS B CA 1
ATOM 4924 C C . HIS B 1 221 ? 14.49660 -63.33287 24.14716 1.000 24.41601 256 HIS B C 1
ATOM 4925 O O . HIS B 1 221 ? 15.34215 -63.78447 24.91579 1.000 25.78334 256 HIS B O 1
ATOM 4932 N N . GLN B 1 222 ? 13.27376 -63.87164 24.02292 1.000 24.39572 257 GLN B N 1
ATOM 4933 C CA . GLN B 1 222 ? 12.82368 -64.97917 24.86717 1.000 22.28194 257 GLN B CA 1
ATOM 4934 C C . GLN B 1 222 ? 12.95724 -64.59121 26.32695 1.000 21.96009 257 GLN B C 1
ATOM 4935 O O . GLN B 1 222 ? 13.58156 -65.27619 27.12678 1.000 23.27783 257 GLN B O 1
ATOM 4941 N N . VAL B 1 223 ? 12.28203 -63.50911 26.67548 1.000 22.76877 258 VAL B N 1
ATOM 4942 C CA . VAL B 1 223 ? 12.28511 -62.95906 28.01320 1.000 19.45744 258 VAL B CA 1
ATOM 4943 C C . VAL B 1 223 ? 10.81966 -62.81328 28.40550 1.000 18.99895 258 VAL B C 1
ATOM 4944 O O . VAL B 1 223 ? 10.01626 -62.34205 27.60376 1.000 21.14477 258 VAL B O 1
ATOM 4948 N N . LEU B 1 224 ? 10.46193 -63.17377 29.65019 1.000 17.37278 259 LEU B N 1
ATOM 4949 C CA . LEU B 1 224 ? 9.05181 -63.03678 30.03241 1.000 20.26244 259 LEU B CA 1
ATOM 4950 C C . LEU B 1 224 ? 8.75289 -61.59024 30.37357 1.000 20.52964 259 LEU B C 1
ATOM 4951 O O . LEU B 1 224 ? 9.50106 -60.95864 31.12405 1.000 22.74780 259 LEU B O 1
ATOM 4956 N N . PHE B 1 225 ? 7.62975 -61.07569 29.85908 1.000 20.89309 260 PHE B N 1
ATOM 4957 C CA . PHE B 1 225 ? 7.14909 -59.74149 30.21908 1.000 21.86635 260 PHE B CA 1
ATOM 4958 C C . PHE B 1 225 ? 6.16162 -59.90252 31.37200 1.000 20.82663 260 PHE B C 1
ATOM 4959 O O . PHE B 1 225 ? 5.04021 -60.41202 31.18028 1.000 21.96653 260 PHE B O 1
ATOM 4967 N N . ILE B 1 226 ? 6.57378 -59.44268 32.56999 1.000 19.87363 261 ILE B N 1
ATOM 4968 C CA . ILE B 1 226 ? 5.72824 -59.42709 33.75305 1.000 21.29507 261 ILE B CA 1
ATOM 4969 C C . ILE B 1 226 ? 5.14277 -58.02943 33.90539 1.000 21.64478 261 ILE B C 1
ATOM 4970 O O . ILE B 1 226 ? 5.88330 -57.07295 34.14542 1.000 22.33461 261 ILE B O 1
ATOM 4975 N N . ALA B 1 227 ? 3.82648 -57.90121 33.76946 1.000 19.59089 262 ALA B N 1
ATOM 4976 C CA . ALA B 1 227 ? 3.14233 -56.62393 33.99262 1.000 19.42464 262 ALA B CA 1
ATOM 4977 C C . ALA B 1 227 ? 2.57009 -56.60500 35.39504 1.000 22.74240 262 ALA B C 1
ATOM 4978 O O . ALA B 1 227 ? 1.67332 -57.39004 35.71593 1.000 23.03499 262 ALA B O 1
ATOM 4980 N N . ASP B 1 228 ? 2.98711 -55.61902 36.17009 1.000 21.32600 263 ASP B N 1
ATOM 4981 C CA . ASP B 1 228 ? 2.45931 -55.42586 37.51884 1.000 18.56648 263 ASP B CA 1
ATOM 4982 C C . ASP B 1 228 ? 1.25680 -54.51916 37.38365 1.000 21.66888 263 ASP B C 1
ATOM 4983 O O . ASP B 1 228 ? 1.38787 -53.30079 37.27395 1.000 24.85805 263 ASP B O 1
ATOM 4988 N N . GLU B 1 229 ? 0.07859 -55.11890 37.38041 1.000 22.84100 264 GLU B N 1
ATOM 4989 C CA . GLU B 1 229 ? -1.15833 -54.35067 37.30096 1.000 22.37553 264 GLU B CA 1
ATOM 4990 C C . GLU B 1 229 ? -1.88117 -54.32613 38.64073 1.000 22.53829 264 GLU B C 1
ATOM 4991 O O . GLU B 1 229 ? -3.11348 -54.18297 38.69882 1.000 24.17804 264 GLU B O 1
ATOM 4997 N N . ILE B 1 230 ? -1.11814 -54.47693 39.71901 1.000 22.22241 265 ILE B N 1
ATOM 4998 C CA . ILE B 1 230 ? -1.73702 -54.53703 41.03897 1.000 23.03415 265 ILE B CA 1
ATOM 4999 C C . ILE B 1 230 ? -2.45022 -53.23184 41.38008 1.000 25.74601 265 ILE B C 1
ATOM 5000 O O . ILE B 1 230 ? -3.54119 -53.25756 41.96921 1.000 24.83732 265 ILE B O 1
ATOM 5005 N N . GLN B 1 231 ? -1.87727 -52.07559 40.97817 1.000 25.04874 266 GLN B N 1
ATOM 5006 C CA . GLN B 1 231 ? -2.53925 -50.77394 41.14098 1.000 25.56987 266 GLN B CA 1
ATOM 5007 C C . GLN B 1 231 ? -3.21097 -50.29101 39.86204 1.000 28.00762 266 GLN B C 1
ATOM 5008 O O . GLN B 1 231 ? -4.29493 -49.70674 39.91091 1.000 28.40677 266 GLN B O 1
ATOM 5014 N N . THR B 1 232 ? -2.61927 -50.53714 38.70087 1.000 28.30793 267 THR B N 1
ATOM 5015 C CA . THR B 1 232 ? -3.19958 -50.00175 37.47332 1.000 27.76549 267 THR B CA 1
ATOM 5016 C C . THR B 1 232 ? -4.34363 -50.83026 36.92183 1.000 30.35087 267 THR B C 1
ATOM 5017 O O . THR B 1 232 ? -5.12337 -50.32087 36.09487 1.000 27.64766 267 THR B O 1
ATOM 5021 N N . GLY B 1 233 ? -4.43902 -52.08877 37.31952 1.000 28.44104 268 GLY B N 1
ATOM 5022 C CA . GLY B 1 233 ? -5.39942 -53.00384 36.74877 1.000 27.84654 268 GLY B CA 1
ATOM 5023 C C . GLY B 1 233 ? -6.83123 -52.73474 37.22067 1.000 31.04570 268 GLY B C 1
ATOM 5024 O O . GLY B 1 233 ? -7.11517 -51.79751 37.97738 1.000 30.67793 268 GLY B O 1
ATOM 5025 N N . LEU B 1 234 ? -7.75763 -53.57215 36.72320 1.000 26.99479 269 LEU B N 1
ATOM 5026 C CA . LEU B 1 234 ? -9.14787 -53.61013 37.24128 1.000 25.94528 269 LEU B CA 1
ATOM 5027 C C . LEU B 1 234 ? -9.83755 -52.25333 37.14167 1.000 31.79552 269 LEU B C 1
ATOM 5028 O O . LEU B 1 234 ? -10.43060 -51.74853 38.11582 1.000 30.35973 269 LEU B O 1
ATOM 5033 N N . ALA B 1 235 ? -9.80741 -51.68404 35.93611 1.000 27.85891 270 ALA B N 1
ATOM 5034 C CA . ALA B 1 235 ? -10.57472 -50.51867 35.49014 1.000 30.12133 270 ALA B CA 1
ATOM 5035 C C . ALA B 1 235 ? -10.01907 -49.17704 35.98980 1.000 32.38795 270 ALA B C 1
ATOM 5036 O O . ALA B 1 235 ? -10.50271 -48.14870 35.53869 1.000 34.03800 270 ALA B O 1
ATOM 5038 N N . ARG B 1 236 ? -9.06602 -49.15002 36.93512 1.000 29.36346 271 ARG B N 1
ATOM 5039 C CA . ARG B 1 236 ? -8.59030 -47.89149 37.51537 1.000 32.40701 271 ARG B CA 1
ATOM 5040 C C . ARG B 1 236 ? -8.15296 -46.87846 36.43426 1.000 35.25232 271 ARG B C 1
ATOM 5041 O O . ARG B 1 236 ? -8.47778 -45.68145 36.51948 1.000 32.97252 271 ARG B O 1
ATOM 5049 N N . THR B 1 237 ? -7.50051 -47.34033 35.36150 1.000 29.93108 272 THR B N 1
ATOM 5050 C CA . THR B 1 237 ? -7.05257 -46.42599 34.31588 1.000 29.92985 272 THR B CA 1
ATOM 5051 C C . THR B 1 237 ? -7.97627 -46.36084 33.12108 1.000 36.14322 272 THR B C 1
ATOM 5052 O O . THR B 1 237 ? -7.61380 -45.71643 32.13302 1.000 37.61614 272 THR B O 1
ATOM 5056 N N . GLY B 1 238 ? -9.17654 -46.95078 33.18375 1.000 31.85580 273 GLY B N 1
ATOM 5057 C CA . GLY B 1 238 ? -10.10737 -46.85336 32.06431 1.000 35.34283 273 GLY B CA 1
ATOM 5058 C C . GLY B 1 238 ? -10.14915 -48.04960 31.12871 1.000 36.73590 273 GLY B C 1
ATOM 5059 O O . GLY B 1 238 ? -10.87890 -48.00201 30.11698 1.000 37.63859 273 GLY B O 1
ATOM 5060 N N . ARG B 1 239 ? -9.39481 -49.11221 31.43270 1.000 34.45048 274 ARG B N 1
ATOM 5061 C CA . ARG B 1 239 ? -9.47664 -50.40201 30.74958 1.000 36.31928 274 ARG B CA 1
ATOM 5062 C C . ARG B 1 239 ? -9.38403 -51.49768 31.79461 1.000 31.70835 274 ARG B C 1
ATOM 5063 O O . ARG B 1 239 ? -8.95929 -51.25929 32.93166 1.000 34.20139 274 ARG B O 1
ATOM 5071 N N . TRP B 1 240 ? -9.74828 -52.72745 31.41479 1.000 31.31680 275 TRP B N 1
ATOM 5072 C CA . TRP B 1 240 ? -9.52606 -53.85681 32.33831 1.000 33.58016 275 TRP B CA 1
ATOM 5073 C C . TRP B 1 240 ? -8.07939 -53.89510 32.82808 1.000 33.15466 275 TRP B C 1
ATOM 5074 O O . TRP B 1 240 ? -7.80060 -54.14002 34.02156 1.000 33.35199 275 TRP B O 1
ATOM 5085 N N . LEU B 1 241 ? -7.13017 -53.66787 31.92152 1.000 27.37925 276 LEU B N 1
ATOM 5086 C CA . LEU B 1 241 ? -5.71851 -53.58265 32.26887 1.000 27.00244 276 LEU B CA 1
ATOM 5087 C C . LEU B 1 241 ? -5.14934 -52.35558 31.58157 1.000 31.78947 276 LEU B C 1
ATOM 5088 O O . LEU B 1 241 ? -5.53595 -52.06139 30.46220 1.000 29.91207 276 LEU B O 1
ATOM 5093 N N . ALA B 1 242 ? -4.18167 -51.68213 32.21114 1.000 27.31951 277 ALA B N 1
ATOM 5094 C CA . ALA B 1 242 ? -3.59873 -50.52881 31.53324 1.000 26.51111 277 ALA B CA 1
ATOM 5095 C C . ALA B 1 242 ? -2.87031 -50.96345 30.26311 1.000 27.98359 277 ALA B C 1
ATOM 5096 O O . ALA B 1 242 ? -2.75941 -50.18975 29.30106 1.000 28.36039 277 ALA B O 1
ATOM 5098 N N . VAL B 1 243 ? -2.34928 -52.19325 30.23332 1.000 25.42907 278 VAL B N 1
ATOM 5099 C CA . VAL B 1 243 ? -1.66941 -52.61201 28.99905 1.000 23.91791 278 VAL B CA 1
ATOM 5100 C C . VAL B 1 243 ? -2.62681 -52.66221 27.83923 1.000 29.41778 278 VAL B C 1
ATOM 5101 O O . VAL B 1 243 ? -2.18849 -52.64939 26.68126 1.000 27.70681 278 VAL B O 1
ATOM 5105 N N . ASP B 1 244 ? -3.93479 -52.71007 28.09358 1.000 27.99430 279 ASP B N 1
ATOM 5106 C CA . ASP B 1 244 ? -4.88650 -52.79664 26.98726 1.000 28.64961 279 ASP B CA 1
ATOM 5107 C C . ASP B 1 244 ? -4.83492 -51.56358 26.09584 1.000 30.40826 279 ASP B C 1
ATOM 5108 O O . ASP B 1 244 ? -5.21922 -51.65440 24.92682 1.000 30.70033 279 ASP B O 1
ATOM 5113 N N . TYR B 1 245 ? -4.33810 -50.42729 26.59398 1.000 31.90400 280 TYR B N 1
ATOM 5114 C CA . TYR B 1 245 ? -4.31659 -49.20458 25.77619 1.000 31.11318 280 TYR B CA 1
ATOM 5115 C C . TYR B 1 245 ? -3.40759 -49.35285 24.57451 1.000 29.85352 280 TYR B C 1
ATOM 5116 O O . TYR B 1 245 ? -3.56011 -48.63787 23.57684 1.000 29.77904 280 TYR B O 1
ATOM 5125 N N . GLU B 1 246 ? -2.43604 -50.22545 24.65401 1.000 32.60258 281 GLU B N 1
ATOM 5126 C CA . GLU B 1 246 ? -1.57334 -50.47104 23.51106 1.000 32.51533 281 GLU B CA 1
ATOM 5127 C C . GLU B 1 246 ? -1.69001 -51.91761 23.04587 1.000 31.02934 281 GLU B C 1
ATOM 5128 O O . GLU B 1 246 ? -0.74827 -52.45977 22.48064 1.000 31.49772 281 GLU B O 1
ATOM 5134 N N . ASN B 1 247 ? -2.84384 -52.55166 23.30143 1.000 31.13654 282 ASN B N 1
ATOM 5135 C CA . ASN B 1 247 ? -3.11076 -53.93377 22.89093 1.000 33.84493 282 ASN B CA 1
ATOM 5136 C C . ASN B 1 247 ? -2.02697 -54.91162 23.29491 1.000 32.24963 282 ASN B C 1
ATOM 5137 O O . ASN B 1 247 ? -1.77798 -55.86998 22.57665 1.000 31.15636 282 ASN B O 1
ATOM 5142 N N . VAL B 1 248 ? -1.35916 -54.70308 24.42884 1.000 27.71077 283 VAL B N 1
ATOM 5143 C CA . VAL B 1 248 ? -0.22998 -55.53743 24.80324 1.000 27.38565 283 VAL B CA 1
ATOM 5144 C C . VAL B 1 248 ? -0.67109 -56.72085 25.66487 1.000 28.96796 283 VAL B C 1
ATOM 5145 O O . VAL B 1 248 ? -1.37608 -56.54447 26.66939 1.000 26.37147 283 VAL B O 1
ATOM 5149 N N . ARG B 1 249 ? -0.16371 -57.92014 25.33563 1.000 28.86943 284 ARG B N 1
ATOM 5150 C CA . ARG B 1 249 ? -0.43747 -59.11424 26.13711 1.000 26.34739 284 ARG B CA 1
ATOM 5151 C C . ARG B 1 249 ? 0.83287 -59.55862 26.87956 1.000 23.29512 284 ARG B C 1
ATOM 5152 O O . ARG B 1 249 ? 1.73879 -60.16329 26.27691 1.000 24.74743 284 ARG B O 1
ATOM 5160 N N . PRO B 1 250 ? 0.93974 -59.29300 28.17557 1.000 22.59088 285 PRO B N 1
ATOM 5161 C CA . PRO B 1 250 ? 2.12510 -59.72194 28.91549 1.000 23.22384 285 PRO B CA 1
ATOM 5162 C C . PRO B 1 250 ? 2.15616 -61.23083 29.07321 1.000 24.42983 285 PRO B C 1
ATOM 5163 O O . PRO B 1 250 ? 1.14113 -61.90245 28.95226 1.000 23.59735 285 PRO B O 1
ATOM 5167 N N . ASP B 1 251 ? 3.33976 -61.76023 29.37456 1.000 21.28091 286 ASP B N 1
ATOM 5168 C CA . ASP B 1 251 ? 3.44762 -63.19984 29.66441 1.000 21.56254 286 ASP B CA 1
ATOM 5169 C C . ASP B 1 251 ? 2.87080 -63.53059 31.02463 1.000 20.06883 286 ASP B C 1
ATOM 5170 O O . ASP B 1 251 ? 2.26484 -64.59201 31.20242 1.000 22.42815 286 ASP B O 1
ATOM 5175 N N . ILE B 1 252 ? 3.07018 -62.65450 31.99795 1.000 20.86379 287 ILE B N 1
ATOM 5176 C CA . ILE B 1 252 ? 2.51437 -62.84082 33.33832 1.000 21.03068 287 ILE B CA 1
ATOM 5177 C C . ILE B 1 252 ? 1.84426 -61.53462 33.74881 1.000 22.97884 287 ILE B C 1
ATOM 5178 O O . ILE B 1 252 ? 2.44390 -60.45654 33.58955 1.000 22.65942 287 ILE B O 1
ATOM 5183 N N . VAL B 1 253 ? 0.60641 -61.60957 34.23997 1.000 20.89992 288 VAL B N 1
ATOM 5184 C CA . VAL B 1 253 ? -0.09320 -60.42048 34.74540 1.000 21.67042 288 VAL B CA 1
ATOM 5185 C C . VAL B 1 253 ? -0.30315 -60.58636 36.24103 1.000 24.04053 288 VAL B C 1
ATOM 5186 O O . VAL B 1 253 ? -0.75211 -61.64899 36.68389 1.000 22.74047 288 VAL B O 1
ATOM 5190 N N . LEU B 1 254 ? 0.02207 -59.53804 37.00682 1.000 18.84941 289 LEU B N 1
ATOM 5191 C CA . LEU B 1 254 ? -0.20234 -59.52280 38.46887 1.000 19.19254 289 LEU B CA 1
ATOM 5192 C C . LEU B 1 254 ? -1.41303 -58.66031 38.79441 1.000 22.78111 289 LEU B C 1
ATOM 5193 O O . LEU B 1 254 ? -1.49783 -57.50250 38.33865 1.000 22.31778 289 LEU B O 1
ATOM 5198 N N . LEU B 1 255 ? -2.31402 -59.18925 39.63819 1.000 23.21570 290 LEU B N 1
ATOM 5199 C CA . LEU B 1 255 ? -3.50858 -58.49669 40.07737 1.000 21.86324 290 LEU B CA 1
ATOM 5200 C C . LEU B 1 255 ? -3.55345 -58.55817 41.60597 1.000 23.85451 290 LEU B C 1
ATOM 5201 O O . LEU B 1 255 ? -3.06118 -59.51911 42.20648 1.000 24.38162 290 LEU B O 1
ATOM 5206 N N . GLY B 1 256 ? -4.11039 -57.52717 42.21823 1.000 25.95287 291 GLY B N 1
ATOM 5207 C CA . GLY B 1 256 ? -4.20932 -57.46616 43.67214 1.000 25.76819 291 GLY B CA 1
ATOM 5208 C C . GLY B 1 256 ? -5.24313 -56.40877 44.05580 1.000 28.03141 291 GLY B C 1
ATOM 5209 O O . GLY 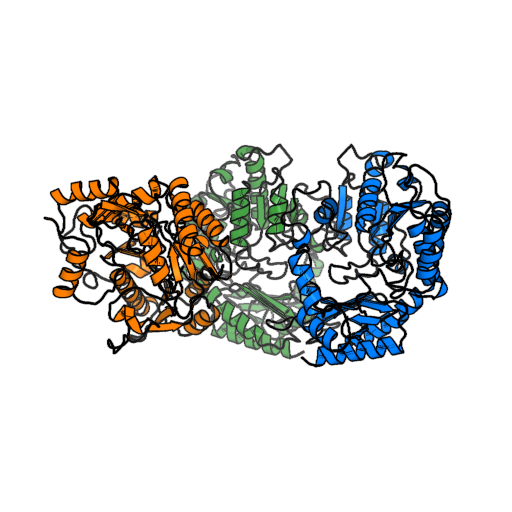B 1 256 ? -6.12575 -56.07125 43.26672 1.000 28.93927 291 GLY B O 1
ATOM 5210 N N . LYS B 1 257 ? -5.09778 -55.85959 45.27665 1.000 27.36613 292 LYS B N 1
ATOM 5211 C CA . LYS B 1 257 ? -5.84521 -54.66000 45.65961 1.000 28.10590 292 LYS B CA 1
ATOM 5212 C C . LYS B 1 257 ? -7.35059 -54.75203 45.35507 1.000 27.25513 292 LYS B C 1
ATOM 5213 O O . LYS B 1 257 ? -8.07704 -55.38635 46.13019 1.000 30.29835 292 LYS B O 1
ATOM 5219 N N . ALA B 1 258 ? -7.84778 -54.16012 44.24994 1.000 27.80819 293 ALA B N 1
ATOM 5220 C CA . ALA B 1 258 ? -9.27931 -54.10795 43.97646 1.000 32.71556 293 ALA B CA 1
ATOM 5221 C C . ALA B 1 258 ? -9.84473 -55.45209 43.54612 1.000 28.31240 293 ALA B C 1
ATOM 5222 O O . ALA B 1 258 ? -11.06106 -55.57454 43.39095 1.000 27.78119 293 ALA B O 1
ATOM 5224 N N . LEU B 1 259 ? -9.01166 -56.49448 43.43234 1.000 30.08189 294 LEU B N 1
ATOM 5225 C CA . LEU B 1 259 ? -9.52813 -57.83856 43.16660 1.000 26.70414 294 LEU B CA 1
ATOM 5226 C C . LEU B 1 259 ? -10.57607 -58.27698 44.18642 1.000 26.90168 294 LEU B C 1
ATOM 5227 O O . LEU B 1 259 ? -11.38980 -59.15780 43.89656 1.000 27.92222 294 LEU B O 1
ATOM 5232 N N . SER B 1 260 ? -10.58528 -57.67584 45.37575 1.000 25.68200 295 SER B N 1
ATOM 5233 C CA . SER B 1 260 ? -11.51821 -58.01605 46.42436 1.000 28.89764 295 SER B CA 1
ATOM 5234 C C . SER B 1 260 ? -12.43268 -56.87149 46.81039 1.000 25.55571 295 SER B C 1
ATOM 5235 O O . SER B 1 260 ? -13.21231 -57.03277 47.75408 1.000 26.27490 295 SER B O 1
ATOM 5238 N N . GLY B 1 261 ? -12.31625 -55.71507 46.16165 1.000 28.94383 296 GLY B N 1
ATOM 5239 C CA . GLY B 1 261 ? -13.07539 -54.55296 46.59875 1.000 30.59951 296 GLY B CA 1
ATOM 5240 C C . GLY B 1 261 ? -12.71281 -54.06411 47.98428 1.000 28.53013 296 GLY B C 1
ATOM 5241 O O . GLY B 1 261 ? -13.49725 -53.34181 48.59629 1.000 30.24608 296 GLY B O 1
ATOM 5242 N N . GLY B 1 262 ? -11.53167 -54.46216 48.48318 1.000 28.23212 297 GLY B N 1
ATOM 5243 C CA . GLY B 1 262 ? -11.02601 -54.09191 49.79800 1.000 25.33249 297 GLY B CA 1
ATOM 5244 C C . GLY B 1 262 ? -11.55829 -54.92929 50.92314 1.000 26.44533 297 GLY B C 1
ATOM 5245 O O . GLY B 1 262 ? -11.28666 -54.61403 52.08448 1.000 27.65109 297 GLY B O 1
ATOM 5246 N N . LEU B 1 263 ? -12.31954 -55.97369 50.62853 1.000 24.67492 298 LEU B N 1
ATOM 5247 C CA . LEU B 1 263 ? -12.93380 -56.77822 51.67371 1.000 25.85538 298 LEU B CA 1
ATOM 5248 C C . LEU B 1 263 ? -12.08021 -57.94050 52.14168 1.000 28.66417 298 LEU B C 1
ATOM 5249 O O . LEU B 1 263 ? -12.40875 -58.53388 53.18354 1.000 25.99584 298 LEU B O 1
ATOM 5254 N N . TYR B 1 264 ? -10.95013 -58.24011 51.47296 1.000 26.31591 299 TYR B N 1
ATOM 5255 C CA . TYR B 1 264 ? -10.17915 -59.43943 51.74076 1.000 23.07519 299 TYR B CA 1
ATOM 5256 C C . TYR B 1 264 ? -8.85790 -59.31902 50.98511 1.000 24.15227 299 TYR B C 1
ATOM 5257 O O . TYR B 1 264 ? -8.86011 -58.85435 49.83957 1.000 24.69435 299 TYR B O 1
ATOM 5266 N N . PRO B 1 265 ? -7.71104 -59.69704 51.53502 1.000 23.53798 300 PRO B N 1
ATOM 5267 C CA . PRO B 1 265 ? -6.48590 -59.65457 50.71443 1.000 22.70182 300 PRO B CA 1
ATOM 5268 C C . PRO B 1 265 ? -6.46040 -60.81021 49.73146 1.000 22.57941 300 PRO B C 1
ATOM 5269 O O . PRO B 1 265 ? -6.23889 -61.95897 50.11922 1.000 24.53485 300 PRO B O 1
ATOM 5273 N N . VAL B 1 266 ? -6.69325 -60.50688 48.44451 1.000 21.09667 301 VAL B N 1
ATOM 5274 C CA . VAL B 1 266 ? -6.62964 -61.49021 47.37116 1.000 22.44084 301 VAL B CA 1
ATOM 5275 C C . VAL B 1 266 ? -5.72504 -60.95651 46.27612 1.000 24.11109 301 VAL B C 1
ATOM 5276 O O . VAL B 1 266 ? -5.91150 -59.82350 45.82794 1.000 24.24439 301 VAL B O 1
ATOM 5280 N N . SER B 1 267 ? -4.80523 -6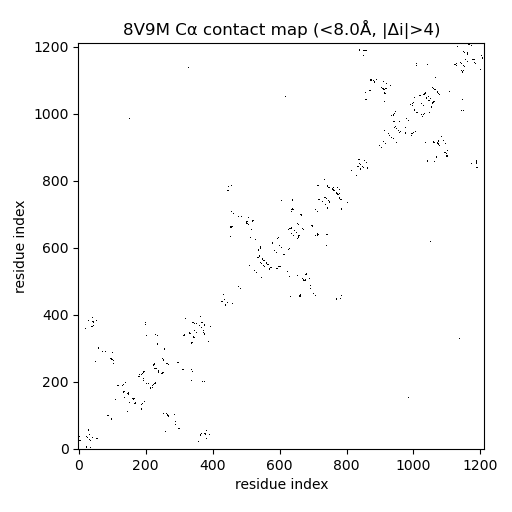1.79267 45.80422 1.000 21.06635 302 SER B N 1
ATOM 5281 C CA . SER B 1 267 ? -3.99974 -61.43287 44.63783 1.000 21.95824 302 SER B CA 1
ATOM 5282 C C . SER B 1 267 ? -3.91118 -62.62913 43.69826 1.000 23.81625 302 SER B C 1
ATOM 5283 O O . SER B 1 267 ? -4.32392 -63.74600 44.04604 1.000 22.80273 302 SER B O 1
ATOM 5286 N N . ALA B 1 268 ? -3.43247 -62.38081 42.45767 1.000 22.63746 303 ALA B N 1
ATOM 5287 C CA . ALA B 1 268 ? -3.51812 -63.38725 41.41958 1.000 21.28905 303 ALA B CA 1
ATOM 5288 C C . ALA B 1 268 ? -2.33330 -63.22876 40.47988 1.000 24.29413 303 ALA B C 1
ATOM 5289 O O . ALA B 1 268 ? -1.89269 -62.09577 40.21553 1.000 23.04740 303 ALA B O 1
ATOM 5291 N N . VAL B 1 269 ? -1.84864 -64.36584 39.97497 1.000 21.27243 304 VAL B N 1
ATOM 5292 C CA . VAL B 1 269 ? -0.77560 -64.42430 38.98113 1.000 20.77107 304 VAL B CA 1
ATOM 5293 C C . VAL B 1 269 ? -1.32990 -65.19136 37.79643 1.000 22.15992 304 VAL B C 1
ATOM 5294 O O . VAL B 1 269 ? -1.64300 -66.37663 37.92558 1.000 20.55589 304 VAL B O 1
ATOM 5298 N N . LEU B 1 270 ? -1.45902 -64.52251 36.64874 1.000 21.48039 305 LEU B N 1
ATOM 5299 C CA . LEU B 1 270 ? -2.07072 -65.09634 35.46402 1.000 23.87114 305 LEU B CA 1
ATOM 5300 C C . LEU B 1 270 ? -0.98271 -65.33239 34.42859 1.000 22.36674 305 LEU B C 1
ATOM 5301 O O . LEU B 1 270 ? -0.15893 -64.43780 34.16511 1.000 24.44702 305 LEU B O 1
ATOM 5306 N N . CYS B 1 271 ? -0.97276 -66.53434 33.84729 1.000 23.41063 306 CYS B N 1
ATOM 5307 C CA . CYS B 1 271 ? -0.05418 -66.81634 32.73803 1.000 23.84237 306 CYS B CA 1
ATOM 5308 C C . CYS B 1 271 ? -0.46951 -68.14707 32.11666 1.000 24.32781 306 CYS B C 1
ATOM 5309 O O . CYS B 1 271 ? -1.29860 -68.88619 32.65890 1.000 23.71679 306 CYS B O 1
ATOM 5312 N N . ASP B 1 272 ? 0.13388 -68.45334 30.97551 1.000 23.26186 307 ASP B N 1
ATOM 5313 C CA . ASP B 1 272 ? -0.20236 -69.66106 30.25832 1.000 23.12144 307 ASP B CA 1
ATOM 5314 C C . ASP B 1 272 ? 0.56902 -70.87814 30.77479 1.000 26.70639 307 ASP B C 1
ATOM 5315 O O . ASP B 1 272 ? 1.55639 -70.77637 31.51697 1.000 23.89062 307 ASP B O 1
ATOM 5320 N N . ASP B 1 273 ? 0.14319 -72.05457 30.28722 1.000 27.46908 308 ASP B N 1
ATOM 5321 C CA . ASP B 1 273 ? 0.64105 -73.33929 30.79632 1.000 27.53759 308 ASP B CA 1
ATOM 5322 C C . ASP B 1 273 ? 2.17276 -73.47054 30.71140 1.000 26.93276 308 ASP B C 1
ATOM 5323 O O . ASP B 1 273 ? 2.79783 -73.98989 31.62626 1.000 27.28896 308 ASP B O 1
ATOM 5328 N N . ASP B 1 274 ? 2.79586 -73.05595 29.59984 1.000 25.34388 309 ASP B N 1
ATOM 5329 C CA . ASP B 1 274 ? 4.24093 -73.28864 29.44987 1.000 28.02968 309 ASP B CA 1
ATOM 5330 C C . ASP B 1 274 ? 5.04619 -72.57107 30.51851 1.000 27.59528 309 ASP B C 1
ATOM 5331 O O . ASP B 1 274 ? 6.17910 -72.96520 30.80957 1.000 26.30782 309 ASP B O 1
ATOM 5336 N N . ILE B 1 275 ? 4.51166 -71.49352 31.08414 1.000 24.58197 310 ILE B N 1
ATOM 5337 C CA . ILE B 1 275 ? 5.14580 -70.84168 32.23594 1.000 21.84481 310 ILE B CA 1
ATOM 5338 C C . ILE B 1 275 ? 4.62661 -71.41565 33.55573 1.000 22.55243 310 ILE B C 1
ATOM 5339 O O . ILE B 1 275 ? 5.39313 -71.78759 34.45341 1.000 23.32440 310 ILE B O 1
ATOM 5344 N N . MET B 1 276 ? 3.30736 -71.48404 33.70375 1.000 22.66222 311 MET B N 1
ATOM 5345 C CA . MET B 1 276 ? 2.73915 -71.78131 35.01797 1.000 22.29145 311 MET B CA 1
ATOM 5346 C C . MET B 1 276 ? 3.15022 -73.16206 35.48467 1.000 23.78626 311 MET B C 1
ATOM 5347 O O . MET B 1 276 ? 3.39929 -73.36464 36.67000 1.000 23.60663 311 MET B O 1
ATOM 5352 N N . LEU B 1 277 ? 3.18965 -74.13133 34.57675 1.000 25.49529 312 LEU B N 1
ATOM 5353 C CA . LEU B 1 277 ? 3.42965 -75.52340 34.96565 1.000 24.45924 312 LEU B CA 1
ATOM 5354 C C . LEU B 1 277 ? 4.92492 -75.81563 35.20153 1.000 27.06361 312 LEU B C 1
ATOM 5355 O O . LEU B 1 277 ? 5.30653 -76.96821 35.43571 1.000 25.69887 312 LEU B O 1
ATOM 5360 N N . THR B 1 278 ? 5.79004 -74.79784 35.17108 1.000 24.20668 313 THR B N 1
ATOM 5361 C CA . THR B 1 278 ? 7.16284 -75.04286 35.58459 1.000 23.00027 313 THR B CA 1
ATOM 5362 C C . THR B 1 278 ? 7.25018 -75.26767 37.08124 1.000 26.51442 313 THR B C 1
ATOM 5363 O O . THR B 1 278 ? 8.26129 -75.79914 37.56474 1.000 25.58674 313 THR B O 1
ATOM 5367 N N . ILE B 1 279 ? 6.23909 -74.83072 37.82767 1.000 22.36173 314 ILE B N 1
ATOM 5368 C CA . ILE B 1 279 ? 6.18811 -75.03227 39.27515 1.000 22.51523 314 ILE B CA 1
ATOM 5369 C C . ILE B 1 279 ? 5.35572 -76.28494 39.53272 1.000 28.63993 314 ILE B C 1
ATOM 5370 O O . ILE B 1 279 ? 4.19934 -76.37828 39.09977 1.000 26.77541 314 ILE B O 1
ATOM 5375 N N . LYS B 1 280 ? 5.95212 -77.27507 40.17988 1.000 22.39502 315 LYS B N 1
ATOM 5376 C CA . LYS B 1 280 ? 5.34765 -78.57887 40.39681 1.000 26.71810 315 LYS B CA 1
ATOM 5377 C C . LYS B 1 280 ? 4.71069 -78.64201 41.75518 1.000 26.35117 315 LYS B C 1
ATOM 5378 O O . LYS B 1 280 ? 4.92402 -77.76037 42.59430 1.000 23.14380 315 LYS B O 1
ATOM 5384 N N . PRO B 1 281 ? 3.86657 -79.65275 42.00060 1.000 26.48288 316 PRO B N 1
ATOM 5385 C CA . PRO B 1 281 ? 3.23449 -79.76021 43.31750 1.000 22.34459 316 PRO B CA 1
ATOM 5386 C C . PRO B 1 281 ? 4.23579 -79.76694 44.46123 1.000 23.88448 316 PRO B C 1
ATOM 5387 O O . PRO B 1 281 ? 5.24826 -80.46910 44.42999 1.000 27.86000 316 PRO B O 1
ATOM 5391 N N . GLY B 1 282 ? 3.93371 -78.97123 45.46764 1.000 25.18843 317 GLY B N 1
ATOM 5392 C CA . GLY B 1 282 ? 4.76155 -78.90896 46.64513 1.000 22.67398 317 GLY B CA 1
ATOM 5393 C C . GLY B 1 282 ? 5.83269 -77.85112 46.57589 1.000 21.99801 317 GLY B C 1
ATOM 5394 O O . GLY B 1 282 ? 6.56585 -77.69111 47.55028 1.000 23.68700 317 GLY B O 1
ATOM 5395 N N . GLU B 1 283 ? 5.92575 -77.12745 45.46905 1.000 21.30639 318 GLU B N 1
ATOM 5396 C CA . GLU B 1 283 ? 7.01099 -76.17275 45.24829 1.000 19.59530 318 GLU B CA 1
ATOM 5397 C C . GLU B 1 283 ? 6.62304 -74.71186 45.44704 1.000 21.73332 318 GLU B C 1
ATOM 5398 O O . GLU B 1 283 ? 7.50895 -73.83616 45.37526 1.000 21.76928 318 GLU B O 1
ATOM 5404 N N . HIS B 1 284 ? 5.35554 -74.40288 45.72581 1.000 21.85097 319 HIS B N 1
ATOM 5405 C CA . HIS B 1 284 ? 5.00840 -73.00959 45.97948 1.000 19.79151 319 HIS B CA 1
ATOM 5406 C C . HIS B 1 284 ? 3.60158 -72.96340 46.54360 1.000 22.06184 319 HIS B C 1
ATOM 5407 O O . HIS B 1 284 ? 2.80376 -73.84044 46.24893 1.000 23.16109 319 HIS B O 1
ATOM 5414 N N . GLY B 1 285 ? 3.30008 -71.90154 47.29388 1.000 22.12625 320 GLY B N 1
ATOM 5415 C CA . GLY B 1 285 ? 1.90230 -71.75810 47.77107 1.000 20.97096 320 GLY B CA 1
ATOM 5416 C C . GLY B 1 285 ? 1.88561 -70.81199 48.95717 1.000 22.65186 320 GLY B C 1
ATOM 5417 O O . GLY B 1 285 ? 2.74419 -69.92903 49.07803 1.000 21.77339 320 GLY B O 1
ATOM 5418 N N . SER B 1 286 ? 0.91812 -71.04992 49.83444 1.000 22.87977 321 SER B N 1
ATOM 5419 C CA . SER B 1 286 ? 0.57605 -70.08518 50.88034 1.000 21.55201 321 SER B CA 1
ATOM 5420 C C . SER B 1 286 ? -0.57949 -70.60102 51.72718 1.000 23.18329 321 SER B C 1
ATOM 5421 O O . SER B 1 286 ? -1.44475 -71.24399 51.15927 1.000 24.16960 321 SER B O 1
ATOM 5424 N N . THR B 1 287 ? -0.61595 -70.36636 53.05715 1.000 20.88564 322 THR B N 1
ATOM 5425 C CA . THR B 1 287 ? -1.70918 -70.96451 53.82435 1.000 19.84622 322 THR B CA 1
ATOM 5426 C C . THR B 1 287 ? -3.04052 -70.48965 53.29165 1.000 23.69387 322 THR B C 1
ATOM 5427 O O . THR B 1 287 ? -3.92411 -71.30600 52.99680 1.000 23.63124 322 THR B O 1
ATOM 5431 N N . TYR B 1 288 ? -3.20016 -69.16492 53.18777 1.000 22.57480 323 TYR B N 1
ATOM 5432 C CA . TYR B 1 288 ? -4.51426 -68.60425 52.83017 1.000 19.90865 323 TYR B CA 1
ATOM 5433 C C . TYR B 1 288 ? -4.73379 -68.45009 51.32952 1.000 21.91456 323 TYR B C 1
ATOM 5434 O O . TYR B 1 288 ? -5.89009 -68.20835 50.93022 1.000 23.23649 323 TYR B O 1
ATOM 5443 N N . GLY B 1 289 ? -3.72079 -68.66761 50.48725 1.000 22.86661 324 GLY B N 1
ATOM 5444 C CA . GLY B 1 289 ? -3.96077 -68.43669 49.05987 1.000 18.70626 324 GLY B CA 1
ATOM 5445 C C . GLY B 1 289 ? -5.04447 -69.35362 48.48525 1.000 27.83716 324 GLY B C 1
ATOM 5446 O O . GLY B 1 289 ? -4.98050 -70.56069 48.68040 1.000 25.88733 324 GLY B O 1
ATOM 5447 N N . GLY B 1 290 ? -6.04071 -68.80278 47.78546 1.000 22.24150 325 GLY B N 1
ATOM 5448 C CA . GLY B 1 290 ? -7.11767 -69.61546 47.18597 1.000 22.35940 325 GLY B CA 1
ATOM 5449 C C . GLY B 1 290 ? -8.17914 -70.06559 48.15127 1.000 23.10485 325 GLY B C 1
ATOM 5450 O O . GLY B 1 290 ? -9.00618 -70.89808 47.77892 1.000 26.87739 325 GLY B O 1
ATOM 5451 N N . ASN B 1 291 ? -8.23038 -69.52244 49.36451 1.000 24.72133 326 ASN B N 1
ATOM 5452 C CA . ASN B 1 291 ? -9.28603 -69.91836 50.29211 1.000 23.56078 326 ASN B CA 1
ATOM 5453 C C . ASN B 1 291 ? -10.68575 -69.55598 49.75361 1.000 25.64606 326 ASN B C 1
ATOM 5454 O O . ASN B 1 291 ? -10.85065 -68.61665 48.97117 1.000 25.39796 326 ASN B O 1
ATOM 5459 N N . PRO B 1 292 ? -11.71990 -70.27562 50.17024 1.000 25.23046 327 PRO B N 1
ATOM 5460 C CA . PRO B 1 292 ? -13.02171 -70.08678 49.52299 1.000 30.62530 327 PRO B CA 1
ATOM 5461 C C . PRO B 1 292 ? -13.67569 -68.74731 49.85245 1.000 32.16466 327 PRO B C 1
ATOM 5462 O O . PRO B 1 292 ? -14.47953 -68.26603 49.04830 1.000 31.10227 327 PRO B O 1
ATOM 5466 N N . LEU B 1 293 ? -13.34422 -68.13314 50.99061 1.000 27.23218 328 LEU B N 1
ATOM 5467 C CA . LEU B 1 293 ? -13.93636 -66.86038 51.34680 1.000 28.17186 328 LEU B CA 1
ATOM 5468 C C . LEU B 1 293 ? -13.41770 -65.75229 50.44850 1.000 28.25694 328 LEU B C 1
ATOM 5469 O O . LEU B 1 293 ? -14.19378 -64.99673 49.86560 1.000 28.84837 328 LEU B O 1
ATOM 5474 N N . GLY B 1 294 ? -12.10263 -65.62852 50.34794 1.000 26.98854 329 GLY B N 1
ATOM 5475 C CA . GLY B 1 294 ? -11.52642 -64.72398 49.37540 1.000 26.63610 329 GLY B CA 1
ATOM 5476 C C . GLY B 1 294 ? -12.00210 -64.97989 47.95641 1.000 26.21614 329 GLY B C 1
ATOM 5477 O O . GLY B 1 294 ? -12.20246 -64.03372 47.18829 1.000 27.40576 329 GLY B O 1
ATOM 5478 N N . CYS B 1 295 ? -12.19248 -66.24622 47.58121 1.000 27.69605 330 CYS B N 1
ATOM 5479 C CA . CYS B 1 295 ? -12.59188 -66.49559 46.18821 1.000 24.85003 330 CYS B CA 1
ATOM 5480 C C . CYS B 1 295 ? -14.00330 -65.97536 45.92464 1.000 30.24435 330 CYS B C 1
ATOM 5481 O O . CYS B 1 295 ? -14.27825 -65.36986 44.86660 1.000 29.26958 330 CYS B O 1
ATOM 5484 N N . ARG B 1 296 ? -14.92305 -66.20629 46.86207 1.000 28.49344 331 ARG B N 1
ATOM 5485 C CA . ARG B 1 296 ? -16.27930 -65.69536 46.65035 1.000 28.68710 331 ARG B CA 1
ATOM 5486 C C . ARG B 1 296 ? -16.26760 -64.18434 46.54689 1.000 32.28028 331 ARG B C 1
ATOM 5487 O O . ARG B 1 296 ? -16.97441 -63.59886 45.71343 1.000 33.58904 331 ARG B O 1
ATOM 5495 N N . VAL B 1 297 ? -15.46480 -63.54223 47.39610 1.000 32.27217 332 VAL B N 1
ATOM 5496 C CA . VAL B 1 297 ? -15.36666 -62.09355 47.40485 1.000 29.19147 332 VAL B CA 1
ATOM 5497 C C . VAL B 1 297 ? -14.82183 -61.60375 46.06832 1.000 32.94145 332 VAL B C 1
ATOM 5498 O O . VAL B 1 297 ? -15.34736 -60.64528 45.48887 1.000 30.73358 332 VAL B O 1
ATOM 5502 N N . ALA B 1 298 ? -13.77492 -62.27309 45.54910 1.000 27.80541 333 ALA B N 1
ATOM 5503 C CA . ALA B 1 298 ? -13.15149 -61.83718 44.30556 1.000 27.21338 333 ALA B CA 1
ATOM 5504 C C . ALA B 1 298 ? -14.07868 -62.03203 43.11377 1.000 30.29138 333 ALA B C 1
ATOM 5505 O O . ALA B 1 298 ? -14.08868 -61.20045 42.20064 1.000 29.93823 333 ALA B O 1
ATOM 5507 N N . ILE B 1 299 ? -14.87930 -63.10667 43.09343 1.000 32.31711 334 ILE B N 1
ATOM 5508 C CA . ILE B 1 299 ? -15.82192 -63.26151 41.97734 1.000 31.16542 334 ILE B CA 1
ATOM 5509 C C . ILE B 1 299 ? -16.76306 -62.07103 41.95030 1.000 32.64452 334 ILE B C 1
ATOM 5510 O O . ILE B 1 299 ? -17.00580 -61.45183 40.90427 1.000 33.27161 334 ILE B O 1
ATOM 5515 N N . ALA B 1 300 ? -17.27654 -61.70365 43.11660 1.000 30.13460 335 ALA B N 1
ATOM 5516 C CA . ALA B 1 300 ? -18.24457 -60.61565 43.18209 1.000 36.27628 335 ALA B CA 1
ATOM 5517 C C . ALA B 1 300 ? -17.58498 -59.28797 42.83465 1.000 30.56447 335 ALA B C 1
ATOM 5518 O O . ALA B 1 300 ? -18.20562 -58.43541 42.18578 1.000 33.18285 335 ALA B O 1
ATOM 5520 N N . ALA B 1 301 ? -16.33333 -59.08234 43.28206 1.000 29.58406 336 ALA B N 1
ATOM 5521 C CA . ALA B 1 301 ? -15.67630 -57.81081 43.01441 1.000 27.96659 336 ALA B CA 1
ATOM 5522 C C . ALA B 1 301 ? -15.42249 -57.63179 41.52153 1.000 30.98428 336 ALA B C 1
ATOM 5523 O O . ALA B 1 301 ? -15.52943 -56.51710 41.00921 1.000 30.87384 336 ALA B O 1
ATOM 5525 N N . LEU B 1 302 ? -15.06643 -58.70796 40.82608 1.000 29.50235 337 LEU B N 1
ATOM 5526 C CA . LEU B 1 302 ? -14.85987 -58.62559 39.38546 1.000 28.24165 337 LEU B CA 1
ATOM 5527 C C . LEU B 1 302 ? -16.19041 -58.42071 38.68301 1.000 33.01777 337 LEU B C 1
ATOM 5528 O O . LEU B 1 302 ? -16.27325 -57.66322 37.69346 1.000 32.99625 337 LEU B O 1
ATOM 5533 N N . GLU B 1 303 ? -17.24692 -59.08590 39.17906 1.000 30.64705 338 GLU B N 1
ATOM 5534 C CA . GLU B 1 303 ? -18.56737 -58.89814 38.57557 1.000 36.23710 338 GLU B CA 1
ATOM 5535 C C . GLU B 1 303 ? -19.00290 -57.43434 38.62611 1.000 35.93984 338 GLU B C 1
ATOM 5536 O O . GLU B 1 303 ? -19.56395 -56.92249 37.64811 1.000 36.50941 338 GLU B O 1
ATOM 5542 N N . VAL B 1 304 ? -18.77187 -56.75436 39.75857 1.000 32.82029 339 VAL B N 1
ATOM 5543 C CA . VAL B 1 304 ? -19.13492 -55.34169 39.90975 1.000 35.18200 339 VAL B CA 1
ATOM 5544 C C . VAL B 1 304 ? -18.43443 -54.48186 38.86036 1.000 37.84280 339 VAL B C 1
ATOM 5545 O O . VAL B 1 304 ? -19.04737 -53.60615 38.22661 1.000 34.42717 339 VAL B O 1
ATOM 5549 N N . LEU B 1 305 ? -17.13308 -54.70192 38.66624 1.000 34.97341 340 LEU B N 1
ATOM 5550 C CA . LEU B 1 305 ? -16.40082 -53.90720 37.69011 1.000 35.49222 340 LEU B CA 1
ATOM 5551 C C . LEU B 1 305 ? -16.99671 -54.06720 36.29783 1.000 34.22515 340 LEU B C 1
ATOM 5552 O O . LEU B 1 305 ? -17.12437 -53.09072 35.55920 1.000 37.72200 340 LEU B O 1
ATOM 5557 N N . GLU B 1 306 ? -17.38262 -55.28900 35.93293 1.000 35.98578 341 GLU B N 1
ATOM 5558 C CA . GLU B 1 306 ? -17.91963 -55.50539 34.59878 1.000 36.29532 341 GLU B CA 1
ATOM 5559 C C . GLU B 1 306 ? -19.35964 -55.01416 34.49530 1.000 43.12294 341 GLU B C 1
ATOM 5560 O O . GLU B 1 306 ? -19.69238 -54.23489 33.59619 1.000 43.37475 341 GLU B O 1
ATOM 5566 N N . GLU B 1 307 ? -20.21478 -55.43016 35.42771 1.000 36.50564 342 GLU B N 1
ATOM 5567 C CA . GLU B 1 307 ? -21.64942 -55.11442 35.32286 1.000 39.98473 342 GLU B CA 1
ATOM 5568 C C . GLU B 1 307 ? -21.92323 -53.61775 35.42693 1.000 38.43642 342 GLU B C 1
ATOM 5569 O O . GLU B 1 307 ? -22.89239 -53.12445 34.83944 1.000 39.01295 342 GLU B O 1
ATOM 5575 N N . GLU B 1 308 ? -21.11807 -52.87831 36.17538 1.000 39.49354 343 GLU B N 1
ATOM 5576 C CA . GLU B 1 308 ? -21.30614 -51.43907 36.31941 1.000 39.49324 343 GLU B CA 1
ATOM 5577 C C . GLU B 1 308 ? -20.46027 -50.65093 35.32948 1.000 41.95971 343 GLU B C 1
ATOM 5578 O O . GLU B 1 308 ? -20.45766 -49.41731 35.37901 1.000 39.33054 343 GLU B O 1
ATOM 5584 N N . ASN B 1 309 ? -19.77663 -51.34032 34.41975 1.000 41.52940 344 ASN B N 1
ATOM 5585 C CA . ASN B 1 309 ? -18.97017 -50.71609 33.36605 1.000 46.11490 344 ASN B CA 1
ATOM 5586 C C . ASN B 1 309 ? -18.04947 -49.62990 33.92925 1.000 41.96405 344 ASN B C 1
ATOM 5587 O O . ASN B 1 309 ? -17.99888 -48.48906 33.45885 1.000 39.99961 344 ASN B O 1
ATOM 5592 N N . LEU B 1 310 ? -17.31307 -49.99094 34.98170 1.000 37.41542 345 LEU B N 1
ATOM 5593 C CA . LEU B 1 310 ? -16.57103 -48.96688 35.68549 1.000 37.86978 345 LEU B CA 1
ATOM 5594 C C . LEU B 1 310 ? -15.31399 -48.52265 34.92529 1.000 35.54505 345 LEU B C 1
ATOM 5595 O O . LEU B 1 310 ? -14.85649 -47.39685 35.14499 1.000 38.04255 345 LEU B O 1
ATOM 5600 N N . ALA B 1 311 ? -14.77382 -49.34174 34.01646 1.000 38.94699 346 ALA B N 1
ATOM 5601 C CA . ALA B 1 311 ? -13.66071 -48.85937 33.19429 1.000 33.74378 346 ALA B CA 1
ATOM 5602 C C . ALA B 1 311 ? -14.11152 -47.72075 32.27952 1.000 38.76113 346 ALA B C 1
ATOM 5603 O O . ALA B 1 311 ? -13.42087 -46.70080 32.15075 1.000 35.60183 346 ALA B O 1
ATOM 5605 N N . GLU B 1 312 ? -15.29619 -47.85340 31.68355 1.000 40.57911 347 GLU B N 1
ATOM 5606 C CA . GLU B 1 312 ? -15.81181 -46.79184 30.83654 1.000 41.05526 347 GLU B CA 1
ATOM 5607 C C . GLU B 1 312 ? -16.03198 -45.52162 31.63273 1.000 44.60865 347 GLU B C 1
ATOM 5608 O O . GLU B 1 312 ? -15.64893 -44.43190 31.18430 1.000 40.62359 347 GLU B O 1
ATOM 5614 N N . ASN B 1 313 ? -16.62100 -45.64633 32.83878 1.000 41.86314 348 ASN B N 1
ATOM 5615 C CA . ASN B 1 313 ? -16.81274 -44.48208 33.69801 1.000 40.35230 348 ASN B CA 1
ATOM 5616 C C . ASN B 1 313 ? -15.47691 -43.83479 34.05120 1.000 39.54168 348 ASN B C 1
ATOM 5617 O O . ASN B 1 313 ? -15.35917 -42.60057 34.05621 1.000 43.04452 348 ASN B O 1
ATOM 5622 N N . ALA B 1 314 ? -14.47007 -44.65594 34.35678 1.000 34.46466 349 ALA B N 1
ATOM 5623 C CA . ALA B 1 314 ? -13.16547 -44.13790 34.76586 1.000 35.06433 349 ALA B CA 1
ATOM 5624 C C . ALA B 1 314 ? -12.48940 -43.38349 33.63052 1.000 36.32837 349 ALA B C 1
ATOM 5625 O O . ALA B 1 314 ? -11.82412 -42.36711 33.85355 1.000 36.83141 349 ALA B O 1
ATOM 5627 N N . ASP B 1 315 ? -12.61768 -43.89973 32.41793 1.000 37.27592 350 ASP B N 1
ATOM 5628 C CA . ASP B 1 315 ? -12.06552 -43.22141 31.25318 1.000 36.52828 350 ASP B CA 1
ATOM 5629 C C . ASP B 1 315 ? -12.77069 -41.87794 31.04463 1.000 42.18408 350 ASP B C 1
ATOM 5630 O O . ASP B 1 315 ? -12.12442 -40.82842 30.93912 1.000 41.44716 350 ASP B O 1
ATOM 5635 N N . LYS B 1 316 ? -14.10663 -41.87346 31.04050 1.000 41.19027 351 LYS B N 1
ATOM 5636 C CA . LYS B 1 316 ? -14.80149 -40.62947 30.73774 1.000 43.45263 351 LYS B CA 1
ATOM 5637 C C . LYS B 1 316 ? -14.57669 -39.58229 31.82509 1.000 42.63725 351 LYS B C 1
ATOM 5638 O O . LYS B 1 316 ? -14.35896 -38.40273 31.52154 1.000 41.93265 351 LYS B O 1
ATOM 5644 N N . LEU B 1 317 ? -14.62013 -39.98279 33.10054 1.000 41.78003 352 LEU B N 1
ATOM 5645 C CA . LEU B 1 317 ? -14.48282 -38.99707 34.16353 1.000 45.62585 352 LEU B CA 1
ATOM 5646 C C . LEU B 1 317 ? -13.03455 -38.59042 34.38997 1.000 39.03699 352 LEU B C 1
ATOM 5647 O O . LEU B 1 317 ? -12.77350 -37.46653 34.82603 1.000 42.89508 352 LEU B O 1
ATOM 5652 N N . GLY B 1 318 ? -12.08053 -39.45984 34.08831 1.000 38.84637 353 GLY B N 1
ATOM 5653 C CA . GLY B 1 318 ? -10.69201 -39.02667 34.11877 1.000 38.25258 353 GLY B CA 1
ATOM 5654 C C . GLY B 1 318 ? -10.40544 -37.90174 33.13635 1.000 36.56468 353 GLY B C 1
ATOM 5655 O O . GLY B 1 318 ? -9.64499 -36.98122 33.44151 1.000 39.85935 353 GLY B O 1
ATOM 5656 N N . ILE B 1 319 ? -10.99425 -37.96493 31.93802 1.000 40.45242 354 ILE B N 1
ATOM 5657 C CA . ILE B 1 319 ? -10.77194 -36.89728 30.96216 1.000 43.38405 354 ILE B CA 1
ATOM 5658 C C . ILE B 1 319 ? -11.27001 -35.57456 31.52690 1.000 46.23433 354 ILE B C 1
ATOM 5659 O O . ILE B 1 319 ? -10.59300 -34.53695 31.44001 1.000 46.15846 354 ILE B O 1
ATOM 5664 N N . ILE B 1 320 ? -12.42240 -35.61436 32.19232 1.000 43.11915 355 ILE B N 1
ATOM 5665 C CA . ILE B 1 320 ? -12.98384 -34.41790 32.80525 1.000 45.42184 355 ILE B CA 1
ATOM 5666 C C . ILE B 1 320 ? -12.08213 -33.92446 33.92889 1.000 46.38828 355 ILE B C 1
ATOM 5667 O O . ILE B 1 320 ? -11.77069 -32.72894 34.01159 1.000 43.71663 355 ILE B O 1
ATOM 5672 N N . LEU B 1 321 ? -11.64415 -34.83730 34.80803 1.000 43.11451 356 LEU B N 1
ATOM 5673 C CA . LEU B 1 321 ? -10.77997 -34.45174 35.92178 1.000 41.61463 356 LEU B CA 1
ATOM 5674 C C . LEU B 1 321 ? -9.48183 -33.81644 35.42769 1.000 45.71019 356 LEU B C 1
ATOM 5675 O O . LEU B 1 321 ? -9.05481 -32.78187 35.94579 1.000 41.30856 356 LEU B O 1
ATOM 5680 N N . ARG B 1 322 ? -8.83011 -34.41218 34.42709 1.000 39.19258 357 ARG B N 1
ATOM 5681 C CA . ARG B 1 322 ? -7.56068 -33.83215 34.00785 1.000 36.41912 357 ARG B CA 1
ATOM 5682 C C . ARG B 1 322 ? -7.77657 -32.48660 33.32453 1.000 46.43644 357 ARG B C 1
ATOM 5683 O O . ARG B 1 322 ? -6.98891 -31.54952 33.51528 1.000 43.77035 357 ARG B O 1
ATOM 5691 N N . ASN B 1 323 ? -8.86011 -32.35877 32.55604 1.000 43.96561 358 ASN B N 1
ATOM 5692 C CA . ASN B 1 323 ? -9.09865 -31.09586 31.86738 1.000 46.17648 358 ASN B CA 1
ATOM 5693 C C . ASN B 1 323 ? -9.34090 -29.97515 32.87209 1.000 43.68294 358 ASN B C 1
ATOM 5694 O O . ASN B 1 323 ? -8.87375 -28.84802 32.68950 1.000 47.96876 358 ASN B O 1
ATOM 5699 N N . GLU B 1 324 ? -10.04675 -30.26370 33.95582 1.000 44.89906 359 GLU B N 1
ATOM 5700 C CA . GLU B 1 324 ? -10.30176 -29.19687 34.91422 1.000 49.48497 359 GLU B CA 1
ATOM 5701 C C . GLU B 1 324 ? -9.03654 -28.84321 35.69342 1.000 50.22327 359 GLU B C 1
ATOM 5702 O O . GLU B 1 324 ? -8.72068 -27.65961 35.85905 1.000 48.08517 359 GLU B O 1
ATOM 5708 N N . LEU B 1 325 ? -8.28179 -29.85111 36.16663 1.000 43.27414 360 LEU B N 1
ATOM 5709 C CA . LEU B 1 325 ? -7.03855 -29.53028 36.87125 1.000 44.60211 360 LEU B CA 1
ATOM 5710 C C . LEU B 1 325 ? -6.05568 -28.76327 35.99224 1.000 43.55782 360 LEU B C 1
ATOM 5711 O O . LEU B 1 325 ? -5.28253 -27.95090 36.50873 1.000 49.76163 360 LEU B O 1
ATOM 5716 N N . MET B 1 326 ? -6.05566 -28.99196 34.68272 1.000 43.15227 361 MET B N 1
ATOM 5717 C CA . MET B 1 326 ? -5.20307 -28.15503 33.83737 1.000 47.90309 361 MET B CA 1
ATOM 5718 C C . MET B 1 326 ? -5.63957 -26.69254 33.77489 1.000 47.69435 361 MET B C 1
ATOM 5719 O O . MET B 1 326 ? -4.88236 -25.86707 33.25444 1.000 55.83050 361 MET B O 1
ATOM 5724 N N . LYS B 1 327 ? -6.81788 -26.33672 34.28926 1.000 47.85921 362 LYS B N 1
ATOM 5725 C CA . LYS B 1 327 ? -7.16754 -24.92267 34.28062 1.000 49.79338 362 LYS B CA 1
ATOM 5726 C C . LYS B 1 327 ? -6.51741 -24.17645 35.43738 1.000 52.14512 362 LYS B C 1
ATOM 5727 O O . LYS B 1 327 ? -6.59455 -22.94438 35.48317 1.000 60.90787 362 LYS B O 1
ATOM 5733 N N . LEU B 1 328 ? -5.86925 -24.89063 36.35857 1.000 53.83545 363 LEU B N 1
ATOM 5734 C CA . LEU B 1 328 ? -5.19510 -24.23834 37.46636 1.000 59.28007 363 LEU B CA 1
ATOM 5735 C C . LEU B 1 328 ? -3.92469 -23.54832 36.96474 1.000 59.45315 363 LEU B C 1
ATOM 5736 O O . LEU B 1 328 ? -3.26519 -24.03594 36.04227 1.000 58.73865 363 LEU B O 1
ATOM 5741 N N . PRO B 1 329 ? -3.57484 -22.39774 37.54247 1.000 65.34887 364 PRO B N 1
ATOM 5742 C CA . PRO B 1 329 ? -2.43137 -21.63273 37.03628 1.000 59.34120 364 PRO B CA 1
ATOM 5743 C C . PRO B 1 329 ? -1.12623 -22.40984 37.10391 1.000 64.77828 364 PRO B C 1
ATOM 5744 O O . PRO B 1 329 ? -0.93741 -23.31976 37.91239 1.000 65.28810 364 PRO B O 1
ATOM 5748 N N . SER B 1 330 ? -0.21281 -22.01984 36.21957 1.000 70.40260 365 SER B N 1
ATOM 5749 C CA . SER B 1 330 ? 1.05189 -22.71152 36.04853 1.000 74.11524 365 SER B CA 1
ATOM 5750 C C . SER B 1 330 ? 2.06753 -22.36729 37.12658 1.000 74.52835 365 SER B C 1
ATOM 5751 O O . SER B 1 330 ? 3.01828 -23.12660 37.32524 1.000 76.55912 365 SER B O 1
ATOM 5754 N N . ASP B 1 331 ? 1.89094 -21.25493 37.82672 1.000 81.32569 366 ASP B N 1
ATOM 5755 C CA . ASP B 1 331 ? 2.78116 -20.92040 38.92435 1.000 84.53526 366 ASP B CA 1
ATOM 5756 C C . ASP B 1 331 ? 2.49652 -21.74646 40.16454 1.000 77.96146 366 ASP B C 1
ATOM 5757 O O . ASP B 1 331 ? 3.25005 -21.64952 41.13540 1.000 90.56449 366 ASP B O 1
ATOM 5762 N N . VAL B 1 332 ? 1.42610 -22.53482 40.17935 1.000 71.89083 367 VAL B N 1
ATOM 5763 C CA . VAL B 1 332 ? 1.07585 -23.33927 41.34219 1.000 69.69944 367 VAL B CA 1
ATOM 5764 C C . VAL B 1 332 ? 1.04567 -24.83105 41.00854 1.000 65.20279 367 VAL B C 1
ATOM 5765 O O . VAL B 1 332 ? 1.61172 -25.65293 41.74240 1.000 60.87884 367 VAL B O 1
ATOM 5769 N N . VAL B 1 333 ? 0.38233 -25.20119 39.90887 1.000 60.04177 368 VAL B N 1
ATOM 5770 C CA . VAL B 1 333 ? 0.37885 -26.57119 39.39525 1.000 59.48190 368 VAL B CA 1
ATOM 5771 C C . VAL B 1 333 ? 1.23805 -26.61893 38.13828 1.000 58.30453 368 VAL B C 1
ATOM 5772 O O . VAL B 1 333 ? 0.96226 -25.92844 37.15045 1.000 61.17424 368 VAL B O 1
ATOM 5776 N N . THR B 1 334 ? 2.27676 -27.43649 38.19179 1.000 50.83479 369 THR B N 1
ATOM 5777 C CA . THR B 1 334 ? 3.30926 -27.56278 37.17684 1.000 57.40409 369 THR B CA 1
ATOM 5778 C C . THR B 1 334 ? 3.01429 -28.65306 36.15584 1.000 60.94656 369 THR B C 1
ATOM 5779 O O . THR B 1 334 ? 3.45678 -28.55341 35.00061 1.000 55.49503 369 THR B O 1
ATOM 5783 N N . ALA B 1 335 ? 2.26514 -29.67766 36.54688 1.000 56.38608 370 ALA B N 1
ATOM 5784 C CA . ALA B 1 335 ? 1.93821 -30.74473 35.62393 1.000 44.16872 370 ALA B CA 1
ATOM 5785 C C . ALA B 1 335 ? 0.71594 -31.48210 36.12747 1.000 45.32796 370 ALA B C 1
ATOM 5786 O O . ALA B 1 335 ? 0.42925 -31.52287 37.33027 1.000 41.79267 370 ALA B O 1
ATOM 5788 N N . VAL B 1 336 ? -0.01506 -32.04642 35.18501 1.000 38.40688 371 VAL B N 1
ATOM 5789 C CA . VAL B 1 336 ? -1.16765 -32.88845 35.46588 1.000 41.86472 371 VAL B CA 1
ATOM 5790 C C . VAL B 1 336 ? -0.94901 -34.16274 34.68346 1.000 41.44120 371 VAL B C 1
ATOM 5791 O O . VAL B 1 336 ? -0.68302 -34.10269 33.47855 1.000 40.12613 371 VAL B O 1
ATOM 5795 N N . ARG B 1 337 ? -1.03404 -35.31321 35.34812 1.000 37.98008 372 ARG B N 1
ATOM 5796 C CA . ARG B 1 337 ? -0.84824 -36.53410 34.57045 1.000 38.02112 372 ARG B CA 1
ATOM 5797 C C . ARG B 1 337 ? -1.74383 -37.64043 35.08913 1.000 38.99514 372 ARG B C 1
ATOM 5798 O O . ARG B 1 337 ? -2.30014 -37.55837 36.18521 1.000 39.46842 372 ARG B O 1
ATOM 5806 N N . GLY B 1 338 ? -1.91348 -38.65472 34.25953 1.000 35.81296 373 GLY B N 1
ATOM 5807 C CA . GLY B 1 338 ? -2.72551 -39.79755 34.62652 1.000 34.74784 373 GLY B CA 1
ATOM 5808 C C . GLY B 1 338 ? -3.39900 -40.41139 33.41865 1.000 34.22274 373 GLY B C 1
ATOM 5809 O O . GLY B 1 338 ? -3.33548 -39.89283 32.30280 1.000 35.13809 373 GLY B O 1
ATOM 5810 N N . LYS B 1 339 ? -4.01192 -41.57868 33.66018 1.000 31.30021 374 LYS B N 1
ATOM 5811 C CA . LYS B 1 339 ? -4.95707 -42.19265 32.74528 1.000 33.58087 374 LYS B CA 1
ATOM 5812 C C . LYS B 1 339 ? -6.17711 -42.61187 33.54696 1.000 36.89700 374 LYS B C 1
ATOM 5813 O O . LYS B 1 339 ? -6.05417 -43.10890 34.67310 1.000 32.34352 374 LYS B O 1
ATOM 5819 N N . GLY B 1 340 ? -7.34972 -42.44443 32.96930 1.000 34.97408 375 GLY B N 1
ATOM 5820 C CA . GLY B 1 340 ? -8.52389 -42.87090 33.71658 1.000 36.74033 375 GLY B CA 1
ATOM 5821 C C . GLY B 1 340 ? -8.62538 -42.12472 35.03215 1.000 36.75839 375 GLY B C 1
ATOM 5822 O O . GLY B 1 340 ? -8.39955 -40.91442 35.09878 1.000 35.18668 375 GLY B O 1
ATOM 5823 N N . LEU B 1 341 ? -8.91886 -42.85525 36.11227 1.000 36.00602 376 LEU B N 1
ATOM 5824 C CA . LEU B 1 341 ? -8.99222 -42.24707 37.43092 1.000 36.04995 376 LEU B CA 1
ATOM 5825 C C . LEU B 1 341 ? -7.72325 -42.49688 38.26151 1.000 32.52624 376 LEU B C 1
ATOM 5826 O O . LEU B 1 341 ? -7.76691 -42.45216 39.49557 1.000 34.29744 376 LEU B O 1
ATOM 5831 N N . LEU B 1 342 ? -6.58701 -42.70969 37.61732 1.000 31.98508 377 LEU B N 1
ATOM 5832 C CA . LEU B 1 342 ? -5.30022 -42.71022 38.31916 1.000 32.57989 377 LEU B CA 1
ATOM 5833 C C . LEU B 1 342 ? -4.56848 -41.46299 37.83957 1.000 34.91008 377 LEU B C 1
ATOM 5834 O O . LEU B 1 342 ? -4.08453 -41.43065 36.71207 1.000 34.89881 377 LEU B O 1
ATOM 5839 N N . ASN B 1 343 ? -4.51907 -40.42634 38.67189 1.000 34.69773 378 ASN B N 1
ATOM 5840 C CA . ASN B 1 343 ? -4.04622 -39.11473 38.24207 1.000 30.28777 378 ASN B CA 1
ATOM 5841 C C . ASN B 1 343 ? -3.19900 -38.50075 39.33135 1.000 36.38786 378 ASN B C 1
ATOM 5842 O O . ASN B 1 343 ? -3.24329 -38.91877 40.48455 1.000 36.41636 378 ASN B O 1
ATOM 5847 N N . ALA B 1 344 ? -2.42409 -37.49734 38.94776 1.000 37.15273 379 ALA B N 1
ATOM 5848 C CA . ALA B 1 344 ? -1.66528 -36.74888 39.93014 1.000 39.49643 379 ALA B CA 1
ATOM 5849 C C . ALA B 1 344 ? -1.46476 -35.34063 39.41980 1.000 37.72150 379 ALA B C 1
ATOM 5850 O O . ALA B 1 344 ? -1.49572 -35.09015 38.21298 1.000 41.31991 379 ALA B O 1
ATOM 5852 N N . ILE B 1 345 ? -1.23164 -34.42521 40.35612 1.000 40.30344 380 ILE B N 1
ATOM 5853 C CA . ILE B 1 345 ? -0.76816 -33.07968 40.03503 1.000 42.85424 380 ILE B CA 1
ATOM 5854 C C . ILE B 1 345 ? 0.57977 -32.85517 40.70215 1.000 42.85310 380 ILE B C 1
ATOM 5855 O O . ILE B 1 345 ? 0.87136 -33.41513 41.76394 1.000 41.99758 380 ILE B O 1
ATOM 5860 N N . VAL B 1 346 ? 1.42393 -32.08362 40.03431 1.000 42.97943 381 VAL B N 1
ATOM 5861 C CA . VAL B 1 346 ? 2.71222 -31.67717 40.57237 1.000 44.43463 381 VAL B CA 1
ATOM 5862 C C . VAL B 1 346 ? 2.59084 -30.21913 41.01295 1.000 51.06527 381 VAL B C 1
ATOM 5863 O O . VAL B 1 346 ? 2.21540 -29.35375 40.21759 1.000 52.65270 381 VAL B O 1
ATOM 5867 N N . ILE B 1 347 ? 2.90093 -29.97396 42.28753 1.000 54.95319 382 ILE B N 1
ATOM 5868 C CA . ILE B 1 347 ? 2.85641 -28.67928 42.96430 1.000 59.99578 382 ILE B CA 1
ATOM 5869 C C . ILE B 1 347 ? 4.19265 -27.96294 42.78837 1.000 55.10845 382 ILE B C 1
ATOM 5870 O O . ILE B 1 347 ? 5.24764 -28.59057 42.70768 1.000 60.66729 382 ILE B O 1
ATOM 5875 N N . LYS B 1 348 ? 4.17148 -26.63768 42.72141 1.000 66.64967 383 LYS B N 1
ATOM 5876 C CA . LYS B 1 348 ? 5.42916 -25.89026 42.77307 1.000 61.15535 383 LYS B CA 1
ATOM 5877 C C . LYS B 1 348 ? 5.76630 -25.62532 44.23672 1.000 64.85451 383 LYS B C 1
ATOM 5878 O O . LYS B 1 348 ? 5.38076 -24.60905 44.81119 1.000 64.03678 383 LYS B O 1
ATOM 5884 N N . GLU B 1 349 ? 6.48325 -26.57056 44.84838 1.000 67.63036 384 GLU B N 1
ATOM 5885 C CA . GLU B 1 349 ? 6.84884 -26.49378 46.26004 1.000 69.54115 384 GLU B CA 1
ATOM 5886 C C . GLU B 1 349 ? 7.79086 -25.32028 46.50879 1.000 71.85440 384 GLU B C 1
ATOM 5887 O O . GLU B 1 349 ? 8.61483 -24.96793 45.65899 1.000 68.72750 384 GLU B O 1
ATOM 5893 N N . THR B 1 350 ? 7.65156 -24.70206 47.68224 1.000 75.17279 385 THR B N 1
ATOM 5894 C CA . THR B 1 350 ? 8.54400 -23.64405 48.13976 1.000 74.08996 385 THR B CA 1
ATOM 5895 C C . THR B 1 350 ? 9.13140 -24.03668 49.49581 1.000 79.94461 385 THR B C 1
ATOM 5896 O O . THR B 1 350 ? 8.94876 -25.16421 49.96996 1.000 76.12415 385 THR B O 1
ATOM 5900 N N . LYS B 1 351 ? 9.85743 -23.09010 50.10778 1.000 84.08961 386 LYS B N 1
ATOM 5901 C CA . LYS B 1 351 ? 10.38445 -23.28953 51.45749 1.000 90.56105 386 LYS B CA 1
ATOM 5902 C C . LYS B 1 351 ? 9.28641 -23.74475 52.40926 1.000 92.16183 386 LYS B C 1
ATOM 5903 O O . LYS B 1 351 ? 9.49072 -24.65425 53.22296 1.000 92.55424 386 LYS B O 1
ATOM 5909 N N . ASP B 1 352 ? 8.10171 -23.15114 52.28859 1.000 90.80562 387 ASP B N 1
ATOM 5910 C CA . ASP B 1 352 ? 7.00220 -23.35373 53.22340 1.000 98.79567 387 ASP B CA 1
ATOM 5911 C C . ASP B 1 352 ? 5.88399 -24.22836 52.68440 1.000 94.47065 387 ASP B C 1
ATOM 5912 O O . ASP B 1 352 ? 5.38836 -25.09650 53.40764 1.000 96.91750 387 ASP B O 1
ATOM 5917 N N . TRP B 1 353 ? 5.48240 -24.03875 51.43123 1.000 77.88924 388 TRP B N 1
ATOM 5918 C CA . TRP B 1 353 ? 4.25917 -24.63549 50.91614 1.000 67.53430 388 TRP B CA 1
ATOM 5919 C C . TRP B 1 353 ? 4.59293 -25.92088 50.18068 1.000 63.40539 388 TRP B C 1
ATOM 5920 O O . TRP B 1 353 ? 5.41785 -25.92005 49.26466 1.000 65.42033 388 TRP B O 1
ATOM 5931 N N . ASP B 1 354 ? 3.93666 -27.00826 50.56515 1.000 60.07183 389 ASP B N 1
ATOM 5932 C CA . ASP B 1 354 ? 4.25248 -28.32631 50.04615 1.000 55.30645 389 ASP B CA 1
ATOM 5933 C C . ASP B 1 354 ? 2.96248 -29.12284 49.94547 1.000 51.81830 389 ASP B C 1
ATOM 5934 O O . ASP B 1 354 ? 1.87755 -28.63450 50.28172 1.000 45.59593 389 ASP B O 1
ATOM 5939 N N . ALA B 1 355 ? 3.08923 -30.36048 49.47310 1.000 45.33662 390 ALA B N 1
ATOM 5940 C CA . ALA B 1 355 ? 1.92326 -31.18836 49.19004 1.000 47.72177 390 ALA B CA 1
ATOM 5941 C C . ALA B 1 355 ? 1.21408 -31.64689 50.45568 1.000 47.97217 390 ALA B C 1
ATOM 5942 O O . ALA B 1 355 ? -0.01185 -31.78529 50.45274 1.000 44.45919 390 ALA B O 1
ATOM 5944 N N . TRP B 1 356 ? 1.96476 -31.92394 51.52680 1.000 45.98840 391 TRP B N 1
ATOM 5945 C CA . TRP B 1 356 ? 1.34578 -32.27806 52.79872 1.000 41.79099 391 TRP B CA 1
ATOM 5946 C C . TRP B 1 356 ? 0.43447 -31.16795 53.30746 1.000 42.81909 391 TRP B C 1
ATOM 5947 O O . TRP B 1 356 ? -0.68015 -31.41975 53.77360 1.000 44.80680 391 TRP B O 1
ATOM 5958 N N . LYS B 1 357 ? 0.91040 -29.93688 53.25735 1.000 41.20642 392 LYS B N 1
ATOM 5959 C CA . LYS B 1 357 ? 0.07445 -28.79700 53.63193 1.000 44.87484 392 LYS B CA 1
ATOM 5960 C C . LYS B 1 357 ? -1.18464 -28.72617 52.77912 1.000 44.94845 392 LYS B C 1
ATOM 5961 O O . LYS B 1 357 ? -2.27264 -28.41024 53.28340 1.000 45.30667 392 LYS B O 1
ATOM 5967 N N . VAL B 1 358 ? -1.06105 -29.02314 51.48166 1.000 41.79024 393 VAL B N 1
ATOM 5968 C CA . VAL B 1 358 ? -2.22719 -28.99439 50.62005 1.000 44.06838 393 VAL B CA 1
ATOM 5969 C C . VAL B 1 358 ? -3.20751 -30.07783 51.04312 1.000 45.23933 393 VAL B C 1
ATOM 5970 O O . VAL B 1 358 ? -4.41933 -29.82349 51.17781 1.000 42.19928 393 VAL B O 1
ATOM 5974 N N . CYS B 1 359 ? -2.69554 -31.28160 51.33252 1.000 38.16176 394 CYS B N 1
ATOM 5975 C CA . CYS B 1 359 ? -3.59401 -32.36263 51.70841 1.000 38.54794 394 CYS B CA 1
ATOM 5976 C C . CYS B 1 359 ? -4.24437 -32.12635 53.06892 1.000 35.91232 394 CYS B C 1
ATOM 5977 O O . CYS B 1 359 ? -5.39051 -32.52729 53.25642 1.000 42.69347 394 CYS B O 1
ATOM 5980 N N . LEU B 1 360 ? -3.54961 -31.48843 54.02136 1.000 38.84345 395 LEU B N 1
ATOM 5981 C CA . LEU B 1 360 ? -4.22693 -31.10345 55.26682 1.000 42.06996 395 LEU B CA 1
ATOM 5982 C C . LEU B 1 360 ? -5.41822 -30.19503 54.98691 1.000 47.00274 395 LEU B C 1
ATOM 5983 O O . LEU B 1 360 ? -6.50357 -30.36896 55.55494 1.000 41.92103 395 LEU B O 1
ATOM 5988 N N . ARG B 1 361 ? -5.23148 -29.20314 54.12731 1.000 44.41437 396 ARG B N 1
ATOM 5989 C CA . ARG B 1 361 ? -6.33218 -28.29817 53.85648 1.000 47.47030 396 ARG B CA 1
ATOM 5990 C C . ARG B 1 361 ? -7.44178 -28.96876 53.04621 1.000 47.30701 396 ARG B C 1
ATOM 5991 O O . ARG B 1 361 ? -8.63028 -28.71195 53.29402 1.000 46.86017 396 ARG B O 1
ATOM 5999 N N . LEU B 1 362 ? -7.08907 -29.81535 52.07032 1.000 41.52655 397 LEU B N 1
ATOM 6000 C CA . LEU B 1 362 ? -8.11893 -30.61627 51.40738 1.000 43.51913 397 LEU B CA 1
ATOM 6001 C C . LEU B 1 362 ? -8.96040 -31.36127 52.44283 1.000 41.31772 397 LEU B C 1
ATOM 6002 O O . LEU B 1 362 ? -10.19179 -31.37386 52.37441 1.000 42.66892 397 LEU B O 1
ATOM 6007 N N . ARG B 1 363 ? -8.28980 -32.01840 53.39506 1.000 41.54769 398 ARG B N 1
ATOM 6008 C CA . ARG B 1 363 ? -8.98790 -32.70221 54.47475 1.000 43.82623 398 ARG B CA 1
ATOM 6009 C C . ARG B 1 363 ? -9.94164 -31.76336 55.19164 1.000 45.20770 398 ARG B C 1
ATOM 6010 O O . ARG B 1 363 ? -11.11899 -32.07833 55.39680 1.000 45.67337 398 ARG B O 1
ATOM 6018 N N . ASP B 1 364 ? -9.45614 -30.58603 55.56155 1.000 44.39122 399 ASP B N 1
ATOM 6019 C CA . ASP B 1 364 ? -10.32835 -29.60720 56.20723 1.000 42.47153 399 ASP B CA 1
ATOM 6020 C C . ASP B 1 364 ? -11.57119 -29.26284 55.37889 1.000 45.17550 399 ASP B C 1
ATOM 6021 O O . ASP B 1 364 ? -12.61380 -28.90971 55.94289 1.000 46.88068 399 ASP B O 1
ATOM 6026 N N . ASN B 1 365 ? -11.48374 -29.36410 54.05927 1.000 44.90126 400 ASN B N 1
ATOM 6027 C CA . ASN B 1 365 ? -12.56278 -29.04838 53.14731 1.000 42.59435 400 ASN B CA 1
ATOM 6028 C C . ASN B 1 365 ? -13.31681 -30.27712 52.63866 1.000 45.18609 400 ASN B C 1
ATOM 6029 O O . ASN B 1 365 ? -14.09995 -30.15568 51.69450 1.000 47.68881 400 ASN B O 1
ATOM 6034 N N . GLY B 1 366 ? -13.12912 -31.43801 53.25502 1.000 42.56649 401 GLY B N 1
ATOM 6035 C CA . GLY B 1 366 ? -13.97981 -32.58369 52.98939 1.000 45.43931 401 GLY B CA 1
ATOM 6036 C C . GLY B 1 366 ? -13.51994 -33.53591 51.90386 1.000 38.88520 401 GLY B C 1
ATOM 6037 O O . GLY B 1 366 ? -14.34711 -34.28343 51.37628 1.000 40.57344 401 GLY B O 1
ATOM 6038 N N . LEU B 1 367 ? -12.21979 -33.59125 51.60534 1.000 40.63365 402 LEU B N 1
ATOM 6039 C CA . LEU B 1 367 ? -11.64571 -34.42854 50.55177 1.000 35.31582 402 LEU B CA 1
ATOM 6040 C C . LEU B 1 367 ? -10.32163 -34.99379 51.04888 1.000 38.67866 402 LEU B C 1
ATOM 6041 O O . LEU B 1 367 ? -9.48374 -34.24325 51.56992 1.000 37.37763 402 LEU B O 1
ATOM 6046 N N . LEU B 1 368 ? -10.12972 -36.30397 50.88302 1.000 38.29802 403 LEU B N 1
ATOM 6047 C CA . LEU B 1 368 ? -8.95912 -37.00231 51.41534 1.000 36.10958 403 LEU B CA 1
ATOM 6048 C C . LEU B 1 368 ? -8.03395 -37.41780 50.27337 1.000 34.42978 403 LEU B C 1
ATOM 6049 O O . LEU B 1 368 ? -8.44148 -38.15490 49.35938 1.000 38.16206 403 LEU B O 1
ATOM 6054 N N . ALA B 1 369 ? -6.78642 -36.97317 50.34875 1.000 33.70214 404 ALA B N 1
ATOM 6055 C CA . ALA B 1 369 ? -5.76031 -37.33135 49.37014 1.000 34.42211 404 ALA B CA 1
ATOM 6056 C C . ALA B 1 369 ? -4.41583 -37.32722 50.07792 1.000 35.20387 404 ALA B C 1
ATOM 6057 O O . ALA B 1 369 ? -4.25774 -36.70014 51.12218 1.000 43.52787 404 ALA B O 1
ATOM 6059 N N . LYS B 1 370 ? -3.43651 -38.03800 49.51610 1.000 38.06229 405 LYS B N 1
ATOM 6060 C CA . LYS B 1 370 ? -2.13151 -38.02642 50.17227 1.000 36.41862 405 LYS B CA 1
ATOM 6061 C C . LYS B 1 370 ? -1.03899 -37.76442 49.15045 1.000 37.25650 405 LYS B C 1
ATOM 6062 O O . LYS B 1 370 ? -1.14012 -38.20388 48.00261 1.000 37.07889 405 LYS B O 1
ATOM 6068 N N . PRO B 1 371 ? 0.01572 -37.06020 49.53052 1.000 39.59277 406 PRO B N 1
ATOM 6069 C CA . PRO B 1 371 ? 1.12382 -36.87296 48.59015 1.000 37.36913 406 PRO B CA 1
ATOM 6070 C C . PRO B 1 371 ? 1.91104 -38.15198 48.41967 1.000 42.78457 406 PRO B C 1
ATOM 6071 O O . PRO B 1 371 ? 1.94357 -39.00236 49.31030 1.000 42.03080 406 PRO B O 1
ATOM 6075 N N . THR B 1 372 ? 2.50485 -38.29985 47.22861 1.000 39.20937 407 THR B N 1
ATOM 6076 C CA . THR B 1 372 ? 3.53293 -39.30600 46.98430 1.000 38.43899 407 THR B CA 1
ATOM 6077 C C . THR B 1 372 ? 4.93922 -38.70597 47.05535 1.000 42.40112 407 THR B C 1
ATOM 6078 O O . THR B 1 372 ? 5.90749 -39.44284 47.28925 1.000 44.79259 407 THR B O 1
ATOM 6082 N N . HIS B 1 373 ? 5.05967 -37.37826 46.94632 1.000 45.81745 408 HIS B N 1
ATOM 6083 C CA . HIS B 1 373 ? 6.33581 -36.67415 47.02616 1.000 44.02257 408 HIS B CA 1
ATOM 6084 C C . HIS B 1 373 ? 6.05707 -35.28680 47.57720 1.000 51.09685 408 HIS B C 1
ATOM 6085 O O . HIS B 1 373 ? 4.90907 -34.83931 47.59536 1.000 52.42028 408 HIS B O 1
ATOM 6092 N N . GLY B 1 374 ? 7.11604 -34.58485 47.99558 1.000 47.54932 409 GLY B N 1
ATOM 6093 C CA . GLY B 1 374 ? 6.91725 -33.22956 48.50654 1.000 46.46860 409 GLY B CA 1
ATOM 6094 C C . GLY B 1 374 ? 6.19864 -32.29909 47.54340 1.000 52.96554 409 GLY B C 1
ATOM 6095 O O . GLY B 1 374 ? 5.66611 -31.26388 47.96862 1.000 50.73258 409 GLY B O 1
ATOM 6096 N N . ASP B 1 375 ? 6.15460 -32.65221 46.26059 1.000 49.64667 410 ASP B N 1
ATOM 6097 C CA . ASP B 1 375 ? 5.51363 -31.82410 45.25313 1.000 50.17255 410 ASP B CA 1
ATOM 6098 C C . ASP B 1 375 ? 4.46731 -32.57839 44.43232 1.000 47.14153 410 ASP B C 1
ATOM 6099 O O . ASP B 1 375 ? 3.91317 -32.00549 43.48969 1.000 50.66963 410 ASP B O 1
ATOM 6104 N N . ILE B 1 376 ? 4.10834 -33.80686 44.79957 1.000 41.84287 411 ILE B N 1
ATOM 6105 C CA . ILE B 1 376 ? 3.18816 -34.58149 43.97351 1.000 43.10084 411 ILE B CA 1
ATOM 6106 C C . ILE B 1 376 ? 2.03269 -35.08020 44.81891 1.000 41.10840 411 ILE B C 1
ATOM 6107 O O . ILE B 1 376 ? 2.25128 -35.78848 45.80813 1.000 42.56855 411 ILE B O 1
ATOM 6112 N N . ILE B 1 377 ? 0.80846 -34.76584 44.39595 1.000 41.35612 412 ILE B N 1
ATOM 6113 C CA . ILE B 1 377 ? -0.41580 -35.23365 45.04766 1.000 40.38839 412 ILE B CA 1
ATOM 6114 C C . ILE B 1 377 ? -1.17540 -36.16708 44.11083 1.000 38.66064 412 ILE B C 1
ATOM 6115 O O . ILE B 1 377 ? -1.43982 -35.82544 42.95253 1.000 42.57095 412 ILE B O 1
ATOM 6120 N N . ARG B 1 378 ? -1.57346 -37.31981 44.62583 1.000 40.02341 413 ARG B N 1
ATOM 6121 C CA . ARG B 1 378 ? -2.32210 -38.27294 43.82397 1.000 40.15069 413 ARG B CA 1
ATOM 6122 C C . ARG B 1 378 ? -3.81658 -38.07648 44.00820 1.000 35.19017 413 ARG B C 1
ATOM 6123 O O . ARG B 1 378 ? -4.29472 -37.80342 45.11733 1.000 38.78780 413 ARG B O 1
ATOM 6131 N N . PHE B 1 379 ? -4.54865 -38.15520 42.89949 1.000 33.20357 414 PHE B N 1
ATOM 6132 C CA . PHE B 1 379 ? -6.00111 -38.04098 42.90044 1.000 37.10480 414 PHE B CA 1
ATOM 6133 C C . PHE B 1 379 ? -6.57235 -39.31673 42.29631 1.000 40.39520 414 PHE B C 1
ATOM 6134 O O . PHE B 1 379 ? -6.44211 -39.54705 41.08766 1.000 37.51617 414 PHE B O 1
ATOM 6142 N N . ALA B 1 380 ? -7.20915 -40.14363 43.12613 1.000 32.63561 415 ALA B N 1
ATOM 6143 C CA . ALA B 1 380 ? -7.69819 -41.45111 42.68514 1.000 33.29290 415 ALA B CA 1
ATOM 6144 C C . ALA B 1 380 ? -8.94857 -41.82614 43.47239 1.000 36.76774 415 ALA B C 1
ATOM 6145 O O . ALA B 1 380 ? -8.88978 -42.59926 44.44319 1.000 32.46196 415 ALA B O 1
ATOM 6147 N N . PRO B 1 381 ? -10.11308 -41.34224 43.04752 1.000 32.89267 416 PRO B N 1
ATOM 6148 C CA . PRO B 1 381 ? -11.36252 -41.65672 43.76697 1.000 33.98152 416 PRO B CA 1
ATOM 6149 C C . PRO B 1 381 ? -11.93451 -42.98841 43.30978 1.000 35.22542 416 PRO B C 1
ATOM 6150 O O . PRO B 1 381 ? -11.56243 -43.49711 42.24529 1.000 33.60604 416 PRO B O 1
ATOM 6154 N N . PRO B 1 382 ? -12.85729 -43.59068 44.06203 1.000 32.57510 417 PRO B N 1
ATOM 6155 C CA . PRO B 1 382 ? -13.44728 -44.84942 43.59006 1.000 35.17002 417 PRO B CA 1
ATOM 6156 C C . PRO B 1 382 ? -14.15660 -44.65201 42.25743 1.000 33.03473 417 PRO B C 1
ATOM 6157 O O . PRO B 1 382 ? -14.62336 -43.55270 41.93525 1.000 34.71180 417 PRO B O 1
ATOM 6161 N N . LEU B 1 383 ? -14.17855 -45.72646 41.45897 1.000 32.45321 418 LEU B N 1
ATOM 6162 C CA . LEU B 1 383 ? -14.67138 -45.65046 40.09292 1.000 34.66107 418 LEU B CA 1
ATOM 6163 C C . LEU B 1 383 ? -16.19091 -45.57260 40.00624 1.000 36.94241 418 LEU B C 1
ATOM 6164 O O . LEU B 1 383 ? -16.71358 -45.37677 38.90757 1.000 36.29513 418 LEU B O 1
ATOM 6169 N N . VAL B 1 384 ? -16.91529 -45.70068 41.12503 1.000 36.01469 419 VAL B N 1
ATOM 6170 C CA . VAL B 1 384 ? -18.37461 -45.59343 41.15865 1.000 38.09933 419 VAL B CA 1
ATOM 6171 C C . VAL B 1 384 ? -18.78492 -44.13222 41.34030 1.000 37.94307 419 VAL B C 1
ATOM 6172 O O . VAL B 1 384 ? -19.97153 -43.81538 41.51778 1.000 41.97960 419 VAL B O 1
ATOM 6176 N N . ILE B 1 385 ? -17.81115 -43.22159 41.30020 1.000 35.94742 420 ILE B N 1
ATOM 6177 C CA . ILE B 1 385 ? -18.13643 -41.80921 41.42225 1.000 38.53320 420 ILE B CA 1
ATOM 6178 C C . ILE B 1 385 ? -18.87972 -41.34543 40.18076 1.000 43.68983 420 ILE B C 1
ATOM 6179 O O . ILE B 1 385 ? -18.60193 -41.79869 39.06322 1.000 45.74130 420 ILE B O 1
ATOM 6184 N N . LYS B 1 386 ? -19.86307 -40.47853 40.38464 1.000 40.95657 421 LYS B N 1
ATOM 6185 C CA . LYS B 1 386 ? -20.65198 -39.88839 39.31544 1.000 45.16853 421 LYS B CA 1
ATOM 6186 C C . LYS B 1 386 ? -20.10812 -38.51738 38.94079 1.000 46.10295 421 LYS B C 1
ATOM 6187 O O . LYS B 1 386 ? -19.32265 -37.89611 39.66416 1.000 42.09026 421 LYS B O 1
ATOM 6193 N N . GLU B 1 387 ? -20.58836 -38.01281 37.80166 1.000 50.17104 422 GLU B N 1
ATOM 6194 C CA . GLU B 1 387 ? -20.03494 -36.76379 37.30894 1.000 46.75277 422 GLU B CA 1
ATOM 6195 C C . GLU B 1 387 ? -20.32723 -35.60665 38.25507 1.000 43.97489 422 GLU B C 1
ATOM 6196 O O . GLU B 1 387 ? -19.45203 -34.76843 38.49213 1.000 49.03099 422 GLU B O 1
ATOM 6202 N N . ASP B 1 388 ? -21.55311 -35.51523 38.79353 1.000 46.96524 423 ASP B N 1
ATOM 6203 C CA . ASP B 1 388 ? -21.83670 -34.38901 39.68156 1.000 48.90454 423 ASP B CA 1
ATOM 6204 C C . ASP B 1 388 ? -20.96142 -34.45305 40.92894 1.000 51.32790 423 ASP B C 1
ATOM 6205 O O . ASP B 1 388 ? -20.43613 -33.42681 41.38788 1.000 49.05533 423 ASP B O 1
ATOM 6210 N N . GLU B 1 389 ? -20.77496 -35.66231 41.47426 1.000 51.48338 424 GLU B N 1
ATOM 6211 C CA . GLU B 1 389 ? -19.90482 -35.83630 42.63297 1.000 46.27215 424 GLU B CA 1
ATOM 6212 C C . GLU B 1 389 ? -18.47293 -35.46322 42.28430 1.000 46.76878 424 GLU B C 1
ATOM 6213 O O . GLU B 1 389 ? -17.78927 -34.79389 43.06210 1.000 47.58721 424 GLU B O 1
ATOM 6219 N N . LEU B 1 390 ? -18.02156 -35.82383 41.08424 1.000 41.64451 425 LEU B N 1
ATOM 6220 C CA . LEU B 1 390 ? -16.66869 -35.45227 40.67781 1.000 45.87634 425 LEU B CA 1
ATOM 6221 C C . LEU B 1 390 ? -16.51459 -33.93976 40.56225 1.000 46.35006 425 LEU B C 1
ATOM 6222 O O . LEU B 1 390 ? -15.49857 -33.37765 40.99295 1.000 44.04386 425 LEU B O 1
ATOM 6227 N N . ARG B 1 391 ? -17.50599 -33.26007 39.96681 1.000 47.67025 426 ARG B N 1
ATOM 6228 C CA . ARG B 1 391 ? -17.40866 -31.81305 39.79680 1.000 50.66627 426 ARG B CA 1
ATOM 6229 C C . ARG B 1 391 ? -17.43363 -31.09985 41.13595 1.000 50.31869 426 ARG B C 1
ATOM 6230 O O . ARG B 1 391 ? -16.70898 -30.11700 41.32741 1.000 48.58753 426 ARG B O 1
ATOM 6238 N N . GLU B 1 392 ? -18.25249 -31.58552 42.07557 1.000 48.88426 427 GLU B N 1
ATOM 6239 C CA . GLU B 1 392 ? -18.17337 -31.09001 43.44489 1.000 51.25443 427 GLU B CA 1
ATOM 6240 C C . GLU B 1 392 ? -16.76563 -31.24141 44.00695 1.000 48.35016 427 GLU B C 1
ATOM 6241 O O . GLU B 1 392 ? -16.24547 -30.32529 44.65415 1.000 49.71901 427 GLU B O 1
ATOM 6247 N N . SER B 1 393 ? -16.15605 -32.41290 43.80514 1.000 50.10389 428 SER B N 1
ATOM 6248 C CA . SER B 1 393 ? -14.80056 -32.66463 44.30106 1.000 45.79030 428 SER B CA 1
ATOM 6249 C C . SER B 1 393 ? -13.79206 -31.73265 43.64897 1.000 46.64286 428 SER B C 1
ATOM 6250 O O . SER B 1 393 ? -12.89518 -31.21327 44.32149 1.000 43.69942 428 SER B O 1
ATOM 6253 N N . ILE B 1 394 ? -13.89695 -31.55448 42.32921 1.000 45.25609 429 ILE B N 1
ATOM 6254 C CA . ILE B 1 394 ? -13.01913 -30.63142 41.60731 1.000 47.97547 429 ILE B CA 1
ATOM 6255 C C . ILE B 1 394 ? -13.12318 -29.21709 42.17329 1.000 50.56869 429 ILE B C 1
ATOM 6256 O O . ILE B 1 394 ? -12.11930 -28.49727 42.29440 1.000 49.56528 429 ILE B O 1
ATOM 6261 N N . GLU B 1 395 ? -14.33739 -28.78197 42.50042 1.000 49.85622 430 GLU B N 1
ATOM 6262 C CA . GLU B 1 395 ? -14.48130 -27.45731 43.08633 1.000 47.35317 430 GLU B CA 1
ATOM 6263 C C . GLU B 1 395 ? -13.74801 -27.38225 44.41724 1.000 54.73059 430 GLU B C 1
ATOM 6264 O O . GLU B 1 395 ? -13.08707 -26.38344 44.70749 1.000 52.43296 430 GLU B O 1
ATOM 6270 N N . ILE B 1 396 ? -13.80452 -28.45398 45.21557 1.000 51.96425 431 ILE B N 1
ATOM 6271 C CA . ILE B 1 396 ? -13.07867 -28.46636 46.48578 1.000 48.07716 431 ILE B CA 1
ATOM 6272 C C . ILE B 1 396 ? -11.57993 -28.36693 46.25155 1.000 49.26848 431 ILE B C 1
ATOM 6273 O O . ILE B 1 396 ? -10.87248 -27.64115 46.95610 1.000 50.43347 431 ILE B O 1
ATOM 6278 N N . ILE B 1 397 ? -11.07043 -29.09008 45.25557 1.000 45.43621 432 ILE B N 1
ATOM 6279 C CA . ILE B 1 397 ? -9.64366 -29.03887 44.96083 1.000 45.96493 432 ILE B CA 1
ATOM 6280 C C . ILE B 1 397 ? -9.24740 -27.63287 44.50783 1.000 50.25675 432 ILE B C 1
ATOM 6281 O O . ILE B 1 397 ? -8.17291 -27.12121 44.86272 1.000 48.92671 432 ILE B O 1
ATOM 6286 N N . ASN B 1 398 ? -10.10302 -26.99374 43.70997 1.000 48.37080 433 ASN B N 1
ATOM 6287 C CA . ASN B 1 398 ? -9.79859 -25.65099 43.20600 1.000 49.47517 433 ASN B CA 1
ATOM 6288 C C . ASN B 1 398 ? -9.69514 -24.63828 44.33786 1.000 51.41888 433 ASN B C 1
ATOM 6289 O O . ASN B 1 398 ? -8.69622 -23.92141 44.44769 1.000 53.48148 433 ASN B O 1
ATOM 6294 N N . LYS B 1 399 ? -10.73934 -24.53357 45.17209 1.000 50.20070 434 LYS B N 1
ATOM 6295 C CA . LYS B 1 399 ? -10.70274 -23.54715 46.25749 1.000 54.58560 434 LYS B CA 1
ATOM 6296 C C . LYS B 1 399 ? -9.50540 -23.78154 47.16387 1.000 54.59699 434 LYS B C 1
ATOM 6297 O O . LYS B 1 399 ? -8.85892 -22.82230 47.60590 1.000 57.63600 434 LYS B O 1
ATOM 6303 N N . THR B 1 400 ? -9.21785 -25.05424 47.47537 1.000 49.07566 435 THR B N 1
ATOM 6304 C CA . THR B 1 400 ? -8.11873 -25.37473 48.37313 1.000 48.07258 435 THR B CA 1
ATOM 6305 C C . THR B 1 400 ? -6.79129 -24.90364 47.79726 1.000 46.99612 435 THR B C 1
ATOM 6306 O O . THR B 1 400 ? -6.03451 -24.19701 48.46173 1.000 56.83850 435 THR B O 1
ATOM 6310 N N . ILE B 1 401 ? -6.48634 -25.30206 46.56302 1.000 46.18726 436 ILE B N 1
ATOM 6311 C CA . ILE B 1 401 ? -5.22854 -24.91855 45.93062 1.000 51.05783 436 ILE B CA 1
ATOM 6312 C C . ILE B 1 401 ? -5.10444 -23.40264 45.81598 1.000 51.20346 436 ILE B C 1
ATOM 6313 O O . ILE B 1 401 ? -4.04378 -22.82874 46.08870 1.000 57.64780 436 ILE B O 1
ATOM 6318 N N . LEU B 1 402 ? -6.17417 -22.73383 45.38785 1.000 53.49288 437 LEU B N 1
ATOM 6319 C CA . LEU B 1 402 ? -6.10792 -21.29086 45.17691 1.000 51.98616 437 LEU B CA 1
ATOM 6320 C C . LEU B 1 402 ? -6.20980 -20.51114 46.47056 1.000 55.64430 437 LEU B C 1
ATOM 6321 O O . LEU B 1 402 ? -6.00146 -19.29064 46.46191 1.000 56.18326 437 LEU B O 1
ATOM 6326 N N . SER B 1 403 ? -6.56441 -21.17200 47.56488 1.000 50.71279 438 SER B N 1
ATOM 6327 C CA . SER B 1 403 ? -6.60408 -20.52633 48.86683 1.000 53.90428 438 SER B CA 1
ATOM 6328 C C . SER B 1 403 ? -5.22204 -20.27059 49.45356 1.000 57.37985 438 SER B C 1
ATOM 6329 O O . SER B 1 403 ? -5.12759 -19.55370 50.45337 1.000 55.59228 438 SER B O 1
ATOM 6332 N N . PHE B 1 404 ? -4.15526 -20.81826 48.87376 1.000 58.02514 439 PHE B N 1
ATOM 6333 C CA . PHE B 1 404 ? -2.81829 -20.54928 49.41128 1.000 57.00399 439 PHE B CA 1
ATOM 6334 C C . PHE B 1 404 ? -2.20155 -19.30024 48.78658 1.000 69.65054 439 PHE B C 1
ATOM 6335 O O . PHE B 1 404 ? -1.16835 -18.77552 49.22896 1.000 73.22178 439 PHE B O 1
ATOM 6344 N N . GLY C 1 1 ? 25.32518 -83.14283 -24.61488 1.000 82.50980 36 GLY C N 1
ATOM 6345 C CA . GLY C 1 1 ? 25.39100 -82.74093 -23.22059 1.000 85.77914 36 GLY C CA 1
ATOM 6346 C C . GLY C 1 1 ? 24.21941 -81.89764 -22.73744 1.000 82.93651 36 GLY C C 1
ATOM 6347 O O . GLY C 1 1 ? 23.31996 -81.56448 -23.50969 1.000 81.80040 36 GLY C O 1
ATOM 6348 N N . PRO C 1 2 ? 24.22345 -81.54312 -21.45511 1.000 80.71028 37 PRO C N 1
ATOM 6349 C CA . PRO C 1 2 ? 23.10318 -80.79398 -20.88852 1.000 67.26192 37 PRO C CA 1
ATOM 6350 C C . PRO C 1 2 ? 23.20849 -79.32431 -21.24046 1.000 64.74765 37 PRO C C 1
ATOM 6351 O O . PRO C 1 2 ? 24.32182 -78.81055 -21.41714 1.000 71.47586 37 PRO C O 1
ATOM 6355 N N . PRO C 1 3 ? 22.08359 -78.60897 -21.33262 1.000 61.70395 38 PRO C N 1
ATOM 6356 C CA . PRO C 1 3 ? 22.16085 -77.16444 -21.60808 1.000 51.93058 38 PRO C CA 1
ATOM 6357 C C . PRO C 1 3 ? 23.03553 -76.42984 -20.59915 1.000 52.96939 38 PRO C C 1
ATOM 6358 O O . PRO C 1 3 ? 22.93810 -76.63835 -19.38947 1.000 54.25962 38 PRO C O 1
ATOM 6362 N N . THR C 1 4 ? 23.91698 -75.58208 -21.12473 1.000 52.33023 39 THR C N 1
ATOM 6363 C CA . THR C 1 4 ? 24.58769 -74.55373 -20.34227 1.000 49.21833 39 THR C CA 1
ATOM 6364 C C . THR C 1 4 ? 23.60261 -73.47906 -19.88115 1.000 51.00399 39 THR C C 1
ATOM 6365 O O . THR C 1 4 ? 22.44629 -73.41894 -20.30991 1.000 44.83626 39 THR C O 1
ATOM 6369 N N . SER C 1 5 ? 24.07445 -72.61096 -18.98721 1.000 46.95419 40 SER C N 1
ATOM 6370 C CA . SER C 1 5 ? 23.22335 -71.50716 -18.56327 1.000 44.20154 40 SER C CA 1
ATOM 6371 C C . SER C 1 5 ? 22.82010 -70.66222 -19.76417 1.000 46.55522 40 SER C C 1
ATOM 6372 O O . SER C 1 5 ? 21.63498 -70.36334 -19.95148 1.000 41.62043 40 SER C O 1
ATOM 6375 N N . ASP C 1 6 ? 23.79223 -70.31622 -20.62527 1.000 46.41582 41 ASP C N 1
ATOM 6376 C CA . ASP C 1 6 ? 23.47455 -69.51260 -21.81480 1.000 45.11534 41 ASP C CA 1
ATOM 6377 C C . ASP C 1 6 ? 22.46862 -70.21327 -22.71134 1.000 45.41644 41 ASP C C 1
ATOM 6378 O O . ASP C 1 6 ? 21.59296 -69.56073 -23.30015 1.000 43.55141 41 ASP C O 1
ATOM 6383 N N . ASP C 1 7 ? 22.55820 -71.53857 -22.81051 1.000 41.93598 42 ASP C N 1
ATOM 6384 C CA . ASP C 1 7 ? 21.55697 -72.27665 -23.57045 1.000 43.52760 42 ASP C CA 1
ATOM 6385 C C . ASP C 1 7 ? 20.17127 -72.05788 -22.97919 1.000 39.58151 42 ASP C C 1
ATOM 6386 O O . ASP C 1 7 ? 19.19884 -71.81845 -23.71121 1.000 38.40941 42 ASP C O 1
ATOM 6391 N N . ILE C 1 8 ? 20.06216 -72.16187 -21.65244 1.000 39.07682 43 ILE C N 1
ATOM 6392 C CA . ILE C 1 8 ? 18.75009 -72.04027 -21.03072 1.000 37.52512 43 ILE C CA 1
ATOM 6393 C C . ILE C 1 8 ? 18.20112 -70.63737 -21.23439 1.000 36.65570 43 ILE C C 1
ATOM 6394 O O . ILE C 1 8 ? 17.00350 -70.46103 -21.48554 1.000 34.69857 43 ILE C O 1
ATOM 6399 N N . PHE C 1 9 ? 19.05074 -69.61440 -21.10876 1.000 35.52520 44 PHE C N 1
ATOM 6400 C CA . PHE C 1 9 ? 18.58238 -68.25400 -21.32661 1.000 35.80341 44 PHE C CA 1
ATOM 6401 C C . PHE C 1 9 ? 18.02915 -68.12740 -22.72341 1.000 36.23066 44 PHE C C 1
ATOM 6402 O O . PHE C 1 9 ? 16.93490 -67.59263 -22.92604 1.000 34.33402 44 PHE C O 1
ATOM 6410 N N . GLU C 1 10 ? 18.76863 -68.67225 -23.68930 1.000 37.87042 45 GLU C N 1
ATOM 6411 C CA . GLU C 1 10 ? 18.47218 -68.46450 -25.09715 1.000 35.35746 45 GLU C CA 1
ATOM 6412 C C . GLU C 1 10 ? 17.17550 -69.16825 -25.47992 1.000 39.53303 45 GLU C C 1
ATOM 6413 O O . GLU C 1 10 ? 16.38403 -68.63635 -26.25595 1.000 35.95626 45 GLU C O 1
ATOM 6415 N N . ARG C 1 11 ? 16.90650 -70.32805 -24.88790 1.000 35.37644 46 ARG C N 1
ATOM 6416 C CA . ARG C 1 11 ? 15.70714 -71.06586 -25.23039 1.000 34.83861 46 ARG C CA 1
ATOM 6417 C C . ARG C 1 11 ? 14.45706 -70.35617 -24.71827 1.000 32.94315 46 ARG C C 1
ATOM 6418 O O . ARG C 1 11 ? 13.43476 -70.34717 -25.39988 1.000 32.49754 46 ARG C O 1
ATOM 6426 N N . GLU C 1 12 ? 14.49421 -69.83000 -23.49141 1.000 32.02461 47 GLU C N 1
ATOM 6427 C CA . GLU C 1 12 ? 13.33098 -69.06461 -23.01745 1.000 30.34345 47 GLU C CA 1
ATOM 6428 C C . GLU C 1 12 ? 13.13371 -67.79533 -23.82300 1.000 30.86302 47 GLU C C 1
ATOM 6429 O O . GLU C 1 12 ? 11.99370 -67.31896 -23.97388 1.000 29.49243 47 GLU C O 1
ATOM 6435 N N . TYR C 1 13 ? 14.22081 -67.19293 -24.30930 1.000 30.37021 48 TYR C N 1
ATOM 6436 C CA . TYR C 1 13 ? 14.06498 -66.00797 -25.13904 1.000 31.75040 48 TYR C CA 1
ATOM 6437 C C . TYR C 1 13 ? 13.30866 -66.32289 -26.41208 1.000 33.65780 48 TYR C C 1
ATOM 6438 O O . TYR C 1 13 ? 12.48707 -65.51889 -26.84696 1.000 31.11317 48 TYR C O 1
ATOM 6447 N N . LYS C 1 14 ? 13.49658 -67.52845 -26.95600 1.000 31.60938 49 LYS C N 1
ATOM 6448 C CA . LYS C 1 14 ? 12.82123 -67.88701 -28.20125 1.000 32.29345 49 LYS C CA 1
ATOM 6449 C C . LYS C 1 14 ? 11.37825 -68.31307 -27.97209 1.000 34.26030 49 LYS C C 1
ATOM 6450 O O . LYS C 1 14 ? 10.49581 -67.98008 -28.77087 1.000 32.67579 49 LYS C O 1
ATOM 6456 N N . TYR C 1 15 ? 11.11615 -69.10901 -26.93870 1.000 30.92884 50 TYR C N 1
ATOM 6457 C CA . TYR C 1 15 ? 9.81491 -69.75597 -26.83369 1.000 31.77204 50 TYR C CA 1
ATOM 6458 C C . TYR C 1 15 ? 8.94685 -69.24030 -25.71443 1.000 28.99836 50 TYR C C 1
ATOM 6459 O O . TYR C 1 15 ? 7.78801 -69.64963 -25.61826 1.000 28.72028 50 TYR C O 1
ATOM 6468 N N . GLY C 1 16 ? 9.45107 -68.36239 -24.85773 1.000 28.12484 51 GLY C N 1
ATOM 6469 C CA . GLY C 1 16 ? 8.68969 -67.87731 -23.71694 1.000 26.81853 51 GLY C CA 1
ATOM 6470 C C . GLY C 1 16 ? 8.39673 -66.39524 -23.87524 1.000 25.87998 51 GLY C C 1
ATOM 6471 O O . GLY C 1 16 ? 9.16476 -65.67635 -24.50575 1.000 27.87518 51 GLY C O 1
ATOM 6472 N N . ALA C 1 17 ? 7.25046 -65.93524 -23.32069 1.000 24.82313 52 ALA C N 1
ATOM 6473 C CA . ALA C 1 17 ? 6.98684 -64.50584 -23.24112 1.000 25.52775 52 ALA C CA 1
ATOM 6474 C C . ALA C 1 17 ? 8.13998 -63.79187 -22.53196 1.000 26.72356 52 ALA C C 1
ATOM 6475 O O . ALA C 1 17 ? 8.82297 -64.36238 -21.65798 1.000 27.65230 52 ALA C O 1
ATOM 6477 N N . HIS C 1 18 ? 8.34025 -62.53004 -22.90003 1.000 25.53571 53 HIS C N 1
ATOM 6478 C CA . HIS C 1 18 ? 9.36790 -61.66047 -22.32395 1.000 27.21893 53 HIS C CA 1
ATOM 6479 C C . HIS C 1 18 ? 8.81145 -60.79900 -21.19397 1.000 25.87146 53 HIS C C 1
ATOM 6480 O O . HIS C 1 18 ? 9.15374 -59.62185 -21.09719 1.000 25.59714 53 HIS C O 1
ATOM 6487 N N . ASN C 1 19 ? 8.00204 -61.36332 -20.32052 1.000 22.98788 54 ASN C N 1
ATOM 6488 C CA . ASN C 1 19 ? 7.37541 -60.52767 -19.29381 1.000 22.40201 54 ASN C CA 1
ATOM 6489 C C . ASN C 1 19 ? 8.24725 -60.43952 -18.04899 1.000 26.15623 54 ASN C C 1
ATOM 6490 O O . ASN C 1 19 ? 7.90968 -59.70719 -17.11292 1.000 25.49349 54 ASN C O 1
ATOM 6495 N N . TYR C 1 20 ? 9.43023 -61.09158 -18.06487 1.000 26.21044 55 TYR C N 1
ATOM 6496 C CA . TYR C 1 20 ? 10.42615 -60.98566 -17.00957 1.000 26.61139 55 TYR C CA 1
ATOM 6497 C C . TYR C 1 20 ? 11.80137 -60.76312 -17.62762 1.000 25.64093 55 TYR C C 1
ATOM 6498 O O . TYR C 1 20 ? 12.02375 -61.09818 -18.80052 1.000 27.17693 55 TYR C O 1
ATOM 6507 N N . HIS C 1 21 ? 12.68876 -60.12709 -16.86293 1.000 27.09385 56 HIS C N 1
ATOM 6508 C CA . HIS C 1 21 ? 14.12983 -60.04796 -17.18080 1.000 35.08660 56 HIS C CA 1
ATOM 6509 C C . HIS C 1 21 ? 14.84368 -60.57997 -15.93337 1.000 34.78638 56 HIS C C 1
ATOM 6510 O O . HIS C 1 21 ? 15.26519 -59.81484 -15.04836 1.000 35.71829 56 HIS C O 1
ATOM 6517 N N . PRO C 1 22 ? 14.93707 -61.89156 -15.80488 1.000 31.20121 57 PRO C N 1
ATOM 6518 C CA . PRO C 1 22 ? 15.49194 -62.48829 -14.58309 1.000 32.33752 57 PRO C CA 1
ATOM 6519 C C . PRO C 1 22 ? 16.97321 -62.17523 -14.42579 1.000 37.94215 57 PRO C C 1
ATOM 6520 O O . PRO C 1 22 ? 17.68235 -61.85469 -15.38391 1.000 35.16955 57 PRO C O 1
ATOM 6524 N N . LEU C 1 23 ? 17.44818 -62.29771 -13.19807 1.000 32.94246 58 LEU C N 1
ATOM 6525 C CA . LEU C 1 23 ? 18.89522 -62.27438 -13.00811 1.000 36.23617 58 LEU C CA 1
ATOM 6526 C C . LEU C 1 23 ? 19.52023 -63.47103 -13.73081 1.000 39.66583 58 LEU C C 1
ATOM 6527 O O . LEU C 1 23 ? 19.00645 -64.58394 -13.60812 1.000 36.89522 58 LEU C O 1
ATOM 6532 N N . PRO C 1 24 ? 20.61006 -63.27749 -14.54012 1.000 36.66570 59 PRO C N 1
ATOM 6533 C CA . PRO C 1 24 ? 21.18756 -64.39222 -15.31425 1.000 35.66115 59 PRO C CA 1
ATOM 6534 C C . PRO C 1 24 ? 21.87803 -65.47998 -14.48152 1.000 37.94068 59 PRO C C 1
ATOM 6535 O O . PRO C 1 24 ? 23.11553 -65.52379 -14.34965 1.000 40.23483 59 PRO C O 1
ATOM 6539 N N . VAL C 1 25 ? 21.07023 -66.38926 -13.95647 1.000 38.05819 60 VAL C N 1
ATOM 6540 C CA . VAL C 1 25 ? 21.52637 -67.58970 -13.26971 1.000 44.09896 60 VAL C CA 1
ATOM 6541 C C . VAL C 1 25 ? 20.47333 -68.66081 -13.51295 1.000 38.16462 60 VAL C C 1
ATOM 6542 O O . VAL C 1 25 ? 19.27837 -68.37329 -13.52927 1.000 36.89714 60 VAL C O 1
ATOM 6546 N N . ALA C 1 26 ? 20.92186 -69.90075 -13.71798 1.000 39.72502 61 ALA C N 1
ATOM 6547 C CA . ALA C 1 26 ? 20.03938 -70.95435 -14.20409 1.000 39.51910 61 ALA C CA 1
ATOM 6548 C C . ALA C 1 26 ? 20.08068 -72.11345 -13.20161 1.000 41.58448 61 ALA C C 1
ATOM 6549 O O . ALA C 1 26 ? 21.02581 -72.90678 -13.19250 1.000 43.71442 61 ALA C O 1
ATOM 6551 N N . LEU C 1 27 ? 19.05905 -72.19727 -12.33387 1.000 34.15314 62 LEU C N 1
ATOM 6552 C CA . LEU C 1 27 ? 19.03034 -73.13641 -11.21254 1.000 33.24372 62 LEU C CA 1
ATOM 6553 C C . LEU C 1 27 ? 18.37801 -74.46583 -11.57966 1.000 34.98295 62 LEU C C 1
ATOM 6554 O O . LEU C 1 27 ? 17.40003 -74.49880 -12.34048 1.000 40.63533 62 LEU C O 1
ATOM 6559 N N . GLU C 1 28 ? 18.90074 -75.57114 -11.00796 1.000 33.57904 63 GLU C N 1
ATOM 6560 C CA . GLU C 1 28 ? 18.29378 -76.88176 -11.22741 1.000 34.88542 63 GLU C CA 1
ATOM 6561 C C . GLU C 1 28 ? 18.02388 -77.67150 -9.94214 1.000 35.47893 63 GLU C C 1
ATOM 6562 O O . GLU C 1 28 ? 17.32222 -78.69057 -10.00126 1.000 38.23804 63 GLU C O 1
ATOM 6568 N N . ARG C 1 29 ? 18.49290 -77.20506 -8.78874 1.000 33.43017 64 ARG C N 1
ATOM 6569 C CA . ARG C 1 29 ? 18.25324 -77.88669 -7.52388 1.000 33.91451 64 ARG C CA 1
ATOM 6570 C C . ARG C 1 29 ? 18.23136 -76.85954 -6.40125 1.000 30.47292 64 ARG C C 1
ATOM 6571 O O . ARG C 1 29 ? 18.94315 -75.85440 -6.44528 1.000 33.05988 64 ARG C O 1
ATOM 6579 N N . GLY C 1 30 ? 17.37542 -77.08887 -5.42442 1.000 29.92868 65 GLY C N 1
ATOM 6580 C CA . GLY C 1 30 ? 17.39866 -76.30507 -4.20573 1.000 33.16296 65 GLY C CA 1
ATOM 6581 C C . GLY C 1 30 ? 17.12820 -77.19671 -3.01304 1.000 32.99979 65 GLY C C 1
ATOM 6582 O O . GLY C 1 30 ? 16.39955 -78.18947 -3.10170 1.000 32.79978 65 GLY C O 1
ATOM 6583 N N . LYS C 1 31 ? 17.69575 -76.80353 -1.87276 1.000 28.71751 66 LYS C N 1
ATOM 6584 C CA . LYS C 1 31 ? 17.44826 -77.54261 -0.64113 1.000 29.92217 66 LYS C CA 1
ATOM 6585 C C . LYS C 1 31 ? 17.70434 -76.60636 0.51755 1.000 28.48684 66 LYS C C 1
ATOM 6586 O O . LYS C 1 31 ? 18.81256 -76.09109 0.66182 1.000 32.71728 66 LYS C O 1
ATOM 6592 N N . GLY C 1 32 ? 16.69039 -76.36954 1.34251 1.000 28.43996 67 GLY C N 1
ATOM 6593 C CA . GLY C 1 32 ? 16.92437 -75.47922 2.47689 1.000 33.21473 67 GLY C CA 1
ATOM 6594 C C . GLY C 1 32 ? 17.19471 -74.06599 1.97871 1.000 33.60468 67 GLY C C 1
ATOM 6595 O O . GLY C 1 32 ? 16.42871 -73.50768 1.18983 1.000 29.72150 67 GLY C O 1
ATOM 6596 N N . ILE C 1 33 ? 18.28186 -73.45950 2.47224 1.000 31.27951 68 ILE C N 1
ATOM 6597 C CA . ILE C 1 33 ? 18.63434 -72.09671 2.08550 1.000 30.30003 68 ILE C CA 1
ATOM 6598 C C . ILE C 1 33 ? 19.41134 -72.03632 0.77576 1.000 29.30226 68 ILE C C 1
ATOM 6599 O O . ILE C 1 33 ? 19.72223 -70.92581 0.31498 1.000 28.89601 68 ILE C O 1
ATOM 6604 N N . TYR C 1 34 ? 19.73812 -73.18076 0.16229 1.000 27.93509 69 TYR C N 1
ATOM 6605 C CA . TYR C 1 34 ? 20.67872 -73.19660 -0.95232 1.000 28.14606 69 TYR C CA 1
ATOM 6606 C C . TYR C 1 34 ? 20.01253 -73.51825 -2.27909 1.000 29.25501 69 TYR C C 1
ATOM 6607 O O . TYR C 1 34 ? 19.08420 -74.32638 -2.35175 1.000 31.69204 69 TYR C O 1
ATOM 6616 N N . LEU C 1 35 ? 20.58934 -72.95162 -3.33529 1.000 31.23559 70 LEU C N 1
ATOM 6617 C CA . LEU C 1 35 ? 20.25279 -73.25938 -4.71804 1.000 29.36243 70 LEU C CA 1
ATOM 6618 C C . LEU C 1 35 ? 21.53496 -73.59074 -5.46961 1.000 33.05055 70 LEU C C 1
ATOM 6619 O O . LEU C 1 35 ? 22.61900 -73.06792 -5.15603 1.000 34.62235 70 LEU C O 1
ATOM 6624 N N . TRP C 1 36 ? 21.41276 -74.45475 -6.48470 1.000 33.13554 71 TRP C N 1
ATOM 6625 C CA . TRP C 1 36 ? 22.54537 -74.83996 -7.31663 1.000 32.57053 71 TRP C CA 1
ATOM 6626 C C . TRP C 1 36 ? 22.21100 -74.60417 -8.77821 1.000 33.01164 71 TRP C C 1
ATOM 6627 O O . TRP C 1 36 ? 21.11345 -74.94472 -9.22550 1.000 34.54424 71 TRP C O 1
ATOM 6638 N N . ASP C 1 37 ? 23.15767 -74.04641 -9.53250 1.000 35.15779 72 ASP C N 1
ATOM 6639 C CA . ASP C 1 37 ? 22.90878 -73.82891 -10.95318 1.000 37.69688 72 ASP C CA 1
ATOM 6640 C C . ASP C 1 37 ? 23.42093 -75.02617 -11.76958 1.000 39.59845 72 ASP C C 1
ATOM 6641 O O . ASP C 1 37 ? 24.02644 -75.97111 -11.23790 1.000 38.00480 72 ASP C O 1
ATOM 6646 N N . VAL C 1 38 ? 23.17648 -74.98915 -13.08815 1.000 38.71680 73 VAL C N 1
ATOM 6647 C CA . VAL C 1 38 ? 23.44441 -76.14546 -13.93056 1.000 39.46839 73 VAL C CA 1
ATOM 6648 C C . VAL C 1 38 ? 24.93695 -76.39542 -14.06410 1.000 43.40360 73 VAL C C 1
ATOM 6649 O O . VAL C 1 38 ? 25.33821 -77.50516 -14.41623 1.000 45.03483 73 VAL C O 1
ATOM 6653 N N . GLU C 1 39 ? 25.77381 -75.39802 -13.78162 1.000 44.17970 74 GLU C N 1
ATOM 6654 C CA . GLU C 1 39 ? 27.21101 -75.63123 -13.77483 1.000 45.68047 74 GLU C CA 1
ATOM 6655 C C . GLU C 1 39 ? 27.67921 -76.14763 -12.42048 1.000 42.90156 74 GLU C C 1
ATOM 6656 O O . GLU C 1 39 ? 28.87295 -76.44934 -12.24838 1.000 45.65595 74 GLU C O 1
ATOM 6662 N N . GLY C 1 40 ? 26.76446 -76.27621 -11.45876 1.000 43.37360 75 GLY C N 1
ATOM 6663 C CA . GLY C 1 40 ? 27.10171 -76.82866 -10.16956 1.000 43.72579 75 GLY C CA 1
ATOM 6664 C C . GLY C 1 40 ? 27.45096 -75.82187 -9.11006 1.000 42.13040 75 GLY C C 1
ATOM 6665 O O . GLY C 1 40 ? 27.79350 -76.22047 -7.99493 1.000 48.40318 75 GLY C O 1
ATOM 6666 N N . ARG C 1 41 ? 27.38494 -74.52959 -9.40962 1.000 44.80113 76 ARG C N 1
ATOM 6667 C CA . ARG C 1 41 ? 27.74813 -73.54953 -8.41002 1.000 39.03512 76 ARG C CA 1
ATOM 6668 C C . ARG C 1 41 ? 26.63686 -73.49207 -7.37057 1.000 44.85612 76 ARG C C 1
ATOM 6669 O O . ARG C 1 41 ? 25.46023 -73.74325 -7.68392 1.000 37.69174 76 ARG C O 1
ATOM 6677 N N . LYS C 1 42 ? 27.02621 -73.20483 -6.12283 1.000 36.84983 77 LYS C N 1
ATOM 6678 C CA . LYS C 1 42 ? 26.11944 -73.17710 -4.97110 1.000 40.81459 77 LYS C CA 1
ATOM 6679 C C . LYS C 1 42 ? 25.87312 -71.73554 -4.55583 1.000 37.90349 77 LYS C C 1
ATOM 6680 O O . LYS C 1 42 ? 26.80885 -70.93362 -4.52586 1.000 33.52434 77 LYS C O 1
ATOM 6686 N N . TYR C 1 43 ? 24.62686 -71.40703 -4.18143 1.000 33.74908 78 TYR C N 1
ATOM 6687 C CA . TYR C 1 43 ? 24.25555 -70.04228 -3.83655 1.000 32.59073 78 TYR C CA 1
ATOM 6688 C C . TYR C 1 43 ? 23.38703 -70.04889 -2.60026 1.000 35.54678 78 TYR C C 1
ATOM 6689 O O . TYR C 1 43 ? 22.51243 -70.90953 -2.46232 1.000 29.72512 78 TYR C O 1
ATOM 6698 N N . PHE C 1 44 ? 23.58999 -69.05123 -1.74051 1.000 29.28095 79 PHE C N 1
ATOM 6699 C CA . PHE C 1 44 ? 22.56589 -68.73454 -0.75042 1.000 28.20463 79 PHE C CA 1
ATOM 6700 C C . PHE C 1 44 ? 21.37567 -68.08353 -1.45523 1.000 31.41589 79 PHE C C 1
ATOM 6701 O O . PHE C 1 44 ? 21.54881 -67.13065 -2.22507 1.000 32.29082 79 PHE C O 1
ATOM 6709 N N . ASP C 1 45 ? 20.17812 -68.54509 -1.14152 1.000 27.47590 80 ASP C N 1
ATOM 6710 C CA . ASP C 1 45 ? 18.96175 -67.95404 -1.65778 1.000 27.69191 80 ASP C CA 1
ATOM 6711 C C . ASP C 1 45 ? 18.53885 -66.82390 -0.72032 1.000 27.61782 80 ASP C C 1
ATOM 6712 O O . ASP C 1 45 ? 18.14033 -67.08500 0.40894 1.000 28.89160 80 ASP C O 1
ATOM 6717 N N . PHE C 1 46 ? 18.69235 -65.58040 -1.16842 1.000 24.36104 81 PHE C N 1
ATOM 6718 C CA . PHE C 1 46 ? 18.22055 -64.43236 -0.38372 1.000 28.61683 81 PHE C CA 1
ATOM 6719 C C . PHE C 1 46 ? 16.99776 -63.76938 -0.98788 1.000 26.12650 81 PHE C C 1
ATOM 6720 O O . PHE C 1 46 ? 16.73330 -62.58465 -0.71266 1.000 25.88147 81 PHE C O 1
ATOM 6728 N N . LEU C 1 47 ? 16.23783 -64.49230 -1.78990 1.000 24.55629 82 LEU C N 1
ATOM 6729 C CA . LEU C 1 47 ? 14.96072 -63.99785 -2.28544 1.000 26.16419 82 LEU C CA 1
ATOM 6730 C C . LEU C 1 47 ? 13.78264 -64.83756 -1.80332 1.000 25.27525 82 LEU C C 1
ATOM 6731 O O . LEU C 1 47 ? 12.66663 -64.30681 -1.64484 1.000 23.57067 82 LEU C O 1
ATOM 6736 N N . SER C 1 48 ? 14.02123 -66.12566 -1.55613 1.000 27.96525 83 SER C N 1
ATOM 6737 C CA . SER C 1 48 ? 13.01728 -67.06559 -1.09936 1.000 24.95661 83 SER C CA 1
ATOM 6738 C C . SER C 1 48 ? 11.82097 -67.08846 -2.03178 1.000 25.06050 83 SER C C 1
ATOM 6739 O O . SER C 1 48 ? 10.69214 -67.27565 -1.59644 1.000 24.19592 83 SER C O 1
ATOM 6742 N N . SER C 1 49 ? 12.08127 -66.95960 -3.34340 1.000 25.69358 84 SER C N 1
ATOM 6743 C CA . SER C 1 49 ? 10.99072 -67.04015 -4.32011 1.000 27.62954 84 SER C CA 1
ATOM 6744 C C . SER C 1 49 ? 9.87327 -66.06084 -3.98108 1.000 27.71440 84 SER C C 1
ATOM 6745 O O . SER C 1 49 ? 8.68367 -66.40942 -3.93995 1.000 26.40838 84 SER C O 1
ATOM 6748 N N . TYR C 1 50 ? 10.27134 -64.81924 -3.65759 1.000 28.91010 85 TYR C N 1
ATOM 6749 C CA . TYR C 1 50 ? 9.30953 -63.76843 -3.27864 1.000 31.57255 85 TYR C CA 1
ATOM 6750 C C . TYR C 1 50 ? 8.49930 -64.14153 -2.02314 1.000 28.86586 85 TYR C C 1
ATOM 6751 O O . TYR C 1 50 ? 7.28232 -63.88973 -1.94848 1.000 27.85705 85 TYR C O 1
ATOM 6760 N N . SER C 1 51 ? 9.19138 -64.74872 -1.04526 1.000 27.73892 86 SER C N 1
ATOM 6761 C CA . SER C 1 51 ? 8.70664 -65.16994 0.27144 1.000 27.17188 86 SER C CA 1
ATOM 6762 C C . SER C 1 51 ? 7.71742 -66.33409 0.20401 1.000 30.29975 86 SER C C 1
ATOM 6763 O O . SER C 1 51 ? 6.81406 -66.41011 1.02158 1.000 33.15009 86 SER C O 1
ATOM 6766 N N . ALA C 1 52 ? 7.86538 -67.24297 -0.76479 1.000 23.49371 87 ALA C N 1
ATOM 6767 C CA . ALA C 1 52 ? 7.08372 -68.45932 -0.84062 1.000 24.35433 87 ALA C CA 1
ATOM 6768 C C . ALA C 1 52 ? 7.81276 -69.67546 -0.28950 1.000 31.95740 87 ALA C C 1
ATOM 6769 O O . ALA C 1 52 ? 7.15106 -70.67857 0.01239 1.000 27.83982 87 ALA C O 1
ATOM 6771 N N . VAL C 1 53 ? 9.15945 -69.63809 -0.18913 1.000 24.64403 88 VAL C N 1
ATOM 6772 C CA . VAL C 1 53 ? 9.88324 -70.79447 0.35862 1.000 24.13939 88 VAL C CA 1
ATOM 6773 C C . VAL C 1 53 ? 10.44973 -70.43336 1.73456 1.000 25.11015 88 VAL C C 1
ATOM 6774 O O . VAL C 1 53 ? 11.61252 -70.70163 2.02015 1.000 29.70937 88 VAL C O 1
ATOM 6778 N N . ASN C 1 54 ? 9.60428 -69.87639 2.60513 1.000 24.16597 89 ASN C N 1
ATOM 6779 C CA . ASN C 1 54 ? 9.99262 -69.64010 4.01654 1.000 24.22323 89 ASN C CA 1
ATOM 6780 C C . ASN C 1 54 ? 10.57888 -70.86063 4.70822 1.000 27.58490 89 ASN C C 1
ATOM 6781 O O . ASN C 1 54 ? 11.48170 -70.72265 5.55668 1.000 27.15406 89 ASN C O 1
ATOM 6786 N N . GLN C 1 55 ? 10.06871 -72.05594 4.38972 1.000 26.13407 90 GLN C N 1
ATOM 6787 C CA . GLN C 1 55 ? 10.51273 -73.30851 5.02373 1.000 25.80566 90 GLN C CA 1
ATOM 6788 C C . GLN C 1 55 ? 11.77912 -73.87817 4.39038 1.000 30.56007 90 GLN C C 1
ATOM 6789 O O . GLN C 1 55 ? 12.19797 -75.00719 4.72654 1.000 30.68055 90 GLN C O 1
ATOM 6795 N N . GLY C 1 56 ? 12.36798 -73.14040 3.45338 1.000 25.33350 91 GLY C N 1
ATOM 6796 C CA . GLY C 1 56 ? 13.46405 -73.65739 2.64651 1.000 26.02041 91 GLY C CA 1
ATOM 6797 C C . GLY C 1 56 ? 12.96638 -74.47095 1.46872 1.000 30.09688 91 GLY C C 1
ATOM 6798 O O . GLY C 1 56 ? 11.83408 -74.93246 1.43677 1.000 29.79152 91 GLY C O 1
ATOM 6799 N N . HIS C 1 57 ? 13.83246 -74.62061 0.45540 1.000 27.85442 92 HIS C N 1
ATOM 6800 C CA . HIS C 1 57 ? 13.45632 -75.41409 -0.72252 1.000 32.38535 92 HIS C CA 1
ATOM 6801 C C . HIS C 1 57 ? 13.25847 -76.87782 -0.35946 1.000 30.58310 92 HIS C C 1
ATOM 6802 O O . HIS C 1 57 ? 14.05909 -77.46258 0.36322 1.000 30.89583 92 HIS C O 1
ATOM 6809 N N . CYS C 1 58 ? 12.16692 -77.46419 -0.88186 1.000 31.28667 93 CYS C N 1
ATOM 6810 C CA . CYS C 1 58 ? 11.98267 -78.91962 -0.83455 1.000 30.22631 93 CYS C CA 1
ATOM 6811 C C . CYS C 1 58 ? 12.05732 -79.43438 0.60248 1.000 30.70920 93 CYS C C 1
ATOM 6812 O O . CYS C 1 58 ? 12.72496 -80.44509 0.89221 1.000 31.93297 93 CYS C O 1
ATOM 6815 N N . HIS C 1 59 ? 11.34156 -78.75401 1.50141 1.000 28.39603 94 HIS C N 1
ATOM 6816 C CA . HIS C 1 59 ? 11.32010 -79.22030 2.88862 1.000 29.99480 94 HIS C CA 1
ATOM 6817 C C . HIS C 1 59 ? 10.79582 -80.65684 2.92511 1.000 30.63076 94 HIS C C 1
ATOM 6818 O O . HIS C 1 59 ? 9.70881 -80.92167 2.4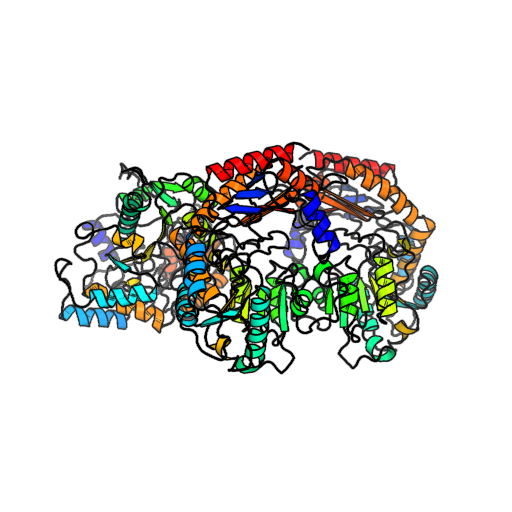0747 1.000 29.27456 94 HIS C O 1
ATOM 6825 N N . PRO C 1 60 ? 11.53120 -81.61115 3.52716 1.000 31.93151 95 PRO C N 1
ATOM 6826 C CA . PRO C 1 60 ? 11.10468 -83.01004 3.44797 1.000 32.21239 95 PRO C CA 1
ATOM 6827 C C . PRO C 1 60 ? 9.71364 -83.28319 4.01806 1.000 32.78269 95 PRO C C 1
ATOM 6828 O O . PRO C 1 60 ? 9.07481 -84.25075 3.57182 1.000 34.08135 95 PRO C O 1
ATOM 6832 N N . LYS C 1 61 ? 9.24412 -82.53931 5.03337 1.000 31.61802 96 LYS C N 1
ATOM 6833 C CA . LYS C 1 61 ? 7.92153 -82.87704 5.55098 1.000 33.51214 96 LYS C CA 1
ATOM 6834 C C . LYS C 1 61 ? 6.86131 -82.49177 4.55187 1.000 31.71541 96 LYS C C 1
ATOM 6835 O O . LYS C 1 61 ? 5.82044 -83.14698 4.45428 1.000 30.37329 96 LYS C O 1
ATOM 6837 N N . ILE C 1 62 ? 7.10090 -81.41478 3.80532 1.000 29.30295 97 ILE C N 1
ATOM 6838 C CA . ILE C 1 62 ? 6.11601 -80.99240 2.82699 1.000 25.80845 97 ILE C CA 1
ATOM 6839 C C . ILE C 1 62 ? 6.21238 -81.84639 1.58794 1.000 30.99417 97 ILE C C 1
ATOM 6840 O O . ILE C 1 62 ? 5.19325 -82.21957 1.00589 1.000 30.96014 97 ILE C O 1
ATOM 6845 N N . VAL C 1 63 ? 7.43626 -82.21872 1.20132 1.000 31.83746 98 VAL C N 1
ATOM 6846 C CA . VAL C 1 63 ? 7.60614 -83.17092 0.10279 1.000 29.37950 98 VAL C CA 1
ATOM 6847 C C . VAL C 1 63 ? 6.88904 -84.47751 0.43516 1.000 28.22976 98 VAL C C 1
ATOM 6848 O O . VAL C 1 63 ? 6.16653 -85.03697 -0.39669 1.000 34.14965 98 VAL C O 1
ATOM 6852 N N . ASN C 1 64 ? 6.99373 -84.92692 1.69126 1.000 29.16608 99 ASN C N 1
ATOM 6853 C CA . ASN C 1 64 ? 6.40667 -86.21107 2.04748 1.000 33.55169 99 ASN C CA 1
ATOM 6854 C C . ASN C 1 64 ? 4.88125 -86.12797 1.94288 1.000 33.29309 99 ASN C C 1
ATOM 6855 O O . ASN C 1 64 ? 4.22988 -87.06350 1.45696 1.000 32.87252 99 ASN C O 1
ATOM 6860 N N . ALA C 1 65 ? 4.30152 -85.00056 2.37988 1.000 33.56883 100 ALA C N 1
ATOM 6861 C CA . ALA C 1 65 ? 2.85461 -84.80530 2.26091 1.000 31.06431 100 ALA C CA 1
ATOM 6862 C C . ALA C 1 65 ? 2.39433 -84.83220 0.80477 1.000 32.06799 100 ALA C C 1
ATOM 6863 O O . ALA C 1 65 ? 1.36406 -85.43964 0.49051 1.000 33.68383 100 ALA C O 1
ATOM 6865 N N . LEU C 1 66 ? 3.11649 -84.15285 -0.08820 1.000 30.06656 101 LEU C N 1
ATOM 6866 C CA . LEU C 1 66 ? 2.75497 -84.17248 -1.50697 1.000 31.05754 101 LEU C CA 1
ATOM 6867 C C . LEU C 1 66 ? 2.80488 -85.59453 -2.06990 1.000 32.87051 101 LEU C C 1
ATOM 6868 O O . LEU C 1 66 ? 1.88853 -86.04569 -2.77378 1.000 33.81324 101 LEU C O 1
ATOM 6873 N N . LYS C 1 67 ? 3.90353 -86.31255 -1.81560 1.000 32.25347 102 LYS C N 1
ATOM 6874 C CA . LYS C 1 67 ? 4.02769 -87.64074 -2.40075 1.000 34.19856 102 LYS C CA 1
ATOM 6875 C C . LYS C 1 67 ? 2.98761 -88.59490 -1.83561 1.000 34.37449 102 LYS C C 1
ATOM 6876 O O . LYS C 1 67 ? 2.52023 -89.50206 -2.53144 1.000 36.98269 102 LYS C O 1
ATOM 6882 N N . SER C 1 68 ? 2.65105 -88.46001 -0.55514 1.000 35.02258 103 SER C N 1
ATOM 6883 C CA . SER C 1 68 ? 1.67942 -89.39549 -0.01006 1.000 35.63205 103 SER C CA 1
ATOM 6884 C C . SER C 1 68 ? 0.30346 -89.16963 -0.63597 1.000 37.49368 103 SER C C 1
ATOM 6885 O O . SER C 1 68 ? -0.40250 -90.12393 -0.98931 1.000 36.09236 103 SER C O 1
ATOM 6888 N N . GLN C 1 69 ? -0.07348 -87.91741 -0.80638 1.000 33.73449 104 GLN C N 1
ATOM 6889 C CA . GLN C 1 69 ? -1.39497 -87.61794 -1.32294 1.000 29.39156 104 GLN C CA 1
ATOM 6890 C C . GLN C 1 69 ? -1.48423 -87.81148 -2.83442 1.000 31.06499 104 GLN C C 1
ATOM 6891 O O . GLN C 1 69 ? -2.54824 -88.19734 -3.33362 1.000 32.75273 104 GLN C O 1
ATOM 6897 N N . VAL C 1 70 ? -0.39919 -87.53973 -3.56593 1.000 36.31834 105 VAL C N 1
ATOM 6898 C CA . VAL C 1 70 ? -0.44309 -87.66127 -5.02979 1.000 33.47632 105 VAL C CA 1
ATOM 6899 C C . VAL C 1 70 ? -0.78104 -89.06523 -5.49964 1.000 39.09097 105 VAL C C 1
ATOM 6900 O O . VAL C 1 70 ? -1.33186 -89.21978 -6.60227 1.000 44.35027 105 VAL C O 1
ATOM 6904 N N . ASP C 1 71 ? -0.53984 -90.08542 -4.67458 1.000 38.00921 106 ASP C N 1
ATOM 6905 C CA . ASP C 1 71 ? -0.90999 -91.45352 -5.02130 1.000 41.90516 106 ASP C CA 1
ATOM 6906 C C . ASP C 1 71 ? -2.38604 -91.74423 -4.78430 1.000 39.08592 106 ASP C C 1
ATOM 6907 O O . ASP C 1 71 ? -2.87911 -92.76518 -5.26365 1.000 38.19279 106 ASP C O 1
ATOM 6912 N N . LYS C 1 72 ? -3.11368 -90.87686 -4.07736 1.000 34.55366 107 LYS C N 1
ATOM 6913 C CA . LYS C 1 72 ? -4.46572 -91.21079 -3.63682 1.000 35.24809 107 LYS C CA 1
ATOM 6914 C C . LYS C 1 72 ? -5.52144 -90.46080 -4.43273 1.000 31.20629 107 LYS C C 1
ATOM 6915 O O . LYS C 1 72 ? -6.43687 -91.06288 -5.00146 1.000 32.16386 107 LYS C O 1
ATOM 6921 N N . LEU C 1 73 ? -5.38350 -89.15527 -4.49584 1.000 30.96653 108 LEU C N 1
ATOM 6922 C CA . LEU C 1 73 ? -6.41274 -88.31122 -5.10613 1.000 29.85868 108 LEU C CA 1
ATOM 6923 C C . LEU C 1 73 ? -5.90216 -86.87880 -5.16165 1.000 30.20910 108 LEU C C 1
ATOM 6924 O O . LEU C 1 73 ? -5.40744 -86.39494 -4.14702 1.000 30.28933 108 LEU C O 1
ATOM 6929 N N . THR C 1 74 ? -6.00850 -86.17298 -6.32171 1.000 27.81484 109 THR C N 1
ATOM 6930 C CA . THR C 1 74 ? -5.48411 -84.81484 -6.42035 1.000 28.59021 109 THR C CA 1
ATOM 6931 C C . THR C 1 74 ? -6.54127 -83.75299 -6.71442 1.000 28.64155 109 THR C C 1
ATOM 6932 O O . THR C 1 74 ? -6.34069 -82.57730 -6.36765 1.000 26.56961 109 THR C O 1
ATOM 6936 N N . LEU C 1 75 ? -7.62154 -84.10265 -7.41329 1.000 27.18360 110 LEU C N 1
ATOM 6937 C CA . LEU C 1 75 ? -8.58125 -83.05414 -7.78244 1.000 28.11222 110 LEU C CA 1
ATOM 6938 C C . LEU C 1 75 ? -9.92738 -83.68931 -8.06593 1.000 25.38203 110 LEU C C 1
ATOM 6939 O O . LEU C 1 75 ? -10.03277 -84.48513 -9.01172 1.000 30.21276 110 LEU C O 1
ATOM 6944 N N . THR C 1 76 ? -10.94836 -83.35274 -7.27476 1.000 28.29727 111 THR C N 1
ATOM 6945 C CA . THR C 1 76 ? -12.31431 -83.76934 -7.62427 1.000 30.34950 111 THR C CA 1
ATOM 6946 C C . THR C 1 76 ? -13.10463 -82.64997 -8.27626 1.000 34.53771 111 THR C C 1
ATOM 6947 O O . THR C 1 76 ? -14.13795 -82.92862 -8.90020 1.000 31.85730 111 THR C O 1
ATOM 6951 N N . SER C 1 77 ? -12.60657 -81.41167 -8.16937 1.000 30.29982 112 SER C N 1
ATOM 6952 C CA . SER C 1 77 ? -13.36923 -80.16891 -8.29384 1.000 28.59106 112 SER C CA 1
ATOM 6953 C C . SER C 1 77 ? -14.35723 -80.02564 -7.14728 1.000 32.58936 112 SER C C 1
ATOM 6954 O O . SER C 1 77 ? -14.58045 -80.95345 -6.35719 1.000 31.05796 112 SER C O 1
ATOM 6957 N N . ARG C 1 78 ? -14.94035 -78.85065 -7.02680 1.000 29.98674 113 ARG C N 1
ATOM 6958 C CA . ARG C 1 78 ? -15.85946 -78.59488 -5.93721 1.000 26.64133 113 ARG C CA 1
ATOM 6959 C C . ARG C 1 78 ? -17.27249 -79.02106 -6.30561 1.000 30.90153 113 ARG C C 1
ATOM 6960 O O . ARG C 1 78 ? -18.22990 -78.67918 -5.59556 1.000 32.09542 113 ARG C O 1
ATOM 6968 N N . ALA C 1 79 ? -17.42582 -79.73176 -7.42708 1.000 30.09340 114 ALA C N 1
ATOM 6969 C CA . ALA C 1 79 ? -18.72028 -80.33862 -7.71408 1.000 30.52643 114 ALA C CA 1
ATOM 6970 C C . ALA C 1 79 ? -19.06577 -81.38024 -6.66587 1.000 32.91406 114 ALA C C 1
ATOM 6971 O O . ALA C 1 79 ? -20.24770 -81.72872 -6.52203 1.000 32.05968 114 ALA C O 1
ATOM 6973 N N . PHE C 1 80 ? -18.03576 -81.94448 -6.02757 1.000 29.82643 115 PHE C N 1
ATOM 6974 C CA . PHE C 1 80 ? -18.12580 -83.02239 -5.03381 1.000 30.84253 115 PHE C CA 1
ATOM 6975 C C . PHE C 1 80 ? -17.28443 -82.62188 -3.82662 1.000 27.96684 115 PHE C C 1
ATOM 6976 O O . PHE C 1 80 ? -16.53987 -81.64838 -3.87863 1.000 31.23088 115 PHE C O 1
ATOM 6984 N N . TYR C 1 81 ? -17.44136 -83.32530 -2.72153 1.000 32.43954 116 TYR C N 1
ATOM 6985 C CA . TYR C 1 81 ? -16.53069 -83.15037 -1.60291 1.000 30.01263 116 TYR C CA 1
ATOM 6986 C C . TYR C 1 81 ? -15.31914 -84.08852 -1.72504 1.000 35.33394 116 TYR C C 1
ATOM 6987 O O . TYR C 1 81 ? -15.41216 -85.22025 -2.20249 1.000 32.61697 116 TYR C O 1
ATOM 6996 N N . ASN C 1 82 ? -14.17074 -83.61162 -1.24854 1.000 28.60058 117 ASN C N 1
ATOM 6997 C CA . ASN C 1 82 ? -13.04590 -84.49395 -1.01111 1.000 32.30958 117 ASN C CA 1
ATOM 6998 C C . ASN C 1 82 ? -12.82224 -84.55068 0.49592 1.000 32.07419 117 ASN C C 1
ATOM 6999 O O . ASN C 1 82 ? -13.27347 -83.68665 1.23901 1.000 29.49062 117 ASN C O 1
ATOM 7004 N N . ASN C 1 83 ? -12.17572 -85.59025 0.95598 1.000 33.33513 118 ASN C N 1
ATOM 7005 C CA . ASN C 1 83 ? -12.11668 -85.80897 2.39998 1.000 30.76488 118 ASN C CA 1
ATOM 7006 C C . ASN C 1 83 ? -11.09609 -84.92826 3.09697 1.000 34.20864 118 ASN C C 1
ATOM 7007 O O . ASN C 1 83 ? -11.07144 -84.92970 4.33493 1.000 35.64587 118 ASN C O 1
ATOM 7012 N N . VAL C 1 84 ? -10.22108 -84.25419 2.35700 1.000 30.75040 119 VAL C N 1
ATOM 7013 C CA . VAL C 1 84 ? -9.10188 -83.52038 2.97910 1.000 29.90235 119 VAL C CA 1
ATOM 7014 C C . VAL C 1 84 ? -9.45945 -82.07303 3.28795 1.000 29.36129 119 VAL C C 1
ATOM 7015 O O . VAL C 1 84 ? -9.00435 -81.52970 4.29241 1.000 28.21361 119 VAL C O 1
ATOM 7019 N N . LEU C 1 85 ? -10.24708 -81.40957 2.43903 1.000 26.69903 120 LEU C N 1
ATOM 7020 C CA . LEU C 1 85 ? -10.43454 -79.96036 2.56926 1.000 22.65162 120 LEU C CA 1
ATOM 7021 C C . LEU C 1 85 ? -10.90728 -79.56958 3.97152 1.000 26.08169 120 LEU C C 1
ATOM 7022 O O . LEU C 1 85 ? -10.38009 -78.63932 4.57587 1.000 25.07472 120 LEU C O 1
ATOM 7027 N N . GLY C 1 86 ? -11.87666 -80.28772 4.53859 1.000 28.10303 121 GLY C N 1
ATOM 7028 C CA . GLY C 1 86 ? -12.36516 -79.86538 5.84378 1.000 27.83284 121 GLY C CA 1
ATOM 7029 C C . GLY C 1 86 ? -11.37079 -80.06467 6.96772 1.000 30.55870 121 GLY C C 1
ATOM 7030 O O . GLY C 1 86 ? -11.42751 -79.35299 7.97954 1.000 27.66336 121 GLY C O 1
ATOM 7031 N N . GLU C 1 87 ? -10.47732 -81.05506 6.83750 1.000 29.49222 122 GLU C N 1
ATOM 7032 C CA . GLU C 1 87 ? -9.41213 -81.20764 7.81712 1.000 27.75534 122 GLU C CA 1
ATOM 7033 C C . GLU C 1 87 ? -8.52103 -79.96901 7.80537 1.000 26.39208 122 GLU C C 1
ATOM 7034 O O . GLU C 1 87 ? -8.15052 -79.45112 8.85860 1.000 29.22778 122 GLU C O 1
ATOM 7040 N N . TYR C 1 88 ? -8.11423 -79.54411 6.61659 1.000 23.85706 123 TYR C N 1
ATOM 7041 C CA . TYR C 1 88 ? -7.34112 -78.31148 6.46196 1.000 22.78219 123 TYR C CA 1
ATOM 7042 C C . TYR C 1 88 ? -8.12583 -77.08201 6.94373 1.000 24.83803 123 TYR C C 1
ATOM 7043 O O . TYR C 1 88 ? -7.58235 -76.22315 7.65708 1.000 24.61201 123 TYR C O 1
ATOM 7052 N N . GLU C 1 89 ? -9.41901 -76.98416 6.60583 1.000 24.01375 124 GLU C N 1
ATOM 7053 C CA . GLU C 1 89 ? -10.17699 -75.79169 7.02586 1.000 23.56751 124 GLU C CA 1
ATOM 7054 C C . GLU C 1 89 ? -10.27174 -75.70982 8.54981 1.000 23.68760 124 GLU C C 1
ATOM 7055 O O . GLU C 1 89 ? -10.07752 -74.63155 9.12779 1.000 26.96367 124 GLU C O 1
ATOM 7061 N N . GLU C 1 90 ? -10.51592 -76.83846 9.21566 1.000 24.37096 125 GLU C N 1
ATOM 7062 C CA . GLU C 1 90 ? -10.52451 -76.81083 10.67663 1.000 24.50413 125 GLU C CA 1
ATOM 7063 C C . GLU C 1 90 ? -9.16243 -76.39634 11.20285 1.000 28.68699 125 GLU C C 1
ATOM 7064 O O . GLU C 1 90 ? -9.06603 -75.57116 12.13259 1.000 27.54714 125 GLU C O 1
ATOM 7070 N N . TYR C 1 91 ? -8.09676 -76.95096 10.61580 1.000 26.98276 126 TYR C N 1
ATOM 7071 C CA . TYR C 1 91 ? -6.74822 -76.68320 11.10719 1.000 24.58105 126 TYR C CA 1
ATOM 7072 C C . TYR C 1 91 ? -6.40351 -75.19418 10.99620 1.000 26.14625 126 TYR C C 1
ATOM 7073 O O . TYR C 1 91 ? -6.00363 -74.57287 11.97800 1.000 28.23516 126 TYR C O 1
ATOM 7082 N N . ILE C 1 92 ? -6.59067 -74.60870 9.81567 1.000 23.31925 127 ILE C N 1
ATOM 7083 C CA . ILE C 1 92 ? -6.12577 -73.22909 9.58758 1.000 21.81641 127 ILE C CA 1
ATOM 7084 C C . ILE C 1 92 ? -7.03656 -72.22108 10.28892 1.000 27.23907 127 ILE C C 1
ATOM 7085 O O . ILE C 1 92 ? -6.55459 -71.20713 10.81996 1.000 23.40078 127 ILE C O 1
ATOM 7090 N N . THR C 1 93 ? -8.34289 -72.47915 10.35378 1.000 24.23271 128 THR C N 1
ATOM 7091 C CA . THR C 1 93 ? -9.18658 -71.51265 11.05396 1.000 22.06583 128 THR C CA 1
ATOM 7092 C C . THR C 1 93 ? -8.90332 -71.52613 12.53190 1.000 23.14797 128 THR C C 1
ATOM 7093 O O . THR C 1 93 ? -8.93632 -70.46574 13.18336 1.000 25.12401 128 THR C O 1
ATOM 7097 N N . LYS C 1 94 ? -8.52518 -72.68346 13.07934 1.000 24.78189 129 LYS C N 1
ATOM 7098 C CA . LYS C 1 94 ? -8.23907 -72.67231 14.49848 1.000 25.27499 129 LYS C CA 1
ATOM 7099 C C . LYS C 1 94 ? -6.88652 -72.04273 14.80302 1.000 25.42310 129 LYS C C 1
ATOM 7100 O O . LYS C 1 94 ? -6.71536 -71.44686 15.88006 1.000 26.51388 129 LYS C O 1
ATOM 7106 N N . LEU C 1 95 ? -5.90657 -72.24413 13.91852 1.000 25.34946 130 LEU C N 1
ATOM 7107 C CA . LEU C 1 95 ? -4.60029 -71.60267 14.05517 1.000 29.16895 130 LEU C CA 1
ATOM 7108 C C . LEU C 1 95 ? -4.69918 -70.07461 14.08414 1.000 24.63208 130 LEU C C 1
ATOM 7109 O O . LEU C 1 95 ? -4.13696 -69.41577 14.97761 1.000 26.56290 130 LEU C O 1
ATOM 7114 N N . PHE C 1 96 ? -5.43108 -69.49735 13.13729 1.000 25.06586 131 PHE C N 1
ATOM 7115 C CA . PHE C 1 96 ? -5.52571 -68.04049 13.04784 1.000 23.75022 131 PHE C CA 1
ATOM 7116 C C . PHE C 1 96 ? -6.72743 -67.44740 13.77237 1.000 27.09427 131 PHE C C 1
ATOM 7117 O O . PHE C 1 96 ? -6.80014 -66.21866 13.87781 1.000 28.03680 131 PHE C O 1
ATOM 7125 N N . ASN C 1 97 ? -7.64272 -68.28224 14.28483 1.000 25.31255 132 ASN C N 1
ATOM 7126 C CA . ASN C 1 97 ? -8.79797 -67.88034 15.09078 1.000 24.17203 132 ASN C CA 1
ATOM 7127 C C . ASN C 1 97 ? -9.77887 -66.98533 14.32448 1.000 28.17518 132 ASN C C 1
ATOM 7128 O O . ASN C 1 97 ? -10.11312 -65.87026 14.75611 1.000 26.32456 132 ASN C O 1
ATOM 7133 N N . TYR C 1 98 ? -10.19644 -67.46257 13.15964 1.000 23.93634 133 TYR C N 1
ATOM 7134 C CA . TYR C 1 98 ? -11.33780 -66.92400 12.42684 1.000 23.50097 133 TYR C CA 1
ATOM 7135 C C . TYR C 1 98 ? -12.36392 -68.04271 12.27286 1.000 27.04600 133 TYR C C 1
ATOM 7136 O O . TYR C 1 98 ? -12.03119 -69.22207 12.36040 1.000 23.68640 133 TYR C O 1
ATOM 7145 N N . HIS C 1 99 ? -13.61845 -67.71180 12.01844 1.000 24.30981 134 HIS C N 1
ATOM 7146 C CA . HIS C 1 99 ? -14.60085 -68.79589 11.87166 1.000 24.56946 134 HIS C CA 1
ATOM 7147 C C . HIS C 1 99 ? -14.29972 -69.68720 10.67377 1.000 23.86616 134 HIS C C 1
ATOM 7148 O O . HIS C 1 99 ? -14.50298 -70.90955 10.74134 1.000 25.48869 134 HIS C O 1
ATOM 7155 N N . LYS C 1 100 ? -13.90887 -69.09417 9.53898 1.000 22.24286 135 LYS C N 1
ATOM 7156 C CA . LYS C 1 100 ? -13.95080 -69.79730 8.27273 1.000 21.14762 135 LYS C CA 1
ATOM 7157 C C . LYS C 1 100 ? -12.81627 -69.37562 7.36320 1.000 22.24587 135 LYS C C 1
ATOM 7158 O O . LYS C 1 100 ? -12.24891 -68.28286 7.49064 1.000 21.23029 135 LYS C O 1
ATOM 7164 N N . VAL C 1 101 ? -12.57547 -70.21871 6.38355 1.000 21.03499 136 VAL C N 1
ATOM 7165 C CA . VAL C 1 101 ? -11.60827 -69.92377 5.33861 1.000 19.98088 136 VAL C CA 1
ATOM 7166 C C . VAL C 1 101 ? -12.28436 -70.18180 4.01556 1.000 21.13958 136 VAL C C 1
ATOM 7167 O O . VAL C 1 101 ? -13.12119 -71.08166 3.90198 1.000 24.41355 136 VAL C O 1
ATOM 7171 N N . LEU C 1 102 ? -11.88249 -69.39718 3.00418 1.000 21.26907 137 LEU C N 1
ATOM 7172 C CA . LEU C 1 102 ? -12.25174 -69.65053 1.61358 1.000 21.11489 137 LEU C CA 1
ATOM 7173 C C . LEU C 1 102 ? -10.96397 -69.97512 0.86097 1.000 21.21600 137 LEU C C 1
ATOM 7174 O O . LEU C 1 102 ? -10.04324 -69.14653 0.83960 1.000 21.01700 137 LEU C O 1
ATOM 7179 N N . PRO C 1 103 ? -10.83857 -71.17797 0.29753 1.000 20.21771 138 PRO C N 1
ATOM 7180 C CA . PRO C 1 103 ? -9.57529 -71.58296 -0.32718 1.000 18.66435 138 PRO C CA 1
ATOM 7181 C C . PRO C 1 103 ? -9.52208 -71.16492 -1.77704 1.000 21.52751 138 PRO C C 1
ATOM 7182 O O . PRO C 1 103 ? -10.47773 -71.35836 -2.52837 1.000 22.88831 138 PRO C O 1
ATOM 7186 N N . MET C 1 104 ? -8.37088 -70.62497 -2.16361 1.000 19.67901 139 MET C N 1
ATOM 7187 C CA . MET C 1 104 ? -8.07683 -70.25302 -3.55056 1.000 18.87460 139 MET C CA 1
ATOM 7188 C C . MET C 1 104 ? -6.66819 -70.75286 -3.88486 1.000 17.88133 139 MET C C 1
ATOM 7189 O O . MET C 1 104 ? -6.13205 -71.58289 -3.13266 1.000 21.90618 139 MET C O 1
ATOM 7194 N N . ASN C 1 105 ? -6.13086 -70.38908 -5.05074 1.000 21.58237 140 ASN C N 1
ATOM 7195 C CA . ASN C 1 105 ? -4.85408 -70.93633 -5.47192 1.000 20.47319 140 ASN C CA 1
ATOM 7196 C C . ASN C 1 105 ? -3.73744 -69.91375 -5.38915 1.000 21.28737 140 ASN C C 1
ATOM 7197 O O . ASN C 1 105 ? -2.71585 -70.19116 -4.75355 1.000 24.14507 140 ASN C O 1
ATOM 7202 N N . THR C 1 106 ? -3.89786 -68.74997 -6.02231 1.000 19.82121 141 THR C N 1
ATOM 7203 C CA . THR C 1 106 ? -2.81252 -67.78821 -6.09061 1.000 21.53248 141 THR C CA 1
ATOM 7204 C C . THR C 1 106 ? -3.11772 -66.61091 -5.18984 1.000 20.96831 141 THR C C 1
ATOM 7205 O O . THR C 1 106 ? -4.27281 -66.40573 -4.74574 1.000 19.85595 141 THR C O 1
ATOM 7209 N N . GLY C 1 107 ? -2.07591 -65.83030 -4.92485 1.000 18.62193 142 GLY C N 1
ATOM 7210 C CA . GLY C 1 107 ? -2.23139 -64.69377 -4.03576 1.000 18.87942 142 GLY C CA 1
ATOM 7211 C C . GLY C 1 107 ? -3.22212 -63.68129 -4.59944 1.000 18.45130 142 GLY C C 1
ATOM 7212 O O . GLY C 1 107 ? -4.08038 -63.16913 -3.87771 1.000 20.56595 142 GLY C O 1
ATOM 7213 N N . VAL C 1 108 ? -3.12177 -63.37462 -5.89906 1.000 16.96596 143 VAL C N 1
ATOM 7214 C CA . VAL C 1 108 ? -4.06239 -62.39226 -6.44303 1.000 16.58499 143 VAL C CA 1
ATOM 7215 C C . VAL C 1 108 ? -5.49526 -62.92414 -6.36703 1.000 18.16641 143 VAL C C 1
ATOM 7216 O O . VAL C 1 108 ? -6.43760 -62.12588 -6.23749 1.000 18.88068 143 VAL C O 1
ATOM 7220 N N . GLU C 1 109 ? -5.69036 -64.23841 -6.47762 1.000 19.11131 144 GLU C N 1
ATOM 7221 C CA . GLU C 1 109 ? -7.04659 -64.76887 -6.33069 1.000 19.64431 144 GLU C CA 1
ATOM 7222 C C . GLU C 1 109 ? -7.56770 -64.52863 -4.92277 1.000 20.03604 144 GLU C C 1
ATOM 7223 O O . GLU C 1 109 ? -8.77378 -64.23335 -4.74587 1.000 18.54631 144 GLU C O 1
ATOM 7229 N N . ALA C 1 110 ? -6.67463 -64.60318 -3.92095 1.000 19.29315 145 ALA C N 1
ATOM 7230 C CA . ALA C 1 110 ? -7.12588 -64.28754 -2.56424 1.000 19.10324 145 ALA C CA 1
ATOM 7231 C C . ALA C 1 110 ? -7.49920 -62.81532 -2.45520 1.000 20.33533 145 ALA C C 1
ATOM 7232 O O . ALA C 1 110 ? -8.49599 -62.46294 -1.81031 1.000 20.63637 145 ALA C O 1
ATOM 7234 N N . GLY C 1 111 ? -6.73597 -61.93892 -3.09526 1.000 16.83616 146 GLY C N 1
ATOM 7235 C CA . GLY C 1 111 ? -7.11488 -60.52257 -3.07848 1.000 18.01929 146 GLY C CA 1
ATOM 7236 C C . GLY C 1 111 ? -8.42747 -60.23331 -3.81377 1.000 17.67138 146 GLY C C 1
ATOM 7237 O O . GLY C 1 111 ? -9.23091 -59.42178 -3.36215 1.000 18.22364 146 GLY C O 1
ATOM 7238 N N . GLU C 1 112 ? -8.63278 -60.84535 -4.98703 1.000 16.93072 147 GLU C N 1
ATOM 7239 C CA . GLU C 1 112 ? -9.91135 -60.69691 -5.68910 1.000 19.05175 147 GLU C CA 1
ATOM 7240 C C . GLU C 1 112 ? -11.05707 -61.18332 -4.82748 1.000 20.25953 147 GLU C C 1
ATOM 7241 O O . GLU C 1 112 ? -12.12356 -60.55215 -4.76604 1.000 18.59143 147 GLU C O 1
ATOM 7247 N N . THR C 1 113 ? -10.85975 -62.33727 -4.17967 1.000 20.99846 148 THR C N 1
ATOM 7248 C CA . THR C 1 113 ? -11.87537 -62.86181 -3.27157 1.000 20.73285 148 THR C CA 1
ATOM 7249 C C . THR C 1 113 ? -12.18691 -61.85118 -2.16854 1.000 19.78876 148 THR C C 1
ATOM 7250 O O . THR C 1 113 ? -13.34216 -61.63565 -1.81172 1.000 18.63580 148 THR C O 1
ATOM 7254 N N . ALA C 1 114 ? -11.15821 -61.23166 -1.60471 1.000 17.71399 149 ALA C N 1
ATOM 7255 C CA . ALA C 1 114 ? -11.36224 -60.27101 -0.51280 1.000 18.23518 149 ALA C CA 1
ATOM 7256 C C . ALA C 1 114 ? -12.13939 -59.03077 -1.01123 1.000 18.53908 149 ALA C C 1
ATOM 7257 O O . ALA C 1 114 ? -13.01957 -58.52748 -0.32220 1.000 20.67763 149 ALA C O 1
ATOM 7259 N N . CYS C 1 115 ? -11.83246 -58.55130 -2.22977 1.000 18.95050 150 CYS C N 1
ATOM 7260 C CA . CYS C 1 115 ? -12.59699 -57.44169 -2.81489 1.000 18.37642 150 CYS C CA 1
ATOM 7261 C C . CYS C 1 115 ? -14.06102 -57.82054 -3.03537 1.000 18.11161 150 CYS C C 1
ATOM 7262 O O . CYS C 1 115 ? -14.95517 -56.98102 -2.84232 1.000 16.88805 150 CYS C O 1
ATOM 7265 N N . LYS C 1 116 ? -14.32239 -59.06471 -3.48569 1.000 17.83036 151 LYS C N 1
ATOM 7266 C CA . LYS C 1 116 ? -15.69399 -59.52910 -3.68867 1.000 18.07629 151 LYS C CA 1
ATOM 7267 C C . LYS C 1 116 ? -16.43907 -59.65118 -2.36539 1.000 18.86935 151 LYS C C 1
ATOM 7268 O O . LYS C 1 116 ? -17.59463 -59.22076 -2.27436 1.000 20.68375 151 LYS C O 1
ATOM 7274 N N . LEU C 1 117 ? -15.78310 -60.19119 -1.32477 1.000 19.11562 152 LEU C N 1
ATOM 7275 C CA . LEU C 1 117 ? -16.37839 -60.19969 0.01648 1.000 18.27279 152 LEU C CA 1
ATOM 7276 C C . LEU C 1 117 ? -16.66673 -58.77837 0.51112 1.000 20.62141 152 LEU C C 1
ATOM 7277 O O . LEU C 1 117 ? -17.73719 -58.52318 1.09542 1.000 22.42720 152 LEU C O 1
ATOM 7282 N N . ALA C 1 118 ? -15.67958 -57.85876 0.41012 1.000 17.21683 153 ALA C N 1
ATOM 7283 C CA . ALA C 1 118 ? -15.89758 -56.50195 0.91032 1.000 22.78116 153 ALA C CA 1
ATOM 7284 C C . ALA C 1 118 ? -17.07879 -55.86136 0.20693 1.000 19.68282 153 ALA C C 1
ATOM 7285 O O . ALA C 1 118 ? -17.92041 -55.19615 0.83398 1.000 20.24214 153 ALA C O 1
ATOM 7287 N N . ARG C 1 119 ? -17.17138 -56.05570 -1.11470 1.000 17.46779 154 ARG C N 1
ATOM 7288 C CA . ARG C 1 119 ? -18.28159 -55.42324 -1.81849 1.000 17.34223 154 ARG C CA 1
ATOM 7289 C C . ARG C 1 119 ? -19.58575 -56.08187 -1.43465 1.000 18.62790 154 ARG C C 1
ATOM 7290 O O . ARG C 1 119 ? -20.58895 -55.39254 -1.15877 1.000 20.01445 154 ARG C O 1
ATOM 7298 N N . LYS C 1 120 ? -19.61840 -57.42218 -1.40439 1.000 20.14351 155 LYS C N 1
ATOM 7299 C CA . LYS C 1 120 ? -20.89089 -58.08093 -1.12632 1.000 19.42353 155 LYS C CA 1
ATOM 7300 C C . LYS C 1 120 ? -21.36637 -57.78164 0.29449 1.000 19.93422 155 LYS C C 1
ATOM 7301 O O . LYS C 1 120 ? -22.57781 -57.58091 0.53975 1.000 25.42701 155 LYS C O 1
ATOM 7307 N N . TRP C 1 121 ? -20.42620 -57.76146 1.23234 1.000 22.05288 156 TRP C N 1
ATOM 7308 C CA . TRP C 1 121 ? -20.75606 -57.37455 2.59810 1.000 21.89093 156 TRP C CA 1
ATOM 7309 C C . TRP C 1 121 ? -21.18062 -55.90540 2.62485 1.000 20.72195 156 TRP C C 1
ATOM 7310 O O . TRP C 1 121 ? -22.15475 -55.53952 3.30267 1.000 24.08272 156 TRP C O 1
ATOM 7321 N N . GLY C 1 122 ? -20.46933 -55.06330 1.87694 1.000 20.86848 157 GLY C N 1
ATOM 7322 C CA . GLY C 1 122 ? -20.88073 -53.65673 1.80655 1.000 20.43457 157 GLY C CA 1
ATOM 7323 C C . GLY C 1 122 ? -22.30894 -53.47984 1.33007 1.000 23.02124 157 GLY C C 1
ATOM 7324 O O . GLY C 1 122 ? -23.06342 -52.66735 1.88251 1.000 24.82243 157 GLY C O 1
ATOM 7325 N N . TYR C 1 123 ? -22.70424 -54.22149 0.27875 1.000 22.75420 158 TYR C N 1
ATOM 7326 C CA . TYR C 1 123 ? -24.06370 -54.07716 -0.22433 1.000 23.64753 158 TYR C CA 1
ATOM 7327 C C . TYR C 1 123 ? -25.08081 -54.77061 0.66789 1.000 27.24899 158 TYR C C 1
ATOM 7328 O O . TYR C 1 123 ? -26.15395 -54.21493 0.92058 1.000 30.39117 158 TYR C O 1
ATOM 7337 N N . THR C 1 124 ? -24.79856 -56.00041 1.12050 1.000 26.88440 159 THR C N 1
ATOM 7338 C CA . THR C 1 124 ? -25.85904 -56.80018 1.73223 1.000 28.67978 159 THR C CA 1
ATOM 7339 C C . THR C 1 124 ? -25.95102 -56.65764 3.24683 1.000 32.52188 159 THR C C 1
ATOM 7340 O O . THR C 1 124 ? -27.01995 -56.95231 3.80105 1.000 34.87249 159 THR C O 1
ATOM 7344 N N . VAL C 1 125 ? -24.88036 -56.22377 3.92056 1.000 26.02825 160 VAL C N 1
ATOM 7345 C CA . VAL C 1 125 ? -24.86830 -56.06479 5.37929 1.000 25.70677 160 VAL C CA 1
ATOM 7346 C C . VAL C 1 125 ? -24.78643 -54.60496 5.76928 1.000 29.74983 160 VAL C C 1
ATOM 7347 O O . VAL C 1 125 ? -25.65717 -54.10230 6.50409 1.000 29.78916 160 VAL C O 1
ATOM 7351 N N . LYS C 1 126 ? -23.72138 -53.91050 5.33826 1.000 27.95248 161 LYS C N 1
ATOM 7352 C CA . LYS C 1 126 ? -23.55351 -52.49875 5.66758 1.000 27.41432 161 LYS C CA 1
ATOM 7353 C C . LYS C 1 126 ? -24.67533 -51.64659 5.07604 1.000 31.30971 161 LYS C C 1
ATOM 7354 O O . LYS C 1 126 ? -25.15105 -50.69892 5.71729 1.000 29.84592 161 LYS C O 1
ATOM 7360 N N . GLY C 1 127 ? -25.13447 -51.99270 3.88396 1.000 30.24929 162 GLY C N 1
ATOM 7361 C CA . GLY C 1 127 ? -26.26708 -51.34077 3.27504 1.000 28.26452 162 GLY C CA 1
ATOM 7362 C C . GLY C 1 127 ? -25.93696 -50.36072 2.17055 1.000 28.41654 162 GLY C C 1
ATOM 7363 O O . GLY C 1 127 ? -26.83331 -49.58852 1.77040 1.000 31.40009 162 GLY C O 1
ATOM 7364 N N . ILE C 1 128 ? -24.69133 -50.35125 1.69044 1.000 26.62124 163 ILE C N 1
ATOM 7365 C CA . ILE C 1 128 ? -24.25473 -49.39665 0.67839 1.000 25.00902 163 ILE C CA 1
ATOM 7366 C C . ILE C 1 128 ? -25.06048 -49.63851 -0.57115 1.000 24.58742 163 ILE C C 1
ATOM 7367 O O . ILE C 1 128 ? -25.40112 -50.77995 -0.90718 1.000 26.42622 163 ILE C O 1
ATOM 7372 N N . GLN C 1 129 ? -25.39786 -48.55497 -1.26914 1.000 24.59362 164 GLN C N 1
ATOM 7373 C CA . GLN C 1 129 ? -26.16252 -48.67035 -2.48962 1.000 27.53513 164 GLN C CA 1
ATOM 7374 C C . GLN C 1 129 ? -25.38301 -49.31832 -3.60493 1.000 24.42267 164 GLN C C 1
ATOM 7375 O O . GLN C 1 129 ? -24.26102 -48.91650 -3.87263 1.000 22.81297 164 GLN C O 1
ATOM 7381 N N . LYS C 1 130 ? -26.02993 -50.20569 -4.35989 1.000 24.26871 165 LYS C N 1
ATOM 7382 C CA . LYS C 1 130 ? -25.35177 -50.84348 -5.51854 1.000 23.34317 165 LYS C CA 1
ATOM 7383 C C . LYS C 1 130 ? -25.32218 -49.87053 -6.69450 1.000 21.86109 165 LYS C C 1
ATOM 7384 O O . LYS C 1 130 ? -26.33810 -49.21593 -6.93770 1.000 28.61638 165 LYS C O 1
ATOM 7390 N N . TYR C 1 131 ? -24.17220 -49.72518 -7.39852 1.000 22.81417 166 TYR C N 1
ATOM 7391 C CA . TYR C 1 131 ? -22.84890 -50.32892 -7.15446 1.000 19.82124 166 TYR C CA 1
ATOM 7392 C C . TYR C 1 131 ? -21.81524 -49.23587 -6.81854 1.000 21.18358 166 TYR C C 1
ATOM 7393 O O . TYR C 1 131 ? -20.82278 -49.00359 -7.56733 1.000 21.49964 166 TYR C O 1
ATOM 7402 N N . LYS C 1 132 ? -22.04364 -48.59136 -5.67646 1.000 22.78860 167 LYS C N 1
ATOM 7403 C CA . LYS C 1 132 ? -21.27798 -47.42555 -5.24324 1.000 19.82549 167 LYS C CA 1
ATOM 7404 C C . LYS C 1 132 ? -20.21445 -47.76843 -4.21054 1.000 20.64528 167 LYS C C 1
ATOM 7405 O O . LYS C 1 132 ? -19.50843 -46.87587 -3.75664 1.000 22.53022 167 LYS C O 1
ATOM 7411 N N . ALA C 1 133 ? -19.98636 -49.05806 -3.91453 1.000 20.79954 168 ALA C N 1
ATOM 7412 C CA . ALA C 1 133 ? -19.02103 -49.43359 -2.88573 1.000 20.12777 168 ALA C CA 1
ATOM 7413 C C . ALA C 1 133 ? -17.59837 -49.10836 -3.33079 1.000 18.52488 168 ALA C C 1
ATOM 7414 O O . ALA C 1 133 ? -17.19297 -49.34623 -4.48800 1.000 21.64372 168 ALA C O 1
ATOM 7416 N N . LYS C 1 134 ? -16.82900 -48.56057 -2.39695 1.000 17.66008 169 LYS C N 1
ATOM 7417 C CA . LYS C 1 134 ? -15.43909 -48.22677 -2.65675 1.000 18.35125 169 LYS C CA 1
ATOM 7418 C C . LYS C 1 134 ? -14.52125 -49.10368 -1.82288 1.000 19.10103 169 LYS C C 1
ATOM 7419 O O . LYS C 1 134 ? -14.84527 -49.45576 -0.68946 1.000 18.29114 169 LYS C O 1
ATOM 7425 N N . ILE C 1 135 ? -13.31916 -49.36660 -2.31761 1.000 16.65826 170 ILE C N 1
ATOM 7426 C CA . ILE C 1 135 ? -12.29948 -50.02316 -1.49693 1.000 17.96363 170 ILE C CA 1
ATOM 7427 C C . ILE C 1 135 ? -11.07778 -49.12564 -1.55610 1.000 17.68272 170 ILE C C 1
ATOM 7428 O O . ILE C 1 135 ? -10.71598 -48.64736 -2.63451 1.000 18.36734 170 ILE C O 1
ATOM 7433 N N . VAL C 1 136 ? -10.51496 -48.82758 -0.40005 1.000 16.93623 171 VAL C N 1
ATOM 7434 C CA . VAL C 1 136 ? -9.35845 -47.93203 -0.30385 1.000 15.96618 171 VAL C CA 1
ATOM 7435 C C . VAL C 1 136 ? -8.07728 -48.77190 -0.23556 1.000 16.45028 171 VAL C C 1
ATOM 7436 O O . VAL C 1 136 ? -8.04577 -49.79914 0.44983 1.000 18.57707 171 VAL C O 1
ATOM 7440 N N . PHE C 1 137 ? -7.03180 -48.33794 -0.97216 1.000 15.71745 172 PHE C N 1
ATOM 7441 C CA . PHE C 1 137 ? -5.71536 -48.97534 -1.01090 1.000 14.06939 172 PHE C CA 1
ATOM 7442 C C . PHE C 1 137 ? -4.66607 -47.93946 -0.67363 1.000 16.10541 172 PHE C C 1
ATOM 7443 O O . PHE C 1 137 ? -4.94226 -46.73423 -0.68259 1.000 18.33756 172 PHE C O 1
ATOM 7451 N N . ALA C 1 138 ? -3.47375 -48.42177 -0.31818 1.000 17.79426 173 ALA C N 1
ATOM 7452 C CA . ALA C 1 138 ? -2.36549 -47.52383 -0.05535 1.000 18.82658 173 ALA C CA 1
ATOM 7453 C C . ALA C 1 138 ? -1.48271 -47.43699 -1.29060 1.000 18.65809 173 ALA C C 1
ATOM 7454 O O . ALA C 1 138 ? -1.13711 -48.45542 -1.89616 1.000 18.41964 173 ALA C O 1
ATOM 7456 N N . ALA C 1 139 ? -1.04682 -46.22079 -1.59498 1.000 17.49435 174 ALA C N 1
ATOM 7457 C CA . ALA C 1 139 ? -0.05891 -46.04832 -2.67953 1.000 17.85243 174 ALA C CA 1
ATOM 7458 C C . ALA C 1 139 ? 1.14854 -46.94327 -2.41849 1.000 18.32503 174 ALA C C 1
ATOM 7459 O O . ALA C 1 139 ? 1.61251 -47.06424 -1.28308 1.000 19.82184 174 ALA C O 1
ATOM 7461 N N . GLY C 1 140 ? 1.67375 -47.56575 -3.49207 1.000 17.58587 175 GLY C N 1
ATOM 7462 C CA . GLY C 1 140 ? 2.76805 -48.49293 -3.32527 1.000 18.86337 175 GLY C CA 1
ATOM 7463 C C . GLY C 1 140 ? 2.33114 -49.93041 -3.25816 1.000 20.56215 175 GLY C C 1
ATOM 7464 O O . GLY C 1 140 ? 3.19204 -50.81017 -3.31107 1.000 21.26245 175 GLY C O 1
ATOM 7465 N N . ASN C 1 141 ? 1.02591 -50.17415 -3.09928 1.000 19.84676 176 ASN C N 1
ATOM 7466 C CA . ASN C 1 141 ? 0.51163 -51.53983 -2.94310 1.000 18.75604 176 ASN C CA 1
ATOM 7467 C C . ASN C 1 141 ? 0.85315 -52.37950 -4.14078 1.000 19.41716 176 ASN C C 1
ATOM 7468 O O . ASN C 1 141 ? 0.94045 -51.88105 -5.27287 1.000 20.21788 176 ASN C O 1
ATOM 7473 N N . PHE C 1 142 ? 1.07867 -53.68107 -3.86962 1.000 19.38642 177 PHE C N 1
ATOM 7474 C CA . PHE C 1 142 ? 1.16361 -54.68764 -4.92393 1.000 19.74055 177 PHE C CA 1
ATOM 7475 C C . PHE C 1 142 ? 0.42916 -55.92952 -4.43333 1.000 22.46366 177 PHE C C 1
ATOM 7476 O O . PHE C 1 142 ? 0.75297 -56.46643 -3.35841 1.000 23.49000 177 PHE C O 1
ATOM 7484 N N . TRP C 1 143 ? -0.58061 -56.37124 -5.20361 1.000 20.32302 178 TRP C N 1
ATOM 7485 C CA . TRP C 1 143 ? -1.22887 -57.61901 -4.80424 1.000 19.69569 178 TRP C CA 1
ATOM 7486 C C . TRP C 1 143 ? -1.49836 -58.48462 -6.02086 1.000 23.02900 178 TRP C C 1
ATOM 7487 O O . TRP C 1 143 ? -2.31016 -59.41853 -5.92997 1.000 23.24936 178 TRP C O 1
ATOM 7498 N N . GLY C 1 144 ? -0.79164 -58.22231 -7.11334 1.000 21.76481 179 GLY C N 1
ATOM 7499 C CA . GLY C 1 144 ? -0.82567 -59.17163 -8.20719 1.000 20.84954 179 GLY C CA 1
ATOM 7500 C C . GLY C 1 144 ? -1.12056 -58.46697 -9.50624 1.000 18.71910 179 GLY C C 1
ATOM 7501 O O . GLY C 1 144 ? -0.95350 -57.25475 -9.62306 1.000 19.73337 179 GLY C O 1
AT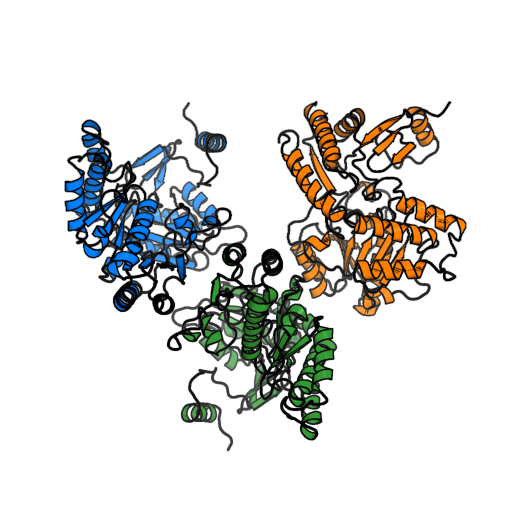OM 7502 N N . ARG C 1 145 ? -1.52994 -59.26086 -10.50554 1.000 18.44354 180 ARG C N 1
ATOM 7503 C CA . ARG C 1 145 ? -1.42706 -58.83169 -11.90611 1.000 17.51640 180 ARG C CA 1
ATOM 7504 C C . ARG C 1 145 ? -2.73138 -58.93345 -12.68441 1.000 20.95283 180 ARG C C 1
ATOM 7505 O O . ARG C 1 145 ? -2.72095 -58.73021 -13.90632 1.000 20.52674 180 ARG C O 1
ATOM 7513 N N . THR C 1 146 ? -3.86108 -59.18124 -12.02104 1.000 17.52867 181 THR C N 1
ATOM 7514 C CA . THR C 1 146 ? -5.13378 -59.14864 -12.75780 1.000 17.73452 181 THR C CA 1
ATOM 7515 C C . THR C 1 146 ? -5.49679 -57.70390 -13.09669 1.000 19.62563 181 THR C C 1
ATOM 7516 O O . THR C 1 146 ? -4.88510 -56.76251 -12.59974 1.000 18.31482 181 THR C O 1
ATOM 7520 N N . LEU C 1 147 ? -6.48511 -57.51970 -13.98253 1.000 18.03990 182 LEU C N 1
ATOM 7521 C CA . LEU C 1 147 ? -6.88532 -56.15248 -14.31334 1.000 17.99542 182 LEU C CA 1
ATOM 7522 C C . LEU C 1 147 ? -7.32735 -55.40085 -13.06244 1.000 18.75353 182 LEU C C 1
ATOM 7523 O O . LEU C 1 147 ? -7.03153 -54.22435 -12.91856 1.000 20.40957 182 LEU C O 1
ATOM 7528 N N . SER C 1 148 ? -7.98035 -56.08869 -12.12286 1.000 20.55416 183 SER C N 1
ATOM 7529 C CA . SER C 1 148 ? -8.38350 -55.41240 -10.90652 1.000 20.96195 183 SER C CA 1
ATOM 7530 C C . SER C 1 148 ? -7.19365 -55.03961 -10.04729 1.000 19.61763 183 SER C C 1
ATOM 7531 O O . SER C 1 148 ? -7.13484 -53.91418 -9.50529 1.000 16.55915 183 SER C O 1
ATOM 7534 N N . ALA C 1 149 ? -6.25629 -55.96769 -9.86768 1.000 18.16846 184 ALA C N 1
ATOM 7535 C CA . ALA C 1 149 ? -5.11189 -55.63938 -9.04028 1.000 19.42145 184 ALA C CA 1
ATOM 7536 C C . ALA C 1 149 ? -4.33083 -54.44889 -9.60701 1.000 21.89753 184 ALA C C 1
ATOM 7537 O O . ALA C 1 149 ? -3.88175 -53.58108 -8.85979 1.000 20.78187 184 ALA C O 1
ATOM 7539 N N . ILE C 1 150 ? -4.13564 -54.39003 -10.92850 1.000 16.52589 185 ILE C N 1
ATOM 7540 C CA . ILE C 1 150 ? -3.31655 -53.26706 -11.40152 1.000 17.28441 185 ILE C CA 1
ATOM 7541 C C . ILE C 1 150 ? -4.09614 -51.95605 -11.37590 1.000 19.65825 185 ILE C C 1
ATOM 7542 O O . ILE C 1 150 ? -3.49735 -50.86242 -11.43630 1.000 19.62002 185 ILE C O 1
ATOM 7547 N N . SER C 1 151 ? -5.40917 -52.02812 -11.25384 1.000 18.55969 186 SER C N 1
ATOM 7548 C CA . SER C 1 151 ? -6.22167 -50.82109 -11.20570 1.000 15.81640 186 SER C CA 1
ATOM 7549 C C . SER C 1 151 ? -6.02609 -50.07611 -9.91007 1.000 16.81790 186 SER C C 1
ATOM 7550 O O . SER C 1 151 ? -6.32554 -48.86285 -9.83810 1.000 18.94064 186 SER C O 1
ATOM 7553 N N . SER C 1 152 ? -5.60790 -50.76963 -8.85715 1.000 17.47593 187 SER C N 1
ATOM 7554 C CA . SER C 1 152 ? -5.33077 -50.08259 -7.61808 1.000 17.60823 187 SER C CA 1
ATOM 7555 C C . SER C 1 152 ? -3.88075 -49.64107 -7.49543 1.000 18.89054 187 SER C C 1
ATOM 7556 O O . SER C 1 152 ? -3.50968 -49.01395 -6.49638 1.000 21.80498 187 SER C O 1
ATOM 7559 N N . SER C 1 153 ? -3.03143 -49.94872 -8.46340 1.000 18.87378 188 SER C N 1
ATOM 7560 C CA . SER C 1 153 ? -1.59833 -49.72537 -8.33556 1.000 17.78379 188 SER C CA 1
ATOM 7561 C C . SER C 1 153 ? -1.26795 -48.27089 -8.66435 1.000 21.48626 188 SER C C 1
ATOM 7562 O O . SER C 1 153 ? -1.91637 -47.65163 -9.51628 1.000 21.41008 188 SER C O 1
ATOM 7565 N N . THR C 1 154 ? -0.20480 -47.75124 -8.03026 1.000 17.81430 189 THR C N 1
ATOM 7566 C CA . THR C 1 154 ? 0.35250 -46.46262 -8.44806 1.000 18.60321 189 THR C CA 1
ATOM 7567 C C . THR C 1 154 ? 1.66163 -46.63056 -9.20684 1.000 19.84334 189 THR C C 1
ATOM 7568 O O . THR C 1 154 ? 2.37229 -45.63305 -9.43541 1.000 21.48847 189 THR C O 1
ATOM 7572 N N . ASP C 1 155 ? 2.00091 -47.88212 -9.58911 1.000 19.20473 190 ASP C N 1
ATOM 7573 C CA . ASP C 1 155 ? 3.21108 -48.18390 -10.33513 1.000 21.08428 190 ASP C CA 1
ATOM 7574 C C . ASP C 1 155 ? 2.89281 -48.20901 -11.84058 1.000 21.49659 190 ASP C C 1
ATOM 7575 O O . ASP C 1 155 ? 2.15196 -49.10128 -12.28930 1.000 20.23935 190 ASP C O 1
ATOM 7580 N N . PRO C 1 156 ? 3.36905 -47.25272 -12.64792 1.000 19.98226 191 PRO C N 1
ATOM 7581 C CA . PRO C 1 156 ? 3.01240 -47.31285 -14.08029 1.000 20.51124 191 PRO C CA 1
ATOM 7582 C C . PRO C 1 156 ? 3.43579 -48.59896 -14.75654 1.000 24.92402 191 PRO C C 1
ATOM 7583 O O . PRO C 1 156 ? 2.79676 -49.00563 -15.73455 1.000 23.59740 191 PRO C O 1
ATOM 7587 N N . THR C 1 157 ? 4.52064 -49.25706 -14.31947 1.000 23.96483 192 THR C N 1
ATOM 7588 C CA . THR C 1 157 ? 4.82706 -50.54582 -14.96116 1.000 24.88316 192 THR C CA 1
ATOM 7589 C C . THR C 1 157 ? 3.71343 -51.58131 -14.74435 1.000 23.77521 192 THR C C 1
ATOM 7590 O O . THR C 1 157 ? 3.52910 -52.47112 -15.58681 1.000 27.17543 192 THR C O 1
ATOM 7594 N N . SER C 1 158 ? 2.95131 -51.48161 -13.66048 1.000 21.35284 193 SER C N 1
ATOM 7595 C CA . SER C 1 158 ? 1.81128 -52.37931 -13.46308 1.000 22.30149 193 SER C CA 1
ATOM 7596 C C . SER C 1 158 ? 0.64106 -52.04212 -14.36590 1.000 19.90531 193 SER C C 1
ATOM 7597 O O . SER C 1 158 ? 0.00260 -52.94470 -14.90047 1.000 19.43539 193 SER C O 1
ATOM 7600 N N . TYR C 1 159 ? 0.27802 -50.73919 -14.48303 1.000 20.09807 194 TYR C N 1
ATOM 7601 C CA . TYR C 1 159 ? -0.99562 -50.41732 -15.12186 1.000 18.73830 194 TYR C CA 1
ATOM 7602 C C . TYR C 1 159 ? -0.88731 -49.81310 -16.51654 1.000 19.18929 194 TYR C C 1
ATOM 7603 O O . TYR C 1 159 ? -1.85694 -49.91735 -17.27317 1.000 19.67378 194 TYR C O 1
ATOM 7612 N N . ASP C 1 160 ? 0.23756 -49.18777 -16.88501 1.000 18.70576 195 ASP C N 1
ATOM 7613 C CA . ASP C 1 160 ? 0.29255 -48.44607 -18.15131 1.000 17.89944 195 ASP C CA 1
ATOM 7614 C C . ASP C 1 160 ? 0.10515 -49.37025 -19.34911 1.000 24.33233 195 ASP C C 1
ATOM 7615 O O . ASP C 1 160 ? 0.72830 -50.44707 -19.45470 1.000 20.55981 195 ASP C O 1
ATOM 7620 N N . GLY C 1 161 ? -0.84536 -48.98150 -20.20243 1.000 18.34020 196 GLY C N 1
ATOM 7621 C CA . GLY C 1 161 ? -1.17622 -49.74752 -21.37928 1.000 18.22929 196 GLY C CA 1
ATOM 7622 C C . GLY C 1 161 ? -2.15613 -50.87926 -21.13867 1.000 18.78147 196 GLY C C 1
ATOM 7623 O O . GLY C 1 161 ? -2.44879 -51.62421 -22.06905 1.000 19.66942 196 GLY C O 1
ATOM 7624 N N . PHE C 1 162 ? -2.76165 -50.98766 -19.94520 1.000 17.39753 197 PHE C N 1
ATOM 7625 C CA . PHE C 1 162 ? -3.65001 -52.10195 -19.65530 1.000 19.06457 197 PHE C CA 1
ATOM 7626 C C . PHE C 1 162 ? -5.06804 -51.68912 -19.25528 1.000 17.69577 197 PHE C C 1
ATOM 7627 O O . PHE C 1 162 ? -5.85473 -52.55516 -18.88519 1.000 19.68451 197 PHE C O 1
ATOM 7635 N N . GLY C 1 163 ? -5.41594 -50.41336 -19.33605 1.000 17.46341 198 GLY C N 1
ATOM 7636 C CA . GLY C 1 163 ? -6.77002 -49.95981 -19.06203 1.000 19.14246 198 GLY C CA 1
ATOM 7637 C C . GLY C 1 163 ? -7.72106 -50.18746 -20.20381 1.000 19.14822 198 GLY C C 1
ATOM 7638 O O . GLY C 1 163 ? -7.39429 -50.76411 -21.22770 1.000 18.24522 198 GLY C O 1
ATOM 7639 N N . PRO C 1 164 ? -8.97156 -49.72933 -20.02152 1.000 18.86954 199 PRO C N 1
ATOM 7640 C CA . PRO C 1 164 ? -9.51455 -48.96400 -18.87356 1.000 16.59170 199 PRO C CA 1
ATOM 7641 C C . PRO C 1 164 ? -9.61027 -49.75605 -17.60860 1.000 19.85965 199 PRO C C 1
ATOM 7642 O O . PRO C 1 164 ? -9.69959 -51.00206 -17.60275 1.000 20.67546 199 PRO C O 1
ATOM 7646 N N . PHE C 1 165 ? -9.62015 -49.02578 -16.49402 1.000 18.56372 200 PHE C N 1
ATOM 7647 C CA . PHE C 1 165 ? -9.41760 -49.62913 -15.18639 1.000 16.23470 200 PHE C CA 1
ATOM 7648 C C . PHE C 1 165 ? -10.69934 -49.87202 -14.39771 1.000 16.58403 200 PHE C C 1
ATOM 7649 O O . PHE C 1 165 ? -11.74404 -49.23054 -14.62643 1.000 19.84046 200 PHE C O 1
ATOM 7657 N N . MET C 1 166 ? -10.59240 -50.78844 -13.45029 1.000 16.04360 201 MET C N 1
ATOM 7658 C CA . MET C 1 166 ? -11.73727 -51.07407 -12.56020 1.000 18.21292 201 MET C CA 1
ATOM 7659 C C . MET C 1 166 ? -12.09095 -49.83003 -11.74342 1.000 19.47520 201 MET C C 1
ATOM 7660 O O . MET C 1 166 ? -11.22847 -49.31330 -11.00771 1.000 20.57804 201 MET C O 1
ATOM 7665 N N . PRO C 1 167 ? -13.35949 -49.36033 -11.78469 1.000 19.11430 202 PRO C N 1
ATOM 7666 C CA . PRO C 1 167 ? -13.79110 -48.29325 -10.88227 1.000 20.61777 202 PRO C CA 1
ATOM 7667 C C . PRO C 1 167 ? -13.94703 -48.76553 -9.44211 1.000 21.03558 202 PRO C C 1
ATOM 7668 O O . PRO C 1 167 ? -14.02893 -49.94627 -9.13890 1.000 19.52717 202 PRO C O 1
ATOM 7672 N N . GLY C 1 168 ? -14.03573 -47.78558 -8.55770 1.000 20.77859 203 GLY C N 1
ATOM 7673 C CA . GLY C 1 168 ? -14.39954 -48.09468 -7.17742 1.000 21.63265 203 GLY C CA 1
ATOM 7674 C C . GLY C 1 168 ? -13.22057 -48.28090 -6.26253 1.000 19.21930 203 GLY C C 1
ATOM 7675 O O . GLY C 1 168 ? -13.41330 -48.73342 -5.10415 1.000 18.79464 203 GLY C O 1
ATOM 7676 N N . PHE C 1 169 ? -12.00405 -48.02002 -6.75239 1.000 20.82529 204 PHE C N 1
ATOM 7677 C CA . PHE C 1 169 ? -10.79976 -48.13147 -5.92935 1.000 20.96457 204 PHE C CA 1
ATOM 7678 C C . PHE C 1 169 ? -10.25751 -46.73548 -5.62873 1.000 23.36418 204 PHE C C 1
ATOM 7679 O O . PHE C 1 169 ? -10.09000 -45.91937 -6.54577 1.000 30.10393 204 PHE C O 1
ATOM 7687 N N . ASP C 1 170 ? -10.06034 -46.41506 -4.35632 1.000 19.52968 205 ASP C N 1
ATOM 7688 C CA . ASP C 1 170 ? -9.49487 -45.11773 -3.96468 1.000 18.81432 205 ASP C CA 1
ATOM 7689 C C . ASP C 1 170 ? -8.09893 -45.38007 -3.41436 1.000 19.74504 205 ASP C C 1
ATOM 7690 O O . ASP C 1 170 ? -7.80403 -46.48576 -2.93256 1.000 23.07667 205 ASP C O 1
ATOM 7695 N N . ILE C 1 171 ? -7.21116 -44.41147 -3.56513 1.000 20.85306 206 ILE C N 1
ATOM 7696 C CA . ILE C 1 171 ? -5.81053 -44.58458 -3.16010 1.000 18.91634 206 ILE C CA 1
ATOM 7697 C C . ILE C 1 171 ? -5.42115 -43.44193 -2.23774 1.000 22.07379 206 ILE C C 1
ATOM 7698 O O . ILE C 1 171 ? -5.68018 -42.27810 -2.56453 1.000 23.51176 206 ILE C O 1
ATOM 7703 N N . ILE C 1 172 ? -4.76269 -43.76123 -1.11682 1.000 20.21472 207 ILE C N 1
ATOM 7704 C CA . ILE C 1 172 ? -4.21695 -42.81223 -0.14404 1.000 17.51333 207 ILE C CA 1
ATOM 7705 C C . ILE C 1 172 ? -2.75754 -43.16688 0.09328 1.000 15.93715 207 ILE C C 1
ATOM 7706 O O . ILE C 1 172 ? -2.32972 -44.29443 -0.21905 1.000 17.88617 207 ILE C O 1
ATOM 7711 N N . PRO C 1 173 ? -1.99004 -42.26910 0.68440 1.000 17.63934 208 PRO C N 1
ATOM 7712 C CA . PRO C 1 173 ? -0.59896 -42.62515 1.01296 1.000 17.83805 208 PRO C CA 1
ATOM 7713 C C . PRO C 1 173 ? -0.53633 -43.69982 2.08457 1.000 19.21477 208 PRO C C 1
ATOM 7714 O O . PRO C 1 173 ? -1.39743 -43.78196 2.97038 1.000 20.85643 208 PRO C O 1
ATOM 7718 N N . TYR C 1 174 ? 0.53802 -44.50690 2.02361 1.000 18.37924 209 TYR C N 1
ATOM 7719 C CA . TYR C 1 174 ? 0.79360 -45.50741 3.05072 1.000 18.79128 209 TYR C CA 1
ATOM 7720 C C . TYR C 1 174 ? 1.22016 -44.83462 4.33541 1.000 20.96727 209 TYR C C 1
ATOM 7721 O O . TYR C 1 174 ? 1.73174 -43.71421 4.31645 1.000 23.17419 209 TYR C O 1
ATOM 7730 N N . ASN C 1 175 ? 1.06791 -45.54339 5.45839 1.000 18.68007 210 ASN C N 1
ATOM 7731 C CA . ASN C 1 175 ? 1.66971 -45.07291 6.73361 1.000 19.59899 210 ASN C CA 1
ATOM 7732 C C . ASN C 1 175 ? 1.15368 -43.67296 7.09659 1.000 19.88503 210 ASN C C 1
ATOM 7733 O O . ASN C 1 175 ? 1.89828 -42.80755 7.55515 1.000 21.64462 210 ASN C O 1
ATOM 7738 N N . ASP C 1 176 ? -0.14310 -43.43944 6.85567 1.000 19.96206 211 ASP C N 1
ATOM 7739 C CA . ASP C 1 176 ? -0.69392 -42.05073 6.94337 1.000 18.63411 211 ASP C CA 1
ATOM 7740 C C . ASP C 1 176 ? -2.08996 -42.18911 7.53626 1.000 18.38516 211 ASP C C 1
ATOM 7741 O O . ASP C 1 176 ? -3.07758 -42.43050 6.82198 1.000 19.83934 211 ASP C O 1
ATOM 7746 N N . LEU C 1 177 ? -2.16672 -42.05393 8.87076 1.000 18.14616 212 LEU C N 1
ATOM 7747 C CA . LEU C 1 177 ? -3.48167 -42.18132 9.51071 1.000 17.58054 212 LEU C CA 1
ATOM 7748 C C . LEU C 1 177 ? -4.40604 -40.97892 9.25806 1.000 19.00946 212 LEU C C 1
ATOM 7749 O O . LEU C 1 177 ? -5.59668 -41.22315 9.03914 1.000 19.99803 212 LEU C O 1
ATOM 7754 N N . PRO C 1 178 ? -3.93903 -39.71830 9.23912 1.000 20.43008 213 PRO C N 1
ATOM 7755 C CA . PRO C 1 178 ? -4.86774 -38.61084 8.84389 1.000 19.45713 213 PRO C CA 1
ATOM 7756 C C . PRO C 1 178 ? -5.48710 -38.85045 7.47573 1.000 19.19200 213 PRO C C 1
ATOM 7757 O O . PRO C 1 178 ? -6.67423 -38.55657 7.27204 1.000 20.12498 213 PRO C O 1
ATOM 7761 N N . ALA C 1 179 ? -4.72497 -39.45511 6.55222 1.000 19.61808 214 ALA C N 1
ATOM 7762 C CA . ALA C 1 179 ? -5.26177 -39.65631 5.20406 1.000 18.23745 214 ALA C CA 1
ATOM 7763 C C . ALA C 1 179 ? -6.33333 -40.74060 5.20829 1.000 18.58784 214 ALA C C 1
ATOM 7764 O O . ALA C 1 179 ? -7.33187 -40.64788 4.45836 1.000 20.03353 214 ALA C O 1
ATOM 7766 N N . LEU C 1 180 ? -6.14252 -41.77361 6.01750 1.000 17.60106 215 LEU C N 1
ATOM 7767 C CA . LEU C 1 180 ? -7.15254 -42.81651 6.12416 1.000 18.58149 215 LEU C CA 1
ATOM 7768 C C . LEU C 1 180 ? -8.39794 -42.24727 6.77905 1.000 20.28236 215 LEU C C 1
ATOM 7769 O O . LEU C 1 180 ? -9.52408 -42.48861 6.33465 1.000 20.05814 215 LEU C O 1
ATOM 7774 N N . GLU C 1 181 ? -8.21619 -41.50806 7.87311 1.000 19.09984 216 GLU C N 1
ATOM 7775 C CA . GLU C 1 181 ? -9.36608 -40.86744 8.50521 1.000 18.20542 216 GLU C CA 1
ATOM 7776 C C . GLU C 1 181 ? -10.15462 -39.99033 7.52203 1.000 20.20368 216 GLU C C 1
ATOM 7777 O O . GLU C 1 181 ? -11.39462 -39.98011 7.55503 1.000 19.08422 216 GLU C O 1
ATOM 7783 N N . ARG C 1 182 ? -9.45876 -39.20602 6.67495 1.000 19.74399 217 ARG C N 1
ATOM 7784 C CA . ARG C 1 182 ? -10.14889 -38.41726 5.67269 1.000 19.19904 217 ARG C CA 1
ATOM 7785 C C . ARG C 1 182 ? -10.87049 -39.29434 4.63518 1.000 18.60261 217 ARG C C 1
ATOM 7786 O O . ARG C 1 182 ? -12.03582 -39.00239 4.27072 1.000 18.97389 217 ARG C O 1
ATOM 7794 N N . ALA C 1 183 ? -10.24497 -40.37331 4.19142 1.000 16.79421 218 ALA C N 1
ATOM 7795 C CA . ALA C 1 183 ? -10.86856 -41.22259 3.17195 1.000 21.17209 218 ALA C CA 1
ATOM 7796 C C . ALA C 1 183 ? -12.09669 -41.92983 3.71204 1.000 22.17617 218 ALA C C 1
ATOM 7797 O O . ALA C 1 183 ? -13.06373 -42.16604 2.95783 1.000 20.73003 218 ALA C O 1
ATOM 7799 N N . LEU C 1 184 ? -12.08739 -42.27012 5.00923 1.000 18.42273 219 LEU C N 1
ATOM 7800 C CA . LEU C 1 184 ? -13.21073 -43.04663 5.53940 1.000 21.10817 219 LEU C CA 1
ATOM 7801 C C . LEU C 1 184 ? -14.41131 -42.15262 5.87239 1.000 21.14647 219 LEU C C 1
ATOM 7802 O O . LEU C 1 184 ? -15.39294 -42.63697 6.43525 1.000 21.07038 219 LEU C O 1
ATOM 7807 N N . GLN C 1 185 ? -14.38071 -40.83769 5.55858 1.000 20.22525 220 GLN C N 1
ATOM 7808 C CA . GLN C 1 185 ? -15.59593 -40.05317 5.68895 1.000 19.39092 220 GLN C CA 1
ATOM 7809 C C . GLN C 1 185 ? -16.65294 -40.43353 4.66293 1.000 19.74930 220 GLN C C 1
ATOM 7810 O O . GLN C 1 185 ? -17.84301 -40.14449 4.88879 1.000 24.13648 220 GLN C O 1
ATOM 7816 N N . ASP C 1 186 ? -16.25385 -41.06393 3.56584 1.000 19.98804 221 ASP C N 1
ATOM 7817 C CA . ASP C 1 186 ? -17.22215 -41.47438 2.54283 1.000 19.26889 221 ASP C CA 1
ATOM 7818 C C . ASP C 1 186 ? -17.96787 -42.74359 2.98143 1.000 18.41888 221 ASP C C 1
ATOM 7819 O O . ASP C 1 186 ? -17.35919 -43.80346 3.17495 1.000 19.29965 221 ASP C O 1
ATOM 7824 N N . PRO C 1 187 ? -19.2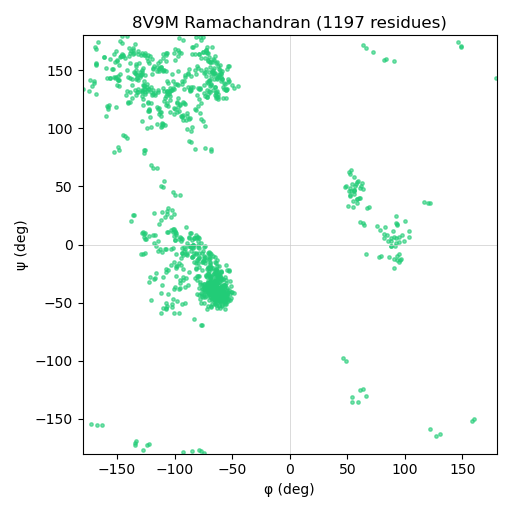6690 -42.65432 3.23987 1.000 19.26144 222 PRO C N 1
ATOM 7825 C CA . PRO C 1 187 ? -20.00048 -43.81828 3.74357 1.000 20.08379 222 PRO C CA 1
ATOM 7826 C C . PRO C 1 187 ? -20.02748 -44.95523 2.76184 1.000 22.44538 222 PRO C C 1
ATOM 7827 O O . PRO C 1 187 ? -20.40390 -46.05506 3.14363 1.000 23.49270 222 PRO C O 1
ATOM 7831 N N . ASN C 1 188 ? -19.66572 -44.72930 1.51604 1.000 19.11171 223 ASN C N 1
ATOM 7832 C CA . ASN C 1 188 ? -19.65130 -45.83421 0.58845 1.000 20.32067 223 ASN C CA 1
ATOM 7833 C C . ASN C 1 188 ? -18.37541 -46.64481 0.64173 1.000 20.59707 223 ASN C C 1
ATOM 7834 O O . ASN C 1 188 ? -18.24348 -47.61537 -0.11333 1.000 18.96885 223 ASN C O 1
ATOM 7839 N N . VAL C 1 189 ? -17.40660 -46.29005 1.48439 1.000 19.25959 224 VAL C N 1
ATOM 7840 C CA . VAL C 1 189 ? -16.23576 -47.18096 1.60152 1.000 17.98786 224 VAL C CA 1
ATOM 7841 C C . VAL C 1 189 ? -16.61781 -48.45594 2.34728 1.000 18.57638 224 VAL C C 1
ATOM 7842 O O . VAL C 1 189 ? -17.13237 -48.40233 3.46847 1.000 21.59618 224 VAL C O 1
ATOM 7846 N N . ALA C 1 190 ? -16.32706 -49.61915 1.73929 1.000 18.63798 225 ALA C N 1
ATOM 7847 C CA . ALA C 1 190 ? -16.58691 -50.94477 2.33130 1.000 18.62809 225 ALA C CA 1
ATOM 7848 C C . ALA C 1 190 ? -15.35443 -51.50353 3.03395 1.000 18.02324 225 ALA C C 1
ATOM 7849 O O . ALA C 1 190 ? -15.49514 -52.23108 4.03255 1.000 19.41549 225 ALA C O 1
ATOM 7851 N N . ALA C 1 191 ? -14.16775 -51.19861 2.52389 1.000 17.66012 226 ALA C N 1
ATOM 7852 C CA . ALA C 1 191 ? -12.97784 -51.81726 3.08549 1.000 20.37242 226 ALA C CA 1
ATOM 7853 C C . ALA C 1 191 ? -11.75529 -50.95552 2.80946 1.000 20.69947 226 ALA C C 1
ATOM 7854 O O . ALA C 1 191 ? -11.71635 -50.16428 1.86443 1.000 18.73666 226 ALA C O 1
ATOM 7856 N N . PHE C 1 192 ? -10.71471 -51.19449 3.61993 1.000 20.42684 227 PHE C N 1
ATOM 7857 C CA . PHE C 1 192 ? -9.35888 -50.70673 3.39204 1.000 16.68786 227 PHE C CA 1
ATOM 7858 C C . PHE C 1 192 ? -8.47959 -51.93448 3.30723 1.000 19.19191 227 PHE C C 1
ATOM 7859 O O . PHE C 1 192 ? -8.49865 -52.74009 4.23279 1.000 19.49445 227 PHE C O 1
ATOM 7867 N N . MET C 1 193 ? -7.78562 -52.10801 2.18227 1.000 16.16213 228 MET C N 1
ATOM 7868 C CA . MET C 1 193 ? -6.83722 -53.20590 1.99493 1.000 15.16408 228 MET C CA 1
ATOM 7869 C C . MET C 1 193 ? -5.41436 -52.68341 2.09246 1.000 17.50071 228 MET C C 1
ATOM 7870 O O . MET C 1 193 ? -5.08685 -51.66303 1.46884 1.000 19.56022 228 MET C O 1
ATOM 7875 N N . VAL C 1 194 ? -4.58806 -53.34723 2.92195 1.000 17.47582 229 VAL C N 1
ATOM 7876 C CA . VAL C 1 194 ? -3.25604 -52.78640 3.19089 1.000 17.34323 229 VAL C CA 1
ATOM 7877 C C . VAL C 1 194 ? -2.29992 -53.91966 3.53921 1.000 18.89361 229 VAL C C 1
ATOM 7878 O O . VAL C 1 194 ? -2.67234 -54.89360 4.17999 1.000 19.08625 229 VAL C O 1
ATOM 7882 N N . GLU C 1 195 ? -1.02008 -53.77297 3.09620 1.000 18.37354 230 GLU C N 1
ATOM 7883 C CA . GLU C 1 195 ? 0.06528 -54.67360 3.50351 1.000 18.58294 230 GLU C CA 1
ATOM 7884 C C . GLU C 1 195 ? 0.67433 -54.17587 4.82257 1.000 19.62963 230 GLU C C 1
ATOM 7885 O O . GLU C 1 195 ? 0.95879 -52.97853 4.94319 1.000 21.75105 230 GLU C O 1
ATOM 7891 N N . PRO C 1 196 ? 0.88883 -55.02783 5.83862 1.000 20.50345 231 PRO C N 1
ATOM 7892 C CA . PRO C 1 196 ? 1.49220 -54.51843 7.09405 1.000 21.47084 231 PRO C CA 1
ATOM 7893 C C . PRO C 1 196 ? 2.91603 -53.99344 6.92493 1.000 22.20926 231 PRO C C 1
ATOM 7894 O O . PRO C 1 196 ? 3.36860 -53.15155 7.72570 1.000 23.67884 231 PRO C O 1
ATOM 7898 N N . ILE C 1 197 ? 3.63357 -54.54604 5.95878 1.000 22.76096 232 ILE C N 1
ATOM 7899 C CA . ILE C 1 197 ? 4.87003 -54.00938 5.43780 1.000 21.06155 232 ILE C CA 1
ATOM 7900 C C . ILE C 1 197 ? 4.71513 -54.09893 3.94143 1.000 20.26738 232 ILE C C 1
ATOM 7901 O O . ILE C 1 197 ? 4.39759 -55.17771 3.42829 1.000 23.02043 232 ILE C O 1
ATOM 7906 N N . GLN C 1 198 ? 4.95131 -52.99316 3.22413 1.000 20.01271 233 GLN C N 1
ATOM 7907 C CA . GLN C 1 198 ? 4.80969 -53.08142 1.76986 1.000 20.41991 233 GLN C CA 1
ATOM 7908 C C . GLN C 1 198 ? 6.01163 -53.76997 1.16095 1.000 25.28397 233 GLN C C 1
ATOM 7909 O O . GLN C 1 198 ? 7.12341 -53.25358 1.24557 1.000 24.23324 233 GLN C O 1
ATOM 7915 N N . GLY C 1 199 ? 5.77222 -54.86744 0.44720 1.000 22.22406 234 GLY C N 1
ATOM 7916 C CA . GLY C 1 199 ? 6.87244 -55.60189 -0.13858 1.000 22.81275 234 GLY C CA 1
ATOM 7917 C C . GLY C 1 199 ? 7.48528 -54.98887 -1.38061 1.000 23.50053 234 GLY C C 1
ATOM 7918 O O . GLY C 1 199 ? 8.64487 -54.57211 -1.36876 1.000 27.38969 234 GLY C O 1
ATOM 7919 N N . GLU C 1 200 ? 6.74296 -54.99674 -2.48619 1.000 24.08231 235 GLU C N 1
ATOM 7920 C CA . GLU C 1 200 ? 7.32554 -54.53726 -3.75450 1.000 25.87994 235 GLU C CA 1
ATOM 7921 C C . GLU C 1 200 ? 7.47151 -53.02810 -3.81253 1.000 30.11159 235 GLU C C 1
ATOM 7922 O O . GLU C 1 200 ? 8.19113 -52.52019 -4.68367 1.000 30.25076 235 GLU C O 1
ATOM 7928 N N . ALA C 1 201 ? 6.86713 -52.29741 -2.87837 1.000 23.26195 236 ALA C N 1
ATOM 7929 C CA . ALA C 1 201 ? 7.21313 -50.88643 -2.78633 1.000 26.42432 236 ALA C CA 1
ATOM 7930 C C . ALA C 1 201 ? 8.62729 -50.67769 -2.25855 1.000 24.30685 236 ALA C C 1
ATOM 7931 O O . ALA C 1 201 ? 9.09268 -49.52655 -2.25513 1.000 26.80974 236 ALA C O 1
ATOM 7933 N N . GLY C 1 202 ? 9.27516 -51.72537 -1.71713 1.000 25.47844 237 GLY C N 1
ATOM 7934 C CA . GLY C 1 202 ? 10.62789 -51.62949 -1.22630 1.000 28.46709 237 GLY C CA 1
ATOM 7935 C C . GLY C 1 202 ? 10.82252 -51.94557 0.25302 1.000 28.15780 237 GLY C C 1
ATOM 7936 O O . GLY C 1 202 ? 11.66694 -51.31018 0.89840 1.000 26.21649 237 GLY C O 1
ATOM 7937 N N . VAL C 1 203 ? 10.05589 -52.91436 0.78512 1.000 22.89016 238 VAL C N 1
ATOM 7938 C CA . VAL C 1 203 ? 10.09034 -53.26056 2.23001 1.000 22.14483 238 VAL C CA 1
ATOM 7939 C C . VAL C 1 203 ? 9.89582 -51.97655 3.03032 1.000 23.33834 238 VAL C C 1
ATOM 7940 O O . VAL C 1 203 ? 10.75775 -51.53278 3.80796 1.000 23.65110 238 VAL C O 1
ATOM 7944 N N . VAL C 1 204 ? 8.74370 -51.33951 2.80437 1.000 23.51783 239 VAL C N 1
ATOM 7945 C CA . VAL C 1 204 ? 8.40344 -50.09995 3.47277 1.000 20.61705 239 VAL C CA 1
ATOM 7946 C C . VAL C 1 204 ? 7.67804 -50.45104 4.76525 1.000 21.24563 239 VAL C C 1
ATOM 7947 O O . VAL C 1 204 ? 6.55640 -50.96857 4.73446 1.000 22.62465 239 VAL C O 1
ATOM 7951 N N . VAL C 1 205 ? 8.31190 -50.14728 5.88346 1.000 22.71883 240 VAL C N 1
ATOM 7952 C CA . VAL C 1 205 ? 7.80793 -50.50489 7.20759 1.000 22.67492 240 VAL C CA 1
ATOM 7953 C C . VAL C 1 205 ? 7.09317 -49.28345 7.77748 1.000 21.73506 240 VAL C C 1
ATOM 7954 O O . VAL C 1 205 ? 7.71484 -48.22573 7.92886 1.000 24.90019 240 VAL C O 1
ATOM 7958 N N . PRO C 1 206 ? 5.83686 -49.39069 8.13868 1.000 22.05482 241 PRO C N 1
ATOM 7959 C CA . PRO C 1 206 ? 5.14146 -48.22380 8.66111 1.000 21.62574 241 PRO C CA 1
ATOM 7960 C C . PRO C 1 206 ? 5.52214 -47.98271 10.11313 1.000 22.40439 241 PRO C C 1
ATOM 7961 O O . PRO C 1 206 ? 6.09816 -48.83281 10.78219 1.000 24.95273 241 PRO C O 1
ATOM 7965 N N . ASP C 1 207 ? 5.20607 -46.76492 10.58000 1.000 19.82805 242 ASP C N 1
ATOM 7966 C CA . ASP C 1 207 ? 5.61191 -46.36428 11.93051 1.000 23.35113 242 ASP C CA 1
ATOM 7967 C C . ASP C 1 207 ? 4.87607 -47.18642 12.99210 1.000 23.52389 242 ASP C C 1
ATOM 7968 O O . ASP C 1 207 ? 3.75419 -47.62276 12.77814 1.000 24.85704 242 ASP C O 1
ATOM 7973 N N . PRO C 1 208 ? 5.50306 -47.44719 14.14579 1.000 25.74662 243 PRO C N 1
ATOM 7974 C CA . PRO C 1 208 ? 4.77447 -48.10497 15.24077 1.000 26.95287 243 PRO C CA 1
ATOM 7975 C C . PRO C 1 208 ? 3.45065 -47.40162 15.52392 1.000 24.51303 243 PRO C C 1
ATOM 7976 O O . PRO C 1 208 ? 3.37821 -46.17714 15.52153 1.000 26.46667 243 PRO C O 1
ATOM 7980 N N . GLY C 1 209 ? 2.38802 -48.18947 15.74262 1.000 25.57444 244 GLY C N 1
ATOM 7981 C CA . GLY C 1 209 ? 1.08794 -47.59516 15.97334 1.000 22.38733 244 GLY C CA 1
ATOM 7982 C C . GLY C 1 209 ? 0.22684 -47.46795 14.73622 1.000 21.79132 244 GLY C C 1
ATOM 7983 O O . GLY C 1 209 ? -1.00124 -47.22668 14.85141 1.000 23.09910 244 GLY C O 1
ATOM 7984 N N . TYR C 1 210 ? 0.81504 -47.61486 13.55213 1.000 22.50503 245 TYR C N 1
ATOM 7985 C CA . TYR C 1 210 ? 0.01538 -47.47122 12.33785 1.000 22.05766 245 TYR C CA 1
ATOM 7986 C C . TYR C 1 210 ? -1.07341 -48.52906 12.27987 1.000 21.58626 245 TYR C C 1
ATOM 7987 O O . TYR C 1 210 ? -2.23136 -48.22532 11.95892 1.000 22.29246 245 TYR C O 1
ATOM 7996 N N . LEU C 1 211 ? -0.73216 -49.77910 12.61520 1.000 21.83181 246 LEU C N 1
ATOM 7997 C CA . LEU C 1 211 ? -1.72901 -50.83368 12.46971 1.000 21.54548 246 LEU C CA 1
ATOM 7998 C C . LEU C 1 211 ? -2.81711 -50.69766 13.52182 1.000 22.22113 246 LEU C C 1
ATOM 7999 O O . LEU C 1 211 ? -4.00118 -50.96728 13.24641 1.000 21.28252 246 LEU C O 1
ATOM 8004 N N . MET C 1 212 ? -2.42940 -50.30521 14.74645 1.000 22.47552 247 MET C N 1
ATOM 8005 C CA . MET C 1 212 ? -3.46373 -50.03241 15.73800 1.000 24.71293 247 MET C CA 1
ATOM 8006 C C . MET C 1 212 ? -4.39397 -48.92790 15.25877 1.000 22.75772 247 MET C C 1
ATOM 8007 O O . MET C 1 212 ? -5.61253 -48.99470 15.47886 1.000 23.81536 247 MET C O 1
ATOM 8012 N N . GLY C 1 213 ? -3.82636 -47.87388 14.66059 1.000 23.45989 248 GLY C N 1
ATOM 8013 C CA . GLY C 1 213 ? -4.66565 -46.77905 14.17576 1.000 20.74299 248 GLY C CA 1
ATOM 8014 C C . GLY C 1 213 ? -5.54566 -47.19067 13.00585 1.000 21.21423 248 GLY C C 1
ATOM 8015 O O . GLY C 1 213 ? -6.69464 -46.74112 12.89369 1.000 22.03889 248 GLY C O 1
ATOM 8016 N N . VAL C 1 214 ? -5.04370 -48.06030 12.13434 1.000 20.74187 249 VAL C N 1
ATOM 8017 C CA . VAL C 1 214 ? -5.86863 -48.56823 11.03453 1.000 19.49908 249 VAL C CA 1
ATOM 8018 C C . VAL C 1 214 ? -7.06516 -49.35841 11.58250 1.000 23.55391 249 VAL C C 1
ATOM 8019 O O . VAL C 1 214 ? -8.21284 -49.13662 11.20420 1.000 20.26293 249 VAL C O 1
ATOM 8023 N N . ARG C 1 215 ? -6.81504 -50.24542 12.54412 1.000 20.13721 250 ARG C N 1
ATOM 8024 C CA . ARG C 1 215 ? -7.89888 -51.01277 13.14336 1.000 22.40380 250 ARG C CA 1
ATOM 8025 C C . ARG C 1 215 ? -8.90007 -50.09015 13.84125 1.000 21.84599 250 ARG C C 1
ATOM 8026 O O . ARG C 1 215 ? -10.12645 -50.28896 13.74362 1.000 20.10674 250 ARG C O 1
ATOM 8034 N N . GLU C 1 216 ? -8.40086 -49.06362 14.55425 1.000 20.83384 251 GLU C N 1
ATOM 8035 C CA . GLU C 1 216 ? -9.30217 -48.17197 15.28091 1.000 23.80293 251 GLU C CA 1
ATOM 8036 C C . GLU C 1 216 ? -10.19538 -47.38074 14.31266 1.000 24.26865 251 GLU C C 1
ATOM 8037 O O . GLU C 1 216 ? -11.42057 -47.25531 14.52064 1.000 23.97808 251 GLU C O 1
ATOM 8043 N N . LEU C 1 217 ? -9.59631 -46.87463 13.22191 1.000 21.95133 252 LEU C N 1
ATOM 8044 C CA . LEU C 1 217 ? -10.38612 -46.07689 12.27195 1.000 23.86383 252 LEU C CA 1
ATOM 8045 C C . LEU C 1 217 ? -11.37260 -46.93885 11.49360 1.000 23.98361 252 LEU C C 1
ATOM 8046 O O . LEU C 1 217 ? -12.50076 -46.49035 11.21908 1.000 21.40009 252 LEU C O 1
ATOM 8051 N N . CYS C 1 218 ? -10.95059 -48.13877 11.08424 1.000 22.03157 253 CYS C N 1
ATOM 8052 C CA . CYS C 1 218 ? -11.85174 -49.07228 10.38216 1.000 21.31844 253 CYS C CA 1
ATOM 8053 C C . CYS C 1 218 ? -13.04466 -49.43331 11.25032 1.000 22.50925 253 CYS C C 1
ATOM 8054 O O . CYS C 1 218 ? -14.19323 -49.38728 10.80279 1.000 21.33516 253 CYS C O 1
ATOM 8057 N N . THR C 1 219 ? -12.80166 -49.73102 12.53489 1.000 22.31038 254 THR C N 1
ATOM 8058 C CA . THR C 1 219 ? -13.94145 -50.02163 13.40698 1.000 22.78553 254 THR C CA 1
ATOM 8059 C C . THR C 1 219 ? -14.85443 -48.81163 13.55367 1.000 22.30344 254 THR C C 1
ATOM 8060 O O . THR C 1 219 ? -16.08156 -48.94865 13.54448 1.000 25.63854 254 THR C O 1
ATOM 8064 N N . ARG C 1 220 ? -14.27064 -47.62451 13.77727 1.000 21.83979 255 ARG C N 1
ATOM 8065 C CA . ARG C 1 220 ? -15.05630 -46.42882 14.03606 1.000 23.95658 255 ARG C CA 1
ATOM 8066 C C . ARG C 1 220 ? -16.03236 -46.15375 12.89032 1.000 23.48675 255 ARG C C 1
ATOM 8067 O O . ARG C 1 220 ? -17.16498 -45.69690 13.11236 1.000 26.19646 255 ARG C O 1
ATOM 8075 N N . HIS C 1 221 ? -15.60276 -46.43983 11.66128 1.000 24.92317 256 HIS C N 1
ATOM 8076 C CA . HIS C 1 221 ? -16.41076 -46.09705 10.49261 1.000 27.89221 256 HIS C CA 1
ATOM 8077 C C . HIS C 1 221 ? -17.07272 -47.28785 9.84482 1.000 29.89592 256 HIS C C 1
ATOM 8078 O O . HIS C 1 221 ? -17.62673 -47.15364 8.74741 1.000 27.23172 256 HIS C O 1
ATOM 8085 N N . GLN C 1 222 ? -17.05344 -48.44270 10.49821 1.000 22.96147 257 GLN C N 1
ATOM 8086 C CA . GLN C 1 222 ? -17.73071 -49.63229 9.97338 1.000 24.38614 257 GLN C CA 1
ATOM 8087 C C . GLN C 1 222 ? -17.20366 -50.00545 8.60747 1.000 23.43171 257 GLN C C 1
ATOM 8088 O O . GLN C 1 222 ? -17.98154 -50.11644 7.64465 1.000 25.03525 257 GLN C O 1
ATOM 8094 N N . VAL C 1 223 ? -15.87773 -50.16099 8.53548 1.000 22.17821 258 VAL C N 1
ATOM 8095 C CA . VAL C 1 223 ? -15.14977 -50.42701 7.31431 1.000 18.52071 258 VAL C CA 1
ATOM 8096 C C . VAL C 1 223 ? -14.32000 -51.68338 7.58603 1.000 19.71500 258 VAL C C 1
ATOM 8097 O O . VAL C 1 223 ? -13.76887 -51.83874 8.68308 1.000 20.17823 258 VAL C O 1
ATOM 8101 N N . LEU C 1 224 ? -14.27815 -52.61128 6.62478 1.000 17.36353 259 LEU C N 1
ATOM 8102 C CA . LEU C 1 224 ? -13.46662 -53.83219 6.82091 1.000 19.38314 259 LEU C CA 1
ATOM 8103 C C . LEU C 1 224 ? -11.99284 -53.53269 6.68462 1.000 21.61162 259 LEU C C 1
ATOM 8104 O O . LEU C 1 224 ? -11.56915 -52.88802 5.72484 1.000 20.12217 259 LEU C O 1
ATOM 8109 N N . PHE C 1 225 ? -11.21139 -53.98816 7.66588 1.000 20.03209 260 PHE C N 1
ATOM 8110 C CA . PHE C 1 225 ? -9.74640 -53.94434 7.59009 1.000 18.05239 260 PHE C CA 1
ATOM 8111 C C . PHE C 1 225 ? -9.25145 -55.23995 6.95713 1.000 21.13938 260 PHE C C 1
ATOM 8112 O O . PHE C 1 225 ? -9.39901 -56.29923 7.55347 1.000 18.02862 260 PHE C O 1
ATOM 8120 N N . ILE C 1 226 ? -8.78683 -55.17313 5.69540 1.000 18.28177 261 ILE C N 1
ATOM 8121 C CA . ILE C 1 226 ? -8.23226 -56.33950 4.99339 1.000 18.31741 261 ILE C CA 1
ATOM 8122 C C . ILE C 1 226 ? -6.71801 -56.24780 5.05578 1.000 19.58464 261 ILE C C 1
ATOM 8123 O O . ILE C 1 226 ? -6.13253 -55.27034 4.58078 1.000 20.23596 261 ILE C O 1
ATOM 8128 N N . ALA C 1 227 ? -6.08228 -57.22804 5.71293 1.000 18.10350 262 ALA C N 1
ATOM 8129 C CA . ALA C 1 227 ? -4.61751 -57.29903 5.81605 1.000 18.21559 262 ALA C CA 1
ATOM 8130 C C . ALA C 1 227 ? -4.11485 -58.29284 4.78597 1.000 18.09769 262 ALA C C 1
ATOM 8131 O O . ALA C 1 227 ? -4.42127 -59.49438 4.86289 1.000 19.52548 262 ALA C O 1
ATOM 8133 N N . ASP C 1 228 ? -3.32302 -57.79854 3.83265 1.000 18.43752 263 ASP C N 1
ATOM 8134 C CA . ASP C 1 228 ? -2.69824 -58.65622 2.84484 1.000 17.14998 263 ASP C CA 1
ATOM 8135 C C . ASP C 1 228 ? -1.39833 -59.17208 3.45555 1.000 16.61332 263 ASP C C 1
ATOM 8136 O O . ASP C 1 228 ? -0.38765 -58.44673 3.50614 1.000 20.01391 263 ASP C O 1
ATOM 8141 N N . GLU C 1 229 ? -1.45255 -60.38714 4.00130 1.000 19.57020 264 GLU C N 1
ATOM 8142 C CA . GLU C 1 229 ? -0.27684 -61.03632 4.59975 1.000 17.86127 264 GLU C CA 1
ATOM 8143 C C . GLU C 1 229 ? 0.31053 -62.10619 3.68056 1.000 18.18237 264 GLU C C 1
ATOM 8144 O O . GLU C 1 229 ? 0.99610 -63.04279 4.12733 1.000 19.04360 264 GLU C O 1
ATOM 8150 N N . ILE C 1 230 ? 0.05429 -61.98535 2.38716 1.000 16.75072 265 ILE C N 1
ATOM 8151 C CA . ILE C 1 230 ? 0.54488 -62.98468 1.43691 1.000 18.37563 265 ILE C CA 1
ATOM 8152 C C . ILE C 1 230 ? 2.07808 -63.03397 1.41075 1.000 22.47053 265 ILE C C 1
ATOM 8153 O O . ILE C 1 230 ? 2.65042 -64.11514 1.29044 1.000 20.36411 265 ILE C O 1
ATOM 8158 N N . GLN C 1 231 ? 2.77439 -61.88201 1.50467 1.000 22.85151 266 GLN C N 1
ATOM 8159 C CA . GLN C 1 231 ? 4.23806 -61.91306 1.66584 1.000 19.72447 266 GLN C CA 1
ATOM 8160 C C . GLN C 1 231 ? 4.67831 -61.82178 3.11513 1.000 22.64172 266 GLN C C 1
ATOM 8161 O O . GLN C 1 231 ? 5.68891 -62.44649 3.46526 1.000 24.39487 266 GLN C O 1
ATOM 8167 N N . THR C 1 232 ? 3.97365 -61.01287 3.95803 1.000 20.90222 267 THR C N 1
ATOM 8168 C CA . THR C 1 232 ? 4.47618 -60.75745 5.31429 1.000 20.23272 267 THR C CA 1
ATOM 8169 C C . THR C 1 232 ? 4.13305 -61.82636 6.31902 1.000 22.87894 267 THR C C 1
ATOM 8170 O O . THR C 1 232 ? 4.73277 -61.82221 7.41595 1.000 22.81287 267 THR C O 1
ATOM 8174 N N . GLY C 1 233 ? 3.18761 -62.71800 6.00184 1.000 21.18307 268 GLY C N 1
ATOM 8175 C CA . GLY C 1 233 ? 2.72782 -63.64903 7.00235 1.000 22.64551 268 GLY C CA 1
ATOM 8176 C C . GLY C 1 233 ? 3.60661 -64.88452 7.09412 1.000 25.45082 268 GLY C C 1
ATOM 8177 O O . GLY C 1 233 ? 4.65979 -65.01933 6.44869 1.000 23.30191 268 GLY C O 1
ATOM 8178 N N . LEU C 1 234 ? 3.17449 -65.79078 7.97382 1.000 20.47221 269 LEU C N 1
ATOM 8179 C CA . LEU C 1 234 ? 3.74976 -67.16201 7.99388 1.000 18.95579 269 LEU C CA 1
ATOM 8180 C C . LEU C 1 234 ? 5.21888 -67.10975 8.36141 1.000 24.76764 269 LEU C C 1
ATOM 8181 O O . LEU C 1 234 ? 6.05394 -67.69633 7.69353 1.000 24.53007 269 LEU C O 1
ATOM 8186 N N . ALA C 1 235 ? 5.53435 -66.35576 9.42990 1.000 21.79613 270 ALA C N 1
ATOM 8187 C CA . ALA C 1 235 ? 6.82713 -66.30170 10.10331 1.000 22.46423 270 ALA C CA 1
ATOM 8188 C C . ALA C 1 235 ? 7.86918 -65.42776 9.39463 1.000 20.88325 270 ALA C C 1
ATOM 8189 O O . ALA C 1 235 ? 8.89333 -65.12025 10.01777 1.000 24.59788 270 ALA C O 1
ATOM 8191 N N . ARG C 1 236 ? 7.61873 -64.95341 8.15079 1.000 22.80482 271 ARG C N 1
ATOM 8192 C CA . ARG C 1 236 ? 8.61741 -64.16511 7.42275 1.000 24.79632 271 ARG C CA 1
ATOM 8193 C C . ARG C 1 236 ? 9.10142 -62.95666 8.22957 1.000 23.17038 271 ARG C C 1
ATOM 8194 O O . ARG C 1 236 ? 10.29268 -62.65751 8.24362 1.000 23.02769 271 ARG C O 1
ATOM 8202 N N . THR C 1 237 ? 8.19344 -62.24317 8.92237 1.000 22.77939 272 THR C N 1
ATOM 8203 C CA . THR C 1 237 ? 8.60866 -61.05567 9.66143 1.000 19.27521 272 THR C CA 1
ATOM 8204 C C . THR C 1 237 ? 8.87460 -61.32916 11.13284 1.000 24.34652 272 THR C C 1
ATOM 8205 O O . THR C 1 237 ? 9.19012 -60.38604 11.86544 1.000 24.96428 272 THR C O 1
ATOM 8209 N N . GLY C 1 238 ? 8.80295 -62.59364 11.57328 1.000 21.52250 273 GLY C N 1
ATOM 8210 C CA . GLY C 1 238 ? 9.01193 -62.90287 12.97609 1.000 21.47343 273 GLY C CA 1
ATOM 8211 C C . GLY C 1 238 ? 7.74540 -63.20182 13.75729 1.000 22.71997 273 GLY C C 1
ATOM 8212 O O . GLY C 1 238 ? 7.83607 -63.39397 14.97455 1.000 22.83057 273 GLY C O 1
ATOM 8213 N N . ARG C 1 239 ? 6.59516 -63.29640 13.09208 1.000 23.96314 274 ARG C N 1
ATOM 8214 C CA . ARG C 1 239 ? 5.31004 -63.60836 13.74126 1.000 22.70802 274 ARG C CA 1
ATOM 8215 C C . ARG C 1 239 ? 4.46487 -64.43764 12.79555 1.000 21.03235 274 ARG C C 1
ATOM 8216 O O . ARG C 1 239 ? 4.68322 -64.43843 11.57999 1.000 22.21575 274 ARG C O 1
ATOM 8224 N N . TRP C 1 240 ? 3.42904 -65.07942 13.34144 1.000 21.80394 275 TRP C N 1
ATOM 8225 C CA . TRP C 1 240 ? 2.48145 -65.77827 12.46207 1.000 24.92885 275 TRP C CA 1
ATOM 8226 C C . TRP C 1 240 ? 1.88387 -64.84382 11.43211 1.000 22.61233 275 TRP C C 1
ATOM 8227 O O . TRP C 1 240 ? 1.67596 -65.23827 10.27121 1.000 25.17000 275 TRP C O 1
ATOM 8238 N N . LEU C 1 241 ? 1.49767 -63.61371 11.86282 1.000 22.24748 276 LEU C N 1
ATOM 8239 C CA . LEU C 1 241 ? 1.09609 -62.52624 10.96432 1.000 21.87817 276 LEU C CA 1
ATOM 8240 C C . LEU C 1 241 ? 1.87022 -61.28597 11.35383 1.000 20.66586 276 LEU C C 1
ATOM 8241 O O . LEU C 1 241 ? 2.06392 -61.04013 12.54942 1.000 21.96176 276 LEU C O 1
ATOM 8246 N N . ALA C 1 242 ? 2.25200 -60.47063 10.37053 1.000 19.32133 277 ALA C N 1
ATOM 8247 C CA . ALA C 1 242 ? 2.93136 -59.22246 10.71817 1.000 20.92398 277 ALA C CA 1
ATOM 8248 C C . ALA C 1 242 ? 2.05872 -58.32633 11.59477 1.000 23.00911 277 ALA C C 1
ATOM 8249 O O . ALA C 1 242 ? 2.58003 -57.55365 12.41993 1.000 22.14156 277 ALA C O 1
ATOM 8251 N N . VAL C 1 243 ? 0.73098 -58.39852 11.44631 1.000 23.02289 278 VAL C N 1
ATOM 8252 C CA . VAL C 1 243 ? -0.12565 -57.57692 12.32074 1.000 20.53643 278 VAL C CA 1
ATOM 8253 C C . VAL C 1 243 ? 0.00253 -57.97994 13.77287 1.000 21.16602 278 VAL C C 1
ATOM 8254 O O . VAL C 1 243 ? -0.42543 -57.23556 14.65640 1.000 21.51359 278 VAL C O 1
ATOM 8258 N N . ASP C 1 244 ? 0.56150 -59.15692 14.05612 1.000 21.70572 279 ASP C N 1
ATOM 8259 C CA . ASP C 1 244 ? 0.71192 -59.52596 15.45811 1.000 20.26332 279 ASP C CA 1
ATOM 8260 C C . ASP C 1 244 ? 1.65713 -58.59778 16.19852 1.000 20.38057 279 ASP C C 1
ATOM 8261 O O . ASP C 1 244 ? 1.60934 -58.57421 17.42857 1.000 22.87965 279 ASP C O 1
ATOM 8266 N N . TYR C 1 245 ? 2.56722 -57.90822 15.51108 1.000 22.71986 280 TYR C N 1
ATOM 8267 C CA . TYR C 1 245 ? 3.48603 -56.99359 16.20561 1.000 20.22530 280 TYR C CA 1
ATOM 8268 C C . TYR C 1 245 ? 2.72627 -55.89762 16.93991 1.000 25.76703 280 TYR C C 1
ATOM 8269 O O . TYR C 1 245 ? 3.25927 -55.32041 17.89757 1.000 25.52941 280 TYR C O 1
ATOM 8278 N N . GLU C 1 246 ? 1.49787 -55.60732 16.50240 1.000 23.73889 281 GLU C N 1
ATOM 8279 C CA . GLU C 1 246 ? 0.65163 -54.64654 17.22229 1.000 25.86776 281 GLU C CA 1
ATOM 8280 C C . GLU C 1 246 ? -0.62145 -55.27910 17.77895 1.000 24.39922 281 GLU C C 1
ATOM 8281 O O . GLU C 1 246 ? -1.46895 -54.55827 18.32055 1.000 24.38770 281 GLU C O 1
ATOM 8287 N N . ASN C 1 247 ? -0.74039 -56.59952 17.71228 1.000 24.13071 282 ASN C N 1
ATOM 8288 C CA . ASN C 1 247 ? -1.82306 -57.36259 18.31941 1.000 19.90351 282 ASN C CA 1
ATOM 8289 C C . ASN C 1 247 ? -3.18368 -56.81676 17.89622 1.000 23.75838 282 ASN C C 1
ATOM 8290 O O . ASN C 1 247 ? -4.05995 -56.58608 18.72044 1.000 28.07682 282 ASN C O 1
ATOM 8295 N N . VAL C 1 248 ? -3.35151 -56.60098 16.58151 1.000 25.18753 283 VAL C N 1
ATOM 8296 C CA . VAL C 1 248 ? -4.65005 -56.16392 16.07088 1.000 23.93976 283 VAL C CA 1
ATOM 8297 C C . VAL C 1 248 ? -5.23098 -57.30333 15.24166 1.000 24.12182 283 VAL C C 1
ATOM 8298 O O . VAL C 1 248 ? -4.50134 -58.11037 14.63238 1.000 24.90108 283 VAL C O 1
ATOM 8302 N N . ARG C 1 249 ? -6.55372 -57.33284 15.17397 1.000 22.70805 284 ARG C N 1
ATOM 8303 C CA . ARG C 1 249 ? -7.26056 -58.40710 14.47006 1.000 22.40845 284 ARG C CA 1
ATOM 8304 C C . ARG C 1 249 ? -7.90883 -57.83485 13.21693 1.000 21.75627 284 ARG C C 1
ATOM 8305 O O . ARG C 1 249 ? -8.93568 -57.13551 13.32917 1.000 22.14612 284 ARG C O 1
ATOM 8313 N N . PRO C 1 250 ? -7.36459 -58.07593 12.02208 1.000 19.85315 285 PRO C N 1
ATOM 8314 C CA . PRO C 1 250 ? -8.05382 -57.59536 10.81807 1.000 20.56126 285 PRO C CA 1
ATOM 8315 C C . PRO C 1 250 ? -9.38066 -58.30302 10.64543 1.000 23.39691 285 PRO C C 1
ATOM 8316 O O . PRO C 1 250 ? -9.57574 -59.40882 11.15995 1.000 21.82148 285 PRO C O 1
ATOM 8320 N N . ASP C 1 251 ? -10.28592 -57.68200 9.87459 1.000 20.10821 286 ASP C N 1
ATOM 8321 C CA . ASP C 1 251 ? -11.53052 -58.37841 9.52719 1.000 19.16091 286 ASP C CA 1
ATOM 8322 C C . ASP C 1 251 ? -11.32234 -59.50679 8.51945 1.000 21.81820 286 ASP C C 1
ATOM 8323 O O . ASP C 1 251 ? -12.04510 -60.51792 8.55802 1.000 20.51428 286 ASP C O 1
ATOM 8328 N N . ILE C 1 252 ? -10.41350 -59.31648 7.56438 1.000 19.44098 287 ILE C N 1
ATOM 8329 C CA . ILE C 1 252 ? -10.06847 -60.32166 6.56191 1.000 19.56817 287 ILE C CA 1
ATOM 8330 C C . ILE C 1 252 ? -8.55215 -60.43329 6.50587 1.000 19.04096 287 ILE C C 1
ATOM 8331 O O . ILE C 1 252 ? -7.85015 -59.41409 6.40110 1.000 19.47095 287 ILE C O 1
ATOM 8336 N N . VAL C 1 253 ? -8.05189 -61.66870 6.50199 1.000 17.92315 288 VAL C N 1
ATOM 8337 C CA . VAL C 1 253 ? -6.61022 -61.92519 6.37698 1.000 18.90971 288 VAL C CA 1
ATOM 8338 C C . VAL C 1 253 ? -6.38420 -62.73093 5.10876 1.000 18.33254 288 VAL C C 1
ATOM 8339 O O . VAL C 1 253 ? -7.10785 -63.72184 4.87879 1.000 20.74510 288 VAL C O 1
ATOM 8343 N N . LEU C 1 254 ? -5.38995 -62.30912 4.30382 1.000 18.62211 289 LEU C N 1
ATOM 8344 C CA . LEU C 1 254 ? -5.02099 -62.98114 3.05304 1.000 17.47571 289 LEU C CA 1
ATOM 8345 C C . LEU C 1 254 ? -3.71641 -63.70989 3.26934 1.000 20.35899 289 LEU C C 1
ATOM 8346 O O . LEU C 1 254 ? -2.76851 -63.08534 3.69896 1.000 19.89772 289 LEU C O 1
ATOM 8351 N N . LEU C 1 255 ? -3.65459 -65.00756 2.90444 1.000 20.56513 290 LEU C N 1
ATOM 8352 C CA . LEU C 1 255 ? -2.41877 -65.79906 2.96427 1.000 17.59226 290 LEU C CA 1
ATOM 8353 C C . LEU C 1 255 ? -2.17983 -66.44259 1.61741 1.000 20.18996 290 LEU C C 1
ATOM 8354 O O . LEU C 1 255 ? -3.12002 -66.69448 0.86373 1.000 20.59510 290 LEU C O 1
ATOM 8359 N N . GLY C 1 256 ? -0.90694 -66.68496 1.30440 1.000 21.24386 291 GLY C N 1
ATOM 8360 C CA . GLY C 1 256 ? -0.54180 -67.25889 0.01210 1.000 18.85591 291 GLY C CA 1
ATOM 8361 C C . GLY C 1 256 ? 0.91541 -67.68598 0.11640 1.000 21.56879 291 GLY C C 1
ATOM 8362 O O . GLY C 1 256 ? 1.38865 -67.92692 1.21285 1.000 21.16227 291 GLY C O 1
ATOM 8363 N N . LYS C 1 257 ? 1.62123 -67.75657 -1.01625 1.000 20.39708 292 LYS C N 1
ATOM 8364 C CA . LYS C 1 257 ? 3.06897 -67.99520 -1.09028 1.000 21.97101 292 LYS C CA 1
ATOM 8365 C C . LYS C 1 257 ? 3.54501 -69.13247 -0.19978 1.000 25.20990 292 LYS C C 1
ATOM 8366 O O . LYS C 1 257 ? 3.41025 -70.29626 -0.57693 1.000 23.03750 292 LYS C O 1
ATOM 8372 N N . ALA C 1 258 ? 4.06605 -68.82707 0.99952 1.000 20.67559 293 ALA C N 1
ATOM 8373 C CA . ALA C 1 258 ? 4.61173 -69.91493 1.83131 1.000 22.72426 293 ALA C CA 1
ATOM 8374 C C . ALA C 1 258 ? 3.55909 -70.79790 2.48395 1.000 23.63884 293 ALA C C 1
ATOM 8375 O O . ALA C 1 258 ? 3.92392 -71.73676 3.20175 1.000 24.33653 293 ALA C O 1
ATOM 8377 N N . LEU C 1 259 ? 2.26941 -70.51619 2.29851 1.000 22.75473 294 LEU C N 1
ATOM 8378 C CA . LEU C 1 259 ? 1.25754 -71.44880 2.75152 1.000 21.83777 294 LEU C CA 1
ATOM 8379 C C . LEU C 1 259 ? 1.50171 -72.85300 2.23105 1.000 21.82601 294 LEU C C 1
ATOM 8380 O O . LEU C 1 259 ? 1.00686 -73.80661 2.83370 1.000 23.63595 294 LEU C O 1
ATOM 8385 N N . SER C 1 260 ? 2.25008 -73.03530 1.12942 1.000 22.01207 295 SER C N 1
ATOM 8386 C CA . SER C 1 260 ? 2.56666 -74.36654 0.63482 1.000 23.81608 295 SER C CA 1
ATOM 8387 C C . SER C 1 260 ? 4.03802 -74.70822 0.71751 1.000 25.84771 295 SER C C 1
ATOM 8388 O O . SER C 1 260 ? 4.45843 -75.76602 0.19888 1.000 24.99586 295 SER C O 1
ATOM 8391 N N . GLY C 1 261 ? 4.85752 -73.81994 1.28034 1.000 23.75199 296 GLY C N 1
ATOM 8392 C CA . GLY C 1 261 ? 6.28361 -74.08132 1.20908 1.000 22.45805 296 GLY C CA 1
ATOM 8393 C C . GLY C 1 261 ? 6.84661 -74.06119 -0.20190 1.000 24.66950 296 GLY C C 1
ATOM 8394 O O . GLY C 1 261 ? 7.95152 -74.58451 -0.43570 1.000 28.04420 296 GLY C O 1
ATOM 8395 N N . GLY C 1 262 ? 6.09629 -73.48834 -1.16116 1.000 23.81546 297 GLY C N 1
ATOM 8396 C CA . GLY C 1 262 ? 6.56373 -73.51483 -2.53639 1.000 23.18874 297 GLY C CA 1
ATOM 8397 C C . GLY C 1 262 ? 6.19011 -74.71710 -3.35295 1.000 24.32139 297 GLY C C 1
ATOM 8398 O O . GLY C 1 262 ? 6.61871 -74.80205 -4.51407 1.000 26.01950 297 GLY C O 1
ATOM 8399 N N . LEU C 1 263 ? 5.48575 -75.69775 -2.78639 1.000 25.24913 298 LEU C N 1
ATOM 8400 C CA . LEU C 1 263 ? 5.27109 -76.94476 -3.51715 1.000 26.04597 298 LEU C CA 1
ATOM 8401 C C . LEU C 1 263 ? 3.97096 -76.94501 -4.33120 1.000 25.15713 298 LEU C C 1
ATOM 8402 O O . LEU C 1 263 ? 3.76139 -77.87797 -5.12244 1.000 25.90435 298 LEU C O 1
ATOM 8407 N N . TYR C 1 264 ? 3.14932 -75.91722 -4.20442 1.000 24.85910 299 TYR C N 1
ATOM 8408 C CA . TYR C 1 264 ? 1.78759 -75.91584 -4.76413 1.000 23.67006 299 TYR C CA 1
ATOM 8409 C C . TYR C 1 264 ? 1.20472 -74.51835 -4.61617 1.000 21.99438 299 TYR C C 1
ATOM 8410 O O . TYR C 1 264 ? 1.36360 -73.91274 -3.55536 1.000 21.39671 299 TYR C O 1
ATOM 8419 N N . PRO C 1 265 ? 0.54405 -73.97303 -5.59215 1.000 21.56562 300 PRO C N 1
ATOM 8420 C CA . PRO C 1 265 ? -0.09951 -72.66344 -5.36697 1.000 21.14101 300 PRO C CA 1
ATOM 8421 C C . PRO C 1 265 ? -1.33432 -72.80193 -4.49916 1.000 21.38211 300 PRO C C 1
ATOM 8422 O O . PRO C 1 265 ? -2.38965 -73.24277 -4.97085 1.000 21.38464 300 PRO C O 1
ATOM 8426 N N . VAL C 1 266 ? -1.23240 -72.46404 -3.19905 1.000 19.50729 301 VAL C N 1
ATOM 8427 C CA . VAL C 1 266 ? -2.37441 -72.43282 -2.29081 1.000 19.97879 301 VAL C CA 1
ATOM 8428 C C . VAL C 1 266 ? -2.51191 -71.04298 -1.66600 1.000 23.57603 301 VAL C C 1
ATOM 8429 O O . VAL C 1 266 ? -1.53051 -70.46636 -1.16068 1.000 20.92670 301 VAL C O 1
ATOM 8433 N N . SER C 1 267 ? -3.72800 -70.52996 -1.66242 1.000 19.10781 302 SER C N 1
ATOM 8434 C CA . SER C 1 267 ? -3.96250 -69.26243 -0.98342 1.000 21.15849 302 SER C CA 1
ATOM 8435 C C . SER C 1 267 ? -5.25269 -69.34442 -0.17078 1.000 22.66459 302 SER C C 1
ATOM 8436 O O . SER C 1 267 ? -6.04305 -70.26570 -0.32258 1.000 21.66531 302 SER C O 1
ATOM 8439 N N . ALA C 1 268 ? -5.43381 -68.40387 0.76359 1.000 19.70729 303 ALA C N 1
ATOM 8440 C CA . ALA C 1 268 ? -6.53333 -68.53506 1.70495 1.000 20.67575 303 ALA C CA 1
ATOM 8441 C C . ALA C 1 268 ? -7.04681 -67.15298 2.06820 1.000 21.68859 303 ALA C C 1
ATOM 8442 O O . ALA C 1 268 ? -6.26380 -66.20169 2.18577 1.000 19.55211 303 ALA C O 1
ATOM 8444 N N . VAL C 1 269 ? -8.35643 -67.06407 2.30370 1.000 17.90109 304 VAL C N 1
ATOM 8445 C CA . VAL C 1 269 ? -9.00687 -65.83579 2.79042 1.000 18.75997 304 VAL C CA 1
ATOM 8446 C C . VAL C 1 269 ? -9.70005 -66.20691 4.09749 1.000 18.97278 304 VAL C C 1
ATOM 8447 O O . VAL C 1 269 ? -10.53475 -67.12488 4.11763 1.000 19.29532 304 VAL C O 1
ATOM 8451 N N . LEU C 1 270 ? -9.25907 -65.60360 5.21396 1.000 20.67916 305 LEU C N 1
ATOM 8452 C CA . LEU C 1 270 ? -9.81373 -65.89467 6.53275 1.000 24.37922 305 LEU C CA 1
ATOM 8453 C C . LEU C 1 270 ? -10.69017 -64.74957 7.01765 1.000 20.23653 305 LEU C C 1
ATOM 8454 O O . LEU C 1 270 ? -10.27101 -63.59961 6.96108 1.000 21.83620 305 LEU C O 1
ATOM 8459 N N . CYS C 1 271 ? -11.89046 -65.06778 7.51296 1.000 19.08472 306 CYS C N 1
ATOM 8460 C CA . CYS C 1 271 ? -12.74869 -64.05353 8.13413 1.000 20.76614 306 CYS C CA 1
ATOM 8461 C C . CYS C 1 271 ? -13.89265 -64.75524 8.86122 1.000 22.81529 306 CYS C C 1
ATOM 8462 O O . CYS C 1 271 ? -14.09084 -65.98210 8.75360 1.000 22.66156 306 CYS C O 1
ATOM 8465 N N . ASP C 1 272 ? -14.60923 -63.95783 9.67130 1.000 21.77753 307 ASP C N 1
ATOM 8466 C CA . ASP C 1 272 ? -15.69921 -64.50123 10.45472 1.000 25.46628 307 ASP C CA 1
ATOM 8467 C C . ASP C 1 272 ? -16.98699 -64.64381 9.63136 1.000 21.81561 307 ASP C C 1
ATOM 8468 O O . ASP C 1 272 ? -17.11475 -64.12842 8.51152 1.000 24.15940 307 ASP C O 1
ATOM 8473 N N . ASP C 1 273 ? -17.97744 -65.29946 10.23876 1.000 25.22640 308 ASP C N 1
ATOM 8474 C CA . ASP C 1 273 ? -19.18625 -65.69371 9.51023 1.000 25.31580 308 ASP C CA 1
ATOM 8475 C C . ASP C 1 273 ? -19.93339 -64.48088 8.95346 1.000 25.48027 308 ASP C C 1
ATOM 8476 O O . ASP C 1 273 ? -20.45570 -64.53281 7.83964 1.000 24.99031 308 ASP C O 1
ATOM 8481 N N . ASP C 1 274 ? -20.00758 -63.38697 9.71855 1.000 27.28615 309 ASP C N 1
ATOM 8482 C CA . ASP C 1 274 ? -20.83920 -62.25684 9.25474 1.000 25.32656 309 ASP C CA 1
ATOM 8483 C C . ASP C 1 274 ? -20.29327 -61.67431 7.94747 1.000 25.79695 309 ASP C C 1
ATOM 8484 O O . ASP C 1 274 ? -21.05127 -61.06473 7.18945 1.000 27.14465 309 ASP C O 1
ATOM 8489 N N . ILE C 1 275 ? -19.01066 -61.87959 7.65930 1.000 22.06457 310 ILE C N 1
ATOM 8490 C CA . ILE C 1 275 ? -18.45016 -61.49091 6.37141 1.000 20.70892 310 ILE C CA 1
ATOM 8491 C C . ILE C 1 275 ? -18.47586 -62.65478 5.38777 1.000 22.75769 310 ILE C C 1
ATOM 8492 O O . ILE C 1 275 ? -18.96743 -62.52928 4.25577 1.000 20.70340 310 ILE C O 1
ATOM 8497 N N . MET C 1 276 ? -17.94770 -63.81973 5.80137 1.000 23.04951 311 MET C N 1
ATOM 8498 C CA . MET C 1 276 ? -17.77600 -64.92806 4.84751 1.000 20.23697 311 MET C CA 1
ATOM 8499 C C . MET C 1 276 ? -19.10662 -65.34610 4.20293 1.000 25.54040 311 MET C C 1
ATOM 8500 O O . MET C 1 276 ? -19.15884 -65.62977 2.98998 1.000 24.29094 311 MET C O 1
ATOM 8505 N N . LEU C 1 277 ? -20.17204 -65.45252 5.00654 1.000 22.96680 312 LEU C N 1
ATOM 8506 C CA . LEU C 1 277 ? -21.43487 -66.01098 4.54723 1.000 24.00539 312 LEU C CA 1
ATOM 8507 C C . LEU C 1 277 ? -22.24373 -65.05350 3.68791 1.000 22.76878 312 LEU C C 1
ATOM 8508 O O . LEU C 1 277 ? -23.30845 -65.45289 3.22451 1.000 26.79872 312 LEU C O 1
ATOM 8513 N N . THR C 1 278 ? -21.74187 -63.85233 3.40784 1.000 23.15616 313 THR C N 1
ATOM 8514 C CA . THR C 1 278 ? -22.39883 -63.02047 2.40970 1.000 22.85715 313 THR C CA 1
ATOM 8515 C C . THR C 1 278 ? -22.26875 -63.58101 1.01252 1.000 25.11088 313 THR C C 1
ATOM 8516 O O . THR C 1 278 ? -23.07863 -63.22133 0.15461 1.000 26.27415 313 THR C O 1
ATOM 8520 N N . ILE C 1 279 ? -21.30687 -64.46227 0.75930 1.000 22.89489 314 ILE C N 1
ATOM 8521 C CA . ILE C 1 279 ? -21.22816 -65.13504 -0.52874 1.000 20.57827 314 ILE C CA 1
ATOM 8522 C C . ILE C 1 279 ? -21.98519 -66.45742 -0.40938 1.000 26.18305 314 ILE C C 1
ATOM 8523 O O . ILE C 1 279 ? -21.70412 -67.27303 0.47825 1.000 26.61211 314 ILE C O 1
ATOM 8528 N N . LYS C 1 280 ? -22.97209 -66.65018 -1.26247 1.000 26.12079 315 LYS C N 1
ATOM 8529 C CA . LYS C 1 280 ? -23.86608 -67.81418 -1.23841 1.000 27.11983 315 LYS C CA 1
ATOM 8530 C C . LYS C 1 280 ? -23.37469 -68.90818 -2.18585 1.000 23.74789 315 LYS C C 1
ATOM 8531 O O . LYS C 1 280 ? -22.54508 -68.65792 -3.06464 1.000 24.59763 315 LYS C O 1
ATOM 8537 N N . PRO C 1 281 ? -23.88818 -70.13373 -2.06475 1.000 25.73240 316 PRO C N 1
ATOM 8538 C CA . PRO C 1 281 ? -23.46699 -71.19876 -2.99077 1.000 26.46009 316 PRO C CA 1
ATOM 8539 C C . PRO C 1 281 ? -23.68322 -70.80854 -4.44025 1.000 25.56144 316 PRO C C 1
ATOM 8540 O O . PRO C 1 281 ? -24.74647 -70.31262 -4.82105 1.000 25.62094 316 PRO C O 1
ATOM 8544 N N . GLY C 1 282 ? -22.65937 -71.06873 -5.25465 1.000 27.02586 317 GLY C N 1
ATOM 8545 C CA . GLY C 1 282 ? -22.65858 -70.79188 -6.67040 1.000 24.87056 317 GLY C CA 1
ATOM 8546 C C . GLY C 1 282 ? -22.20097 -69.39715 -7.04328 1.000 23.34986 317 GLY C C 1
ATOM 8547 O O . GLY C 1 282 ? -22.21564 -69.05814 -8.24653 1.000 24.03854 317 GLY C O 1
ATOM 8548 N N . GLU C 1 283 ? -21.74337 -68.59257 -6.07749 1.000 24.42202 318 GLU C N 1
ATOM 8549 C CA . GLU C 1 283 ? -21.39266 -67.19603 -6.35472 1.000 21.06446 318 GLU C CA 1
ATOM 8550 C C . GLU C 1 283 ? -19.88368 -66.93005 -6.35754 1.000 20.34963 318 GLU C C 1
ATOM 8551 O O . GLU C 1 283 ? -19.48983 -65.79556 -6.64997 1.000 22.42473 318 GLU C O 1
ATOM 8557 N N . HIS C 1 284 ? -19.03788 -67.92166 -6.05125 1.000 19.60818 319 HIS C N 1
ATOM 8558 C CA . HIS C 1 284 ? -17.59486 -67.67406 -6.09514 1.000 20.19719 319 HIS C CA 1
ATOM 8559 C C . HIS C 1 284 ? -16.89577 -69.01258 -5.99448 1.000 22.22177 319 HIS C C 1
ATOM 8560 O O . HIS C 1 284 ? -17.43619 -69.94321 -5.41015 1.000 24.09137 319 HIS C O 1
ATOM 8567 N N . GLY C 1 285 ? -15.66744 -69.06768 -6.48838 1.000 22.84874 320 GLY C N 1
ATOM 8568 C CA . GLY C 1 285 ? -14.88309 -70.27884 -6.33418 1.000 23.91706 320 GLY C CA 1
ATOM 8569 C C . GLY C 1 285 ? -13.81240 -70.33952 -7.41178 1.000 20.66718 320 GLY C C 1
ATOM 8570 O O . GLY C 1 285 ? -13.37298 -69.29049 -7.93042 1.000 20.39712 320 GLY C O 1
ATOM 8571 N N A SER C 1 286 ? -13.40318 -71.57276 -7.71039 0.475 22.09586 321 SER C N 1
ATOM 8572 N N B SER C 1 286 ? -13.36727 -71.56904 -7.68456 0.525 22.09964 321 SER C N 1
ATOM 8573 C CA A SER C 1 286 ? -12.29109 -71.82810 -8.61658 0.475 23.40406 321 SER C CA 1
ATOM 8574 C CA B SER C 1 286 ? -12.32251 -71.83342 -8.67140 0.525 23.41011 321 SER C CA 1
ATOM 8575 C C A SER C 1 286 ? -12.12337 -73.32682 -8.84942 0.475 22.90696 321 SER C C 1
ATOM 8576 C C B SER C 1 286 ? -12.21447 -73.33753 -8.89109 0.525 22.91480 321 SER C C 1
ATOM 8577 O O A SER C 1 286 ? -12.46386 -74.13714 -7.97669 0.475 24.13622 321 SER C O 1
ATOM 8578 O O B SER C 1 286 ? -12.64371 -74.14333 -8.05431 0.525 24.13241 321 SER C O 1
ATOM 8583 N N . THR C 1 287 ? -11.62134 -73.71354 -10.03439 1.000 22.31524 322 THR C N 1
ATOM 8584 C CA . THR C 1 287 ? -11.48454 -75.13608 -10.32638 1.000 23.05420 322 THR C CA 1
ATOM 8585 C C . THR C 1 287 ? -10.60147 -75.82283 -9.29176 1.000 22.48579 322 THR C C 1
ATOM 8586 O O . THR C 1 287 ? -11.01157 -76.82654 -8.66973 1.000 23.88282 322 THR C O 1
ATOM 8590 N N . TYR C 1 288 ? -9.40899 -75.26376 -9.03914 1.000 25.73866 323 TYR C N 1
ATOM 8591 C CA . TYR C 1 288 ? -8.44475 -75.96459 -8.19164 1.000 22.67705 323 TYR C CA 1
ATOM 8592 C C . TYR C 1 288 ? -8.52434 -75.55527 -6.73446 1.000 22.64829 323 TYR C C 1
ATOM 8593 O O . TYR C 1 288 ? -7.91765 -76.23965 -5.89834 1.000 23.01450 323 TYR C O 1
ATOM 8602 N N . GLY C 1 289 ? -9.30519 -74.53557 -6.38714 1.000 21.37869 324 GLY C N 1
ATOM 8603 C CA . GLY C 1 289 ? -9.29006 -74.09580 -4.99236 1.000 19.89210 324 GLY C CA 1
ATOM 8604 C C . GLY C 1 289 ? -9.80659 -75.19804 -4.07637 1.000 23.90463 324 GLY C C 1
ATOM 8605 O O . GLY C 1 289 ? -10.83739 -75.80706 -4.35410 1.000 24.96935 324 GLY C O 1
ATOM 8606 N N . GLY C 1 290 ? -9.07865 -75.48673 -2.99484 1.000 23.79183 325 GLY C N 1
ATOM 8607 C CA . GLY C 1 290 ? -9.52655 -76.45489 -2.03121 1.000 23.43588 325 GLY C CA 1
ATOM 8608 C C . GLY C 1 290 ? -9.24230 -77.89976 -2.42716 1.000 25.89069 325 GLY C C 1
ATOM 8609 O O . GLY C 1 290 ? -9.78764 -78.81091 -1.81487 1.000 25.32791 325 GLY C O 1
ATOM 8610 N N . ASN C 1 291 ? -8.47952 -78.14099 -3.48035 1.000 23.12340 326 ASN C N 1
ATOM 8611 C CA . ASN C 1 291 ? -8.22817 -79.50910 -3.88715 1.000 25.50921 326 ASN C CA 1
ATOM 8612 C C . ASN C 1 291 ? -7.44836 -80.25698 -2.81740 1.000 27.63461 326 ASN C C 1
ATOM 8613 O O . ASN C 1 291 ? -6.74320 -79.64739 -2.00791 1.000 24.24626 326 ASN C O 1
ATOM 8618 N N . PRO C 1 292 ? -7.55490 -81.59927 -2.79557 1.000 24.51995 327 PRO C N 1
ATOM 8619 C CA . PRO C 1 292 ? -6.94403 -82.36304 -1.67681 1.000 25.34114 327 PRO C CA 1
ATOM 8620 C C . PRO C 1 292 ? -5.42108 -82.31699 -1.65358 1.000 31.04437 327 PRO C C 1
ATOM 8621 O O . PRO C 1 292 ? -4.80789 -82.43389 -0.57384 1.000 27.51563 327 PRO C O 1
ATOM 8625 N N . LEU C 1 293 ? -4.77640 -82.22350 -2.81412 1.000 27.31807 328 LEU C N 1
ATOM 8626 C CA . LEU C 1 293 ? -3.32092 -82.22899 -2.84807 1.000 28.46156 328 LEU C CA 1
ATOM 8627 C C . LEU C 1 293 ? -2.75881 -80.95556 -2.23211 1.000 27.75660 328 LEU C C 1
ATOM 8628 O O . LEU C 1 293 ? -1.91177 -81.02980 -1.33114 1.000 27.29011 328 LEU C O 1
ATOM 8633 N N . GLY C 1 294 ? -3.22322 -79.78765 -2.70030 1.000 26.97904 329 GLY C N 1
ATOM 8634 C CA . GLY C 1 294 ? -2.78842 -78.53062 -2.09765 1.000 23.38350 329 GLY C CA 1
ATOM 8635 C C . GLY C 1 294 ? -3.10246 -78.47599 -0.61756 1.000 26.58541 329 GLY C C 1
ATOM 8636 O O . GLY C 1 294 ? -2.31175 -77.93526 0.15931 1.000 23.80036 329 GLY C O 1
ATOM 8637 N N . CYS C 1 295 ? -4.25779 -79.04484 -0.20610 1.000 23.17640 330 CYS C N 1
ATOM 8638 C CA . CYS C 1 295 ? -4.60882 -78.99902 1.23441 1.000 22.29401 330 CYS C CA 1
ATOM 8639 C C . CYS C 1 295 ? -3.64499 -79.81589 2.07186 1.000 27.06404 330 CYS C C 1
ATOM 8640 O O . CYS C 1 295 ? -3.27263 -79.37466 3.15971 1.000 25.26356 330 CYS C O 1
ATOM 8643 N N . ARG C 1 296 ? -3.27535 -81.02653 1.62382 1.000 27.09823 331 ARG C N 1
ATOM 8644 C CA . ARG C 1 296 ? -2.29540 -81.79504 2.38209 1.000 28.34576 331 ARG C CA 1
ATOM 8645 C C . ARG C 1 296 ? -0.97968 -81.02568 2.47744 1.000 31.42078 331 ARG C C 1
ATOM 8646 O O . ARG C 1 296 ? -0.30799 -81.03239 3.51806 1.000 29.74551 331 ARG C O 1
ATOM 8654 N N . VAL C 1 297 ? -0.54464 -80.45411 1.35312 1.000 26.16287 332 VAL C N 1
ATOM 8655 C CA . VAL C 1 297 ? 0.69181 -79.68683 1.33152 1.000 26.19166 332 VAL C CA 1
ATOM 8656 C C . VAL C 1 297 ? 0.61854 -78.53803 2.33254 1.000 26.57623 332 VAL C C 1
ATOM 8657 O O . VAL C 1 297 ? 1.56560 -78.30145 3.10579 1.000 28.55704 332 VAL C O 1
ATOM 8661 N N . ALA C 1 298 ? -0.53140 -77.85412 2.38687 1.000 24.28477 333 ALA C N 1
ATOM 8662 C CA . ALA C 1 298 ? -0.65875 -76.65207 3.21475 1.000 21.28415 333 ALA C CA 1
ATOM 8663 C C . ALA C 1 298 ? -0.68440 -77.01036 4.69162 1.000 25.67729 333 ALA C C 1
ATOM 8664 O O . ALA C 1 298 ? -0.08598 -76.32458 5.51658 1.000 26.06099 333 ALA C O 1
ATOM 8666 N N . ILE C 1 299 ? -1.29418 -78.13243 5.03548 1.000 24.34036 334 ILE C N 1
ATOM 8667 C CA . ILE C 1 299 ? -1.24156 -78.54528 6.43882 1.000 25.31047 334 ILE C CA 1
ATOM 8668 C C . ILE C 1 299 ? 0.20487 -78.78428 6.86115 1.000 26.48095 334 ILE C C 1
ATOM 8669 O O . ILE C 1 299 ? 0.65208 -78.28305 7.91013 1.000 28.55774 334 ILE C O 1
ATOM 8674 N N . ALA C 1 300 ? 0.97406 -79.53263 6.05008 1.000 26.01097 335 ALA C N 1
ATOM 8675 C CA . ALA C 1 300 ? 2.35541 -79.79243 6.42668 1.000 25.91175 335 ALA C CA 1
ATOM 8676 C C . ALA C 1 300 ? 3.18107 -78.50054 6.49411 1.000 25.87190 335 ALA C C 1
ATOM 8677 O O . ALA C 1 300 ? 4.06738 -78.37899 7.34293 1.000 28.92018 335 ALA C O 1
ATOM 8679 N N . ALA C 1 301 ? 2.97366 -77.59011 5.54459 1.000 24.00700 336 ALA C N 1
ATOM 8680 C CA . ALA C 1 301 ? 3.75080 -76.35381 5.49075 1.000 26.71743 336 ALA C CA 1
ATOM 8681 C C . ALA C 1 301 ? 3.53282 -75.52511 6.73384 1.000 27.80166 336 ALA C C 1
ATOM 8682 O O . ALA C 1 301 ? 4.47159 -74.91963 7.26676 1.000 26.06037 336 ALA C O 1
ATOM 8684 N N . LEU C 1 302 ? 2.29465 -75.48968 7.20970 1.000 25.20338 337 LEU C N 1
ATOM 8685 C CA . LEU C 1 302 ? 1.99748 -74.75508 8.43781 1.000 28.71561 337 LEU C CA 1
ATOM 8686 C C . LEU C 1 302 ? 2.57568 -75.46802 9.64827 1.000 28.19510 337 LEU C C 1
ATOM 8687 O O . LEU C 1 302 ? 3.12249 -74.82779 10.55770 1.000 28.47815 337 LEU C O 1
ATOM 8692 N N . GLU C 1 303 ? 2.49276 -76.80225 9.67648 1.000 27.59769 338 GLU C N 1
ATOM 8693 C CA . GLU C 1 303 ? 3.08049 -77.55649 10.77978 1.000 29.41309 338 GLU C CA 1
ATOM 8694 C C . GLU C 1 303 ? 4.58946 -77.30746 10.88662 1.000 31.99841 338 GLU C C 1
ATOM 8695 O O . GLU C 1 303 ? 5.14119 -77.20886 11.99841 1.000 29.14296 338 GLU C O 1
ATOM 8701 N N . VAL C 1 304 ? 5.28025 -77.20788 9.74103 1.000 27.61696 339 VAL C N 1
ATOM 8702 C CA . VAL C 1 304 ? 6.72299 -76.94636 9.78330 1.000 28.15191 339 VAL C CA 1
ATOM 8703 C C . VAL C 1 304 ? 6.98679 -75.59925 10.47528 1.000 27.95723 339 VAL C C 1
ATOM 8704 O O . VAL C 1 304 ? 7.90725 -75.45687 11.28412 1.000 28.62558 339 VAL C O 1
ATOM 8708 N N . LEU C 1 305 ? 6.22645 -74.57630 10.10966 1.000 26.82798 340 LEU C N 1
ATOM 8709 C CA . LEU C 1 305 ? 6.44589 -73.25879 10.70932 1.000 27.13640 340 LEU C CA 1
ATOM 8710 C C . LEU C 1 305 ? 6.26639 -73.32459 12.21947 1.000 33.51790 340 LEU C C 1
ATOM 8711 O O . LEU C 1 305 ? 7.05323 -72.74402 12.97767 1.000 28.18438 340 LEU C O 1
ATOM 8716 N N . GLU C 1 306 ? 5.25474 -74.06211 12.67693 1.000 28.41929 341 GLU C N 1
ATOM 8717 C CA . GLU C 1 306 ? 5.05286 -74.20028 14.11325 1.000 34.30066 341 GLU C CA 1
ATOM 8718 C C . GLU C 1 306 ? 6.16379 -75.01675 14.75466 1.000 37.70080 341 GLU C C 1
ATOM 8719 O O . GLU C 1 306 ? 6.77932 -74.58766 15.74762 1.000 35.80534 341 GLU C O 1
ATOM 8725 N N . GLU C 1 307 ? 6.40350 -76.22964 14.23198 1.000 29.32399 342 GLU C N 1
ATOM 8726 C CA . GLU C 1 307 ? 7.27980 -77.17500 14.91320 1.000 32.33626 342 GLU C CA 1
ATOM 8727 C C . GLU C 1 307 ? 8.70416 -76.67194 14.99607 1.000 35.94750 342 GLU C C 1
ATOM 8728 O O . GLU C 1 307 ? 9.40479 -76.97253 15.95868 1.000 35.64558 342 GLU C O 1
ATOM 8734 N N . GLU C 1 308 ? 9.16805 -75.94941 13.98374 1.000 32.45690 343 GLU C N 1
ATOM 8735 C CA . GLU C 1 308 ? 10.54840 -75.49253 13.93642 1.000 33.92930 343 GLU C CA 1
ATOM 8736 C C . GLU C 1 308 ? 10.70665 -74.07442 14.47459 1.000 32.47615 343 GLU C C 1
ATOM 8737 O O . GLU C 1 308 ? 11.82214 -73.54559 14.45176 1.000 30.60197 343 GLU C O 1
ATOM 8743 N N . ASN C 1 309 ? 9.64227 -73.49086 15.02020 1.000 28.99402 344 ASN C N 1
ATOM 8744 C CA . ASN C 1 309 ? 9.69808 -72.14005 15.63444 1.000 30.57127 344 ASN C CA 1
ATOM 8745 C C . ASN C 1 309 ? 10.39942 -71.15183 14.72643 1.000 28.19380 344 ASN C C 1
ATOM 8746 O O . ASN C 1 309 ? 11.31815 -70.43840 15.12594 1.000 31.12639 344 ASN C O 1
ATOM 8751 N N . LEU C 1 310 ? 9.97177 -71.14932 13.47541 1.000 30.74839 345 LEU C N 1
ATOM 8752 C CA . LEU C 1 310 ? 10.64474 -70.31863 12.50135 1.000 28.44275 345 LEU C CA 1
ATOM 8753 C C . LEU C 1 310 ? 10.36218 -68.84006 12.71997 1.000 26.96251 345 LEU C C 1
ATOM 8754 O O . LEU C 1 310 ? 11.19658 -68.01979 12.35154 1.000 25.45464 345 LEU C O 1
ATOM 8759 N N . ALA C 1 311 ? 9.21191 -68.47981 13.28870 1.000 27.74113 346 ALA C N 1
ATOM 8760 C CA . ALA C 1 311 ? 8.96467 -67.06146 13.55855 1.000 26.89993 346 ALA C CA 1
ATOM 8761 C C . ALA C 1 311 ? 10.01315 -66.50794 14.53247 1.000 26.97961 346 ALA C C 1
ATOM 8762 O O . ALA C 1 311 ? 10.58821 -65.43995 14.32272 1.000 25.67403 346 ALA C O 1
ATOM 8764 N N . GLU C 1 312 ? 10.27937 -67.25496 15.59611 1.000 28.94023 347 GLU C N 1
ATOM 8765 C CA . GLU C 1 312 ? 11.26232 -66.81944 16.57637 1.000 29.76743 347 GLU C CA 1
ATOM 8766 C C . GLU C 1 312 ? 12.64967 -66.71772 15.95072 1.000 28.49820 347 GLU C C 1
ATOM 8767 O O . GLU C 1 312 ? 13.40113 -65.78082 16.24384 1.000 29.84778 347 GLU C O 1
ATOM 8773 N N . ASN C 1 313 ? 12.99886 -67.66747 15.07544 1.000 29.13010 348 ASN C N 1
ATOM 8774 C CA . ASN C 1 313 ? 14.31835 -67.63292 14.42439 1.000 29.76849 348 ASN C CA 1
ATOM 8775 C C . ASN C 1 313 ? 14.42179 -66.44010 13.48773 1.000 29.05892 348 ASN C C 1
ATOM 8776 O O . ASN C 1 313 ? 15.44466 -65.74674 13.47113 1.000 27.05550 348 ASN C O 1
ATOM 8781 N N . ALA C 1 314 ? 13.34578 -66.15513 12.73130 1.000 23.92090 349 ALA C N 1
ATOM 8782 C CA . ALA C 1 314 ? 13.35119 -64.99478 11.83590 1.000 24.24467 349 ALA C CA 1
ATOM 8783 C C . ALA C 1 314 ? 13.50381 -63.70954 12.62303 1.000 23.76060 349 ALA C C 1
ATOM 8784 O O . ALA C 1 314 ? 14.18998 -62.78311 12.18533 1.000 26.93590 349 ALA C O 1
ATOM 8786 N N . ASP C 1 315 ? 12.82482 -63.62191 13.77239 1.000 23.65964 350 ASP C N 1
ATOM 8787 C CA . ASP C 1 315 ? 12.92602 -62.43650 14.61009 1.000 23.89037 350 ASP C CA 1
ATOM 8788 C C . ASP C 1 315 ? 14.34560 -62.27972 15.14658 1.000 31.45733 350 ASP C C 1
ATOM 8789 O O . ASP C 1 315 ? 14.95106 -61.21085 15.01091 1.000 27.24196 350 ASP C O 1
ATOM 8794 N N . LYS C 1 316 ? 14.90852 -63.34602 15.74156 1.000 25.89236 351 LYS C N 1
ATOM 8795 C CA . LYS C 1 316 ? 16.24659 -63.23091 16.32819 1.000 28.00016 351 LYS C CA 1
ATOM 8796 C C . LYS C 1 316 ? 17.31551 -62.95067 15.26018 1.000 31.52797 351 LYS C C 1
ATOM 8797 O O . LYS C 1 316 ? 18.23625 -62.15191 15.48746 1.000 32.06240 351 LYS C O 1
ATOM 8803 N N . LEU C 1 317 ? 17.23991 -63.62662 14.10984 1.000 30.80666 352 LEU C N 1
ATOM 8804 C CA . LEU C 1 317 ? 18.28510 -63.45993 13.09082 1.000 31.88376 352 LEU C CA 1
ATOM 8805 C C . LEU C 1 317 ? 18.10828 -62.20357 12.26457 1.000 32.11552 352 LEU C C 1
ATOM 8806 O O . LEU C 1 317 ? 19.09821 -61.65243 11.79385 1.000 30.26795 352 LEU C O 1
ATOM 8811 N N . GLY C 1 318 ? 16.88088 -61.70298 12.11275 1.000 27.59233 353 GLY C N 1
ATOM 8812 C CA . GLY C 1 318 ? 16.70988 -60.46780 11.35251 1.000 27.01637 353 GLY C CA 1
ATOM 8813 C C . GLY C 1 318 ? 17.38578 -59.26437 11.99785 1.000 28.77284 353 GLY C C 1
ATOM 8814 O O . GLY C 1 318 ? 17.91461 -58.39165 11.29477 1.000 28.22524 353 GLY C O 1
ATOM 8815 N N . ILE C 1 319 ? 17.39111 -59.19674 13.34090 1.000 25.62920 354 ILE C N 1
ATOM 8816 C CA . ILE C 1 319 ? 17.98530 -58.01574 13.97110 1.000 28.62811 354 ILE C CA 1
ATOM 8817 C C . ILE C 1 319 ? 19.50171 -58.09824 13.78889 1.000 29.40839 354 ILE C C 1
ATOM 8818 O O . ILE C 1 319 ? 20.17287 -57.07939 13.59654 1.000 29.16513 354 ILE C O 1
ATOM 8823 N N . ILE C 1 320 ? 20.05440 -59.31445 13.78902 1.000 29.71602 355 ILE C N 1
ATOM 8824 C CA . ILE C 1 320 ? 21.48045 -59.47421 13.51136 1.000 30.94784 355 ILE C CA 1
ATOM 8825 C C . ILE C 1 320 ? 21.78313 -58.96832 12.09899 1.000 26.44394 355 ILE C C 1
ATOM 8826 O O . ILE C 1 320 ? 22.71250 -58.18053 11.87749 1.000 31.68505 355 ILE C O 1
ATOM 8831 N N . LEU C 1 321 ? 20.99170 -59.39808 11.13340 1.000 27.15213 356 LEU C N 1
ATOM 8832 C CA . LEU C 1 321 ? 21.22509 -58.98573 9.75185 1.000 30.89409 356 LEU C CA 1
ATOM 8833 C C . LEU C 1 321 ? 21.13065 -57.45804 9.59219 1.000 28.25458 356 LEU C C 1
ATOM 8834 O O . LEU C 1 321 ? 22.02115 -56.81873 9.00560 1.000 30.29115 356 LEU C O 1
ATOM 8839 N N . ARG C 1 322 ? 20.08439 -56.85686 10.13363 1.000 25.93490 357 ARG C N 1
ATOM 8840 C CA . ARG C 1 322 ? 19.96336 -55.40211 9.99893 1.000 24.83359 357 ARG C CA 1
ATOM 8841 C C . ARG C 1 322 ? 21.11923 -54.68994 10.71122 1.000 30.56447 357 ARG C C 1
ATOM 8842 O O . ARG C 1 322 ? 21.74211 -53.77286 10.16135 1.000 27.36641 357 ARG C O 1
ATOM 8850 N N . ASN C 1 323 ? 21.42100 -55.09749 11.95239 1.000 27.39216 358 ASN C N 1
ATOM 8851 C CA . ASN C 1 323 ? 22.49259 -54.43856 12.68452 1.000 31.41105 358 ASN C CA 1
ATOM 8852 C C . ASN C 1 323 ? 23.83642 -54.54113 11.95444 1.000 28.82342 358 ASN C C 1
ATOM 8853 O O . ASN C 1 323 ? 24.63313 -53.58640 11.97371 1.000 30.14159 358 ASN C O 1
ATOM 8858 N N . GLU C 1 324 ? 24.12833 -55.69740 11.33098 1.000 29.61019 359 GLU C N 1
ATOM 8859 C CA . GLU C 1 324 ? 25.41689 -55.82554 10.64811 1.000 34.18013 359 GLU C CA 1
ATOM 8860 C C . GLU C 1 324 ? 25.43904 -54.98492 9.38174 1.000 29.66478 359 GLU C C 1
ATOM 8861 O O . GLU C 1 324 ? 26.46788 -54.37399 9.04609 1.000 32.99639 359 GLU C O 1
ATOM 8867 N N . LEU C 1 325 ? 24.34186 -54.98190 8.64772 1.000 30.30009 360 LEU C N 1
ATOM 8868 C CA . LEU C 1 325 ? 24.25818 -54.17432 7.43668 1.000 32.45204 360 LEU C CA 1
ATOM 8869 C C . LEU C 1 325 ? 24.36953 -52.68672 7.73105 1.000 34.11647 360 LEU C C 1
ATOM 8870 O O . LEU C 1 325 ? 24.97784 -51.94485 6.95110 1.000 33.15432 360 LEU C O 1
ATOM 8875 N N . MET C 1 326 ? 23.86429 -52.23884 8.87826 1.000 29.06728 361 MET C N 1
ATOM 8876 C CA . MET C 1 326 ? 23.96316 -50.81952 9.20507 1.000 30.70503 361 MET C CA 1
ATOM 8877 C C . MET C 1 326 ? 25.38957 -50.37549 9.48057 1.000 30.74190 361 MET C C 1
ATOM 8878 O O . MET C 1 326 ? 25.59950 -49.16544 9.60282 1.000 32.74184 361 MET C O 1
ATOM 8883 N N . LYS C 1 327 ? 26.36810 -51.30641 9.55938 1.000 31.51261 362 LYS C N 1
ATOM 8884 C CA . LYS C 1 327 ? 27.76915 -50.96356 9.78169 1.000 37.87909 362 LYS C CA 1
ATOM 8885 C C . LYS C 1 327 ? 28.50659 -50.58996 8.48971 1.000 35.45308 362 LYS C C 1
ATOM 8886 O O . LYS C 1 327 ? 29.63494 -50.06505 8.55899 1.000 38.22277 362 LYS C O 1
ATOM 8892 N N . LEU C 1 328 ? 27.87960 -50.81017 7.33057 1.000 42.12151 363 LEU C N 1
ATOM 8893 C CA . LEU C 1 328 ? 28.47245 -50.39728 6.06255 1.000 46.30568 363 LEU C CA 1
ATOM 8894 C C . LEU C 1 328 ? 28.46656 -48.87092 5.96621 1.000 40.02714 363 LEU C C 1
ATOM 8895 O O . LEU C 1 328 ? 27.66858 -48.20840 6.62834 1.000 41.62977 363 LEU C O 1
ATOM 8900 N N . PRO C 1 329 ? 29.40598 -48.29058 5.21345 1.000 43.26272 364 PRO C N 1
ATOM 8901 C CA . PRO C 1 329 ? 29.51436 -46.83075 5.16030 1.000 45.16855 364 PRO C CA 1
ATOM 8902 C C . PRO C 1 329 ? 28.24674 -46.18794 4.60890 1.000 50.16401 364 PRO C C 1
ATOM 8903 O O . PRO C 1 329 ? 27.59980 -46.71738 3.70547 1.000 47.16648 364 PRO C O 1
ATOM 8907 N N . SER C 1 330 ? 27.90675 -45.01705 5.15371 1.000 54.15508 365 SER C N 1
ATOM 8908 C CA . SER C 1 330 ? 26.67215 -44.32350 4.78698 1.000 59.06711 365 SER C CA 1
ATOM 8909 C C . SER C 1 330 ? 26.67768 -43.76068 3.37607 1.000 60.17145 365 SER C C 1
ATOM 8910 O O . SER C 1 330 ? 25.61526 -43.36539 2.88442 1.000 59.61376 365 SER C O 1
ATOM 8913 N N . ASP C 1 331 ? 27.83220 -43.65503 2.74056 1.000 70.47084 366 ASP C N 1
ATOM 8914 C CA . ASP C 1 331 ? 27.84669 -43.19521 1.36649 1.000 76.20286 366 ASP C CA 1
ATOM 8915 C C . ASP C 1 331 ? 27.51248 -44.31474 0.40569 1.000 76.77236 366 ASP C C 1
ATOM 8916 O O . ASP C 1 331 ? 27.17042 -44.03883 -0.74400 1.000 88.49344 366 ASP C O 1
ATOM 8921 N N . VAL C 1 332 ? 27.57872 -45.56178 0.85536 1.000 55.32647 367 VAL C N 1
ATOM 8922 C CA . VAL C 1 332 ? 27.33708 -46.70743 0.00377 1.000 49.19134 367 VAL C CA 1
ATOM 8923 C C . VAL C 1 332 ? 25.95248 -47.28884 0.23666 1.000 42.93662 367 VAL C C 1
ATOM 8924 O O . VAL C 1 332 ? 25.19854 -47.50994 -0.70985 1.000 41.02940 367 VAL C O 1
ATOM 8928 N N . VAL C 1 333 ? 25.61441 -47.54734 1.49418 1.000 40.22784 368 VAL C N 1
ATOM 8929 C CA . VAL C 1 333 ? 24.30183 -48.03089 1.88845 1.000 37.70080 368 VAL C CA 1
ATOM 8930 C C . VAL C 1 333 ? 23.62230 -46.90837 2.67015 1.000 37.28919 368 VAL C C 1
ATOM 8931 O O . VAL C 1 333 ? 24.06634 -46.56199 3.77098 1.000 41.81967 368 VAL C O 1
ATOM 8935 N N . THR C 1 334 ? 22.54280 -46.34146 2.12244 1.000 39.02635 369 THR C N 1
ATOM 8936 C CA . THR C 1 334 ? 21.98899 -45.14428 2.74440 1.000 36.11702 369 THR C CA 1
ATOM 8937 C C . THR C 1 334 ? 20.85800 -45.47381 3.71035 1.000 39.47011 369 THR C C 1
ATOM 8938 O O . THR C 1 334 ? 20.50561 -44.62328 4.52755 1.000 38.02306 369 THR C O 1
ATOM 8942 N N . ALA C 1 335 ? 20.27349 -46.66922 3.61730 1.000 35.05190 370 ALA C N 1
ATOM 8943 C CA . ALA C 1 335 ? 19.22803 -47.05592 4.54946 1.000 35.01702 370 ALA C CA 1
ATOM 8944 C C . ALA C 1 335 ? 19.17413 -48.57932 4.66466 1.000 31.23253 370 ALA C C 1
ATOM 8945 O O . ALA C 1 335 ? 19.43563 -49.30494 3.70749 1.000 31.55571 370 ALA C O 1
ATOM 8947 N N . VAL C 1 336 ? 18.74875 -49.04771 5.84118 1.000 31.91495 371 VAL C N 1
ATOM 8948 C CA . VAL C 1 336 ? 18.51139 -50.45468 6.11902 1.000 30.30659 371 VAL C CA 1
ATOM 8949 C C . VAL C 1 336 ? 17.15951 -50.59060 6.80044 1.000 30.36415 371 VAL C C 1
ATOM 8950 O O . VAL C 1 336 ? 16.85058 -49.84673 7.74541 1.000 31.87773 371 VAL C O 1
ATOM 8954 N N . ARG C 1 337 ? 16.34114 -51.51100 6.32096 1.000 28.05586 372 ARG C N 1
ATOM 8955 C CA . ARG C 1 337 ? 15.03622 -51.58889 6.95990 1.000 31.05252 372 ARG C CA 1
ATOM 8956 C C . ARG C 1 337 ? 14.47844 -52.99103 6.85520 1.000 26.91713 372 ARG C C 1
ATOM 8957 O O . ARG C 1 337 ? 14.91177 -53.79710 6.03216 1.000 25.22536 372 ARG C O 1
ATOM 8965 N N . GLY C 1 338 ? 13.46613 -53.25024 7.68531 1.000 29.04762 373 GLY C N 1
ATOM 8966 C CA . GLY C 1 338 ? 12.88180 -54.57741 7.66735 1.000 25.10438 373 GLY C CA 1
ATOM 8967 C C . GLY C 1 338 ? 12.33713 -54.99784 9.02032 1.000 32.74787 373 GLY C C 1
ATOM 8968 O O . GLY C 1 338 ? 12.53700 -54.34359 10.03071 1.000 26.51553 373 GLY C O 1
ATOM 8969 N N . LYS C 1 339 ? 11.60271 -56.12058 9.00544 1.000 24.73990 374 LYS C N 1
ATOM 8970 C CA . LYS C 1 339 ? 11.18324 -56.80626 10.23162 1.000 24.67521 374 LYS C CA 1
ATOM 8971 C C . LYS C 1 339 ? 11.46551 -58.28271 10.02275 1.000 27.40431 374 LYS C C 1
ATOM 8972 O O . LYS C 1 339 ? 11.26820 -58.80261 8.92764 1.000 25.00582 374 LYS C O 1
ATOM 8978 N N . GLY C 1 340 ? 11.90703 -58.96416 11.06659 1.000 24.71965 375 GLY C N 1
ATOM 8979 C CA . GLY C 1 340 ? 12.22452 -60.37976 10.88503 1.000 23.59807 375 GLY C CA 1
ATOM 8980 C C . GLY C 1 340 ? 13.20447 -60.62311 9.74235 1.000 25.31592 375 GLY C C 1
ATOM 8981 O O . GLY C 1 340 ? 14.21891 -59.92751 9.59310 1.000 25.23722 375 GLY C O 1
ATOM 8982 N N . LEU C 1 341 ? 12.89072 -61.56333 8.87160 1.000 22.69973 376 LEU C N 1
ATOM 8983 C CA . LEU C 1 341 ? 13.77027 -61.81589 7.72471 1.000 25.47001 376 LEU C CA 1
ATOM 8984 C C . LEU C 1 341 ? 13.18401 -61.27409 6.41317 1.000 25.95702 376 LEU C C 1
ATOM 8985 O O . LEU C 1 341 ? 13.45410 -61.79957 5.32337 1.000 26.66566 376 LEU C O 1
ATOM 8990 N N . LEU C 1 342 ? 12.42227 -60.19538 6.48385 1.000 24.27621 377 LEU C N 1
ATOM 8991 C CA . LEU C 1 342 ? 12.01812 -59.43145 5.30426 1.000 22.93043 377 LEU C CA 1
ATOM 8992 C C . LEU C 1 342 ? 12.76362 -58.10948 5.40159 1.000 29.47922 377 LEU C C 1
ATOM 8993 O O . LEU C 1 342 ? 12.34299 -57.23535 6.14267 1.000 25.99528 377 LEU C O 1
ATOM 8998 N N . ASN C 1 343 ? 13.85305 -57.94171 4.64259 1.000 25.25473 378 ASN C N 1
ATOM 8999 C CA . ASN C 1 343 ? 14.68693 -56.75605 4.80783 1.000 25.79036 378 ASN C CA 1
ATOM 9000 C C . ASN C 1 343 ? 15.04715 -56.17376 3.45476 1.000 25.70569 378 ASN C C 1
ATOM 9001 O O . ASN C 1 343 ? 14.87913 -56.82455 2.41665 1.000 26.94834 378 ASN C O 1
ATOM 9006 N N . ALA C 1 344 ? 15.52481 -54.92956 3.48334 1.000 28.10589 379 ALA C N 1
ATOM 9007 C CA . ALA C 1 344 ? 16.02753 -54.30044 2.26243 1.000 28.67077 379 ALA C CA 1
ATOM 9008 C C . ALA C 1 344 ? 17.15287 -53.34366 2.63215 1.000 33.71711 379 ALA C C 1
ATOM 9009 O O . ALA C 1 344 ? 17.20105 -52.82389 3.74964 1.000 28.35120 379 ALA C O 1
ATOM 9011 N N . ILE C 1 345 ? 18.04463 -53.09254 1.67767 1.000 26.57036 380 ILE C N 1
ATOM 9012 C CA . ILE C 1 345 ? 18.96872 -51.97136 1.79116 1.000 26.34242 380 ILE C CA 1
ATOM 9013 C C . ILE C 1 345 ? 18.71765 -51.02177 0.63253 1.000 27.36642 380 ILE C C 1
ATOM 9014 O O . ILE C 1 345 ? 18.28349 -51.41508 -0.45401 1.000 28.37900 380 ILE C O 1
ATOM 9019 N N . VAL C 1 346 ? 19.01188 -49.75693 0.87645 1.000 28.91717 381 VAL C N 1
ATOM 9020 C CA . VAL C 1 346 ? 19.04210 -48.73740 -0.15886 1.000 33.55083 381 VAL C CA 1
ATOM 9021 C C . VAL C 1 346 ? 20.49738 -48.37503 -0.44665 1.000 34.86378 381 VAL C C 1
ATOM 9022 O O . VAL C 1 346 ? 21.27223 -48.10674 0.47864 1.000 36.40481 381 VAL C O 1
ATOM 9026 N N . ILE C 1 347 ? 20.84098 -48.36387 -1.73133 1.000 35.46144 382 ILE C N 1
ATOM 9027 C CA . ILE C 1 347 ? 22.16467 -48.14957 -2.30245 1.000 43.35315 382 ILE C CA 1
ATOM 9028 C C . ILE C 1 347 ? 22.28303 -46.67936 -2.71830 1.000 41.55769 382 ILE C C 1
ATOM 9029 O O . ILE C 1 347 ? 21.28463 -46.03872 -3.07071 1.000 43.08113 382 ILE C O 1
ATOM 9034 N N . LYS C 1 348 ? 23.48352 -46.10714 -2.66535 1.000 43.32652 383 LYS C N 1
ATOM 9035 C CA . LYS C 1 348 ? 23.60413 -44.76396 -3.22982 1.000 44.71613 383 LYS C CA 1
ATOM 9036 C C . LYS C 1 348 ? 23.85759 -44.92019 -4.71832 1.000 49.82949 383 LYS C C 1
ATOM 9037 O O . LYS C 1 348 ? 25.00075 -44.98857 -5.16645 1.000 56.63414 383 LYS C O 1
ATOM 9043 N N . GLU C 1 349 ? 22.78592 -44.99353 -5.50086 1.000 56.39041 384 GLU C N 1
ATOM 9044 C CA . GLU C 1 349 ? 22.93779 -45.08510 -6.95038 1.000 64.99969 384 GLU C CA 1
ATOM 9045 C C . GLU C 1 349 ? 23.70714 -43.89479 -7.50978 1.000 70.18163 384 GLU C C 1
ATOM 9046 O O . GLU C 1 349 ? 23.57534 -42.76114 -7.04164 1.000 67.43843 384 GLU C O 1
ATOM 9052 N N . THR C 1 350 ? 24.54446 -44.17204 -8.50194 1.000 73.97385 385 THR C N 1
ATOM 9053 C CA . THR C 1 350 ? 25.19946 -43.15004 -9.29258 1.000 78.51711 385 THR C CA 1
ATOM 9054 C C . THR C 1 350 ? 24.92570 -43.45265 -10.75587 1.000 89.22506 385 THR C C 1
ATOM 9055 O O . THR C 1 350 ? 24.19421 -44.39492 -11.08540 1.000 89.68146 385 THR C O 1
ATOM 9059 N N . LYS C 1 351 ? 25.52084 -42.63186 -11.62543 1.000 84.14814 386 LYS C N 1
ATOM 9060 C CA . LYS C 1 351 ? 25.40543 -42.81883 -13.06886 1.000 98.52211 386 LYS C CA 1
ATOM 9061 C C . LYS C 1 351 ? 25.68962 -44.26305 -13.45562 1.000 97.56957 386 LYS C C 1
ATOM 9062 O O . LYS C 1 351 ? 24.98030 -44.84900 -14.28170 1.000 101.57874 386 LYS C O 1
ATOM 9068 N N . ASP C 1 352 ? 26.70348 -44.86401 -12.83398 1.000 92.80005 387 ASP C N 1
ATOM 9069 C CA . ASP C 1 352 ? 27.20026 -46.18109 -13.21382 1.000 95.57033 387 ASP C CA 1
ATOM 9070 C C . ASP C 1 352 ? 26.67939 -47.27329 -12.29099 1.000 93.00968 387 ASP C C 1
ATOM 9071 O O . ASP C 1 352 ? 26.00393 -48.20858 -12.72806 1.000 96.00030 387 ASP C O 1
ATOM 9076 N N . TRP C 1 353 ? 26.97038 -47.14285 -11.00662 1.000 82.30687 388 TRP C N 1
ATOM 9077 C CA . TRP C 1 353 ? 26.76055 -48.19751 -10.04152 1.000 63.62715 388 TRP C CA 1
ATOM 9078 C C . TRP C 1 353 ? 25.29182 -48.23367 -9.62546 1.000 66.52342 388 TRP C C 1
ATOM 9079 O O . TRP C 1 353 ? 24.73338 -47.21214 -9.21368 1.000 66.78737 388 TRP C O 1
ATOM 9090 N N . ASP C 1 354 ? 24.67176 -49.41010 -9.70264 1.000 60.27821 389 ASP C N 1
ATOM 9091 C CA . ASP C 1 354 ? 23.24783 -49.52409 -9.40841 1.000 54.49171 389 ASP C CA 1
ATOM 9092 C C . ASP C 1 354 ? 22.97763 -50.87102 -8.75170 1.000 51.77815 389 ASP C C 1
ATOM 9093 O O . ASP C 1 354 ? 23.86214 -51.72445 -8.65816 1.000 51.80521 389 ASP C O 1
ATOM 9098 N N . ALA C 1 355 ? 21.73081 -51.06463 -8.29891 1.000 41.43845 390 ALA C N 1
ATOM 9099 C CA . ALA C 1 355 ? 21.38212 -52.29936 -7.59708 1.000 34.68947 390 ALA C CA 1
ATOM 9100 C C . ALA C 1 355 ? 21.55862 -53.53226 -8.48006 1.000 34.46266 390 ALA C C 1
ATOM 9101 O O . ALA C 1 355 ? 21.85609 -54.62808 -7.97622 1.000 33.53060 390 ALA C O 1
ATOM 9103 N N . TRP C 1 356 ? 21.33432 -53.40936 -9.79014 1.000 36.17331 391 TRP C N 1
ATOM 9104 C CA . TRP C 1 356 ? 21.50209 -54.58963 -10.63138 1.000 36.89990 391 TRP C CA 1
ATOM 9105 C C . TRP C 1 356 ? 22.95673 -55.04719 -10.63623 1.000 38.01652 391 TRP C C 1
ATOM 9106 O O . TRP C 1 356 ? 23.25502 -56.22852 -10.42532 1.000 36.35796 391 TRP C O 1
ATOM 9117 N N . LYS C 1 357 ? 23.87822 -54.11580 -10.88450 1.000 38.43159 392 LYS C N 1
ATOM 9118 C CA . LYS C 1 357 ? 25.29574 -54.45797 -10.87469 1.000 37.22368 392 LYS C CA 1
ATOM 9119 C C . LYS C 1 357 ? 25.72283 -55.06126 -9.54596 1.000 36.28728 392 LYS C C 1
ATOM 9120 O O . LYS C 1 357 ? 26.56688 -55.96565 -9.51658 1.000 38.38570 392 LYS C O 1
ATOM 9126 N N . VAL C 1 358 ? 25.14139 -54.59512 -8.43752 1.000 39.58076 393 VAL C N 1
ATOM 9127 C CA . VAL C 1 358 ? 25.49530 -55.18175 -7.15122 1.000 34.73405 393 VAL C CA 1
ATOM 9128 C C . VAL C 1 358 ? 25.00372 -56.61858 -7.07315 1.000 34.07786 393 VAL C C 1
ATOM 9129 O O . VAL C 1 358 ? 25.69996 -57.51106 -6.56613 1.000 36.05468 393 VAL C O 1
ATOM 9133 N N . CYS C 1 359 ? 23.78746 -56.86833 -7.57031 1.000 34.67299 394 CYS C N 1
ATOM 9134 C CA . CYS C 1 359 ? 23.25066 -58.21610 -7.48495 1.000 31.47419 394 CYS C CA 1
ATOM 9135 C C . CYS C 1 359 ? 23.96558 -59.18487 -8.42274 1.000 33.57242 394 CYS C C 1
ATOM 9136 O O . CYS C 1 359 ? 24.04175 -60.37312 -8.11760 1.000 32.45510 394 CYS C O 1
ATOM 9139 N N . LEU C 1 360 ? 24.41303 -58.71511 -9.58680 1.000 33.71466 395 LEU C N 1
ATOM 9140 C CA . LEU C 1 360 ? 25.24671 -59.54868 -10.44034 1.000 37.24761 395 LEU C CA 1
ATOM 9141 C C . LEU C 1 360 ? 26.51993 -59.96101 -9.71433 1.000 40.48010 395 LEU C C 1
ATOM 9142 O O . LEU C 1 360 ? 26.95667 -61.12216 -9.80640 1.000 37.16102 395 LEU C O 1
ATOM 9147 N N . ARG C 1 361 ? 27.14509 -59.01906 -8.99770 1.000 34.96433 396 ARG C N 1
ATOM 9148 C CA . ARG C 1 361 ? 28.36213 -59.38554 -8.28499 1.000 36.88171 396 ARG C CA 1
ATOM 9149 C C . ARG C 1 361 ? 28.04667 -60.27412 -7.09144 1.000 35.59071 396 ARG C C 1
ATOM 9150 O O . ARG C 1 361 ? 28.78137 -61.23629 -6.83190 1.000 36.91929 396 ARG C O 1
ATOM 9158 N N . LEU C 1 362 ? 26.91880 -60.00579 -6.40270 1.000 35.75949 397 LEU C N 1
ATOM 9159 C CA . LEU C 1 362 ? 26.49061 -60.89734 -5.32522 1.000 35.81239 397 LEU C CA 1
ATOM 9160 C C . LEU C 1 362 ? 26.36619 -62.32497 -5.83792 1.000 35.51803 397 LEU C C 1
ATOM 9161 O O . LEU C 1 362 ? 26.85498 -63.27446 -5.20532 1.000 36.62931 397 LEU C O 1
ATOM 9166 N N . ARG C 1 363 ? 25.75302 -62.48438 -7.01166 1.000 35.22088 398 ARG C N 1
ATOM 9167 C CA . ARG C 1 363 ? 25.67454 -63.78045 -7.66923 1.000 32.99837 398 ARG C CA 1
ATOM 9168 C C . ARG C 1 363 ? 27.06766 -64.37800 -7.86867 1.000 37.68733 398 ARG C C 1
ATOM 9169 O O . ARG C 1 363 ? 27.30289 -65.55474 -7.56136 1.000 35.23898 398 ARG C O 1
ATOM 9177 N N . ASP C 1 364 ? 27.98991 -63.57774 -8.41154 1.000 39.54195 399 ASP C N 1
ATOM 9178 C CA . ASP C 1 364 ? 29.35825 -64.06031 -8.63098 1.000 37.97761 399 ASP C CA 1
ATOM 9179 C C . ASP C 1 364 ? 29.99402 -64.59804 -7.34969 1.000 38.72568 399 ASP C C 1
ATOM 9180 O O . ASP C 1 364 ? 30.88109 -65.47559 -7.41153 1.000 39.07058 399 ASP C O 1
ATOM 9185 N N . ASN C 1 365 ? 29.60880 -64.04312 -6.19532 1.000 40.17448 400 ASN C N 1
ATOM 9186 C CA . ASN C 1 365 ? 30.20337 -64.38528 -4.91160 1.000 36.61643 400 ASN C CA 1
ATOM 9187 C C . ASN C 1 365 ? 29.34284 -65.32852 -4.09524 1.000 37.93430 400 ASN C C 1
ATOM 9188 O O . ASN C 1 365 ? 29.64278 -65.55955 -2.91580 1.000 38.07579 400 ASN C O 1
ATOM 9193 N N . GLY C 1 366 ? 28.31004 -65.89702 -4.69997 1.000 36.99038 401 GLY C N 1
ATOM 9194 C CA . GLY C 1 366 ? 27.60027 -67.01078 -4.11646 1.000 35.60707 401 GLY C CA 1
ATOM 9195 C C . GLY C 1 366 ? 26.29625 -66.70777 -3.40678 1.000 35.09506 401 GLY C C 1
ATOM 9196 O O . GLY C 1 366 ? 25.83894 -67.55470 -2.63083 1.000 32.83131 401 GLY C O 1
ATOM 9197 N N . LEU C 1 367 ? 25.66811 -65.56966 -3.68025 1.000 33.43299 402 LEU C N 1
ATOM 9198 C CA . LEU C 1 367 ? 24.46384 -65.13104 -2.97400 1.000 32.10916 402 LEU C CA 1
ATOM 9199 C C . LEU C 1 367 ? 23.50849 -64.54532 -4.00641 1.000 33.48138 402 LEU C C 1
ATOM 9200 O O . LEU C 1 367 ? 23.92050 -63.70087 -4.81214 1.000 31.75471 402 LEU C O 1
ATOM 9205 N N . LEU C 1 368 ? 22.24573 -64.97436 -3.97820 1.000 29.75252 403 LEU C N 1
ATOM 9206 C CA . LEU C 1 368 ? 21.24279 -64.56605 -4.97298 1.000 29.15505 403 LEU C CA 1
ATOM 9207 C C . LEU C 1 368 ? 20.23124 -63.58316 -4.38218 1.000 30.22941 403 LEU C C 1
ATOM 9208 O O . LEU C 1 368 ? 19.54137 -63.90437 -3.41795 1.000 28.16311 403 LEU C O 1
ATOM 9213 N N . ALA C 1 369 ? 20.13686 -62.40653 -4.98251 1.000 32.27219 404 ALA C N 1
ATOM 9214 C CA . ALA C 1 369 ? 19.20011 -61.37301 -4.53721 1.000 27.84837 404 ALA C CA 1
ATOM 9215 C C . ALA C 1 369 ? 18.75646 -60.62040 -5.76035 1.000 30.74654 404 ALA C C 1
ATOM 9216 O O . ALA C 1 369 ? 19.40378 -60.67645 -6.79586 1.000 30.84751 404 ALA C O 1
ATOM 9218 N N . LYS C 1 370 ? 17.64750 -59.88675 -5.63747 1.000 28.54374 405 LYS C N 1
ATOM 9219 C CA . LYS C 1 370 ? 17.25362 -59.08321 -6.78467 1.000 31.90475 405 LYS C CA 1
ATOM 9220 C C . LYS C 1 370 ? 16.84925 -57.68862 -6.33076 1.000 32.17630 405 LYS C C 1
ATOM 9221 O O . LYS C 1 370 ? 16.30154 -57.53315 -5.24560 1.000 32.45509 405 LYS C O 1
ATOM 9227 N N . PRO C 1 371 ? 17.07330 -56.66893 -7.14483 1.000 32.57632 406 PRO C N 1
ATOM 9228 C CA . PRO C 1 371 ? 16.55396 -55.34471 -6.79771 1.000 35.86241 406 PRO C CA 1
ATOM 9229 C C . PRO C 1 371 ? 15.04324 -55.30584 -6.82745 1.000 35.78966 406 PRO C C 1
ATOM 9230 O O . PRO C 1 371 ? 14.39209 -55.96388 -7.64344 1.000 38.75370 406 PRO C O 1
ATOM 9234 N N . THR C 1 372 ? 14.48190 -54.46825 -5.94398 1.000 35.95100 407 THR C N 1
ATOM 9235 C CA . THR C 1 372 ? 13.10737 -54.03980 -6.07094 1.000 36.39539 407 THR C CA 1
ATOM 9236 C C . THR C 1 372 ? 13.01577 -52.72812 -6.86251 1.000 34.94632 407 THR C C 1
ATOM 9237 O O . THR C 1 372 ? 12.05543 -52.52210 -7.60201 1.000 48.69622 407 THR C O 1
ATOM 9241 N N . HIS C 1 373 ? 14.04204 -51.86941 -6.77465 1.000 44.21545 408 HIS C N 1
ATOM 9242 C CA . HIS C 1 373 ? 14.16636 -50.64710 -7.56664 1.000 47.25428 408 HIS C CA 1
ATOM 9243 C C . HIS C 1 373 ? 15.61072 -50.44921 -7.97871 1.000 53.28231 408 HIS C C 1
ATOM 9244 O O . HIS C 1 373 ? 16.49653 -51.23371 -7.62774 1.000 45.49895 408 HIS C O 1
ATOM 9251 N N . GLY C 1 374 ? 15.85551 -49.37155 -8.71971 1.000 51.05137 409 GLY C N 1
ATOM 9252 C CA . GLY C 1 374 ? 17.22722 -49.15424 -9.13868 1.000 53.15547 409 GLY C CA 1
ATOM 9253 C C . GLY C 1 374 ? 18.17476 -48.97755 -7.97726 1.000 49.83862 409 GLY C C 1
ATOM 9254 O O . GLY C 1 374 ? 19.40244 -49.12674 -8.15040 1.000 59.19230 409 GLY C O 1
ATOM 9255 N N . ASP C 1 375 ? 17.63815 -48.65839 -6.78767 1.000 50.18088 410 ASP C N 1
ATOM 9256 C CA . ASP C 1 375 ? 18.47355 -48.42321 -5.61938 1.000 39.29522 410 ASP C CA 1
ATOM 9257 C C . ASP C 1 375 ? 18.07393 -49.28134 -4.41810 1.000 42.81804 410 ASP C C 1
ATOM 9258 O O . ASP C 1 375 ? 18.67633 -49.13101 -3.35391 1.000 42.01547 410 ASP C O 1
ATOM 9263 N N . ILE C 1 376 ? 17.11909 -50.20344 -4.54835 1.000 37.50526 411 ILE C N 1
ATOM 9264 C CA . ILE C 1 376 ? 16.67934 -51.00349 -3.40322 1.000 32.47986 411 ILE C CA 1
ATOM 9265 C C . ILE C 1 376 ? 16.95152 -52.47513 -3.66967 1.000 35.91896 411 ILE C C 1
ATOM 9266 O O . ILE C 1 376 ? 16.56250 -52.99876 -4.71839 1.000 38.69746 411 ILE C O 1
ATOM 9271 N N . ILE C 1 377 ? 17.60435 -53.14721 -2.72518 1.000 31.56847 412 ILE C N 1
ATOM 9272 C CA . ILE C 1 377 ? 17.85639 -54.57532 -2.84527 1.000 28.66571 412 ILE C CA 1
ATOM 9273 C C . ILE C 1 377 ? 17.18592 -55.28142 -1.68417 1.000 34.80279 412 ILE C C 1
ATOM 9274 O O . ILE C 1 377 ? 17.44056 -54.94949 -0.51309 1.000 30.57971 412 ILE C O 1
ATOM 9279 N N . ARG C 1 378 ? 16.40427 -56.30510 -2.01593 1.000 31.41295 413 ARG C N 1
ATOM 9280 C CA . ARG C 1 378 ? 15.73450 -57.12908 -1.01643 1.000 34.02256 413 ARG C CA 1
ATOM 9281 C C . ARG C 1 378 ? 16.65804 -58.21584 -0.50146 1.000 31.36903 413 ARG C C 1
ATOM 9282 O O . ARG C 1 378 ? 17.35169 -58.87567 -1.28264 1.000 30.71303 413 ARG C O 1
ATOM 9290 N N . PHE C 1 379 ? 16.67309 -58.40644 0.82807 1.000 29.47789 414 PHE C N 1
ATOM 9291 C CA . PHE C 1 379 ? 17.36009 -59.55547 1.40886 1.000 28.16147 414 PHE C CA 1
ATOM 9292 C C . PHE C 1 379 ? 16.34634 -60.34402 2.22583 1.000 29.32208 414 PHE C C 1
ATOM 9293 O O . PHE C 1 379 ? 15.91519 -59.87244 3.28006 1.000 27.64593 414 PHE C O 1
ATOM 9301 N N . ALA C 1 380 ? 16.04272 -61.57646 1.80753 1.000 27.71181 415 ALA C N 1
ATOM 9302 C CA . ALA C 1 380 ? 14.97976 -62.38129 2.43163 1.000 27.54817 415 ALA C CA 1
ATOM 9303 C C . ALA C 1 380 ? 15.29799 -63.86076 2.24078 1.000 25.25025 415 ALA C C 1
ATOM 9304 O O . ALA C 1 380 ? 14.76557 -64.52282 1.34033 1.000 27.28143 415 ALA C O 1
ATOM 9306 N N . PRO C 1 381 ? 16.19452 -64.39854 3.05251 1.000 27.32020 416 PRO C N 1
ATOM 9307 C CA . PRO C 1 381 ? 16.55724 -65.82870 2.95580 1.000 25.56885 416 PRO C CA 1
ATOM 9308 C C . PRO C 1 381 ? 15.50073 -66.69932 3.61070 1.000 28.39975 416 PRO C C 1
ATOM 9309 O O . PRO C 1 381 ? 14.67918 -66.21138 4.41472 1.000 26.72743 416 PRO C O 1
ATOM 9313 N N . PRO C 1 382 ? 15.49814 -67.99595 3.33357 1.000 26.18378 417 PRO C N 1
ATOM 9314 C CA . PRO C 1 382 ? 14.52334 -68.87951 3.99288 1.000 24.11992 417 PRO C CA 1
ATOM 9315 C C . PRO C 1 382 ? 14.72986 -68.86939 5.49869 1.000 26.21366 417 PRO C C 1
ATOM 9316 O O . PRO C 1 382 ? 15.83779 -68.66455 5.99487 1.000 25.31345 417 PRO C O 1
ATOM 9320 N N . LEU C 1 383 ? 13.61167 -68.99367 6.22920 1.000 23.49098 418 LEU C N 1
ATOM 9321 C CA . LEU C 1 383 ? 13.63322 -68.81657 7.67241 1.000 24.11917 418 LEU C CA 1
ATOM 9322 C C . LEU C 1 383 ? 14.33300 -69.96657 8.39915 1.000 25.84315 418 LEU C C 1
ATOM 9323 O O . LEU C 1 383 ? 14.53000 -69.85400 9.63074 1.000 26.60597 418 LEU C O 1
ATOM 9328 N N . VAL C 1 384 ? 14.70036 -71.03312 7.68371 1.000 27.74386 419 VAL C N 1
ATOM 9329 C CA . VAL C 1 384 ? 15.50155 -72.11916 8.26964 1.000 26.97688 419 VAL C CA 1
ATOM 9330 C C . VAL C 1 384 ? 16.99695 -71.81097 8.36852 1.000 28.03703 419 VAL C C 1
ATOM 9331 O O . VAL C 1 384 ? 17.75239 -72.62886 8.92059 1.000 29.24043 419 VAL C O 1
ATOM 9335 N N . ILE C 1 385 ? 17.45375 -70.65717 7.89613 1.000 30.30788 420 ILE C N 1
ATOM 9336 C CA . ILE C 1 385 ? 18.86965 -70.31438 8.00042 1.000 28.32054 420 ILE C CA 1
ATOM 9337 C C . ILE C 1 385 ? 19.31473 -70.29118 9.46020 1.000 28.52302 420 ILE C C 1
ATOM 9338 O O . ILE C 1 385 ? 18.54450 -69.94976 10.36837 1.000 27.93802 420 ILE C O 1
ATOM 9343 N N . LYS C 1 386 ? 20.56038 -70.73029 9.69792 1.000 30.19683 421 LYS C N 1
ATOM 9344 C CA . LYS C 1 386 ? 21.20438 -70.72350 11.00524 1.000 31.53227 421 LYS C CA 1
ATOM 9345 C C . LYS C 1 386 ? 22.08110 -69.48681 11.12000 1.000 32.90395 421 LYS C C 1
ATOM 9346 O O . LYS C 1 386 ? 22.40203 -68.84611 10.12538 1.000 32.22353 421 LYS C O 1
ATOM 9352 N N . GLU C 1 387 ? 22.45108 -69.13925 12.35416 1.000 32.45526 422 GLU C N 1
ATOM 9353 C CA . GLU C 1 387 ? 23.22619 -67.91067 12.55572 1.000 34.31719 422 GLU C CA 1
ATOM 9354 C C . GLU C 1 387 ? 24.57656 -67.95065 11.82854 1.000 36.09340 422 GLU C C 1
ATOM 9355 O O . GLU C 1 387 ? 24.98495 -66.95634 11.20961 1.000 36.22832 422 GLU C O 1
ATOM 9361 N N . ASP C 1 388 ? 25.28777 -69.08929 11.87451 1.000 38.53108 423 ASP C N 1
ATOM 9362 C CA . ASP C 1 388 ? 26.58901 -69.10229 11.21607 1.000 37.12111 423 ASP C CA 1
ATOM 9363 C C . ASP C 1 388 ? 26.41998 -68.97893 9.70757 1.000 35.72352 423 ASP C C 1
ATOM 9364 O O . ASP C 1 388 ? 27.23395 -68.31870 9.04635 1.000 36.46734 423 ASP C O 1
ATOM 9369 N N . GLU C 1 389 ? 25.31956 -69.51459 9.16587 1.000 34.36709 424 GLU C N 1
ATOM 9370 C CA . GLU C 1 389 ? 25.04577 -69.35183 7.74046 1.000 35.09634 424 GLU C CA 1
ATOM 9371 C C . GLU C 1 389 ? 24.70162 -67.90301 7.41238 1.000 34.32040 424 GLU C C 1
ATOM 9372 O O . GLU C 1 389 ? 25.08987 -67.36450 6.35932 1.000 33.35073 424 GLU C O 1
ATOM 9378 N N . LEU C 1 390 ? 23.95592 -67.25375 8.29997 1.000 30.85398 425 LEU C N 1
ATOM 9379 C CA . LEU C 1 390 ? 23.65168 -65.85331 8.11174 1.000 29.90974 425 LEU C CA 1
ATOM 9380 C C . LEU C 1 390 ? 24.91200 -64.99847 8.14147 1.000 35.61450 425 LEU C C 1
ATOM 9381 O O . LEU C 1 390 ? 25.07000 -64.08193 7.31760 1.000 31.32584 425 LEU C O 1
ATOM 9386 N N . ARG C 1 391 ? 25.82279 -65.28291 9.08159 1.000 32.20449 426 ARG C N 1
ATOM 9387 C CA . ARG C 1 391 ? 27.02893 -64.48323 9.16713 1.000 36.08924 426 ARG C CA 1
ATOM 9388 C C . ARG C 1 391 ? 27.91761 -64.74753 7.97508 1.000 35.82319 426 ARG C C 1
ATOM 9389 O O . ARG C 1 391 ? 28.54952 -63.82057 7.46072 1.000 36.30381 426 ARG C O 1
ATOM 9397 N N . GLU C 1 392 ? 27.94514 -65.99381 7.48838 1.000 36.30711 427 GLU C N 1
ATOM 9398 C CA . GLU C 1 392 ? 28.63695 -66.25173 6.22903 1.000 37.72864 427 GLU C CA 1
ATOM 9399 C C . GLU C 1 392 ? 28.04701 -65.40641 5.10063 1.000 34.15137 427 GLU C C 1
ATOM 9400 O O . GLU C 1 392 ? 28.78273 -64.79356 4.32170 1.000 35.47852 427 GLU C O 1
ATOM 9406 N N . SER C 1 393 ? 26.71337 -65.34488 5.00576 1.000 31.52762 428 SER C N 1
ATOM 9407 C CA . SER C 1 393 ? 26.08560 -64.51229 3.98377 1.000 30.19972 428 SER C CA 1
ATOM 9408 C C . SER C 1 393 ? 26.44670 -63.03887 4.14841 1.000 33.39589 428 SER C C 1
ATOM 9409 O O . SER C 1 393 ? 26.62130 -62.31644 3.16273 1.000 31.34754 428 SER C O 1
ATOM 9412 N N . ILE C 1 394 ? 26.42567 -62.55579 5.39094 1.000 33.14581 429 ILE C N 1
ATOM 9413 C CA . ILE C 1 394 ? 26.75527 -61.16323 5.63755 1.000 33.05304 429 ILE C CA 1
ATOM 9414 C C . ILE C 1 394 ? 28.17076 -60.86882 5.14964 1.000 33.94024 429 ILE C C 1
ATOM 9415 O O . ILE C 1 394 ? 28.39832 -59.85496 4.48269 1.000 34.31469 429 ILE C O 1
ATOM 9420 N N . GLU C 1 395 ? 29.12034 -61.79579 5.39550 1.000 33.51919 430 GLU C N 1
ATOM 9421 C CA . GLU C 1 395 ? 30.48434 -61.61878 4.90626 1.000 35.32179 430 GLU C CA 1
ATOM 9422 C C . GLU C 1 395 ? 30.47863 -61.41798 3.39617 1.000 38.79521 430 GLU C C 1
ATOM 9423 O O . GLU C 1 395 ? 31.19186 -60.55337 2.87658 1.000 37.40607 430 GLU C O 1
ATOM 9429 N N . ILE C 1 396 ? 29.65834 -62.20507 2.68248 1.000 33.79977 431 ILE C N 1
ATOM 9430 C CA . ILE C 1 396 ? 29.56514 -62.09288 1.22169 1.000 37.60306 431 ILE C CA 1
ATOM 9431 C C . ILE C 1 396 ? 28.99424 -60.73391 0.82299 1.000 35.64815 431 ILE C C 1
ATOM 9432 O O . ILE C 1 396 ? 29.47384 -60.07997 -0.11781 1.000 36.17935 431 ILE C O 1
ATOM 9437 N N . ILE C 1 397 ? 27.91146 -60.31639 1.47906 1.000 34.74147 432 ILE C N 1
ATOM 9438 C CA . ILE C 1 397 ? 27.31447 -59.01779 1.15206 1.000 30.57435 432 ILE C CA 1
ATOM 9439 C C . ILE C 1 397 ? 28.32927 -57.91001 1.37213 1.000 33.69073 432 ILE C C 1
ATOM 9440 O O . ILE C 1 397 ? 28.50810 -57.02819 0.51345 1.000 33.72270 432 ILE C O 1
ATOM 9445 N N . ASN C 1 398 ? 29.03798 -57.96406 2.51427 1.000 35.76424 433 ASN C N 1
ATOM 9446 C CA . ASN C 1 398 ? 30.07584 -56.98010 2.82070 1.000 37.30345 433 ASN C CA 1
ATOM 9447 C C . ASN C 1 398 ? 31.13085 -56.92561 1.72829 1.000 37.97781 433 ASN C C 1
ATOM 9448 O O . ASN C 1 398 ? 31.46480 -55.84844 1.21790 1.000 39.44080 433 ASN C O 1
ATOM 9453 N N . LYS C 1 399 ? 31.72805 -58.07686 1.41721 1.000 38.40903 434 LYS C N 1
ATOM 9454 C CA . LYS C 1 399 ? 32.77445 -58.13328 0.39849 1.000 39.29130 434 LYS C CA 1
ATOM 9455 C C . LYS C 1 399 ? 32.29007 -57.52381 -0.89739 1.000 40.79626 434 LYS C C 1
ATOM 9456 O O . LYS C 1 399 ? 32.99999 -56.74454 -1.54601 1.000 39.67759 434 LYS C O 1
ATOM 9462 N N . THR C 1 400 ? 31.08278 -57.90656 -1.30509 1.000 37.59068 435 THR C N 1
ATOM 9463 C CA . THR C 1 400 ? 30.55280 -57.46299 -2.58639 1.000 36.89218 435 THR C CA 1
ATOM 9464 C C . THR C 1 400 ? 30.35434 -55.96175 -2.59966 1.000 41.82502 435 THR C C 1
ATOM 9465 O O . THR C 1 400 ? 30.85274 -55.27712 -3.49567 1.000 40.78388 435 THR C O 1
ATOM 9469 N N . ILE C 1 401 ? 29.65556 -55.43625 -1.59044 1.000 38.77075 436 ILE C N 1
ATOM 9470 C CA . ILE C 1 401 ? 29.30068 -54.01692 -1.55733 1.000 42.38391 436 ILE C CA 1
ATOM 9471 C C . ILE C 1 401 ? 30.55765 -53.14336 -1.58916 1.000 45.08234 436 ILE C C 1
ATOM 9472 O O . ILE C 1 401 ? 30.64229 -52.17308 -2.34660 1.000 43.68543 436 ILE C O 1
ATOM 9477 N N . LEU C 1 402 ? 31.56050 -53.48541 -0.78080 1.000 41.12578 437 LEU C N 1
ATOM 9478 C CA . LEU C 1 402 ? 32.77561 -52.69587 -0.64939 1.000 45.52008 437 LEU C CA 1
ATOM 9479 C C . LEU C 1 402 ? 33.74681 -52.91322 -1.79469 1.000 41.26483 437 LEU C C 1
ATOM 9480 O O . LEU C 1 402 ? 34.77133 -52.22572 -1.85634 1.000 46.78279 437 LEU C O 1
ATOM 9485 N N . SER C 1 403 ? 33.47447 -53.87292 -2.66819 1.000 44.44867 438 SER C N 1
ATOM 9486 C CA . SER C 1 403 ? 34.38153 -54.14397 -3.77312 1.000 43.41989 438 SER C CA 1
ATOM 9487 C C . SER C 1 403 ? 34.25246 -53.15711 -4.92730 1.000 49.37038 438 SER C C 1
ATOM 9488 O O . SER C 1 403 ? 35.04522 -53.24486 -5.87563 1.000 47.77442 438 SER C O 1
ATOM 9491 N N . PHE C 1 404 ? 33.31567 -52.21290 -4.85177 1.000 51.42715 439 PHE C N 1
ATOM 9492 C CA . PHE C 1 404 ? 33.06932 -51.24513 -5.91398 1.000 49.60123 439 PHE C CA 1
ATOM 9493 C C . PHE C 1 404 ? 33.83697 -49.94766 -5.66557 1.000 65.53542 439 PHE C C 1
ATOM 9494 O O . PHE C 1 404 ? 33.98382 -49.11205 -6.56933 1.000 62.03170 439 PHE C O 1
#

B-factor: mean 34.13, std 13.04, range [14.0, 128.49]

GO terms:
  GO:0004587 L-ornithine transaminase activity (F, IMP)
  GO:0004587 L-ornithine transaminase activity (F, TAS)
  GO:0007601 visual perception (P, TAS)
  GO:0005739 mitochondrion (C, HTP)
  GO:0005759 mitochondrial matrix (C, TAS)
  GO:0005515 protein binding (F, IPI)
  GO:0005739 mitochondrion (C, IDA)
  GO:0005759 mitochondrial matrix (C, IDA)
  GO:0042802 identical protein binding (F, IPI)

Secondary structure (DSSP, 8-state):
----HHHHHHHHHHHS-S-----S--EEEEEBTEEEETT--EEEESSGGGGTTTT-BT-HHHHHHHHHHHTT-S---TTS--SSHHHHHHHHHHHHT-SEEEEESSHHHHHHHHHHHHHHHIIIII-PPTT--EEEEETT----SSHHHHHT---HHHHTTS-S--TTEEEE-TT-HHHHHHHTTSTTEEEEEE-SSBTTTTSBPPPTTHHHHHHHHHHHTT-EEEEE-TTTTTTTTSSSSGGGGGT---SEEEE-GGGGTTSS--EEEEE-HHHHTTSPTTSS--SSTT-HHHHHHHHHHHHHHHHTTHHHHHHHHHHHHHHHHTTS-TTTEEEEEEETTEEEEEE---SS--HHHHHHHHHHTTEE--EETTTEEEE---TT--HHHHHHHHHHHHHHHTT-/----HHHHHHHHHHHS-------S--EEEEEBTEEEETT--EEEESSHHHHT-TT-BT-HHHHHHHHHHHTT-S---TTS--TTHHHHHHHHHHHHT-SEEEEESSHHHHHHHHHHHHHHHIIIII-PPTT--EEEEETT----SSHHHHHT---HHHHTTS-S--TTEEEE-SS-HHHHHHHTTSTTEEEEEE-SSBTTTTSBPPPTTHHHHHHHHHHHHT-EEEEE-TTTTTTTTSSSSGGGGGT---SEEEE-GGGGTTSS--EEEEE-HHHHTTSPTTSS--SSTT-HHHHHHHHHHHHHHHHTTHHHHHHHHHHHHHHHHTTS-TTTEEEEEEETTEEEEEE---SS--HHHHHHHHHHTTEE--EEETTEEEE---TT--HHHHHHHHHHHHHHHHT-/-PPPHHHHHHHHHHHS--S----S--EEEEEBTEEEETT--EEEESSHHHHT-TT-BT-HHHHHHHHHHHTT-----TTS--SSHHHHHHHHHHHHT-SEEEEESSHHHHHHHHHHHHHHHIIIII-PPTT--EEEEETT----SSHHHHHT---HHHHTTS-SPPSSEEEE-SS-HHHHHHHTTSTTEEEEEE-SSBTTTTSBPPPTTHHHHHHHHHHHTT-EEEEE-TTTTTTTTSSSSGGGGGT---SEEEE-GGGGTTSS--EEEEE-HHHHTTSPTTSS--SSTT-HHHHHHHHHHHHHHHHTTHHHHHHHHHHHHHHHHTTS-TTTEEEEEEETTEEEEEE---SS--HHHHHHHHHHTTEE--EEETTEEEE---TT--HHHHHHHHHHHHHHHHT-

Radius of gyration: 35.63 Å; Cα contacts (8 Å, |Δi|>4): 2539; chains: 3; bounding box: 61×102×104 Å

Nearest PDB structures (foldseek):
  7lk1-assembly1_A  TM=1.001E+00  e=5.380E-84  Homo sapiens
  2byj-assembly2_C-2  TM=1.002E+00  e=2.432E-83  Homo sapiens
  2byl-assembly1_B  TM=1.001E+00  e=3.310E-82  Homo sapiens
  6hx7-assembly2_B-2  TM=1.001E+00  e=1.711E-80  Homo sapiens
  6hx7-assembly3_C-3  TM=9.993E-01  e=4.330E-80  Homo sapiens